Protein 2BGH (pdb70)

B-factor: mean 64.5, std 6.22, range [36.79, 126.11]

Sequence (825 aa):
QMEKVSEELILPSSPTPQSLKCYKISHLDQLLLTCHIPFILFYPNPLDSNLDPAQTSQHLKQSLSKVLTHFYPLAGRINVNSSVDCNDSGVPFVEARVQAQLSQAIQNVVELEKLDQYLPSAAYPGGKIEVNEDVPLAVKISFFECGGTAIGVNLSHKIADVLSLATFLNAWTATCRGETEIVLPNFDLAARHFPPVDNTPSPELVPDENVVMKRFVFDKEKIGALRAQASKNFSRVQLVVAYIWKHVIDVTRAKYGAKNKFVVVQAVNLRSRMNPPLPHYAMGNIATLLFAAVDAEWDKDFPDLIGPLRTSLEKTEDDHNHELLKGMTCLYELEPQELLSFTSWCRLGFYDLDFGWGKPLSACTTTFPKRNAALLMDTRSGDGVEAWLPMAEDEMAMLPVELLSLVDSDFSKQMEKVSEELILPSSPTPQSLKCYKISHLDQLLLTCHIPFILFYPNPLDSNLDPAQTSQHLKQSLSKVLTHFYPLAGRINVNSSVDCNDSGVPFVEARVQAQLSQAIQNVVELEKLDQYLPSAAYPGGKIEVNEDVPLAVKISFFECGGTAIGVNLSHKIADVLSLATFLNAWTATCRGETEIVLPNFDLAARHFPPVDNTPSPELVPDENVVMKRFVFDKEKIGALRAQASNFSRVQLVVAYIWKHVIDVTRAKYGAKNKFVVVQAVNLRSRMNPPLPHYAMGNIATLLFAAVDAEWDKDFPDLIGPLRTSLEKTEDDHNHELLKGMTCLYELEPQELLSFTSWCRLGFYDLDFGWGKPLSACTTTFPKRNAALLMDTRSGDGVEAWLPMAEDEMAMLPVELLSLVDSDFSK

Structure (mmCIF, N/CA/C/O backbone):
data_2BGH
#
_entry.id   2BGH
#
_cell.length_a   82.715
_cell.length_b   90.455
_cell.length_c   136.966
_cell.angle_alpha   90.00
_cell.angle_beta   90.00
_cell.angle_gamma   90.00
#
_symmetry.space_group_name_H-M   'P 21 21 21'
#
loop_
_entity.id
_entity.type
_entity.pdbx_description
1 polymer 'VINORINE SYNTHASE'
2 water water
#
loop_
_atom_site.group_PDB
_atom_site.id
_atom_site.type_symbol
_atom_site.label_atom_id
_atom_site.label_alt_id
_atom_site.label_comp_id
_atom_site.label_asym_id
_atom_site.label_entity_id
_atom_site.label_seq_id
_atom_site.pdbx_PDB_ins_code
_atom_site.Cartn_x
_atom_site.Cartn_y
_atom_site.Cartn_z
_atom_site.occupancy
_atom_site.B_iso_or_equiv
_atom_site.auth_seq_id
_atom_site.auth_comp_id
_atom_site.auth_asym_id
_atom_site.auth_atom_id
_atom_site.pdbx_PDB_model_num
ATOM 1 N N . GLN A 1 4 ? 38.089 35.887 17.629 1.00 69.71 4 GLN A N 1
ATOM 2 C CA . GLN A 1 4 ? 38.633 35.390 18.941 1.00 69.49 4 GLN A CA 1
ATOM 3 C C . GLN A 1 4 ? 37.601 35.423 20.091 1.00 68.93 4 GLN A C 1
ATOM 4 O O . GLN A 1 4 ? 37.283 36.494 20.618 1.00 68.98 4 GLN A O 1
ATOM 10 N N . MET A 1 5 ? 37.100 34.250 20.487 1.00 68.13 5 MET A N 1
ATOM 11 C CA . MET A 1 5 ? 36.107 34.177 21.570 1.00 67.85 5 MET A CA 1
ATOM 12 C C . MET A 1 5 ? 36.558 33.408 22.821 1.00 67.47 5 MET A C 1
ATOM 13 O O . MET A 1 5 ? 37.422 32.537 22.745 1.00 67.83 5 MET A O 1
ATOM 18 N N . GLU A 1 6 ? 35.994 33.770 23.972 1.00 66.72 6 GLU A N 1
ATOM 19 C CA . GLU A 1 6 ? 36.182 33.011 25.202 1.00 66.07 6 GLU A CA 1
ATOM 20 C C . GLU A 1 6 ? 34.840 32.558 25.766 1.00 65.16 6 GLU A C 1
ATOM 21 O O . GLU A 1 6 ? 33.851 33.303 25.761 1.00 64.45 6 GLU A O 1
ATOM 27 N N . LYS A 1 7 ? 34.817 31.316 26.234 1.00 64.64 7 LYS A N 1
ATOM 28 C CA . LYS A 1 7 ? 33.646 30.733 26.884 1.00 63.95 7 LYS A CA 1
ATOM 29 C C . LYS A 1 7 ? 33.457 31.374 28.259 1.00 63.00 7 LYS A C 1
ATOM 30 O O . LYS A 1 7 ? 34.404 31.472 29.038 1.00 62.29 7 LYS A O 1
ATOM 36 N N . VAL A 1 8 ? 32.233 31.807 28.542 1.00 62.31 8 VAL A N 1
ATOM 37 C CA . VAL A 1 8 ? 31.896 32.387 29.832 1.00 62.48 8 VAL A CA 1
ATOM 38 C C . VAL A 1 8 ? 31.352 31.321 30.799 1.00 62.04 8 VAL A C 1
ATOM 39 O O . VAL A 1 8 ? 31.662 31.329 31.990 1.00 60.91 8 VAL A O 1
ATOM 43 N N . SER A 1 9 ? 30.541 30.406 30.262 1.00 62.08 9 SER A N 1
ATOM 44 C CA . SER A 1 9 ? 29.792 29.470 31.084 1.00 62.36 9 SER A CA 1
ATOM 45 C C . SER A 1 9 ? 29.065 28.405 30.283 1.00 62.34 9 SER A C 1
ATOM 46 O O . SER A 1 9 ? 28.736 28.614 29.130 1.00 63.19 9 SER A O 1
ATOM 49 N N . GLU A 1 10 ? 28.778 27.275 30.910 1.00 61.88 10 GLU A N 1
ATOM 50 C CA . GLU A 1 10 ? 27.863 26.322 30.327 1.00 62.70 10 GLU A CA 1
ATOM 51 C C . GLU A 1 10 ? 26.964 25.836 31.443 1.00 62.07 10 GLU A C 1
ATOM 52 O O . GLU A 1 10 ? 27.416 25.592 32.544 1.00 62.17 10 GLU A O 1
ATOM 58 N N . GLU A 1 11 ? 25.674 25.782 31.164 1.00 62.10 11 GLU A N 1
ATOM 59 C CA . GLU A 1 11 ? 24.674 25.379 32.146 1.00 61.97 11 GLU A CA 1
ATOM 60 C C . GLU A 1 11 ? 23.711 24.490 31.392 1.00 61.91 11 GLU A C 1
ATOM 61 O O . GLU A 1 11 ? 23.680 24.540 30.147 1.00 61.92 11 GLU A O 1
ATOM 67 N N . LEU A 1 12 ? 22.936 23.692 32.130 1.00 60.95 12 LEU A N 1
ATOM 68 C CA . LEU A 1 12 ? 21.850 22.888 31.552 1.00 60.25 12 LEU A CA 1
ATOM 69 C C . LEU A 1 12 ? 20.495 23.500 31.913 1.00 59.92 12 LEU A C 1
ATOM 70 O O . LEU A 1 12 ? 20.184 23.643 33.099 1.00 59.38 12 LEU A O 1
ATOM 75 N N . ILE A 1 13 ? 19.711 23.878 30.899 1.00 59.47 13 ILE A N 1
ATOM 76 C CA . ILE A 1 13 ? 18.381 24.462 31.125 1.00 58.66 13 ILE A CA 1
ATOM 77 C C . ILE A 1 13 ? 17.332 23.374 31.254 1.00 59.77 13 ILE A C 1
ATOM 78 O O . ILE A 1 13 ? 17.169 22.522 30.381 1.00 60.03 13 ILE A O 1
ATOM 83 N N . LEU A 1 14 ? 16.640 23.388 32.379 1.00 60.26 14 LEU A N 1
ATOM 84 C CA . LEU A 1 14 ? 15.574 22.451 32.632 1.00 60.33 14 LEU A CA 1
ATOM 85 C C . LEU A 1 14 ? 14.199 23.083 32.292 1.00 60.82 14 LEU A C 1
ATOM 86 O O . LEU A 1 14 ? 14.071 24.309 32.233 1.00 61.53 14 LEU A O 1
ATOM 91 N N . PRO A 1 15 ? 13.170 22.255 32.037 1.00 60.80 15 PRO A N 1
ATOM 92 C CA . PRO A 1 15 ? 11.809 22.832 31.971 1.00 61.19 15 PRO A CA 1
ATOM 93 C C . PRO A 1 15 ? 11.449 23.466 33.305 1.00 61.81 15 PRO A C 1
ATOM 94 O O . PRO A 1 15 ? 11.899 22.973 34.338 1.00 61.72 15 PRO A O 1
ATOM 98 N N . SER A 1 16 ? 10.648 24.529 33.306 1.00 62.30 16 SER A N 1
ATOM 99 C CA . SER A 1 16 ? 10.441 25.251 34.555 1.00 63.11 16 SER A CA 1
ATOM 100 C C . SER A 1 16 ? 9.686 24.425 35.616 1.00 63.36 16 SER A C 1
ATOM 101 O O . SER A 1 16 ? 9.887 24.623 36.816 1.00 63.17 16 SER A O 1
ATOM 104 N N . SER A 1 17 ? 8.846 23.492 35.184 1.00 64.06 17 SER A N 1
ATOM 105 C CA . SER A 1 17 ? 8.290 22.506 36.115 1.00 65.34 17 SER A CA 1
ATOM 106 C C . SER A 1 17 ? 8.646 21.118 35.613 1.00 65.78 17 SER A C 1
ATOM 107 O O . SER A 1 17 ? 8.488 20.852 34.426 1.00 66.00 17 SER A O 1
ATOM 110 N N . PRO A 1 18 ? 9.175 20.244 36.496 1.00 66.53 18 PRO A N 1
ATOM 111 C CA . PRO A 1 18 ? 9.614 18.899 36.086 1.00 66.94 18 PRO A CA 1
ATOM 112 C C . PRO A 1 18 ? 8.596 18.133 35.260 1.00 67.01 18 PRO A C 1
ATOM 113 O O . PRO A 1 18 ? 7.379 18.300 35.429 1.00 67.15 18 PRO A O 1
ATOM 117 N N . THR A 1 19 ? 9.099 17.301 34.362 1.00 67.79 19 THR A N 1
ATOM 118 C CA . THR A 1 19 ? 8.219 16.478 33.545 1.00 68.57 19 THR A CA 1
ATOM 119 C C . THR A 1 19 ? 7.604 15.420 34.412 1.00 69.79 19 THR A C 1
ATOM 120 O O . THR A 1 19 ? 8.331 14.639 35.031 1.00 69.55 19 THR A O 1
ATOM 124 N N . PRO A 1 20 ? 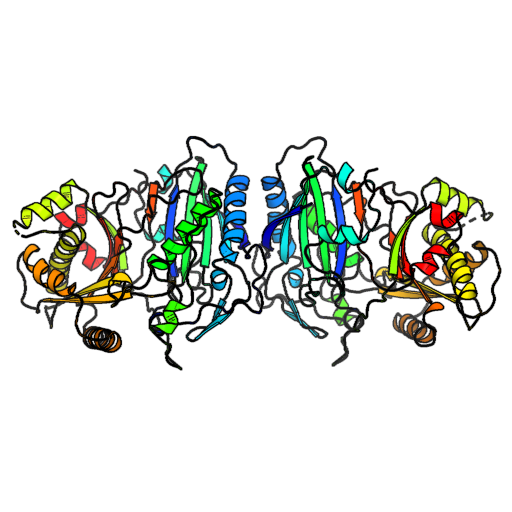6.257 15.407 34.482 1.00 71.54 20 PRO A N 1
ATOM 125 C CA . PRO A 1 20 ? 5.550 14.338 35.208 1.00 72.35 20 PRO A CA 1
ATOM 126 C C . PRO A 1 20 ? 5.988 12.970 34.683 1.00 73.52 20 PRO A C 1
ATOM 127 O O . PRO A 1 20 ? 6.008 12.749 33.471 1.00 73.11 20 PRO A O 1
ATOM 131 N N . GLN A 1 21 ? 6.371 12.079 35.590 1.00 75.34 21 GLN A N 1
ATOM 132 C CA . GLN A 1 21 ? 6.596 10.670 35.249 1.00 77.39 21 GLN A CA 1
ATOM 133 C C . GLN A 1 21 ? 5.482 10.128 34.335 1.00 77.84 21 GLN A C 1
ATOM 134 O O . GLN A 1 21 ? 5.713 9.240 33.503 1.00 77.72 21 GLN A O 1
ATOM 140 N N . SER A 1 22 ? 4.289 10.697 34.496 1.00 78.18 22 SER A N 1
ATOM 141 C CA . SER A 1 22 ? 3.130 10.396 33.660 1.00 78.85 22 SER A CA 1
ATOM 142 C C . SER A 1 22 ? 3.225 10.712 32.157 1.00 78.61 22 SER A C 1
ATOM 143 O O . SER A 1 22 ? 2.648 9.986 31.353 1.00 78.90 22 SER A O 1
ATOM 146 N N . LEU A 1 23 ? 3.934 11.775 31.786 1.00 78.35 23 LEU A N 1
ATOM 147 C CA . LEU A 1 23 ? 3.557 12.563 30.591 1.00 78.49 23 LEU A CA 1
ATOM 148 C C . LEU A 1 23 ? 3.779 11.964 29.187 1.00 78.89 23 LEU A C 1
ATOM 149 O O . LEU A 1 23 ? 3.140 12.429 28.222 1.00 79.99 23 LEU A O 1
ATOM 154 N N . LYS A 1 24 ? 4.631 10.945 29.047 1.00 77.87 24 LYS A N 1
ATOM 155 C CA . LYS A 1 24 ? 4.823 10.289 27.729 1.00 77.51 24 LYS A CA 1
ATOM 156 C C . LYS A 1 24 ? 5.759 11.103 26.853 1.00 76.52 24 LYS A C 1
ATOM 157 O O . LYS A 1 24 ? 5.417 12.200 26.410 1.00 76.22 24 LYS A O 1
ATOM 163 N N . CYS A 1 25 ? 6.942 10.557 26.615 1.00 75.58 25 CYS A N 1
ATOM 164 C CA . CYS A 1 25 ? 7.942 11.227 25.827 1.00 74.35 25 CYS A CA 1
ATOM 165 C C . CYS A 1 25 ? 7.677 10.956 24.356 1.00 73.50 25 CYS A C 1
ATOM 166 O O . CYS A 1 25 ? 6.868 10.091 24.008 1.00 74.06 25 CYS A O 1
ATOM 169 N N . TYR A 1 26 ? 8.348 11.721 23.505 1.00 72.18 26 TYR A N 1
ATOM 170 C CA . TYR A 1 26 ? 8.311 11.549 22.062 1.00 71.22 26 TYR A CA 1
ATOM 171 C C . TYR A 1 26 ? 8.638 10.111 21.656 1.00 71.14 26 TYR A C 1
ATOM 172 O O . TYR A 1 26 ? 9.670 9.562 22.030 1.00 72.49 26 TYR A O 1
ATOM 181 N N . LYS A 1 27 ? 7.743 9.513 20.889 1.00 69.81 27 LYS A N 1
ATOM 182 C CA . LYS A 1 27 ? 7.938 8.193 20.339 1.00 68.85 27 LYS A CA 1
ATOM 183 C C . LYS A 1 27 ? 8.605 8.304 18.967 1.00 67.37 27 LYS A C 1
ATOM 184 O O . LYS A 1 27 ? 8.180 9.102 18.117 1.00 67.44 27 LYS A O 1
ATOM 190 N N . ILE A 1 28 ? 9.651 7.509 18.761 1.00 65.44 28 ILE A N 1
ATOM 191 C CA . ILE A 1 28 ? 10.455 7.545 17.549 1.00 64.07 28 ILE A CA 1
ATOM 192 C C . ILE A 1 28 ? 9.698 6.883 16.402 1.00 62.71 28 ILE A C 1
ATOM 193 O O . ILE A 1 28 ? 9.217 5.768 16.550 1.00 63.41 28 ILE A O 1
ATOM 198 N N . SER A 1 29 ? 9.595 7.562 15.262 1.00 61.08 29 SER A N 1
ATOM 199 C CA . SER A 1 29 ? 8.889 7.001 14.093 1.00 59.65 29 SER A CA 1
ATOM 200 C C . SER A 1 29 ? 9.861 6.279 13.182 1.00 59.73 29 SER A C 1
ATOM 201 O O . SER A 1 29 ? 11.077 6.388 13.353 1.00 59.98 29 SER A O 1
ATOM 204 N N . HIS A 1 30 ? 9.317 5.578 12.199 1.00 59.44 30 HIS A N 1
ATOM 205 C CA . HIS A 1 30 ? 10.104 4.945 11.167 1.00 60.79 30 HIS A CA 1
ATOM 206 C C . HIS A 1 30 ? 10.979 5.974 10.437 1.00 61.23 30 HIS A C 1
ATOM 207 O O . HIS A 1 30 ? 12.175 5.751 10.238 1.00 61.56 30 HIS A O 1
ATOM 214 N N . LEU A 1 31 ? 10.393 7.111 10.059 1.00 61.63 31 LEU A N 1
ATOM 215 C CA . LEU A 1 31 ? 11.144 8.142 9.360 1.00 61.45 31 LEU A CA 1
ATOM 216 C C . LEU A 1 31 ? 12.333 8.627 10.177 1.00 62.03 31 LEU A C 1
ATOM 217 O O . LEU A 1 31 ? 13.420 8.758 9.622 1.00 62.57 31 LEU A O 1
ATOM 222 N N . ASP A 1 32 ? 12.138 8.895 11.474 1.00 62.26 32 ASP A N 1
ATOM 223 C CA . ASP A 1 32 ? 13.255 9.224 12.390 1.00 62.31 32 ASP A CA 1
ATOM 224 C C . ASP A 1 32 ? 14.354 8.160 12.376 1.00 62.45 32 ASP A C 1
ATOM 225 O O . ASP A 1 32 ? 15.533 8.490 12.388 1.00 62.90 32 ASP A O 1
ATOM 230 N N . GLN A 1 33 ? 13.969 6.885 12.342 1.00 61.86 33 GLN A N 1
ATOM 231 C CA . GLN A 1 33 ? 14.940 5.795 12.448 1.00 61.33 33 GLN A CA 1
ATOM 232 C C . GLN A 1 33 ? 15.882 5.829 11.263 1.00 61.53 33 GLN A C 1
ATOM 233 O O . GLN A 1 33 ? 17.043 5.478 11.375 1.00 62.36 33 GLN A O 1
ATOM 239 N N . LEU A 1 34 ? 15.365 6.280 10.134 1.00 61.74 34 LEU A N 1
ATOM 240 C CA . LEU A 1 34 ? 16.113 6.322 8.884 1.00 61.96 34 LEU A CA 1
ATOM 241 C C . LEU A 1 34 ? 17.039 7.538 8.798 1.00 62.51 34 LEU A C 1
ATOM 242 O O . LEU A 1 34 ? 17.873 7.627 7.900 1.00 63.38 34 LEU A O 1
ATOM 247 N N . LEU A 1 35 ? 16.893 8.474 9.726 1.00 62.30 35 LEU A N 1
ATOM 248 C CA . LEU A 1 35 ? 17.721 9.678 9.719 1.00 62.96 35 LEU A CA 1
ATOM 249 C C . LEU A 1 35 ? 19.040 9.557 10.465 1.00 63.24 35 LEU A C 1
ATOM 250 O O . LEU A 1 35 ? 19.241 8.639 11.254 1.00 64.94 35 LEU A O 1
ATOM 255 N N . LEU A 1 36 ? 19.949 10.476 10.205 1.00 62.99 36 LEU A N 1
ATOM 256 C CA . LEU A 1 36 ? 21.224 10.521 10.905 1.00 63.12 36 LEU A CA 1
ATOM 257 C C . LEU A 1 36 ? 21.056 10.974 12.356 1.00 63.63 36 LEU A C 1
ATOM 258 O O . LEU A 1 36 ? 20.114 11.705 12.673 1.00 65.11 36 LEU A O 1
ATOM 263 N N . THR A 1 37 ? 22.002 10.612 13.220 1.00 63.28 37 THR A N 1
ATOM 264 C CA . THR A 1 37 ? 22.109 11.243 14.528 1.00 62.91 37 THR A CA 1
ATOM 265 C C . THR A 1 37 ? 22.956 12.545 14.527 1.00 63.39 37 THR A C 1
ATOM 266 O O . THR A 1 37 ? 23.256 13.078 15.592 1.00 64.14 37 THR A O 1
ATOM 270 N N . CYS A 1 38 ? 23.280 13.102 13.363 1.00 62.80 38 CYS A N 1
ATOM 271 C CA . CYS A 1 38 ? 23.965 14.402 13.335 1.00 63.07 38 CYS A CA 1
ATOM 272 C C . CYS A 1 38 ? 22.994 15.521 13.716 1.00 62.92 38 CYS A C 1
ATOM 273 O O . CYS A 1 38 ? 21.794 15.289 13.752 1.00 62.82 38 CYS A O 1
ATOM 276 N N . HIS A 1 39 ? 23.475 16.729 14.037 1.00 62.72 39 HIS A N 1
ATOM 277 C CA . HIS A 1 39 ? 22.510 17.780 14.356 1.00 62.40 39 HIS A CA 1
ATOM 278 C C . HIS A 1 39 ? 22.291 18.751 13.191 1.00 62.79 39 HIS A C 1
ATOM 279 O O . HIS A 1 39 ? 23.144 18.861 12.291 1.00 63.94 39 HIS A O 1
ATOM 286 N N . ILE A 1 40 ? 21.146 19.436 13.206 1.00 61.75 40 ILE A N 1
ATOM 287 C CA . ILE A 1 40 ? 20.841 20.491 12.260 1.00 60.54 40 ILE A CA 1
ATOM 288 C C . ILE A 1 40 ? 21.484 21.742 12.865 1.00 60.68 40 ILE A C 1
ATOM 289 O O . ILE A 1 40 ? 21.028 22.223 13.917 1.00 61.86 40 ILE A O 1
ATOM 294 N N . PRO A 1 41 ? 22.551 22.275 12.240 1.00 59.70 41 PRO A N 1
ATOM 295 C CA . PRO A 1 41 ? 23.132 23.446 12.884 1.00 59.54 41 PRO A CA 1
ATOM 296 C C . PRO A 1 41 ? 22.509 24.733 12.331 1.00 61.15 41 PRO A C 1
ATOM 297 O O . PRO A 1 41 ? 22.394 24.884 11.116 1.00 61.81 41 PRO A O 1
ATOM 301 N N . PHE A 1 42 ? 22.111 25.653 13.213 1.00 61.98 42 PHE A N 1
ATOM 302 C CA . PHE A 1 42 ? 21.361 26.841 12.823 1.00 62.07 42 PHE A CA 1
ATOM 303 C C . PHE A 1 42 ? 21.878 28.068 13.572 1.00 62.72 42 PHE A C 1
ATOM 304 O O . PHE A 1 42 ? 22.068 28.010 14.796 1.00 63.00 42 PHE A O 1
ATOM 312 N N . ILE A 1 43 ? 22.119 29.178 12.849 1.00 62.31 43 ILE A N 1
ATOM 313 C CA . ILE A 1 43 ? 22.735 30.365 13.459 1.00 61.27 43 ILE A CA 1
ATOM 314 C C . ILE A 1 43 ? 22.066 31.683 13.073 1.00 61.16 43 ILE A C 1
ATOM 315 O O . ILE A 1 43 ? 21.889 31.969 11.897 1.00 60.62 43 ILE A O 1
ATOM 320 N N . LEU A 1 44 ? 21.693 32.474 14.076 1.00 61.12 44 LEU A N 1
ATOM 321 C CA . LEU A 1 44 ? 21.122 33.789 13.844 1.00 61.56 44 LEU A CA 1
ATOM 322 C C . LEU A 1 44 ? 22.099 34.845 14.344 1.00 62.52 44 LEU A C 1
ATOM 323 O O . LEU A 1 44 ? 22.689 34.704 15.447 1.00 63.31 44 LEU A O 1
ATOM 328 N N . PHE A 1 45 ? 22.293 35.888 13.548 1.00 61.85 45 PHE A N 1
ATOM 329 C CA . PHE A 1 45 ? 23.078 37.014 14.001 1.00 62.17 45 PHE A CA 1
ATOM 330 C C . PHE A 1 45 ? 22.130 38.204 14.096 1.00 62.05 45 PHE A C 1
ATOM 331 O O . PHE A 1 45 ? 21.420 38.543 13.135 1.00 61.21 45 PHE A O 1
ATOM 339 N N . TYR A 1 46 ? 22.156 38.839 15.259 1.00 62.00 46 TYR A N 1
ATOM 340 C CA . TYR A 1 46 ? 21.343 39.999 15.555 1.00 61.89 46 TYR A CA 1
ATOM 341 C C . TYR A 1 46 ? 22.250 41.198 15.707 1.00 61.83 46 TYR A C 1
ATOM 342 O O . TYR A 1 46 ? 23.313 41.101 16.341 1.00 61.96 46 TYR A O 1
ATOM 351 N N . PRO A 1 47 ? 21.860 42.333 15.117 1.00 62.06 47 PRO A N 1
ATOM 352 C CA . PRO A 1 47 ? 22.641 43.555 15.376 1.00 62.66 47 PRO A CA 1
ATOM 353 C C . PRO A 1 47 ? 22.438 44.036 16.806 1.00 63.19 47 PRO A C 1
ATOM 354 O O . PRO A 1 47 ? 21.666 43.428 17.579 1.00 62.66 47 PRO A O 1
ATOM 358 N N . ASN A 1 48 ? 23.154 45.093 17.162 1.00 63.83 48 ASN A N 1
ATOM 359 C CA . ASN A 1 48 ? 22.897 45.775 18.409 1.00 65.05 48 ASN A CA 1
ATOM 360 C C . ASN A 1 48 ? 21.564 46.536 18.280 1.00 65.77 48 ASN A C 1
ATOM 361 O O . ASN A 1 48 ? 21.400 47.335 17.364 1.00 65.47 48 ASN A O 1
ATOM 366 N N . PRO A 1 49 ? 20.596 46.241 19.175 1.00 66.97 49 PRO A N 1
ATOM 367 C CA . PRO A 1 49 ? 19.223 46.794 19.147 1.00 67.83 49 PRO A CA 1
ATOM 368 C C . PRO A 1 49 ? 19.196 48.316 19.183 1.00 68.87 49 PRO A C 1
ATOM 369 O O . PRO A 1 49 ? 20.116 48.935 19.724 1.00 69.09 49 PRO A O 1
ATOM 373 N N . LEU A 1 50 ? 18.129 48.917 18.663 1.00 69.53 50 LEU A N 1
ATOM 374 C CA . LEU A 1 50 ? 18.018 50.367 18.722 1.00 70.08 50 LEU A CA 1
ATOM 375 C C . LEU A 1 50 ? 17.148 50.873 19.881 1.00 70.38 50 LEU A C 1
ATOM 376 O O . LEU A 1 50 ? 17.286 52.015 20.287 1.00 69.98 50 LEU A O 1
ATOM 381 N N . ASP A 1 51 ? 16.283 50.017 20.429 1.00 71.10 51 ASP A N 1
ATOM 382 C CA . ASP A 1 51 ? 15.424 50.389 21.581 1.00 71.62 51 ASP A CA 1
ATOM 383 C C . ASP A 1 51 ? 16.084 50.133 22.941 1.00 71.31 51 ASP A C 1
ATOM 384 O O . ASP A 1 51 ? 16.061 50.992 23.836 1.00 71.58 51 ASP A O 1
ATOM 389 N N . SER A 1 52 ? 16.662 48.947 23.090 1.00 70.50 52 SER A N 1
ATOM 390 C CA . SER A 1 52 ? 17.135 48.482 24.380 1.00 70.15 52 SER A CA 1
ATOM 391 C C . SER A 1 52 ? 18.638 48.668 24.603 1.00 69.71 52 SER A C 1
ATOM 392 O O . SER A 1 52 ? 19.412 48.853 23.662 1.00 69.18 52 SER A O 1
ATOM 395 N N . ASN A 1 53 ? 19.026 48.624 25.874 1.00 69.45 53 ASN A N 1
ATOM 396 C CA . ASN A 1 53 ? 20.411 48.806 26.298 1.00 69.22 53 ASN A CA 1
ATOM 397 C C . ASN A 1 53 ? 20.726 47.766 27.375 1.00 68.76 53 ASN A C 1
ATOM 398 O O . ASN A 1 53 ? 21.285 48.092 28.436 1.00 68.90 53 ASN A O 1
ATOM 403 N N . LEU A 1 54 ? 20.338 46.521 27.097 1.00 67.80 54 LEU A N 1
ATOM 404 C CA . LEU A 1 54 ? 20.469 45.418 28.045 1.00 67.18 54 LEU A CA 1
ATOM 405 C C . LEU A 1 54 ? 21.881 44.845 28.123 1.00 67.24 54 LEU A C 1
ATOM 406 O O . LEU A 1 54 ? 22.510 44.606 27.089 1.00 67.26 54 LEU A O 1
ATOM 411 N N . ASP A 1 55 ? 22.349 44.631 29.360 1.00 67.06 55 ASP A N 1
ATOM 412 C CA . ASP A 1 55 ? 23.569 43.875 29.713 1.00 67.05 55 ASP A CA 1
ATOM 413 C C . ASP A 1 55 ? 23.554 42.434 29.161 1.00 66.57 55 ASP A C 1
ATOM 414 O O . ASP A 1 55 ? 22.505 41.764 29.174 1.00 66.69 55 ASP A O 1
ATOM 419 N N . PRO A 1 56 ? 24.711 41.942 28.672 1.00 65.90 56 PRO A N 1
ATOM 420 C CA . PRO A 1 56 ? 24.775 40.514 28.365 1.00 65.30 56 PRO A CA 1
ATOM 421 C C . PRO A 1 56 ? 24.040 39.666 29.405 1.00 64.44 56 PRO A C 1
ATOM 422 O O . PRO A 1 56 ? 23.194 38.856 29.026 1.00 64.54 56 PRO A O 1
ATOM 426 N N . ALA A 1 57 ? 24.325 39.894 30.692 1.00 63.62 57 ALA A N 1
ATOM 427 C CA . ALA A 1 57 ? 23.715 39.140 31.795 1.00 62.83 57 ALA A CA 1
ATOM 428 C C . ALA A 1 57 ? 22.199 39.153 31.714 1.00 62.48 57 ALA A C 1
ATOM 429 O O . ALA A 1 57 ? 21.570 38.089 31.789 1.00 62.38 57 ALA A O 1
ATOM 431 N N . GLN A 1 58 ? 21.632 40.352 31.528 1.00 61.95 58 GLN A N 1
ATOM 432 C CA . GLN A 1 58 ? 20.184 40.551 31.368 1.00 61.12 58 GLN A CA 1
ATOM 433 C C . GLN A 1 58 ? 19.635 39.873 30.119 1.00 60.73 58 GLN A C 1
ATOM 434 O O . GLN A 1 58 ? 18.614 39.191 30.190 1.00 60.73 58 GLN A O 1
ATOM 440 N N . THR A 1 59 ? 20.311 40.063 28.986 1.00 60.56 59 THR A N 1
ATOM 441 C CA . THR A 1 59 ? 19.943 39.378 27.742 1.00 60.83 59 THR A CA 1
ATOM 442 C C . THR A 1 59 ? 19.972 37.852 27.915 1.00 61.19 59 THR A C 1
ATOM 443 O O . THR A 1 59 ? 19.059 37.164 27.479 1.00 61.28 59 THR A O 1
ATOM 447 N N . SER A 1 60 ? 21.017 37.317 28.534 1.00 61.81 60 SER A N 1
ATOM 448 C CA . SER A 1 60 ? 21.043 35.863 28.818 1.00 63.10 60 SER A CA 1
ATOM 449 C C . SER A 1 60 ? 19.930 35.388 29.758 1.00 62.86 60 SER A C 1
ATOM 450 O O . SER A 1 60 ? 19.360 34.344 29.530 1.00 62.06 60 SER A O 1
ATOM 453 N N . GLN A 1 61 ? 19.626 36.169 30.798 1.00 63.63 61 GLN A N 1
ATOM 454 C CA . GLN A 1 61 ? 18.535 35.836 31.714 1.00 64.05 61 GLN A CA 1
ATOM 455 C C . GLN A 1 61 ? 17.200 35.735 30.999 1.00 63.48 61 GLN A C 1
ATOM 456 O O . GLN A 1 61 ? 16.498 34.753 31.207 1.00 63.48 61 GLN A O 1
ATOM 462 N N . HIS A 1 62 ? 16.855 36.712 30.151 1.00 63.34 62 HIS A N 1
ATOM 463 C CA . HIS A 1 62 ? 15.604 36.619 29.372 1.00 63.29 62 HIS A CA 1
ATOM 464 C C . HIS A 1 62 ? 15.589 35.332 28.575 1.00 62.70 62 HIS A C 1
ATOM 465 O O . HIS A 1 62 ? 14.601 34.625 28.580 1.00 63.49 62 HIS A O 1
ATOM 472 N N . LEU A 1 63 ? 16.708 35.013 27.934 1.00 62.34 63 LEU A N 1
ATOM 473 C CA . LEU A 1 63 ? 16.809 33.823 27.083 1.00 62.30 63 LEU A CA 1
ATOM 474 C C . LEU A 1 63 ? 16.695 32.529 27.854 1.00 62.17 63 LEU A C 1
ATOM 475 O O . LEU A 1 63 ? 15.937 31.635 27.453 1.00 62.98 63 LEU A O 1
ATOM 480 N N . LYS A 1 64 ? 17.462 32.411 28.941 1.00 61.48 64 LYS A N 1
ATOM 481 C CA . LYS A 1 64 ? 17.420 31.196 29.764 1.00 61.19 64 LYS A CA 1
ATOM 482 C C . LYS A 1 64 ? 16.070 30.965 30.445 1.00 61.01 64 LYS A C 1
ATOM 483 O O . LYS A 1 64 ? 15.549 29.850 30.401 1.00 60.57 64 LYS A O 1
ATOM 489 N N . GLN A 1 65 ? 15.508 32.004 31.068 1.00 60.52 65 GLN A N 1
ATOM 490 C CA . GLN A 1 65 ? 14.220 31.856 31.721 1.00 60.35 65 GLN A CA 1
ATOM 491 C C . GLN A 1 65 ? 13.147 31.462 30.701 1.00 60.76 65 GLN A C 1
ATOM 492 O O . GLN A 1 65 ? 12.315 30.594 30.979 1.00 60.21 65 GLN A O 1
ATOM 498 N N . SER A 1 66 ? 13.180 32.076 29.514 1.00 61.03 66 SER A N 1
ATOM 499 C CA . SER A 1 66 ? 12.165 31.789 28.501 1.00 60.83 66 SER A CA 1
ATOM 500 C C . SER A 1 66 ? 12.361 30.399 27.896 1.00 60.72 66 SER A C 1
ATOM 501 O O . SER A 1 66 ? 11.385 29.727 27.609 1.00 60.76 66 SER A O 1
ATOM 504 N N . LEU A 1 67 ? 13.610 29.968 27.707 1.00 60.97 67 LEU A N 1
ATOM 505 C CA . LEU A 1 67 ? 13.859 28.582 27.286 1.00 60.99 67 LEU A CA 1
ATOM 506 C C . LEU A 1 67 ? 13.227 27.638 28.311 1.00 60.67 67 LEU A C 1
ATOM 507 O O . LEU A 1 67 ? 12.524 26.723 27.952 1.00 61.53 67 LEU A O 1
ATOM 512 N N . SER A 1 68 ? 13.473 27.891 29.588 1.00 60.27 68 SER A N 1
ATOM 513 C CA . SER A 1 68 ? 13.037 27.024 30.669 1.00 60.13 68 SER A CA 1
ATOM 514 C C . SER A 1 68 ? 11.530 26.885 30.677 1.00 60.96 68 SER A C 1
ATOM 515 O O . SER A 1 68 ? 10.996 25.791 30.833 1.00 61.12 68 SER A O 1
ATOM 518 N N . LYS A 1 69 ? 10.854 28.014 30.521 1.00 61.68 69 LYS A N 1
ATOM 519 C CA . LYS A 1 69 ? 9.412 28.070 30.436 1.00 62.61 69 LYS A CA 1
ATOM 520 C C . LYS A 1 69 ? 8.929 27.222 29.265 1.00 62.45 69 LYS A C 1
ATOM 521 O O . LYS A 1 69 ? 8.061 26.369 29.444 1.00 62.35 69 LYS A O 1
ATOM 527 N N . VAL A 1 70 ? 9.524 27.418 28.083 1.00 62.25 70 VAL A N 1
ATOM 528 C CA . VAL A 1 70 ? 9.015 26.769 26.872 1.00 61.76 70 VAL A CA 1
ATOM 529 C C . VAL A 1 70 ? 9.328 25.273 26.833 1.00 62.10 70 VAL A C 1
ATOM 530 O O . VAL A 1 70 ? 8.664 24.508 26.140 1.00 62.45 70 VAL A O 1
ATOM 534 N N . LEU A 1 71 ? 10.303 24.841 27.620 1.00 62.40 71 LEU A N 1
ATOM 535 C CA . LEU A 1 71 ? 10.665 23.421 27.611 1.00 62.19 71 LEU A CA 1
ATOM 536 C C . LEU A 1 71 ? 9.601 22.643 28.343 1.00 62.10 71 LEU A C 1
ATOM 537 O O . LEU A 1 71 ? 9.585 21.426 28.314 1.00 62.76 71 LEU A O 1
ATOM 542 N N . THR A 1 72 ? 8.685 23.348 28.985 1.00 62.23 72 THR A N 1
ATOM 543 C CA . THR A 1 72 ? 7.579 22.675 29.648 1.00 62.10 72 THR A CA 1
ATOM 544 C C . THR A 1 72 ? 6.652 22.101 28.582 1.00 61.74 72 THR A C 1
ATOM 545 O O . THR A 1 72 ? 5.961 21.108 28.799 1.00 61.41 72 THR A O 1
ATOM 549 N N . HIS A 1 73 ? 6.666 22.732 27.424 1.00 60.93 73 HIS A N 1
ATOM 550 C CA . HIS A 1 73 ? 5.850 22.271 26.332 1.00 61.43 73 HIS A CA 1
ATOM 551 C C . HIS A 1 73 ? 6.663 21.389 25.388 1.00 61.49 73 HIS A C 1
ATOM 552 O O . HIS A 1 73 ? 6.125 20.458 24.787 1.00 62.53 73 HIS A O 1
ATOM 559 N N . PHE A 1 74 ? 7.952 21.686 25.271 1.00 60.45 74 PHE A N 1
ATOM 560 C CA . PHE A 1 74 ? 8.853 20.910 24.444 1.00 60.19 74 PHE A CA 1
ATOM 561 C C . PHE A 1 74 ? 9.756 19.991 25.313 1.00 60.70 74 PHE A C 1
ATOM 562 O O . PHE A 1 74 ? 10.937 19.826 25.012 1.00 61.10 74 PHE A O 1
ATOM 570 N N . TYR A 1 75 ? 9.196 19.397 26.368 1.00 60.28 75 TYR A N 1
ATOM 571 C CA . TYR A 1 75 ? 9.986 18.640 27.347 1.00 60.63 75 TYR A CA 1
ATOM 572 C C . TYR A 1 75 ? 10.854 17.527 26.738 1.00 60.66 75 TYR A C 1
ATOM 573 O O . TYR A 1 75 ? 11.981 17.296 27.208 1.00 61.03 75 TYR A O 1
ATOM 582 N N . PRO A 1 76 ? 10.376 16.847 25.669 1.00 60.06 76 PRO A N 1
ATOM 583 C CA . PRO A 1 76 ? 11.286 15.859 25.103 1.00 58.71 76 PRO A CA 1
ATOM 584 C C . PRO A 1 76 ? 12.633 16.433 24.733 1.00 58.16 76 PRO A C 1
ATOM 585 O O . PRO A 1 76 ? 13.598 15.695 24.674 1.00 58.11 76 PRO A O 1
ATOM 589 N N . LEU A 1 77 ? 12.705 17.735 24.474 1.00 57.92 77 LEU A N 1
ATOM 590 C CA . LEU A 1 77 ? 13.941 18.330 24.045 1.00 57.44 77 LEU A CA 1
ATOM 591 C C . LEU A 1 77 ? 14.958 18.439 25.179 1.00 57.90 77 LEU A C 1
ATOM 592 O O . LEU A 1 77 ? 16.160 18.740 24.936 1.00 58.14 77 LEU A O 1
ATOM 597 N N . ALA A 1 78 ? 14.506 18.146 26.402 1.00 57.09 78 ALA A N 1
ATOM 598 C CA . ALA A 1 78 ? 15.404 18.151 27.565 1.00 56.32 78 ALA A CA 1
ATOM 599 C C . ALA A 1 78 ? 15.781 16.759 28.016 1.00 55.91 78 ALA A C 1
ATOM 600 O O . ALA A 1 78 ? 16.498 16.573 29.040 1.00 56.72 78 ALA A O 1
ATOM 602 N N . GLY A 1 79 ? 15.295 15.775 27.275 1.00 54.95 79 GLY A N 1
ATOM 603 C CA . GLY A 1 79 ? 15.561 14.388 27.580 1.00 54.54 79 GLY A CA 1
ATOM 604 C C . GLY A 1 79 ? 16.861 13.978 26.912 1.00 56.02 79 GLY A C 1
ATOM 605 O O . GLY A 1 79 ? 17.711 14.832 26.539 1.00 55.82 79 GLY A O 1
ATOM 606 N N . ARG A 1 80 ? 17.038 12.670 26.772 1.00 56.45 80 ARG A N 1
ATOM 607 C CA . ARG A 1 80 ? 18.197 12.141 26.092 1.00 57.64 80 ARG A CA 1
ATOM 608 C C . ARG A 1 80 ? 17.714 11.042 25.165 1.00 59.36 80 ARG A C 1
ATOM 609 O O . ARG A 1 80 ? 16.799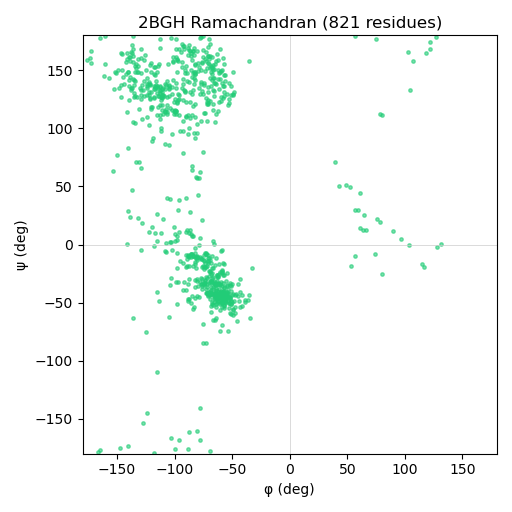 10.289 25.506 1.00 58.92 80 ARG A O 1
ATOM 617 N N . ILE A 1 81 ? 18.321 10.984 23.981 1.00 60.65 81 ILE A N 1
ATOM 618 C CA . ILE A 1 81 ? 17.917 10.032 22.961 1.00 61.99 81 ILE A CA 1
ATOM 619 C C . ILE A 1 81 ? 18.539 8.673 23.213 1.00 62.16 81 ILE A C 1
ATOM 620 O O . ILE A 1 81 ? 19.668 8.550 23.632 1.00 62.32 81 ILE A O 1
ATOM 625 N N . ASN A 1 82 ? 17.768 7.647 22.952 1.00 63.36 82 ASN A N 1
ATOM 626 C CA . ASN A 1 82 ? 18.190 6.297 23.171 1.00 64.58 82 ASN A CA 1
ATOM 627 C C . ASN A 1 82 ? 18.149 5.659 21.788 1.00 64.82 82 ASN A C 1
ATOM 628 O O . ASN A 1 82 ? 17.124 5.132 21.361 1.00 64.74 82 ASN A O 1
ATOM 633 N N . VAL A 1 83 ? 19.282 5.705 21.095 1.00 65.44 83 VAL A N 1
ATOM 634 C CA . VAL A 1 83 ? 19.249 5.598 19.640 1.00 65.09 83 VAL A CA 1
ATOM 635 C C . VAL A 1 83 ? 18.695 4.290 19.071 1.00 65.85 83 VAL A C 1
ATOM 636 O O . VAL A 1 83 ? 18.870 3.221 19.582 1.00 64.23 83 VAL A O 1
ATOM 640 N N . ASN A 1 84 ? 18.123 4.502 17.901 1.00 66.99 84 ASN A N 1
ATOM 641 C CA . ASN A 1 84 ? 17.003 3.874 17.259 1.00 65.46 84 ASN A CA 1
ATOM 642 C C . ASN A 1 84 ? 15.618 3.673 17.828 1.00 65.58 84 ASN A C 1
ATOM 643 O O . ASN A 1 84 ? 14.666 3.512 17.049 1.00 64.71 84 ASN A O 1
ATOM 648 N N . SER A 1 85 ? 15.450 3.754 19.141 1.00 65.87 85 SER A N 1
ATOM 649 C CA . SER A 1 85 ? 14.133 3.376 19.657 1.00 66.82 85 SER A CA 1
ATOM 650 C C . SER A 1 85 ? 13.273 4.432 20.330 1.00 67.49 85 SER A C 1
ATOM 651 O O . SER A 1 85 ? 12.061 4.459 20.092 1.00 68.27 85 SER A O 1
ATOM 654 N N . SER A 1 86 ? 13.863 5.306 21.144 1.00 67.47 86 SER A N 1
ATOM 655 C CA . SER A 1 86 ? 13.056 6.239 21.950 1.00 66.87 86 SER A CA 1
ATOM 656 C C . SER A 1 86 ? 13.876 7.350 22.562 1.00 66.77 86 SER A C 1
ATOM 657 O O . SER A 1 86 ? 15.090 7.419 22.352 1.00 66.98 86 SER A O 1
ATOM 660 N N . VAL A 1 87 ? 13.188 8.201 23.329 1.00 66.23 87 VAL A N 1
ATOM 661 C CA . VAL A 1 87 ? 13.778 9.315 24.041 1.00 65.84 87 VAL A CA 1
ATOM 662 C C . VAL A 1 87 ? 13.389 9.208 25.492 1.00 66.11 87 VAL A C 1
ATOM 663 O O . VAL A 1 87 ? 12.209 9.066 25.789 1.00 66.28 87 VAL A O 1
ATOM 667 N N . ASP A 1 88 ? 14.360 9.263 26.399 1.00 66.70 88 ASP A N 1
ATOM 668 C CA . ASP A 1 88 ? 14.066 9.295 27.831 1.00 67.59 88 ASP A CA 1
ATOM 669 C C . ASP A 1 88 ? 13.781 10.730 28.187 1.00 67.69 88 ASP A C 1
ATOM 670 O O . ASP A 1 88 ? 14.642 11.598 28.049 1.00 68.06 88 ASP A O 1
ATOM 675 N N . CYS A 1 89 ? 12.576 10.981 28.666 1.00 67.87 89 CYS A N 1
ATOM 676 C CA . CYS A 1 89 ? 12.221 12.298 29.159 1.00 68.34 89 CYS A CA 1
ATOM 677 C C . CYS A 1 89 ? 12.736 12.506 30.587 1.00 67.13 89 CYS A C 1
ATOM 678 O O . CYS A 1 89 ? 11.974 12.780 31.495 1.00 67.77 89 CYS A O 1
ATOM 681 N N . ASN A 1 90 ? 14.037 12.371 30.788 1.00 65.67 90 ASN A N 1
ATOM 682 C CA . ASN A 1 90 ? 14.572 12.388 32.133 1.00 64.44 90 ASN A CA 1
ATOM 683 C C . ASN A 1 90 ? 14.961 13.784 32.630 1.00 63.74 90 ASN A C 1
ATOM 684 O O . ASN A 1 90 ? 15.595 13.903 33.668 1.00 64.11 90 ASN A O 1
ATOM 689 N N . ASP A 1 91 ? 14.581 14.828 31.901 1.00 62.39 91 ASP A N 1
ATOM 690 C CA . ASP A 1 91 ? 14.945 16.207 32.257 1.00 62.04 91 ASP A CA 1
ATOM 691 C C . ASP A 1 91 ? 16.464 16.336 32.573 1.00 61.81 91 ASP A C 1
ATOM 692 O O . ASP A 1 91 ? 16.856 16.843 33.627 1.00 61.73 91 ASP A O 1
ATOM 697 N N . SER A 1 92 ? 17.316 15.845 31.677 1.00 61.16 92 SER A N 1
ATOM 698 C CA . SER A 1 92 ? 18.752 16.038 31.825 1.00 60.38 92 SER A CA 1
ATOM 699 C C . SER A 1 92 ? 19.116 17.481 31.510 1.00 60.88 92 SER A C 1
ATOM 700 O O . SER A 1 92 ? 20.059 18.002 32.076 1.00 61.64 92 SER A O 1
ATOM 703 N N . GLY A 1 93 ? 18.376 18.121 30.601 1.00 60.50 93 GLY A N 1
ATOM 704 C CA . GLY A 1 93 ? 18.506 19.561 30.378 1.00 60.46 93 GLY A CA 1
ATOM 705 C C . GLY A 1 93 ? 19.199 19.929 29.081 1.00 60.42 93 GLY A C 1
ATOM 706 O O . GLY A 1 93 ? 19.942 19.116 28.537 1.00 60.18 93 GLY A O 1
ATOM 707 N N . VAL A 1 94 ? 18.968 21.143 28.577 1.00 59.72 94 VAL A N 1
ATOM 708 C CA . VAL A 1 94 ? 19.655 21.532 27.365 1.00 59.49 94 VAL A CA 1
ATOM 709 C C . VAL A 1 94 ? 20.902 22.374 27.643 1.00 60.49 94 VAL A C 1
ATOM 710 O O . VAL A 1 94 ? 20.817 23.417 28.325 1.00 60.37 94 VAL A O 1
ATOM 714 N N . PRO A 1 95 ? 22.065 21.901 27.154 1.00 60.10 95 PRO A N 1
ATOM 715 C CA . PRO A 1 95 ? 23.300 22.654 27.221 1.00 60.57 95 PRO A CA 1
ATOM 716 C C . PRO A 1 95 ? 23.088 24.076 26.716 1.00 61.32 95 PRO A C 1
ATOM 717 O O . PRO A 1 95 ? 22.498 24.274 25.645 1.00 62.21 95 PRO A O 1
ATOM 721 N N . PHE A 1 96 ? 23.514 25.058 27.515 1.00 61.34 96 PHE A N 1
ATOM 722 C CA . PHE A 1 96 ? 23.367 26.468 27.181 1.00 61.15 96 PHE A CA 1
ATOM 723 C C . PHE A 1 96 ? 24.721 27.170 27.325 1.00 61.52 96 PHE A C 1
ATOM 724 O O . PHE A 1 96 ? 25.232 27.338 28.442 1.00 62.17 96 PHE A O 1
ATOM 732 N N . VAL A 1 97 ? 25.330 27.538 26.203 1.00 61.42 97 VAL A N 1
ATOM 733 C CA . VAL A 1 97 ? 26.726 28.000 26.246 1.00 61.68 97 VAL A CA 1
ATOM 734 C C . VAL A 1 97 ? 26.770 29.513 26.083 1.00 62.38 97 VAL A C 1
ATOM 735 O O . VAL A 1 97 ? 26.046 30.090 25.261 1.00 62.35 97 VAL A O 1
ATOM 739 N N . GLU A 1 98 ? 27.604 30.166 26.872 1.00 62.27 98 GLU A N 1
ATOM 740 C CA . GLU A 1 98 ? 27.728 31.599 26.735 1.00 63.20 98 GLU A CA 1
ATOM 741 C C . GLU A 1 98 ? 29.152 31.951 26.411 1.00 61.93 98 GLU A C 1
ATOM 742 O O . GLU A 1 98 ? 30.085 31.468 27.057 1.00 62.58 98 GLU A O 1
ATOM 748 N N . ALA A 1 99 ? 29.317 32.786 25.396 1.00 61.18 99 ALA A N 1
ATOM 749 C CA . ALA A 1 99 ? 30.644 33.255 25.015 1.00 61.40 99 ALA A CA 1
ATOM 750 C C . ALA A 1 99 ? 30.737 34.780 24.758 1.00 61.05 99 ALA A C 1
ATOM 751 O O . ALA A 1 99 ? 29.750 35.439 24.435 1.00 60.88 99 ALA A O 1
ATOM 753 N N . ARG A 1 100 ? 31.936 35.319 24.912 1.00 61.28 100 ARG A N 1
ATOM 754 C CA . ARG A 1 100 ? 32.223 36.730 24.627 1.00 62.11 100 ARG A CA 1
ATOM 755 C C . ARG A 1 100 ? 33.199 36.706 23.457 1.00 61.97 100 ARG A C 1
ATOM 756 O O . ARG A 1 100 ? 34.138 35.906 23.454 1.00 61.91 100 ARG A O 1
ATOM 764 N N . VAL A 1 101 ? 32.974 37.551 22.455 1.00 61.91 101 VAL A N 1
ATOM 765 C CA . VAL A 1 101 ? 33.904 37.647 21.324 1.00 61.86 101 VAL A CA 1
ATOM 766 C C . VAL A 1 101 ? 34.527 39.039 21.206 1.00 62.74 101 VAL A C 1
ATOM 767 O O . VAL A 1 101 ? 33.831 40.062 21.185 1.00 62.87 101 VAL A O 1
ATOM 771 N N . GLN A 1 102 ? 35.856 39.059 21.155 1.00 63.37 102 GLN A N 1
ATOM 772 C CA . GLN A 1 102 ? 36.624 40.293 21.160 1.00 63.59 102 GLN A CA 1
ATOM 773 C C . GLN A 1 102 ? 36.627 40.966 19.789 1.00 63.37 102 GLN A C 1
ATOM 774 O O . GLN A 1 102 ? 37.676 41.112 19.158 1.00 63.61 102 GLN A O 1
ATOM 780 N N . ALA A 1 103 ? 35.440 41.363 19.332 1.00 63.12 103 ALA A N 1
ATOM 781 C CA . ALA A 1 103 ? 35.243 42.035 18.043 1.00 62.69 103 ALA A CA 1
ATOM 782 C C . ALA A 1 103 ? 33.795 42.480 17.917 1.00 62.73 103 ALA A C 1
ATOM 783 O O . ALA A 1 103 ? 32.918 41.966 18.620 1.00 62.77 103 ALA A O 1
ATOM 785 N N . GLN A 1 104 ? 33.559 43.432 17.015 1.00 62.53 104 GLN A N 1
ATOM 786 C CA . GLN A 1 104 ? 32.212 43.866 16.636 1.00 62.56 104 GLN A CA 1
ATOM 787 C C . GLN A 1 104 ? 31.593 42.943 15.587 1.00 62.81 104 GLN A C 1
ATOM 788 O O . GLN A 1 104 ? 32.294 42.416 14.724 1.00 62.90 104 GLN A O 1
ATOM 794 N N . LEU A 1 105 ? 30.271 42.788 15.659 1.00 63.18 105 LEU A N 1
ATOM 795 C CA . LEU A 1 105 ? 29.493 41.892 14.795 1.00 63.53 105 LEU A CA 1
ATOM 796 C C . LEU A 1 105 ? 29.819 42.076 13.318 1.00 64.25 105 LEU A C 1
ATOM 797 O O . LEU A 1 105 ? 30.189 41.129 12.619 1.00 64.49 105 LEU A O 1
ATOM 802 N N . SER A 1 106 ? 29.665 43.305 12.848 1.00 64.87 106 SER A N 1
ATOM 803 C CA . SER A 1 106 ? 29.930 43.632 11.457 1.00 65.61 106 SER A CA 1
ATOM 804 C C . SER A 1 106 ? 31.316 43.193 11.012 1.00 65.47 106 SER A C 1
ATOM 805 O O . SER A 1 106 ? 31.462 42.618 9.941 1.00 65.80 106 SER A O 1
ATOM 808 N N . GLN A 1 107 ? 32.320 43.473 11.842 1.00 65.22 107 GLN A N 1
ATOM 809 C CA . GLN A 1 107 ? 33.718 43.160 11.543 1.00 64.60 107 GLN A CA 1
ATOM 810 C C . GLN A 1 107 ? 33.918 41.653 11.450 1.00 63.55 107 GLN A C 1
ATOM 811 O O . GLN A 1 107 ? 34.643 41.167 10.584 1.00 63.50 107 GLN A O 1
ATOM 817 N N . ALA A 1 108 ? 33.243 40.928 12.334 1.00 62.35 108 ALA A N 1
ATOM 818 C CA . ALA A 1 108 ? 33.390 39.495 12.435 1.00 61.62 108 ALA A CA 1
ATOM 819 C C . ALA A 1 108 ? 32.750 38.768 11.259 1.00 61.83 108 ALA A C 1
ATOM 820 O O . ALA A 1 108 ? 33.250 37.726 10.846 1.00 62.82 108 ALA A O 1
ATOM 822 N N . ILE A 1 109 ? 31.648 39.287 10.714 1.00 61.08 109 ILE A N 1
ATOM 823 C CA . ILE A 1 109 ? 30.897 38.490 9.713 1.00 60.38 109 ILE A CA 1
ATOM 824 C C . ILE A 1 109 ? 30.742 39.082 8.297 1.00 60.17 109 ILE A C 1
ATOM 825 O O . ILE A 1 109 ? 29.918 38.593 7.510 1.00 60.09 109 ILE A O 1
ATOM 830 N N . GLN A 1 110 ? 31.545 40.099 7.977 1.00 59.15 110 GLN A N 1
ATOM 831 C CA . GLN A 1 110 ? 31.463 40.783 6.679 1.00 59.28 110 GLN A CA 1
ATOM 832 C C . GLN A 1 110 ? 32.317 40.125 5.606 1.00 59.36 110 GLN A C 1
ATOM 833 O O . GLN A 1 110 ? 32.248 40.482 4.420 1.00 59.23 110 GLN A O 1
ATOM 839 N N . ASN A 1 111 ? 33.158 39.188 6.023 1.00 59.54 111 ASN A N 1
ATOM 840 C CA . ASN A 1 111 ? 34.020 38.501 5.068 1.00 59.10 111 ASN A CA 1
ATOM 841 C C . ASN A 1 111 ? 34.403 37.116 5.553 1.00 58.87 111 ASN A C 1
ATOM 842 O O . ASN A 1 111 ? 35.591 36.837 5.789 1.00 58.45 111 ASN A O 1
ATOM 847 N N . VAL A 1 112 ? 33.393 36.261 5.701 1.00 58.43 112 VAL A N 1
ATOM 848 C CA . VAL A 1 112 ? 33.634 34.901 6.156 1.00 58.40 112 VAL A CA 1
ATOM 849 C C . VAL A 1 112 ? 34.104 34.046 4.976 1.00 58.57 112 VAL A C 1
ATOM 850 O O . VAL A 1 112 ? 33.297 33.519 4.199 1.00 58.52 112 VAL A O 1
ATOM 854 N N . VAL A 1 113 ? 35.424 33.928 4.867 1.00 58.68 113 VAL A N 1
ATOM 855 C CA . VAL A 1 113 ? 36.093 33.268 3.748 1.00 59.35 113 VAL A CA 1
ATOM 856 C C . VAL A 1 113 ? 35.926 31.742 3.785 1.00 60.15 113 VAL A C 1
ATOM 857 O O . VAL A 1 113 ? 35.726 31.109 2.742 1.00 59.87 113 VAL A O 1
ATOM 861 N N . GLU A 1 114 ? 36.038 31.166 4.986 1.00 60.91 114 GLU A N 1
ATOM 862 C CA . GLU A 1 114 ? 35.773 29.759 5.221 1.00 62.08 114 GLU A CA 1
ATOM 863 C C . GLU A 1 114 ? 34.525 29.729 6.046 1.00 62.64 114 GLU A C 1
ATOM 864 O O . GLU A 1 114 ? 34.522 30.197 7.185 1.00 63.56 114 GLU A O 1
ATOM 870 N N . LEU A 1 115 ? 33.464 29.163 5.490 1.00 62.35 115 LEU A N 1
ATOM 871 C CA . LEU A 1 115 ? 32.205 29.096 6.183 1.00 61.99 115 LEU A CA 1
ATOM 872 C C . LEU A 1 115 ? 32.272 28.118 7.359 1.00 63.25 115 LEU A C 1
ATOM 873 O O . LEU A 1 115 ? 31.374 28.087 8.234 1.00 63.14 115 LEU A O 1
ATOM 878 N N . GLU A 1 116 ? 33.352 27.342 7.400 1.00 64.11 116 GLU A N 1
ATOM 879 C CA . GLU A 1 116 ? 33.540 26.366 8.470 1.00 65.27 116 GLU A CA 1
ATOM 880 C C . GLU A 1 116 ? 33.791 27.061 9.801 1.00 64.66 116 GLU A C 1
ATOM 881 O O . GLU A 1 116 ? 33.326 26.591 10.835 1.00 64.63 116 GLU A O 1
ATOM 887 N N . LYS A 1 117 ? 34.448 28.217 9.754 1.00 64.12 117 LYS A N 1
ATOM 888 C CA . LYS A 1 117 ? 34.655 29.032 10.944 1.00 64.44 117 LYS A CA 1
ATOM 889 C C . LYS A 1 117 ? 33.374 29.513 11.653 1.00 64.80 117 LYS A C 1
ATOM 890 O O . LYS A 1 117 ? 33.476 30.139 12.717 1.00 65.65 117 LYS A O 1
ATOM 896 N N . LEU A 1 118 ? 32.187 29.251 11.082 1.00 63.52 118 LEU A N 1
ATOM 897 C CA . LEU A 1 118 ? 30.940 29.590 11.769 1.00 63.41 118 LEU A CA 1
ATOM 898 C C . LEU A 1 118 ? 30.648 28.595 12.895 1.00 63.79 118 LEU A C 1
ATOM 899 O O . LEU A 1 118 ? 29.831 28.882 13.763 1.00 63.74 118 LEU A O 1
ATOM 904 N N . ASP A 1 119 ? 31.297 27.428 12.837 1.00 64.03 119 ASP A N 1
ATOM 905 C CA . ASP A 1 119 ? 31.381 26.449 13.929 1.00 64.66 119 ASP A CA 1
ATOM 906 C C . ASP A 1 119 ? 31.450 27.046 15.325 1.00 63.19 119 ASP A C 1
ATOM 907 O O . ASP A 1 119 ? 30.789 26.559 16.235 1.00 63.57 119 ASP A O 1
ATOM 912 N N . GLN A 1 120 ? 32.260 28.083 15.484 1.00 61.16 120 GLN A N 1
ATOM 913 C CA . GLN A 1 120 ? 32.485 28.673 16.797 1.00 60.98 120 GLN A CA 1
ATOM 914 C C . GLN A 1 120 ? 31.207 29.202 17.486 1.00 60.63 120 GLN A C 1
ATOM 915 O O . GLN A 1 120 ? 31.206 29.335 18.712 1.00 60.64 120 GLN A O 1
ATOM 921 N N . TYR A 1 121 ? 30.162 29.526 16.705 1.00 59.60 121 TYR A N 1
ATOM 922 C CA . TYR A 1 121 ? 28.871 30.025 17.228 1.00 59.33 121 TYR A CA 1
ATOM 923 C C . TYR A 1 121 ? 27.909 28.907 17.619 1.00 59.68 121 TYR A C 1
ATOM 924 O O . TYR A 1 121 ? 26.839 29.183 18.200 1.00 58.19 121 TYR A O 1
ATOM 933 N N . LEU A 1 122 ? 28.286 27.659 17.273 1.00 60.22 122 LEU A N 1
ATOM 934 C CA . LEU A 1 122 ? 27.530 26.451 17.668 1.00 59.15 122 LEU A CA 1
ATOM 935 C C . LEU A 1 122 ? 27.979 26.084 19.084 1.00 60.16 122 LEU A C 1
ATOM 936 O O . LEU A 1 122 ? 29.125 26.382 19.454 1.00 59.62 122 LEU A O 1
ATOM 941 N N . PRO A 1 123 ? 27.071 25.496 19.896 1.00 60.47 123 PRO A N 1
ATOM 942 C CA . PRO A 1 123 ? 27.402 25.083 21.252 1.00 60.38 123 PRO A CA 1
ATOM 943 C C . PRO A 1 123 ? 28.124 23.775 21.312 1.00 61.79 123 PRO A C 1
ATOM 944 O O . PRO A 1 123 ? 28.659 23.418 22.380 1.00 62.74 123 PRO A O 1
ATOM 948 N N . SER A 1 124 ? 28.132 23.024 20.211 1.00 61.61 124 SER A N 1
ATOM 949 C CA . SER A 1 124 ? 28.706 21.665 20.231 1.00 60.82 124 SER A CA 1
ATOM 950 C C . SER A 1 124 ? 28.920 21.230 18.796 1.00 60.56 124 SER A C 1
ATOM 951 O O . SER A 1 124 ? 28.616 21.977 17.887 1.00 60.78 124 SER A O 1
ATOM 954 N N . ALA A 1 125 ? 29.478 20.050 18.584 1.00 60.40 125 ALA A N 1
ATOM 955 C CA . ALA A 1 125 ? 29.614 19.557 17.228 1.00 60.44 125 ALA A CA 1
ATOM 956 C C . ALA A 1 125 ? 28.242 19.169 16.658 1.00 60.50 125 ALA A C 1
ATOM 957 O O . ALA A 1 125 ? 27.441 18.514 17.340 1.00 60.82 125 ALA A O 1
ATOM 959 N N . ALA A 1 126 ? 28.006 19.570 15.407 1.00 60.39 126 ALA A N 1
ATOM 960 C CA . ALA A 1 126 ? 26.892 19.101 14.600 1.00 60.63 126 ALA A CA 1
ATOM 961 C C . ALA A 1 126 ? 27.280 17.848 13.785 1.00 61.92 126 ALA A C 1
ATOM 962 O O . ALA A 1 126 ? 26.492 16.907 13.614 1.00 62.65 126 ALA A O 1
ATOM 964 N N . TYR A 1 127 ? 28.499 17.837 13.279 1.00 62.99 127 TYR A N 1
ATOM 965 C CA . TYR A 1 127 ? 28.936 16.785 12.365 1.00 63.83 127 TYR A CA 1
ATOM 966 C C . TYR A 1 127 ? 30.242 16.182 12.822 1.00 64.05 127 TYR A C 1
ATOM 967 O O . TYR A 1 127 ? 30.929 16.800 13.624 1.00 64.80 127 TYR A O 1
ATOM 976 N N . PRO A 1 128 ? 30.586 14.964 12.341 1.00 64.32 128 PRO A N 1
ATOM 977 C CA . PRO A 1 128 ? 31.880 14.404 12.719 1.00 64.53 128 PRO A CA 1
ATOM 978 C C . PRO A 1 128 ? 33.000 15.162 12.036 1.00 65.83 128 PRO A C 1
ATOM 979 O O . PRO A 1 128 ? 32.740 15.981 11.140 1.00 66.85 128 PRO A O 1
ATOM 983 N N . GLY A 1 129 ? 34.233 14.898 12.451 1.00 66.94 129 GLY A N 1
ATOM 984 C CA . GLY A 1 129 ? 35.399 15.450 11.776 1.00 67.92 129 GLY A CA 1
ATOM 985 C C . GLY A 1 129 ? 35.980 16.716 12.374 1.00 68.91 129 GLY A C 1
ATOM 986 O O . GLY A 1 129 ? 36.888 17.289 11.808 1.00 70.14 129 GLY A O 1
ATOM 987 N N . GLY A 1 130 ? 35.454 17.173 13.501 1.00 69.75 130 GLY A N 1
ATOM 988 C CA . GLY A 1 130 ? 36.050 18.292 14.232 1.00 70.18 130 GLY A CA 1
ATOM 989 C C . GLY A 1 130 ? 36.798 17.719 15.417 1.00 70.98 130 GLY A C 1
ATOM 990 O O . GLY A 1 130 ? 37.022 16.499 15.479 1.00 70.31 130 GLY A O 1
ATOM 991 N N . LYS A 1 131 ? 37.177 18.580 16.362 1.00 71.95 131 LYS A N 1
ATOM 992 C CA . LYS A 1 131 ? 37.955 18.103 17.507 1.00 73.15 131 LYS A CA 1
ATOM 993 C C . LYS A 1 131 ? 37.111 17.439 18.597 1.00 73.27 131 LYS A C 1
ATOM 994 O O . LYS A 1 131 ? 37.588 16.518 19.269 1.00 74.01 131 LYS A O 1
ATOM 1000 N N . ILE A 1 132 ? 35.874 17.902 18.740 1.00 73.28 132 ILE A N 1
ATOM 1001 C CA . ILE A 1 132 ? 34.873 17.348 19.661 1.00 73.46 132 ILE A CA 1
ATOM 1002 C C . ILE A 1 132 ? 33.925 16.410 18.905 1.00 72.29 132 ILE A C 1
ATOM 1003 O O . ILE A 1 132 ? 33.413 16.773 17.832 1.00 71.49 132 ILE A O 1
ATOM 1008 N N . GLU A 1 133 ? 33.651 15.241 19.478 1.00 71.26 133 GLU A N 1
ATOM 1009 C CA . GLU A 1 133 ? 32.677 14.311 18.896 1.00 70.51 133 GLU A CA 1
ATOM 1010 C C . GLU A 1 133 ? 31.264 14.860 19.013 1.00 69.41 133 GLU A C 1
ATOM 1011 O O . GLU A 1 133 ? 30.971 15.661 19.909 1.00 69.71 133 GLU A O 1
ATOM 1017 N N . VAL A 1 134 ? 30.401 14.465 18.078 1.00 68.08 134 VAL A N 1
ATOM 1018 C CA . VAL A 1 134 ? 28.969 14.750 18.172 1.00 66.26 134 VAL A CA 1
ATOM 1019 C C . VAL A 1 134 ? 28.433 14.066 19.429 1.00 66.09 134 VAL A C 1
ATOM 1020 O O . VAL A 1 134 ? 28.786 12.929 19.667 1.00 65.86 134 VAL A O 1
ATOM 1024 N N . ASN A 1 135 ? 27.626 14.760 20.246 1.00 66.00 135 ASN A N 1
ATOM 1025 C CA . ASN A 1 135 ? 26.858 14.063 21.287 1.00 65.76 135 ASN A CA 1
ATOM 1026 C C . ASN A 1 135 ? 25.543 13.623 20.645 1.00 65.27 135 ASN A C 1
ATOM 1027 O O . ASN A 1 135 ? 24.608 14.413 20.477 1.00 64.11 135 ASN A O 1
ATOM 1032 N N . GLU A 1 136 ? 25.487 12.354 20.264 1.00 65.01 136 GLU A N 1
ATOM 1033 C CA . GLU A 1 136 ? 24.334 11.850 19.534 1.00 65.08 136 GLU A CA 1
ATOM 1034 C C . GLU A 1 136 ? 23.068 11.713 20.350 1.00 65.22 136 GLU A C 1
ATOM 1035 O O . GLU A 1 136 ? 22.000 11.645 19.771 1.00 66.19 136 GLU A O 1
ATOM 1041 N N . ASP A 1 137 ? 23.164 11.732 21.675 1.00 64.83 137 ASP A N 1
ATOM 1042 C CA . ASP A 1 137 ? 21.986 11.585 22.528 1.00 65.03 137 ASP A CA 1
ATOM 1043 C C . ASP A 1 137 ? 21.264 12.895 22.873 1.00 65.48 137 ASP A C 1
ATOM 1044 O O . ASP A 1 137 ? 20.150 12.852 23.427 1.00 67.27 137 ASP A O 1
ATOM 1049 N N . VAL A 1 138 ? 21.856 14.046 22.541 1.00 64.10 138 VAL A N 1
ATOM 1050 C CA . VAL A 1 138 ? 21.388 15.332 23.032 1.00 62.26 138 VAL A CA 1
ATOM 1051 C C . VAL A 1 138 ? 20.472 15.946 21.986 1.00 63.84 138 VAL A C 1
ATOM 1052 O O . VAL A 1 138 ? 20.904 16.307 20.885 1.00 64.36 138 VAL A O 1
ATOM 1056 N N . PRO A 1 139 ? 19.172 16.042 22.299 1.00 63.92 139 PRO A N 1
ATOM 1057 C CA . PRO A 1 139 ? 18.251 16.531 21.282 1.00 62.78 139 PRO A CA 1
ATOM 1058 C C . PRO A 1 139 ? 18.450 18.001 20.948 1.00 62.36 139 PRO A C 1
ATOM 1059 O O . PRO A 1 139 ? 18.209 18.428 19.806 1.00 61.26 139 PRO A O 1
ATOM 1063 N N . LEU A 1 140 ? 18.877 18.785 21.932 1.00 62.06 140 LEU A N 1
ATOM 1064 C CA . LEU A 1 140 ? 18.910 20.248 21.770 1.00 61.51 140 LEU A CA 1
ATOM 1065 C C . LEU A 1 140 ? 20.053 20.869 22.572 1.00 62.05 140 LEU A C 1
ATOM 1066 O O . LEU A 1 140 ? 20.230 20.541 23.760 1.00 61.67 140 LEU A O 1
ATOM 1071 N N . ALA A 1 141 ? 20.787 21.795 21.948 1.00 61.04 141 ALA A N 1
ATOM 1072 C CA . ALA A 1 141 ? 21.793 22.594 22.651 1.00 61.04 141 ALA A CA 1
ATOM 1073 C C . ALA A 1 141 ? 21.808 23.992 22.033 1.00 62.47 141 ALA A C 1
ATOM 1074 O O . ALA A 1 141 ? 21.458 24.161 20.836 1.00 64.04 141 ALA A O 1
ATOM 1076 N N . VAL A 1 142 ? 22.146 25.003 22.836 1.00 61.55 142 VAL A N 1
ATOM 1077 C CA . VAL A 1 142 ? 22.148 26.343 22.331 1.00 61.81 142 VAL A CA 1
ATOM 1078 C C . VAL A 1 142 ? 23.366 27.111 22.841 1.00 62.44 142 VAL A C 1
ATOM 1079 O O . VAL A 1 142 ? 23.976 26.741 23.860 1.00 62.57 142 VAL A O 1
ATOM 1083 N N . LYS A 1 143 ? 23.724 28.167 22.111 1.00 62.35 143 LYS A N 1
ATOM 1084 C CA . LYS A 1 143 ? 24.822 29.033 22.511 1.00 63.00 143 LYS A CA 1
ATOM 1085 C C . LYS A 1 143 ? 24.498 30.463 22.145 1.00 62.74 143 LYS A C 1
ATOM 1086 O O . LYS A 1 143 ? 23.960 30.726 21.072 1.00 62.54 143 LYS A O 1
ATOM 1092 N N . ILE A 1 144 ? 24.807 31.376 23.060 1.00 62.67 144 ILE A N 1
ATOM 1093 C CA . ILE A 1 144 ? 24.758 32.797 22.756 1.00 63.21 144 ILE A CA 1
ATOM 1094 C C . ILE A 1 144 ? 26.146 33.450 22.896 1.00 63.12 144 ILE A C 1
ATOM 1095 O O . ILE A 1 144 ? 26.821 33.312 23.930 1.00 62.96 144 ILE A O 1
ATOM 1100 N N . SER A 1 145 ? 26.567 34.126 21.829 1.00 63.03 145 SER A N 1
ATOM 1101 C CA . SER A 1 145 ? 27.854 34.851 21.786 1.00 63.26 145 SER A CA 1
ATOM 1102 C C . SER A 1 145 ? 27.595 36.368 21.767 1.00 63.77 145 SER A C 1
ATOM 1103 O O . SER A 1 145 ? 26.720 36.845 21.030 1.00 64.97 145 SER A O 1
ATOM 1106 N N . PHE A 1 146 ? 28.330 37.120 22.579 1.00 63.36 146 PHE A N 1
ATOM 1107 C CA . PHE A 1 146 ? 28.121 38.569 22.687 1.00 63.35 146 PHE A CA 1
ATOM 1108 C C . PHE A 1 146 ? 29.280 39.357 22.081 1.00 63.83 146 PHE A C 1
ATOM 1109 O O . PHE A 1 146 ? 30.460 39.125 22.395 1.00 63.26 146 PHE A O 1
ATOM 1117 N N . PHE A 1 147 ? 28.927 40.293 21.212 1.00 64.45 147 PHE A N 1
ATOM 1118 C CA . PHE A 1 147 ? 29.912 41.095 20.515 1.00 64.90 147 PHE A CA 1
ATOM 1119 C C . PHE A 1 147 ? 30.143 42.392 21.265 1.00 65.63 147 PHE A C 1
ATOM 1120 O O . PHE A 1 147 ? 29.372 42.748 22.155 1.00 66.12 147 PHE A O 1
ATOM 1128 N N . GLU A 1 148 ? 31.222 43.081 20.916 1.00 65.94 148 GLU A N 1
ATOM 1129 C CA . GLU A 1 148 ? 31.568 44.328 21.565 1.00 66.75 148 GLU A CA 1
ATOM 1130 C C . GLU A 1 148 ? 30.559 45.434 21.271 1.00 66.91 148 GLU A C 1
ATOM 1131 O O . GLU A 1 148 ? 30.301 46.280 22.120 1.00 67.11 148 GLU A O 1
ATOM 1137 N N . CYS A 1 149 ? 29.970 45.406 20.083 1.00 67.38 149 CYS A N 1
ATOM 1138 C CA . CYS A 1 149 ? 28.952 46.394 19.694 1.00 67.78 149 CYS A CA 1
ATOM 1139 C C . CYS A 1 149 ? 27.596 46.287 20.431 1.00 66.74 149 CYS A C 1
ATOM 1140 O O . CYS A 1 149 ? 26.862 47.272 20.514 1.00 66.64 149 CYS A O 1
ATOM 1143 N N . GLY A 1 150 ? 27.279 45.113 20.972 1.00 65.40 150 GLY A N 1
ATOM 1144 C CA . GLY A 1 150 ? 25.957 44.864 21.538 1.00 64.35 150 GLY A CA 1
ATOM 1145 C C . GLY A 1 150 ? 25.245 43.791 20.733 1.00 64.24 150 GLY A C 1
ATOM 1146 O O . GLY A 1 150 ? 24.263 43.200 21.200 1.00 64.36 150 GLY A O 1
ATOM 1147 N N . GLY A 1 151 ? 25.762 43.546 19.525 1.00 63.13 151 GLY A N 1
ATOM 1148 C CA . GLY A 1 151 ? 25.310 42.484 18.652 1.00 62.46 151 GLY A CA 1
ATOM 1149 C C . GLY A 1 151 ? 25.558 41.096 19.217 1.00 62.03 151 GLY A C 1
ATOM 1150 O O . GLY A 1 151 ? 26.454 40.906 20.044 1.00 61.24 151 GLY A O 1
ATOM 1151 N N . THR A 1 152 ? 24.750 40.129 18.769 1.00 61.85 152 THR A N 1
ATOM 1152 C CA . THR A 1 152 ? 24.801 38.761 19.299 1.00 61.42 152 THR A CA 1
ATOM 1153 C C . THR A 1 152 ? 24.645 37.677 18.223 1.00 61.58 152 THR A C 1
ATOM 1154 O O . THR A 1 152 ? 24.151 37.926 17.117 1.00 60.56 152 THR A O 1
ATOM 1158 N N . ALA A 1 153 ? 25.067 36.462 18.566 1.00 62.23 153 ALA A N 1
ATOM 1159 C CA . ALA A 1 153 ? 24.792 35.295 17.733 1.00 62.25 153 ALA A CA 1
ATOM 1160 C C . ALA A 1 153 ? 24.187 34.176 18.578 1.00 63.19 153 ALA A C 1
ATOM 1161 O O . ALA A 1 153 ? 24.739 33.805 19.635 1.00 64.22 153 ALA A O 1
ATOM 1163 N N . ILE A 1 154 ? 23.054 33.643 18.117 1.00 62.56 154 ILE A N 1
ATOM 1164 C CA . ILE A 1 154 ? 22.429 32.491 18.735 1.00 62.11 154 ILE A CA 1
ATOM 1165 C C . ILE A 1 154 ? 22.637 31.244 17.829 1.00 62.27 154 ILE A C 1
ATOM 1166 O O . ILE A 1 154 ? 22.124 31.196 16.694 1.00 62.77 154 ILE A O 1
ATOM 1171 N N . GLY A 1 155 ? 23.399 30.263 18.308 1.00 61.77 155 GLY A N 1
ATOM 1172 C CA . GLY A 1 155 ? 23.594 28.994 17.589 1.00 60.86 155 GLY A CA 1
ATOM 1173 C C . GLY A 1 155 ? 22.743 27.888 18.205 1.00 61.41 155 GLY A C 1
ATOM 1174 O O . GLY A 1 155 ? 22.677 27.767 19.427 1.00 61.87 155 GLY A O 1
ATOM 1175 N N . VAL A 1 156 ? 22.080 27.083 17.375 1.00 60.73 156 VAL A N 1
ATOM 1176 C CA . VAL A 1 156 ? 21.249 25.994 17.855 1.00 60.74 156 VAL A CA 1
ATOM 1177 C C . VAL A 1 156 ? 21.690 24.728 17.142 1.00 62.72 156 VAL A C 1
ATOM 1178 O O . VAL A 1 156 ? 21.852 24.751 15.915 1.00 63.61 156 VAL A O 1
ATOM 1182 N N . ASN A 1 157 ? 21.880 23.633 17.901 1.00 63.16 157 ASN A N 1
ATOM 1183 C CA . ASN A 1 157 ? 22.014 22.281 17.358 1.00 62.16 157 ASN A CA 1
ATOM 1184 C C . ASN A 1 157 ? 20.827 21.434 17.840 1.00 62.40 157 ASN A C 1
ATOM 1185 O O . ASN A 1 157 ? 20.693 21.152 19.049 1.00 62.20 157 ASN A O 1
ATOM 1190 N N . LEU A 1 158 ? 19.964 21.071 16.892 1.00 62.02 158 LEU A N 1
ATOM 1191 C CA . LEU A 1 158 ? 18.765 20.267 17.131 1.00 62.76 158 LEU A CA 1
ATOM 1192 C C . LEU A 1 158 ? 18.991 18.952 16.435 1.00 62.82 158 LEU A C 1
ATOM 1193 O O . LEU A 1 158 ? 19.326 18.948 15.230 1.00 62.76 158 LEU A O 1
ATOM 1198 N N . SER A 1 159 ? 18.763 17.847 17.140 1.00 62.87 159 SER A N 1
ATOM 1199 C CA . SER A 1 159 ? 19.116 16.531 16.605 1.00 62.61 159 SER A CA 1
ATOM 1200 C C . SER A 1 159 ? 18.245 16.135 15.436 1.00 63.63 159 SER A C 1
ATOM 1201 O O . SER A 1 159 ? 17.016 16.306 15.462 1.00 64.02 159 SER A O 1
ATOM 1204 N N . HIS A 1 160 ? 18.878 15.587 14.401 1.00 63.45 160 HIS A N 1
ATOM 1205 C CA . HIS A 1 160 ? 18.112 15.161 13.241 1.00 63.62 160 HIS A CA 1
ATOM 1206 C C . HIS A 1 160 ? 17.403 13.847 13.462 1.00 63.00 160 HIS A C 1
ATOM 1207 O O . HIS A 1 160 ? 16.563 13.466 12.679 1.00 64.29 160 HIS A O 1
ATOM 1214 N N . LYS A 1 161 ? 17.709 13.149 14.538 1.00 63.11 161 LYS A N 1
ATOM 1215 C CA . LYS A 1 161 ? 17.020 11.903 14.829 1.00 61.93 161 LYS A CA 1
ATOM 1216 C C . LYS A 1 161 ? 15.672 12.260 15.370 1.00 63.13 161 LYS A C 1
ATOM 1217 O O . LYS A 1 161 ? 14.809 11.415 15.474 1.00 64.20 161 LYS A O 1
ATOM 1223 N N . ILE A 1 162 ? 15.463 13.519 15.714 1.00 63.03 162 ILE A N 1
ATOM 1224 C CA . ILE A 1 162 ? 14.241 13.855 16.423 1.00 63.32 162 ILE A CA 1
ATOM 1225 C C . ILE A 1 162 ? 13.475 15.021 15.808 1.00 63.56 162 ILE A C 1
ATOM 1226 O O . ILE A 1 162 ? 12.405 15.347 16.269 1.00 63.46 162 ILE A O 1
ATOM 1231 N N . ALA A 1 163 ? 14.036 15.647 14.773 1.00 63.80 163 ALA A N 1
ATOM 1232 C CA . ALA A 1 163 ? 13.433 16.844 14.186 1.00 64.42 163 ALA A CA 1
ATOM 1233 C C . ALA A 1 163 ? 13.876 17.082 12.739 1.00 64.26 163 ALA A C 1
ATOM 1234 O O . ALA A 1 163 ? 15.025 16.769 12.389 1.00 65.82 163 ALA A O 1
ATOM 1236 N N . ASP A 1 164 ? 12.960 17.578 11.903 1.00 62.75 164 ASP A N 1
ATOM 1237 C CA . ASP A 1 164 ? 13.341 18.175 10.620 1.00 62.72 164 ASP A CA 1
ATOM 1238 C C . ASP A 1 164 ? 13.350 19.695 10.815 1.00 62.79 164 ASP A C 1
ATOM 1239 O O . ASP A 1 164 ? 13.148 20.162 11.947 1.00 62.82 164 ASP A O 1
ATOM 1244 N N . VAL A 1 165 ? 13.597 20.469 9.760 1.00 62.56 165 VAL A N 1
ATOM 1245 C CA . VAL A 1 165 ? 13.716 21.909 9.934 1.00 63.51 165 VAL A CA 1
ATOM 1246 C C . VAL A 1 165 ? 12.358 22.552 10.234 1.00 64.33 165 VAL A C 1
ATOM 1247 O O . VAL A 1 165 ? 12.318 23.545 10.958 1.00 65.21 165 VAL A O 1
ATOM 1251 N N . LEU A 1 166 ? 11.258 21.967 9.753 1.00 63.54 166 LEU A N 1
ATOM 1252 C CA . LEU A 1 166 ? 9.945 22.443 10.163 1.00 63.46 166 LEU A CA 1
ATOM 1253 C C . LEU A 1 166 ? 9.834 22.319 11.687 1.00 64.03 166 LEU A C 1
ATOM 1254 O O . LEU A 1 166 ? 9.342 23.244 12.364 1.00 64.95 166 LEU A O 1
ATOM 1259 N N . SER A 1 167 ? 10.303 21.206 12.252 1.00 63.99 167 SER A N 1
ATOM 1260 C CA . SER A 1 167 ? 10.279 21.092 13.722 1.00 64.80 167 SER A CA 1
ATOM 1261 C C . SER A 1 167 ? 11.205 22.120 14.435 1.00 65.18 167 SER A C 1
ATOM 1262 O O . SER A 1 167 ? 10.869 22.655 15.513 1.00 64.86 167 SER A O 1
ATOM 1265 N N . LEU A 1 168 ? 12.337 22.436 13.816 1.00 64.50 168 LEU A N 1
ATOM 1266 C CA . LEU A 1 168 ? 13.164 23.507 14.342 1.00 65.49 168 LEU A CA 1
ATOM 1267 C C . LEU A 1 168 ? 12.380 24.805 14.419 1.00 66.73 168 LEU A C 1
ATOM 1268 O O . LEU A 1 168 ? 12.475 25.522 15.418 1.00 68.47 168 LEU A O 1
ATOM 1273 N N . ALA A 1 169 ? 11.602 25.092 13.375 1.00 65.83 169 ALA A N 1
ATOM 1274 C CA . ALA A 1 169 ? 10.836 26.317 13.283 1.00 65.38 169 ALA A CA 1
ATOM 1275 C C . ALA A 1 169 ? 9.689 26.346 14.279 1.00 65.61 169 ALA A C 1
ATOM 1276 O O . ALA A 1 169 ? 9.383 27.400 14.852 1.00 67.57 169 ALA A O 1
ATOM 1278 N N . THR A 1 170 ? 9.016 25.218 14.462 1.00 63.95 170 THR A N 1
ATOM 1279 C CA . THR A 1 170 ? 8.009 25.132 15.492 1.00 61.63 170 THR A CA 1
ATOM 1280 C C . THR A 1 170 ? 8.637 25.515 16.824 1.00 62.05 170 THR A C 1
ATOM 1281 O O . THR A 1 170 ? 8.107 26.331 17.556 1.00 61.91 170 THR A O 1
ATOM 1285 N N . PHE A 1 171 ? 9.809 24.969 17.115 1.00 62.34 171 PHE A N 1
ATOM 1286 C CA . PHE A 1 171 ? 10.478 25.282 18.352 1.00 62.04 171 PHE A CA 1
ATOM 1287 C C . PHE A 1 171 ? 10.859 26.767 18.471 1.00 62.58 171 PHE A C 1
ATOM 1288 O O . PHE A 1 171 ? 10.629 27.406 19.506 1.00 62.77 171 PHE A O 1
ATOM 1296 N N . LEU A 1 172 ? 11.445 27.331 17.425 1.00 62.40 172 LEU A N 1
ATOM 1297 C CA . LEU A 1 172 ? 11.967 28.693 17.549 1.00 61.06 172 LEU A CA 1
ATOM 1298 C C . LEU A 1 172 ? 10.857 29.739 17.582 1.00 60.72 172 LEU A C 1
ATOM 1299 O O . LEU A 1 172 ? 10.991 30.801 18.268 1.00 59.81 172 LEU A O 1
ATOM 1304 N N . ASN A 1 173 ? 9.763 29.453 16.857 1.00 60.15 173 ASN A N 1
ATOM 1305 C CA . ASN A 1 173 ? 8.585 30.337 16.912 1.00 58.92 173 ASN A CA 1
ATOM 1306 C C . ASN A 1 173 ? 8.124 30.349 18.344 1.00 58.78 173 ASN A C 1
ATOM 1307 O O . ASN A 1 173 ? 7.883 31.425 18.892 1.00 59.66 173 ASN A O 1
ATOM 1312 N N . ALA A 1 174 ? 8.061 29.172 18.985 1.00 58.32 174 ALA A N 1
ATOM 1313 C CA . ALA A 1 174 ? 7.579 29.105 20.391 1.00 57.92 174 ALA A CA 1
ATOM 1314 C C . ALA A 1 174 ? 8.524 29.778 21.390 1.00 57.94 174 ALA A C 1
ATOM 1315 O O . ALA A 1 174 ? 8.091 30.522 22.275 1.00 57.94 174 ALA A O 1
ATOM 1317 N N . TRP A 1 175 ? 9.817 29.542 21.218 1.00 58.36 175 TRP A N 1
ATOM 1318 C CA . TRP A 1 175 ? 10.822 30.091 22.125 1.00 59.14 175 TRP A CA 1
ATOM 1319 C C . TRP A 1 175 ? 10.813 31.618 22.043 1.00 59.69 175 TRP A C 1
ATOM 1320 O O . TRP A 1 175 ? 10.632 32.285 23.068 1.00 59.94 175 TRP A O 1
ATOM 1331 N N . THR A 1 176 ? 10.947 32.164 20.833 1.00 60.21 176 THR A N 1
ATOM 1332 C CA . THR A 1 176 ? 10.945 33.618 20.644 1.00 60.79 176 THR A CA 1
ATOM 1333 C C . THR A 1 176 ? 9.690 34.244 21.159 1.00 60.64 176 THR A C 1
ATOM 1334 O O . THR A 1 176 ? 9.740 35.301 21.786 1.00 60.99 176 THR A O 1
ATOM 1338 N N . ALA A 1 177 ? 8.562 33.591 20.914 1.00 61.28 177 ALA A N 1
ATOM 1339 C CA . ALA A 1 177 ? 7.285 34.162 21.311 1.00 62.08 177 ALA A CA 1
ATOM 1340 C C . ALA A 1 177 ? 7.147 34.194 22.813 1.00 62.39 177 ALA A C 1
ATOM 1341 O O . ALA A 1 177 ? 6.625 35.155 23.369 1.00 63.50 177 ALA A O 1
ATOM 1343 N N . THR A 1 178 ? 7.615 33.147 23.470 1.00 62.86 178 THR A N 1
ATOM 1344 C CA . THR A 1 178 ? 7.621 33.101 24.930 1.00 63.78 178 THR A CA 1
ATOM 1345 C C . THR A 1 178 ? 8.516 34.220 25.489 1.00 64.43 178 THR A C 1
ATOM 1346 O O . THR A 1 178 ? 8.185 34.887 26.460 1.00 63.80 178 THR A O 1
ATOM 1350 N N . CYS A 1 179 ? 9.671 34.398 24.861 1.00 66.23 179 CYS A N 1
ATOM 1351 C CA . CYS A 1 179 ? 10.619 35.423 25.259 1.00 66.49 179 CYS A CA 1
ATOM 1352 C C . CYS A 1 179 ? 10.005 36.829 25.140 1.00 66.86 179 CYS A C 1
ATOM 1353 O O . CYS A 1 179 ? 10.286 37.696 25.973 1.00 66.34 179 CYS A O 1
ATOM 1356 N N . ARG A 1 180 ? 9.143 37.034 24.135 1.00 67.45 180 ARG A N 1
ATOM 1357 C CA . ARG A 1 180 ? 8.352 38.288 24.010 1.00 67.58 180 ARG A CA 1
ATOM 1358 C C . ARG A 1 180 ? 7.225 38.404 25.037 1.00 68.49 180 ARG A C 1
ATOM 1359 O O . ARG A 1 180 ? 6.578 39.458 25.143 1.00 68.20 180 ARG A O 1
ATOM 1367 N N . GLY A 1 181 ? 6.988 37.329 25.788 1.00 69.29 181 GLY A N 1
ATOM 1368 C CA . GLY A 1 181 ? 5.965 37.332 26.837 1.00 70.25 181 GLY A CA 1
ATOM 1369 C C . GLY A 1 181 ? 4.539 37.165 26.341 1.00 71.32 181 GLY A C 1
ATOM 1370 O O . GLY A 1 181 ? 3.603 37.506 27.060 1.00 71.40 181 GLY A O 1
ATOM 1371 N N . GLU A 1 182 ? 4.363 36.644 25.123 1.00 72.42 182 GLU A N 1
ATOM 1372 C CA . GLU A 1 182 ? 3.022 36.386 24.579 1.00 73.51 182 GLU A CA 1
ATOM 1373 C C . GLU A 1 182 ? 2.354 35.238 25.354 1.00 74.26 182 GLU A C 1
ATOM 1374 O O . GLU A 1 182 ? 3.046 34.346 25.850 1.00 73.64 182 GLU A O 1
ATOM 1380 N N . THR A 1 183 ? 1.025 35.256 25.481 1.00 75.46 183 THR A N 1
ATOM 1381 C CA . THR A 1 183 ? 0.338 34.086 26.055 1.00 76.68 183 THR A CA 1
ATOM 1382 C C . THR A 1 183 ? -0.072 33.009 25.033 1.00 77.08 183 THR A C 1
ATOM 1383 O O . THR A 1 183 ? -0.304 31.855 25.411 1.00 77.71 183 THR A O 1
ATOM 1387 N N . GLU A 1 184 ? -0.133 33.370 23.750 1.00 76.57 184 GLU A N 1
ATOM 1388 C CA . GLU A 1 184 ? -0.562 32.437 22.710 1.00 75.57 184 GLU A CA 1
ATOM 1389 C C . GLU A 1 184 ? 0.631 31.883 21.933 1.00 74.83 184 GLU A C 1
ATOM 1390 O O . GLU A 1 184 ? 1.102 32.510 20.985 1.00 75.84 184 GLU A O 1
ATOM 1396 N N . ILE A 1 185 ? 1.113 30.712 22.354 1.00 72.33 185 ILE A N 1
ATOM 1397 C CA . ILE A 1 185 ? 2.188 29.982 21.699 1.00 69.77 185 ILE A CA 1
ATOM 1398 C C . ILE A 1 185 ? 1.540 28.913 20.825 1.00 67.30 185 ILE A C 1
ATOM 1399 O O . ILE A 1 185 ? 0.478 28.412 21.169 1.00 66.61 185 ILE A O 1
ATOM 1404 N N . VAL A 1 186 ? 2.158 28.563 19.695 1.00 65.26 186 VAL A N 1
ATOM 1405 C CA . VAL A 1 186 ? 1.643 27.440 18.883 1.00 62.89 186 VAL A CA 1
ATOM 1406 C C . VAL A 1 186 ? 2.288 26.150 19.395 1.00 62.33 186 VAL A C 1
ATOM 1407 O O . VAL A 1 186 ? 3.519 25.938 19.273 1.00 61.03 186 VAL A O 1
ATOM 1411 N N . LEU A 1 187 ? 1.454 25.309 20.004 1.00 61.47 187 LEU A N 1
ATOM 1412 C CA . LEU A 1 187 ? 1.943 24.173 20.778 1.00 60.79 187 LEU A CA 1
ATOM 1413 C C . LEU A 1 187 ? 2.398 23.026 19.900 1.00 60.43 187 LEU A C 1
ATOM 1414 O O . LEU A 1 187 ? 1.756 22.740 18.911 1.00 60.72 187 LEU A O 1
ATOM 1419 N N . PRO A 1 188 ? 3.512 22.358 20.261 1.00 60.32 188 PRO A N 1
ATOM 1420 C CA . PRO A 1 188 ? 3.976 21.197 19.487 1.00 59.79 188 PRO A CA 1
ATOM 1421 C C . PRO A 1 188 ? 3.009 20.021 19.652 1.00 59.37 188 PRO A C 1
ATOM 1422 O O . PRO A 1 188 ? 2.280 19.968 20.639 1.00 59.65 188 PRO A O 1
ATOM 1426 N N . ASN A 1 189 ? 2.963 19.136 18.669 1.00 58.59 189 ASN A N 1
ATOM 1427 C CA . ASN A 1 189 ? 2.262 17.875 18.818 1.00 58.64 189 ASN A CA 1
ATOM 1428 C C . ASN A 1 189 ? 3.292 16.783 18.609 1.00 59.20 189 ASN A C 1
ATOM 1429 O O . ASN A 1 189 ? 3.882 16.673 17.534 1.00 58.36 189 ASN A O 1
ATOM 1434 N N . PHE A 1 190 ? 3.490 15.985 19.657 1.00 60.39 190 PHE A N 1
ATOM 1435 C CA . PHE A 1 190 ? 4.520 14.962 19.696 1.00 60.66 190 PHE A CA 1
ATOM 1436 C C . PHE A 1 190 ? 4.047 13.554 19.412 1.00 60.98 190 PHE A C 1
ATOM 1437 O O . PHE A 1 190 ? 4.837 12.627 19.448 1.00 61.90 190 PHE A O 1
ATOM 1445 N N . ASP A 1 191 ? 2.778 13.384 19.103 1.00 61.65 191 ASP A N 1
ATOM 1446 C CA . ASP A 1 191 ? 2.205 12.048 19.028 1.00 62.98 191 ASP A CA 1
ATOM 1447 C C . ASP A 1 191 ? 2.000 11.584 17.604 1.00 63.30 191 ASP A C 1
ATOM 1448 O O . ASP A 1 191 ? 2.158 10.395 17.303 1.00 64.63 191 ASP A O 1
ATOM 1453 N N . LEU A 1 192 ? 1.653 12.534 16.737 1.00 62.94 192 LEU A N 1
ATOM 1454 C CA . LEU A 1 192 ? 1.236 12.270 15.365 1.00 62.06 192 LEU A CA 1
ATOM 1455 C C . LEU A 1 192 ? 2.272 11.457 14.564 1.00 61.61 192 LEU A C 1
ATOM 1456 O O . LEU A 1 192 ? 1.904 10.540 13.811 1.00 60.96 192 LEU A O 1
ATOM 1461 N N . ALA A 1 193 ? 3.557 11.771 14.748 1.00 61.02 193 ALA A N 1
ATOM 1462 C CA . ALA A 1 193 ? 4.613 11.179 13.904 1.00 61.15 193 ALA A CA 1
ATOM 1463 C C . ALA A 1 193 ? 4.636 9.639 13.936 1.00 61.11 193 ALA A C 1
ATOM 1464 O O . ALA A 1 193 ? 4.516 8.991 12.894 1.00 61.64 193 ALA A O 1
ATOM 1466 N N . ALA A 1 194 ? 4.731 9.050 15.122 1.00 60.64 194 ALA A N 1
ATOM 1467 C CA . ALA A 1 194 ? 4.763 7.591 15.226 1.00 60.46 194 ALA A CA 1
ATOM 1468 C C . ALA A 1 194 ? 3.402 6.953 14.998 1.00 61.19 194 ALA A C 1
ATOM 1469 O O . ALA A 1 194 ? 3.308 5.744 14.806 1.00 62.03 194 ALA A O 1
ATOM 1471 N N . ARG A 1 195 ? 2.329 7.732 15.025 1.00 61.41 195 ARG A N 1
ATOM 1472 C CA . ARG A 1 195 ? 1.051 7.148 14.639 1.00 61.69 195 ARG A CA 1
ATOM 1473 C C . ARG A 1 195 ? 0.967 6.866 13.136 1.00 61.28 195 ARG A C 1
ATOM 1474 O O . ARG A 1 195 ? 0.460 5.814 12.720 1.00 61.23 195 ARG A O 1
ATOM 1482 N N . HIS A 1 196 ? 1.437 7.812 12.323 1.00 60.47 196 HIS A N 1
ATOM 1483 C CA . HIS A 1 196 ? 1.258 7.713 10.883 1.00 59.80 196 HIS A CA 1
ATOM 1484 C C . HIS A 1 196 ? 2.427 6.990 10.258 1.00 59.21 196 HIS A C 1
ATOM 1485 O O . HIS A 1 196 ? 2.322 6.481 9.149 1.00 59.11 196 HIS A O 1
ATOM 1492 N N . PHE A 1 197 ? 3.536 6.943 10.985 1.00 59.12 197 PHE A N 1
ATOM 1493 C CA . PHE A 1 197 ? 4.733 6.224 10.522 1.00 59.27 197 PHE A CA 1
ATOM 1494 C C . PHE A 1 197 ? 5.314 5.355 11.641 1.00 58.93 197 PHE A C 1
ATOM 1495 O O . PHE A 1 197 ? 6.358 5.657 12.176 1.00 59.09 197 PHE A O 1
ATOM 1503 N N . PRO A 1 198 ? 4.615 4.265 11.999 1.00 58.73 198 PRO A N 1
ATOM 1504 C CA . PRO A 1 198 ? 5.021 3.489 13.187 1.00 58.92 198 PRO A CA 1
ATOM 1505 C C . PRO A 1 198 ? 6.436 2.909 13.066 1.00 59.10 198 PRO A C 1
ATOM 1506 O O . PRO A 1 198 ? 6.818 2.486 11.979 1.00 59.92 198 PRO A O 1
ATOM 1510 N N . PRO A 1 199 ? 7.213 2.886 14.170 1.00 59.24 199 PRO A N 1
ATOM 1511 C CA . PRO A 1 199 ? 8.597 2.386 14.035 1.00 59.32 199 PRO A CA 1
ATOM 1512 C C . PRO A 1 199 ? 8.710 0.868 13.772 1.00 59.11 199 PRO A C 1
ATOM 1513 O O . PRO A 1 199 ? 7.788 0.113 14.038 1.00 58.14 199 PRO A O 1
ATOM 1517 N N . VAL A 1 200 ? 9.855 0.471 13.235 1.00 59.85 200 VAL A N 1
ATOM 1518 C CA . VAL A 1 200 ? 10.214 -0.928 13.022 1.00 60.39 200 VAL A CA 1
ATOM 1519 C C . VAL A 1 200 ? 11.378 -1.294 13.956 1.00 61.33 200 VAL A C 1
ATOM 1520 O O . VAL A 1 200 ? 12.371 -0.567 14.033 1.00 60.99 200 VAL A O 1
ATOM 1524 N N . ASP A 1 201 ? 11.237 -2.420 14.652 1.00 62.69 201 ASP A N 1
ATOM 1525 C CA . ASP A 1 201 ? 12.272 -2.969 15.543 1.00 63.86 201 ASP A CA 1
ATOM 1526 C C . ASP A 1 201 ? 13.633 -3.231 14.863 1.00 63.82 201 ASP A C 1
ATOM 1527 O O . ASP A 1 201 ? 13.703 -3.608 13.690 1.00 63.37 201 ASP A O 1
ATOM 1532 N N . ASN A 1 202 ? 14.698 -3.027 15.637 1.00 64.25 202 ASN A N 1
ATOM 1533 C CA . ASN A 1 202 ? 16.099 -3.269 15.241 1.00 64.93 202 ASN A CA 1
ATOM 1534 C C . ASN A 1 202 ? 16.642 -2.459 14.059 1.00 64.93 202 ASN A C 1
ATOM 1535 O O . ASN A 1 202 ? 17.719 -2.761 13.549 1.00 65.71 202 ASN A O 1
ATOM 1540 N N . THR A 1 203 ? 15.928 -1.415 13.663 1.00 64.23 203 THR A N 1
ATOM 1541 C CA . THR A 1 203 ? 16.345 -0.587 12.535 1.00 63.91 203 THR A CA 1
ATOM 1542 C C . THR A 1 203 ? 17.617 0.209 12.907 1.00 63.91 203 THR A C 1
ATOM 1543 O O . THR A 1 203 ? 17.646 0.896 13.913 1.00 63.49 203 THR A O 1
ATOM 1547 N N . PRO A 1 204 ? 18.694 0.063 12.128 1.00 64.20 204 PRO A N 1
ATOM 1548 C CA . PRO A 1 204 ? 19.906 0.816 12.458 1.00 64.26 204 PRO A CA 1
ATOM 1549 C C . PRO A 1 204 ? 19.776 2.236 11.975 1.00 64.84 204 PRO A C 1
ATOM 1550 O O . PRO A 1 204 ? 19.075 2.479 10.972 1.00 64.95 204 PRO A O 1
ATOM 1554 N N . SER A 1 205 ? 20.414 3.179 12.676 1.00 64.53 205 SER A N 1
ATOM 1555 C CA . SER A 1 205 ? 20.507 4.509 12.125 1.00 64.70 205 SER A CA 1
ATOM 1556 C C . SER A 1 205 ? 21.731 4.549 11.263 1.00 64.19 205 SER A C 1
ATOM 1557 O O . SER A 1 205 ? 22.743 3.964 11.609 1.00 64.32 205 SER A O 1
ATOM 1560 N N . PRO A 1 206 ? 21.621 5.222 10.113 1.00 64.49 206 PRO A N 1
ATOM 1561 C CA . PRO A 1 206 ? 22.729 5.292 9.190 1.00 64.88 206 PRO A CA 1
ATOM 1562 C C . PRO A 1 206 ? 23.865 6.119 9.793 1.00 65.65 206 PRO A C 1
ATOM 1563 O O . PRO A 1 206 ? 23.599 7.097 10.484 1.00 67.19 206 PRO A O 1
ATOM 1567 N N . GLU A 1 207 ? 25.109 5.711 9.574 1.00 66.15 207 GLU A N 1
ATOM 1568 C CA . GLU A 1 207 ? 26.289 6.492 10.000 1.00 66.89 207 GLU A CA 1
ATOM 1569 C C . GLU A 1 207 ? 26.703 7.466 8.894 1.00 66.37 207 GLU A C 1
ATOM 1570 O O . GLU A 1 207 ? 26.539 7.161 7.699 1.00 66.06 207 GLU A O 1
ATOM 1576 N N . LEU A 1 208 ? 27.232 8.626 9.295 1.00 65.71 208 LEU A N 1
ATOM 1577 C CA . LEU A 1 208 ? 27.779 9.596 8.352 1.00 65.04 208 LEU A CA 1
ATOM 1578 C C . LEU A 1 208 ? 29.300 9.488 8.276 1.00 65.32 208 LEU A C 1
ATOM 1579 O O . LEU A 1 208 ? 29.989 9.721 9.271 1.00 65.64 208 LEU A O 1
ATOM 1584 N N . VAL A 1 209 ? 29.823 9.117 7.108 1.00 64.94 209 VAL A N 1
ATOM 1585 C CA . VAL A 1 209 ? 31.260 9.200 6.868 1.00 64.82 209 VAL A CA 1
ATOM 1586 C C . VAL A 1 209 ? 31.562 10.467 6.054 1.00 64.78 209 VAL A C 1
ATOM 1587 O O . VAL A 1 209 ? 31.158 10.575 4.890 1.00 64.98 209 VAL A O 1
ATOM 1591 N N . PRO A 1 210 ? 32.244 11.448 6.674 1.00 64.60 210 PRO A N 1
ATOM 1592 C CA . PRO A 1 210 ? 32.536 12.724 6.012 1.00 64.57 210 PRO A CA 1
ATOM 1593 C C . PRO A 1 210 ? 33.413 12.527 4.790 1.00 64.59 210 PRO A C 1
ATOM 1594 O O . PRO A 1 210 ? 34.280 11.666 4.800 1.00 64.42 210 PRO A O 1
ATOM 1598 N N . ASP A 1 211 ? 33.167 13.286 3.730 1.00 64.94 211 ASP A N 1
ATOM 1599 C CA . ASP A 1 211 ? 34.071 13.281 2.582 1.00 65.13 211 ASP A CA 1
ATOM 1600 C C . ASP A 1 211 ? 35.205 14.278 2.851 1.00 65.48 211 ASP A C 1
ATOM 1601 O O . ASP A 1 211 ? 35.084 15.196 3.669 1.00 65.58 211 ASP A O 1
ATOM 1606 N N . GLU A 1 212 ? 36.307 14.099 2.153 1.00 66.09 212 GLU A N 1
ATOM 1607 C CA . GLU A 1 212 ? 37.554 14.740 2.539 1.00 66.95 212 GLU A CA 1
ATOM 1608 C C . GLU A 1 212 ? 37.737 16.184 2.034 1.00 66.40 212 GLU A C 1
ATOM 1609 O O . GLU A 1 212 ? 37.980 17.093 2.831 1.00 67.31 212 GLU A O 1
ATOM 1615 N N . ASN A 1 213 ? 37.632 16.387 0.723 1.00 65.18 213 ASN A N 1
ATOM 1616 C CA . ASN A 1 213 ? 37.994 17.664 0.108 1.00 64.17 213 ASN A CA 1
ATOM 1617 C C . ASN A 1 213 ? 36.787 18.569 -0.106 1.00 63.30 213 ASN A C 1
ATOM 1618 O O . ASN A 1 213 ? 36.701 19.255 -1.127 1.00 64.07 213 ASN A O 1
ATOM 1623 N N . VAL A 1 214 ? 35.855 18.582 0.843 1.00 60.91 214 VAL A N 1
ATOM 1624 C CA . VAL A 1 214 ? 34.650 19.377 0.648 1.00 59.07 214 VAL A CA 1
ATOM 1625 C C . VAL A 1 214 ? 34.658 20.749 1.303 1.00 58.41 214 VAL A C 1
ATOM 1626 O O . VAL A 1 214 ? 34.860 20.893 2.508 1.00 58.59 214 VAL A O 1
ATOM 1630 N N . VAL A 1 215 ? 34.429 21.768 0.489 1.00 57.37 215 VAL A N 1
ATOM 1631 C CA . VAL A 1 215 ? 34.039 23.064 1.040 1.00 55.99 215 VAL A CA 1
ATOM 1632 C C . VAL A 1 215 ? 32.646 23.451 0.651 1.00 55.12 215 VAL A C 1
ATOM 1633 O O . VAL A 1 215 ? 32.155 23.070 -0.389 1.00 55.23 215 VAL A O 1
ATOM 1637 N N . MET A 1 216 ? 32.043 24.260 1.495 1.00 55.41 216 MET A N 1
ATOM 1638 C CA . MET A 1 216 ? 30.746 24.860 1.227 1.00 55.89 216 MET A CA 1
ATOM 1639 C C . MET A 1 216 ? 30.888 26.366 0.927 1.00 55.70 216 MET A C 1
ATOM 1640 O O . MET A 1 216 ? 31.662 27.072 1.581 1.00 55.40 216 MET A O 1
ATOM 1645 N N . LYS A 1 217 ? 30.163 26.837 -0.087 1.00 55.94 217 LYS A N 1
ATOM 1646 C CA . LYS A 1 217 ? 29.969 28.267 -0.296 1.00 55.92 217 LYS A CA 1
ATOM 1647 C C . LYS A 1 217 ? 28.487 28.618 -0.366 1.00 55.55 217 LYS A C 1
ATOM 1648 O O . LYS A 1 217 ? 27.666 27.815 -0.783 1.00 55.26 217 LYS A O 1
ATOM 1654 N N . ARG A 1 218 ? 28.163 29.830 0.047 1.00 55.57 218 ARG A N 1
ATOM 1655 C CA . ARG A 1 218 ? 26.841 30.392 -0.104 1.00 56.12 218 ARG A CA 1
ATOM 1656 C C . ARG A 1 218 ? 26.700 31.148 -1.421 1.00 57.12 218 ARG A C 1
ATOM 1657 O O . ARG A 1 218 ? 27.289 32.222 -1.591 1.00 58.69 218 ARG A O 1
ATOM 1665 N N . PHE A 1 219 ? 25.923 30.617 -2.350 1.00 57.42 219 PHE A N 1
ATOM 1666 C CA . PHE A 1 219 ? 25.672 31.308 -3.610 1.00 58.40 219 PHE A CA 1
ATOM 1667 C C . PHE A 1 219 ? 24.352 32.074 -3.499 1.00 59.16 219 PHE A C 1
ATOM 1668 O O . PHE A 1 219 ? 23.286 31.500 -3.170 1.00 59.77 219 PHE A O 1
ATOM 1676 N N . VAL A 1 220 ? 24.400 33.365 -3.767 1.00 58.86 220 VAL A N 1
ATOM 1677 C CA . VAL A 1 220 ? 23.220 34.195 -3.523 1.00 59.39 220 VAL A CA 1
ATOM 1678 C C . VAL A 1 220 ? 22.556 34.591 -4.835 1.00 59.68 220 VAL A C 1
ATOM 1679 O O . VAL A 1 220 ? 23.217 35.070 -5.745 1.00 59.71 220 VAL A O 1
ATOM 1683 N N . PHE A 1 221 ? 21.260 34.320 -4.943 1.00 59.72 221 PHE A N 1
ATOM 1684 C CA . PHE A 1 221 ? 20.474 34.782 -6.083 1.00 60.25 221 PHE A CA 1
ATOM 1685 C C . PHE A 1 221 ? 19.462 35.810 -5.616 1.00 60.46 221 PHE A C 1
ATOM 1686 O O . PHE A 1 221 ? 18.519 35.469 -4.917 1.00 60.64 221 PHE A O 1
ATOM 1694 N N . ASP A 1 222 ? 19.649 37.060 -6.010 1.00 60.63 222 ASP A N 1
ATOM 1695 C CA . ASP A 1 222 ? 18.759 38.147 -5.609 1.00 60.78 222 ASP A CA 1
ATOM 1696 C C . ASP A 1 222 ? 17.657 38.320 -6.629 1.00 60.84 222 ASP A C 1
ATOM 1697 O O . ASP A 1 222 ? 17.718 37.716 -7.714 1.00 60.40 222 ASP A O 1
ATOM 1702 N N . LYS A 1 223 ? 16.675 39.164 -6.279 1.00 60.87 223 LYS A N 1
ATOM 1703 C CA . LYS A 1 223 ? 15.522 39.476 -7.143 1.00 60.79 223 LYS A CA 1
ATOM 1704 C C . LYS A 1 223 ? 15.907 39.661 -8.598 1.00 60.30 223 LYS A C 1
ATOM 1705 O O . LYS A 1 223 ? 15.338 39.006 -9.471 1.00 60.43 223 LYS A O 1
ATOM 1711 N N . GLU A 1 224 ? 16.884 40.528 -8.849 1.00 59.94 224 GLU A N 1
ATOM 1712 C CA . GLU A 1 224 ? 17.362 40.782 -10.220 1.00 60.42 224 GLU A CA 1
ATOM 1713 C C . GLU A 1 224 ? 17.871 39.509 -10.950 1.00 60.21 224 GLU A C 1
ATOM 1714 O O . GLU A 1 224 ? 17.593 39.345 -12.144 1.00 59.52 224 GLU A O 1
ATOM 1720 N N . LYS A 1 225 ? 18.598 38.617 -10.239 1.00 60.67 225 LYS A N 1
ATOM 1721 C CA . LYS A 1 225 ? 19.135 37.367 -10.837 1.00 60.21 225 LYS A CA 1
ATOM 1722 C C . LYS A 1 225 ? 18.019 36.377 -11.177 1.00 60.50 225 LYS A C 1
ATOM 1723 O O . LYS A 1 225 ? 17.991 35.811 -12.269 1.00 61.10 225 LYS A O 1
ATOM 1729 N N . ILE A 1 226 ? 17.107 36.179 -10.234 1.00 59.75 226 ILE A N 1
ATOM 1730 C CA . ILE A 1 226 ? 15.933 35.360 -10.458 1.00 59.35 226 ILE A CA 1
ATOM 1731 C C . ILE A 1 226 ? 15.137 35.849 -11.655 1.00 59.45 226 ILE A C 1
ATOM 1732 O O . ILE A 1 226 ? 14.796 35.058 -12.536 1.00 59.82 226 ILE A O 1
ATOM 1737 N N . GLY A 1 227 ? 14.863 37.153 -11.693 1.00 59.30 227 GLY A N 1
ATOM 1738 C CA . GLY A 1 227 ? 14.314 37.794 -12.878 1.00 58.57 227 GLY A CA 1
ATOM 1739 C C . GLY A 1 227 ? 15.026 37.349 -14.150 1.00 58.83 227 GLY A C 1
ATOM 1740 O O . GLY A 1 227 ? 14.369 37.051 -15.133 1.00 58.95 227 GLY A O 1
ATOM 1741 N N . ALA A 1 228 ? 16.364 37.281 -14.139 1.00 58.84 228 ALA A N 1
ATOM 1742 C CA . ALA A 1 228 ? 17.113 36.913 -15.353 1.00 58.88 228 ALA A CA 1
ATOM 1743 C C . ALA A 1 228 ? 16.816 35.478 -15.736 1.00 58.87 228 ALA A C 1
ATOM 1744 O O . ALA A 1 228 ? 16.542 35.171 -16.904 1.00 58.63 228 ALA A O 1
ATOM 1746 N N . LEU A 1 229 ? 16.855 34.612 -14.727 1.00 59.23 229 LEU A N 1
ATOM 1747 C CA . LEU A 1 229 ? 16.516 33.208 -14.878 1.00 59.57 229 LEU A CA 1
ATOM 1748 C C . LEU A 1 229 ? 15.074 33.047 -15.350 1.00 60.18 229 LEU A C 1
ATOM 1749 O O . LEU A 1 229 ? 14.828 32.451 -16.404 1.00 60.33 229 LEU A O 1
ATOM 1754 N N . ARG A 1 230 ? 14.132 33.616 -14.601 1.00 60.62 230 ARG A N 1
ATOM 1755 C CA . ARG A 1 230 ? 12.733 33.622 -15.010 1.00 61.15 230 ARG A CA 1
ATOM 1756 C C . ARG A 1 230 ? 12.610 33.982 -16.487 1.00 61.92 230 ARG A C 1
ATOM 1757 O O . ARG A 1 230 ? 11.928 33.288 -17.254 1.00 62.76 230 ARG A O 1
ATOM 1765 N N . ALA A 1 231 ? 13.285 35.061 -16.880 1.00 62.06 231 ALA A N 1
ATOM 1766 C CA . ALA A 1 231 ? 13.135 35.607 -18.218 1.00 62.09 231 ALA A CA 1
ATOM 1767 C C . ALA A 1 231 ? 13.839 34.746 -19.252 1.00 62.19 231 ALA A C 1
ATOM 1768 O O . ALA A 1 231 ? 13.354 34.626 -20.375 1.00 61.87 231 ALA A O 1
ATOM 1770 N N . GLN A 1 232 ? 14.971 34.140 -18.884 1.00 62.59 232 GLN A N 1
ATOM 1771 C CA . GLN A 1 232 ? 15.620 33.230 -19.814 1.00 63.07 232 GLN A CA 1
ATOM 1772 C C . GLN A 1 232 ? 14.716 32.032 -20.096 1.00 63.29 232 GLN A C 1
ATOM 1773 O O . GLN A 1 232 ? 14.693 31.522 -21.219 1.00 63.60 232 GLN A O 1
ATOM 1779 N N . ALA A 1 233 ? 13.938 31.627 -19.094 1.00 63.09 233 ALA A N 1
ATOM 1780 C CA . ALA A 1 233 ? 13.034 30.487 -19.218 1.00 63.26 233 ALA A CA 1
ATOM 1781 C C . ALA A 1 233 ? 11.741 30.745 -20.008 1.00 63.87 233 ALA A C 1
ATOM 1782 O O . ALA A 1 233 ? 10.775 29.997 -19.864 1.00 64.32 233 ALA A O 1
ATOM 1784 N N . SER A 1 234 ? 11.710 31.768 -20.866 1.00 64.63 234 SER A N 1
ATOM 1785 C CA . SER A 1 234 ? 10.479 32.085 -21.625 1.00 64.25 234 SER A CA 1
ATOM 1786 C C . SER A 1 234 ? 10.705 32.320 -23.121 1.00 64.74 234 SER A C 1
ATOM 1787 O O . SER A 1 234 ? 11.816 32.168 -23.649 1.00 65.14 234 SER A O 1
ATOM 1790 N N . LYS A 1 240 ? 3.373 28.818 -18.910 1.00 74.85 240 LYS A N 1
ATOM 1791 C CA . LYS A 1 240 ? 4.479 28.515 -18.003 1.00 75.18 240 LYS A CA 1
ATOM 1792 C C . LYS A 1 240 ? 4.436 29.470 -16.809 1.00 75.56 240 LYS A C 1
ATOM 1793 O O . LYS A 1 240 ? 4.262 30.690 -16.983 1.00 76.03 240 LYS A O 1
ATOM 1799 N N . ASN A 1 241 ? 4.569 28.901 -15.607 1.00 75.00 241 ASN A N 1
ATOM 1800 C CA . ASN A 1 241 ? 4.658 29.663 -14.374 1.00 74.45 241 ASN A CA 1
ATOM 1801 C C . ASN A 1 241 ? 5.804 29.127 -13.493 1.00 74.01 241 ASN A C 1
ATOM 1802 O O . ASN A 1 241 ? 5.678 28.064 -12.862 1.00 74.63 241 ASN A O 1
ATOM 1807 N N . PHE A 1 242 ? 6.918 29.861 -13.451 1.00 72.79 242 PHE A N 1
ATOM 1808 C CA . PHE A 1 242 ? 8.144 29.381 -12.791 1.00 71.44 242 PHE A CA 1
ATOM 1809 C C . PHE A 1 242 ? 8.368 30.005 -11.416 1.00 70.83 242 PHE A C 1
ATOM 1810 O O . PHE A 1 242 ? 8.594 31.209 -11.301 1.00 70.84 242 PHE A O 1
ATOM 1818 N N . SER A 1 243 ? 8.342 29.177 -10.379 1.00 70.62 243 SER A N 1
ATOM 1819 C CA . SER A 1 243 ? 8.720 29.603 -9.019 1.00 70.24 243 SER A CA 1
ATOM 1820 C C . SER A 1 243 ? 10.243 29.724 -8.825 1.00 69.58 243 SER A C 1
ATOM 1821 O O . SER A 1 243 ? 11.035 29.091 -9.520 1.00 69.05 243 SER A O 1
ATOM 1824 N N . ARG A 1 244 ? 10.607 30.548 -7.849 1.00 69.52 244 ARG A N 1
ATOM 1825 C CA . ARG A 1 244 ? 11.982 30.883 -7.473 1.00 69.61 244 ARG A CA 1
ATOM 1826 C C . ARG A 1 244 ? 12.911 29.664 -7.339 1.00 69.15 244 ARG A C 1
ATOM 1827 O O . ARG A 1 244 ? 13.985 29.623 -7.946 1.00 68.57 244 ARG A O 1
ATOM 1835 N N . VAL A 1 245 ? 12.477 28.693 -6.526 1.00 68.86 245 VAL A N 1
ATOM 1836 C CA . VAL A 1 245 ? 13.187 27.434 -6.269 1.00 68.36 245 VAL A CA 1
ATOM 1837 C C . VAL A 1 245 ? 13.437 26.588 -7.535 1.00 67.69 245 VAL A C 1
ATOM 1838 O O . VAL A 1 245 ? 14.567 26.167 -7.764 1.00 67.84 245 VAL A O 1
ATOM 1842 N N . GLN A 1 246 ? 12.405 26.353 -8.345 1.00 66.73 246 GLN A N 1
ATOM 1843 C CA . GLN A 1 246 ? 12.547 25.580 -9.596 1.00 66.43 246 GLN A CA 1
ATOM 1844 C C . GLN A 1 246 ? 13.669 26.164 -10.453 1.00 65.55 246 GLN A C 1
ATOM 1845 O O . GLN A 1 246 ? 14.567 25.439 -10.892 1.00 65.90 246 GLN A O 1
ATOM 1851 N N . LEU A 1 247 ? 13.622 27.478 -10.661 1.00 64.58 247 LEU A N 1
ATOM 1852 C CA . LEU A 1 247 ? 14.604 28.197 -11.480 1.00 63.46 247 LEU A CA 1
ATOM 1853 C C . LEU A 1 247 ? 16.016 28.017 -10.955 1.00 63.01 247 LEU A C 1
ATOM 1854 O O . LEU A 1 247 ? 16.942 27.753 -11.723 1.00 63.38 247 LEU A O 1
ATOM 1859 N N . VAL A 1 248 ? 16.178 28.150 -9.639 1.00 61.96 248 VAL A N 1
ATOM 1860 C CA . VAL A 1 248 ? 17.494 28.065 -9.029 1.00 60.85 248 VAL A CA 1
ATOM 1861 C C . VAL A 1 248 ? 18.039 26.638 -9.028 1.00 60.27 248 VAL A C 1
ATOM 1862 O O . VAL A 1 248 ? 19.221 26.431 -9.310 1.00 60.51 248 VAL A O 1
ATOM 1866 N N . VAL A 1 249 ? 17.179 25.668 -8.727 1.00 59.02 249 VAL A N 1
ATOM 1867 C CA . VAL A 1 249 ? 17.580 24.269 -8.741 1.00 58.30 249 VAL A CA 1
ATOM 1868 C C . VAL A 1 249 ? 17.983 23.841 -10.162 1.00 58.62 249 VAL A C 1
ATOM 1869 O O . VAL A 1 249 ? 19.034 23.205 -10.349 1.00 58.96 249 VAL A O 1
ATOM 1873 N N . ALA A 1 250 ? 17.164 24.210 -11.147 1.00 57.70 250 ALA A N 1
ATOM 1874 C CA . ALA A 1 250 ? 17.456 23.904 -12.530 1.00 57.99 250 ALA A CA 1
ATOM 1875 C C . ALA A 1 250 ? 18.824 24.446 -12.940 1.00 58.72 250 ALA A C 1
ATOM 1876 O O . ALA A 1 250 ? 19.645 23.733 -13.547 1.00 58.80 250 ALA A O 1
ATOM 1878 N N . TYR A 1 251 ? 19.059 25.714 -12.599 1.00 58.66 251 TYR A N 1
ATOM 1879 C CA . TYR A 1 251 ? 20.250 26.420 -12.998 1.00 57.92 251 TYR A CA 1
ATOM 1880 C C . TYR A 1 251 ? 21.479 25.770 -12.405 1.00 57.95 251 TYR A C 1
ATOM 1881 O O . TYR A 1 251 ? 22.483 25.584 -13.098 1.00 57.57 251 TYR A O 1
ATOM 1890 N N . ILE A 1 252 ? 21.403 25.392 -11.127 1.00 58.10 252 ILE A N 1
ATOM 1891 C CA . ILE A 1 252 ? 22.558 24.750 -10.493 1.00 57.99 252 ILE A CA 1
ATOM 1892 C C . ILE A 1 252 ? 22.735 23.336 -11.044 1.00 58.16 252 ILE A C 1
ATOM 1893 O O . ILE A 1 252 ? 23.856 22.924 -11.352 1.00 58.85 252 ILE A O 1
ATOM 1898 N N . TRP A 1 253 ? 21.630 22.617 -11.207 1.00 57.44 253 TRP A N 1
ATOM 1899 C CA . TRP A 1 253 ? 21.710 21.266 -11.741 1.00 57.40 253 TRP A CA 1
ATOM 1900 C C . TRP A 1 253 ? 22.411 21.222 -13.100 1.00 57.91 253 TRP A C 1
ATOM 1901 O O . TRP A 1 253 ? 23.307 20.393 -13.298 1.00 58.33 253 TRP A O 1
ATOM 1912 N N . LYS A 1 254 ? 22.028 22.114 -14.019 1.00 57.99 254 LYS A N 1
ATOM 1913 C CA . LYS A 1 254 ? 22.677 22.207 -15.336 1.00 58.54 254 LYS A CA 1
ATOM 1914 C C . LYS A 1 254 ? 24.200 22.331 -15.203 1.00 59.02 254 LYS A C 1
ATOM 1915 O O . LYS A 1 254 ? 24.952 21.649 -15.889 1.00 58.97 254 LYS A O 1
ATOM 1921 N N . HIS A 1 255 ? 24.645 23.188 -14.291 1.00 59.59 255 HIS A N 1
ATOM 1922 C CA . HIS A 1 255 ? 26.070 23.457 -14.137 1.00 59.83 255 HIS A CA 1
ATOM 1923 C C . HIS A 1 255 ? 26.824 22.344 -13.397 1.00 59.77 255 HIS A C 1
ATOM 1924 O O . HIS A 1 255 ? 27.998 22.079 -13.752 1.00 59.54 255 HIS A O 1
ATOM 1931 N N . VAL A 1 256 ? 26.186 21.670 -12.421 1.00 58.88 256 VAL A N 1
ATOM 1932 C CA . VAL A 1 256 ? 26.881 20.514 -11.839 1.00 58.98 256 VAL A CA 1
ATOM 1933 C C . VAL A 1 256 ? 26.930 19.287 -12.763 1.00 59.54 256 VAL A C 1
ATOM 1934 O O . VAL A 1 256 ? 27.887 18.516 -12.700 1.00 59.80 256 VAL A O 1
ATOM 1938 N N . ILE A 1 257 ? 25.946 19.141 -13.653 1.00 59.61 257 ILE A N 1
ATOM 1939 C CA . ILE A 1 257 ? 26.045 18.131 -14.718 1.00 59.48 257 ILE A CA 1
ATOM 1940 C C . ILE A 1 257 ? 27.311 18.316 -15.582 1.00 60.31 257 ILE A C 1
ATOM 1941 O O . ILE A 1 257 ? 28.082 17.356 -15.791 1.00 60.54 257 ILE A O 1
ATOM 1946 N N . ASP A 1 258 ? 27.529 19.552 -16.047 1.00 60.57 258 ASP A N 1
ATOM 1947 C CA . ASP A 1 258 ? 28.706 19.912 -16.859 1.00 60.80 258 ASP A CA 1
ATOM 1948 C C . ASP A 1 258 ? 30.036 19.577 -16.164 1.00 60.79 258 ASP A C 1
ATOM 1949 O O . ASP A 1 258 ? 30.940 19.041 -16.806 1.00 60.54 258 ASP A O 1
ATOM 1954 N N . VAL A 1 259 ? 30.149 19.881 -14.865 1.00 60.84 259 VAL A N 1
ATOM 1955 C CA . VAL A 1 259 ? 31.366 19.559 -14.098 1.00 60.97 259 VAL A CA 1
ATOM 1956 C C . VAL A 1 259 ? 31.536 18.055 -13.931 1.00 61.05 259 VAL A C 1
ATOM 1957 O O . VAL A 1 259 ? 32.629 17.530 -14.108 1.00 61.30 259 VAL A O 1
ATOM 1961 N N . THR A 1 260 ? 30.433 17.369 -13.649 1.00 61.46 260 THR A N 1
ATOM 1962 C CA . THR A 1 260 ? 30.429 15.919 -13.442 1.00 61.32 260 THR A CA 1
ATOM 1963 C C . THR A 1 260 ? 30.804 15.158 -14.722 1.00 61.36 260 THR A C 1
ATOM 1964 O O . THR A 1 260 ? 31.576 14.194 -14.677 1.00 61.04 260 THR A O 1
ATOM 1968 N N . ARG A 1 261 ? 30.281 15.603 -15.858 1.00 61.37 261 ARG A N 1
ATOM 1969 C CA . ARG A 1 261 ? 30.590 14.948 -17.117 1.00 62.06 261 ARG A CA 1
ATOM 1970 C C . ARG A 1 261 ? 31.998 15.307 -17.629 1.00 61.87 261 ARG A C 1
ATOM 1971 O O . ARG A 1 261 ? 32.560 14.598 -18.457 1.00 61.99 261 ARG A O 1
ATOM 1979 N N . ALA A 1 262 ? 32.569 16.406 -17.142 1.00 61.81 262 ALA A N 1
ATOM 1980 C CA . ALA A 1 262 ? 33.926 16.784 -17.545 1.00 61.40 262 ALA A CA 1
ATOM 1981 C C . ALA A 1 262 ? 34.997 16.131 -16.663 1.00 61.53 262 ALA A C 1
ATOM 1982 O O . ALA A 1 262 ? 35.952 15.589 -17.183 1.00 61.25 262 ALA A O 1
ATOM 1984 N N . LYS A 1 263 ? 34.836 16.167 -15.338 1.00 62.21 263 LYS A N 1
ATOM 1985 C CA . LYS A 1 263 ? 35.779 15.478 -14.454 1.00 62.61 263 LYS A CA 1
ATOM 1986 C C . LYS A 1 263 ? 35.708 13.965 -14.614 1.00 63.30 263 LYS A C 1
ATOM 1987 O O . LYS A 1 263 ? 36.685 13.349 -15.018 1.00 63.81 263 LYS A O 1
ATOM 1993 N N . TYR A 1 264 ? 34.566 13.376 -14.256 1.00 64.27 264 TYR A N 1
ATOM 1994 C CA . TYR A 1 264 ? 34.295 11.944 -14.458 1.00 64.42 264 TYR A CA 1
ATOM 1995 C C . TYR A 1 264 ? 33.795 11.758 -15.877 1.00 65.25 264 TYR A C 1
ATOM 1996 O O . TYR A 1 264 ? 33.448 12.732 -16.547 1.00 65.48 264 TYR A O 1
ATOM 2005 N N . GLY A 1 265 ? 33.757 10.522 -16.352 1.00 66.06 265 GLY A N 1
ATOM 2006 C CA . GLY A 1 265 ? 33.067 10.267 -17.608 1.00 67.47 265 GLY A CA 1
ATOM 2007 C C . GLY A 1 265 ? 31.583 10.414 -17.332 1.00 68.56 265 GLY A C 1
ATOM 2008 O O . GLY A 1 265 ? 31.171 10.396 -16.171 1.00 68.70 265 GLY A O 1
ATOM 2009 N N . ALA A 1 266 ? 30.774 10.581 -18.377 1.00 69.51 266 ALA A N 1
ATOM 2010 C CA . ALA A 1 266 ? 29.317 10.434 -18.222 1.00 70.08 266 ALA A CA 1
ATOM 2011 C C . ALA A 1 266 ? 28.982 8.935 -18.186 1.00 70.05 266 ALA A C 1
ATOM 2012 O O . ALA A 1 266 ? 29.428 8.177 -19.060 1.00 69.67 266 ALA A O 1
ATOM 2014 N N . LYS A 1 267 ? 28.219 8.506 -17.178 1.00 69.99 267 LYS A N 1
ATOM 2015 C CA . LYS A 1 267 ? 27.983 7.064 -16.962 1.00 70.23 267 LYS A CA 1
ATOM 2016 C C . LYS A 1 267 ? 26.523 6.597 -17.144 1.00 69.75 267 LYS A C 1
ATOM 2017 O O . LYS A 1 267 ? 26.035 6.545 -18.267 1.00 69.58 267 LYS A O 1
ATOM 2023 N N . ASN A 1 268 ? 25.840 6.231 -16.062 1.00 69.57 268 ASN A N 1
ATOM 2024 C CA . ASN A 1 268 ? 24.379 6.089 -16.114 1.00 69.25 268 ASN A CA 1
ATOM 2025 C C . ASN A 1 268 ? 23.774 7.493 -16.048 1.00 68.86 268 ASN A C 1
ATOM 2026 O O . ASN A 1 268 ? 24.329 8.433 -16.619 1.00 69.77 268 ASN A O 1
ATOM 2031 N N . LYS A 1 269 ? 22.675 7.663 -15.328 1.00 67.59 269 LYS A N 1
ATOM 2032 C CA . LYS A 1 269 ? 21.994 8.955 -15.307 1.00 66.33 269 LYS A CA 1
ATOM 2033 C C . LYS A 1 269 ? 22.633 10.026 -14.415 1.00 64.75 269 LYS A C 1
ATOM 2034 O O . LYS A 1 269 ? 23.654 9.796 -13.767 1.00 64.12 269 LYS A O 1
ATOM 2040 N N . PHE A 1 270 ? 22.025 11.212 -14.446 1.00 63.56 270 PHE A N 1
ATOM 2041 C CA . PHE A 1 270 ? 22.208 12.265 -13.445 1.00 62.18 270 PHE A CA 1
ATOM 2042 C C . PHE A 1 270 ? 20.905 12.483 -12.672 1.00 60.86 270 PHE A C 1
ATOM 2043 O O . PHE A 1 270 ? 19.851 12.692 -13.275 1.00 60.56 270 PHE A O 1
ATOM 2051 N N . VAL A 1 271 ? 20.981 12.440 -11.343 1.00 59.85 271 VAL A N 1
ATOM 2052 C CA . VAL A 1 271 ? 19.793 12.602 -10.488 1.00 58.53 271 VAL A CA 1
ATOM 2053 C C . VAL A 1 271 ? 19.903 13.851 -9.613 1.00 58.69 271 VAL A C 1
ATOM 2054 O O . VAL A 1 271 ? 21.019 14.253 -9.211 1.00 58.93 271 VAL A O 1
ATOM 2058 N N . VAL A 1 272 ? 18.752 14.486 -9.374 1.00 57.78 272 VAL A N 1
ATOM 2059 C CA . VAL A 1 272 ? 18.623 15.507 -8.364 1.00 58.07 272 VAL A CA 1
ATOM 2060 C C . VAL A 1 272 ? 17.503 15.088 -7.425 1.00 58.21 272 VAL A C 1
ATOM 2061 O O . VAL A 1 272 ? 16.500 14.474 -7.840 1.00 57.72 272 VAL A O 1
ATOM 2065 N N . VAL A 1 273 ? 17.692 15.374 -6.150 1.00 58.05 273 VAL A N 1
ATOM 2066 C CA . VAL A 1 273 ? 16.759 14.907 -5.174 1.00 58.87 273 VAL A CA 1
ATOM 2067 C C . VAL A 1 273 ? 16.453 16.054 -4.242 1.00 59.58 273 VAL A C 1
ATOM 2068 O O . VAL A 1 273 ? 17.363 16.727 -3.761 1.00 61.49 273 VAL A O 1
ATOM 2072 N N . GLN A 1 274 ? 15.176 16.332 -4.046 1.00 58.99 274 GLN A N 1
ATOM 2073 C CA . GLN A 1 274 ? 14.768 17.406 -3.172 1.00 59.41 274 GLN A CA 1
ATOM 2074 C C . GLN A 1 274 ? 14.076 16.798 -1.965 1.00 59.68 274 GLN A C 1
ATOM 2075 O O . GLN A 1 274 ? 13.253 15.898 -2.118 1.00 59.87 274 GLN A O 1
ATOM 2081 N N . ALA A 1 275 ? 14.437 17.252 -0.767 1.00 59.92 275 ALA A N 1
ATOM 2082 C CA . ALA A 1 275 ? 13.733 16.842 0.440 1.00 60.32 275 ALA A CA 1
ATOM 2083 C C . ALA A 1 275 ? 12.750 17.933 0.873 1.00 61.01 275 ALA A C 1
ATOM 2084 O O . ALA A 1 275 ? 13.136 19.039 1.228 1.00 62.47 275 ALA A O 1
ATOM 2086 N N . VAL A 1 276 ? 11.473 17.616 0.833 1.00 60.51 276 VAL A N 1
ATOM 2087 C CA . VAL A 1 276 ? 10.458 18.575 1.163 1.00 60.80 276 VAL A CA 1
ATOM 2088 C C . VAL A 1 276 ? 9.514 18.038 2.257 1.00 61.22 276 VAL A C 1
ATOM 2089 O O . VAL A 1 276 ? 9.399 16.803 2.510 1.00 60.54 276 VAL A O 1
ATOM 2093 N N . ASN A 1 277 ? 8.788 18.978 2.849 1.00 60.67 277 ASN A N 1
ATOM 2094 C CA . ASN A 1 277 ? 7.883 18.686 3.930 1.00 59.99 277 ASN A CA 1
ATOM 2095 C C . ASN A 1 277 ? 6.884 17.657 3.449 1.00 59.52 277 ASN A C 1
ATOM 2096 O O . ASN A 1 277 ? 6.277 17.830 2.393 1.00 61.25 277 ASN A O 1
ATOM 2101 N N . LEU A 1 278 ? 6.716 16.569 4.189 1.00 58.32 278 LEU A N 1
ATOM 2102 C CA . LEU A 1 278 ? 5.674 15.603 3.825 1.00 58.08 278 LEU A CA 1
ATOM 2103 C C . LEU A 1 278 ? 4.268 15.911 4.433 1.00 58.24 278 LEU A C 1
ATOM 2104 O O . LEU A 1 278 ? 3.272 15.395 3.953 1.00 58.59 278 LEU A O 1
ATOM 2109 N N . ARG A 1 279 ? 4.196 16.735 5.478 1.00 58.09 279 ARG A N 1
ATOM 2110 C CA . ARG A 1 279 ? 2.937 17.057 6.145 1.00 58.48 279 ARG A CA 1
ATOM 2111 C C . ARG A 1 279 ? 1.841 17.522 5.151 1.00 59.21 279 ARG A C 1
ATOM 2112 O O . ARG A 1 279 ? 0.722 17.039 5.171 1.00 58.09 279 ARG A O 1
ATOM 2120 N N . SER A 1 280 ? 2.189 18.459 4.273 1.00 60.62 280 SER A N 1
ATOM 2121 C CA . SER A 1 280 ? 1.197 19.104 3.423 1.00 61.63 280 SER A CA 1
ATOM 2122 C C . SER A 1 280 ? 0.838 18.236 2.220 1.00 61.52 280 SER A C 1
ATOM 2123 O O . SER A 1 280 ? -0.142 18.527 1.506 1.00 61.67 280 SER A O 1
ATOM 2126 N N . ARG A 1 281 ? 1.613 17.166 2.033 1.00 60.76 281 ARG A N 1
ATOM 2127 C CA . ARG A 1 281 ? 1.423 16.218 0.942 1.00 60.43 281 ARG A CA 1
ATOM 2128 C C . ARG A 1 281 ? 0.655 14.987 1.383 1.00 60.50 281 ARG A C 1
ATOM 2129 O O . ARG A 1 281 ? 0.276 14.157 0.568 1.00 60.30 281 ARG A O 1
ATOM 2137 N N . MET A 1 282 ? 0.398 14.862 2.672 1.00 61.14 282 MET A N 1
ATOM 2138 C CA . MET A 1 282 ? -0.451 13.748 3.116 1.00 62.08 282 MET A CA 1
ATOM 2139 C C . MET A 1 282 ? -1.904 13.936 2.755 1.00 60.43 282 MET A C 1
ATOM 2140 O O . MET A 1 282 ? -2.355 15.049 2.513 1.00 60.18 282 MET A O 1
ATOM 2145 N N . ASN A 1 283 ? -2.622 12.826 2.695 1.00 60.08 283 ASN A N 1
ATOM 2146 C CA . ASN A 1 283 ? -4.020 12.823 2.309 1.00 59.54 283 ASN A CA 1
ATOM 2147 C C . ASN A 1 283 ? -4.916 12.268 3.436 1.00 60.03 283 ASN A C 1
ATOM 2148 O O . ASN A 1 283 ? -5.209 11.075 3.439 1.00 60.93 283 ASN A O 1
ATOM 2153 N N . PRO A 1 284 ? -5.405 13.123 4.367 1.00 59.67 284 PRO A N 1
ATOM 2154 C CA . PRO A 1 284 ? -5.355 14.574 4.471 1.00 59.29 284 PRO A CA 1
ATOM 2155 C C . PRO A 1 284 ? -4.084 15.039 5.150 1.00 59.03 284 PRO A C 1
ATOM 2156 O O . PRO A 1 284 ? -3.390 14.220 5.761 1.00 59.10 284 PRO A O 1
ATOM 2160 N N . PRO A 1 285 ? -3.781 16.345 5.068 1.00 59.02 285 PRO A N 1
ATOM 2161 C CA . PRO A 1 285 ? -2.482 16.828 5.574 1.00 59.18 285 PRO A CA 1
ATOM 2162 C C . PRO A 1 285 ? -2.346 16.692 7.097 1.00 59.69 285 PRO A C 1
ATOM 2163 O O . PRO A 1 285 ? -3.370 16.608 7.808 1.00 61.42 285 PRO A O 1
ATOM 2167 N N . LEU A 1 286 ? -1.107 16.600 7.581 1.00 59.20 286 LEU A N 1
ATOM 2168 C CA . LEU A 1 286 ? -0.796 16.722 9.005 1.00 58.69 286 LEU A CA 1
ATOM 2169 C C . LEU A 1 286 ? -0.444 18.177 9.310 1.00 58.59 286 LEU A C 1
ATOM 2170 O O . LEU A 1 286 ? 0.031 18.911 8.427 1.00 57.31 286 LEU A O 1
ATOM 2175 N N . PRO A 1 287 ? -0.674 18.603 10.561 1.00 59.21 287 PRO A N 1
ATOM 2176 C CA . PRO A 1 287 ? -0.440 20.013 10.889 1.00 60.04 287 PRO A CA 1
ATOM 2177 C C . PRO A 1 287 ? 1.040 20.359 10.889 1.00 60.23 287 PRO A C 1
ATOM 2178 O O . PRO A 1 287 ? 1.870 19.475 11.065 1.00 61.00 287 PRO A O 1
ATOM 2182 N N . HIS A 1 288 ? 1.366 21.629 10.663 1.00 60.21 288 HIS A N 1
ATOM 2183 C CA . HIS A 1 288 ? 2.765 22.042 10.542 1.00 60.28 288 HIS A CA 1
ATOM 2184 C C . HIS A 1 288 ? 3.441 21.888 11.886 1.00 60.28 288 HIS A C 1
ATOM 2185 O O . HIS A 1 288 ? 4.618 21.738 11.945 1.00 60.72 288 HIS A O 1
ATOM 2192 N N . TYR A 1 289 ? 2.680 21.919 12.971 1.00 61.05 289 TYR A N 1
ATOM 2193 C CA . TYR A 1 289 ? 3.242 21.773 14.306 1.00 60.20 289 TYR A CA 1
ATOM 2194 C C . TYR A 1 289 ? 3.421 20.328 14.779 1.00 59.94 289 TYR A C 1
ATOM 2195 O O . TYR A 1 289 ? 3.750 20.102 15.945 1.00 61.07 289 TYR A O 1
ATOM 2204 N N . ALA A 1 290 ? 3.238 19.344 13.907 1.00 59.47 290 ALA A N 1
ATOM 2205 C CA . ALA A 1 290 ? 3.637 17.973 14.283 1.00 59.07 290 ALA A CA 1
ATOM 2206 C C . ALA A 1 290 ? 5.141 17.919 14.315 1.00 58.88 290 ALA A C 1
ATOM 2207 O O . ALA A 1 290 ? 5.791 18.259 13.335 1.00 59.38 290 ALA A O 1
ATOM 2209 N N . MET A 1 291 ? 5.703 17.516 15.445 1.00 59.02 291 MET A N 1
ATOM 2210 C CA . MET A 1 291 ? 7.165 17.398 15.575 1.00 58.63 291 MET A CA 1
ATOM 2211 C C . MET A 1 291 ? 7.715 16.056 15.093 1.00 58.35 291 MET A C 1
ATOM 2212 O O . MET A 1 291 ? 7.058 15.027 15.215 1.00 58.09 291 MET A O 1
ATOM 2217 N N . GLY A 1 292 ? 8.951 16.077 14.600 1.00 57.79 292 GLY A N 1
ATOM 2218 C CA . GLY A 1 292 ? 9.623 14.883 14.122 1.00 57.01 292 GLY A CA 1
ATOM 2219 C C . GLY A 1 292 ? 10.050 15.023 12.671 1.00 57.69 292 GLY A C 1
ATOM 2220 O O . GLY A 1 292 ? 9.750 16.021 12.017 1.00 58.25 292 GLY A O 1
ATOM 2221 N N . ASN A 1 293 ? 10.779 14.038 12.160 1.00 57.84 293 ASN A N 1
ATOM 2222 C CA . ASN A 1 293 ? 11.091 13.985 10.740 1.00 58.16 293 ASN A CA 1
ATOM 2223 C C . ASN A 1 293 ? 9.846 13.615 9.955 1.00 58.05 293 ASN A C 1
ATOM 2224 O O . ASN A 1 293 ? 9.381 12.472 10.013 1.00 58.23 293 ASN A O 1
ATOM 2229 N N . ILE A 1 294 ? 9.265 14.583 9.267 1.00 57.65 294 ILE A N 1
ATOM 2230 C CA . ILE A 1 294 ? 8.085 14.276 8.469 1.00 57.90 294 ILE A CA 1
ATOM 2231 C C . ILE A 1 294 ? 8.261 14.850 7.085 1.00 58.27 294 ILE A C 1
ATOM 2232 O O . ILE A 1 294 ? 7.607 15.827 6.685 1.00 57.54 294 ILE A O 1
ATOM 2237 N N . ALA A 1 295 ? 9.170 14.206 6.366 1.00 58.49 295 ALA A N 1
ATOM 2238 C CA . ALA A 1 295 ? 9.697 14.727 5.123 1.00 58.47 295 ALA A CA 1
ATOM 2239 C C . ALA A 1 295 ? 9.758 13.613 4.101 1.00 58.17 295 ALA A C 1
ATOM 2240 O O . ALA A 1 295 ? 9.710 12.432 4.460 1.00 58.23 295 ALA A O 1
ATOM 2242 N N . THR A 1 296 ? 9.868 13.995 2.834 1.00 57.99 296 THR A N 1
ATOM 2243 C CA . THR A 1 296 ? 9.927 13.034 1.744 1.00 58.45 296 THR A CA 1
ATOM 2244 C C . THR A 1 296 ? 10.978 13.455 0.730 1.00 59.33 296 THR A C 1
ATOM 2245 O O . THR A 1 296 ? 11.449 14.605 0.743 1.00 59.38 296 THR A O 1
ATOM 2249 N N . LEU A 1 297 ? 11.335 12.516 -0.141 1.00 60.29 297 LEU A N 1
ATOM 2250 C CA . LEU A 1 297 ? 12.378 12.668 -1.167 1.00 60.52 297 LEU A CA 1
ATOM 2251 C C . LEU A 1 297 ? 11.747 12.645 -2.571 1.00 60.19 297 LEU A C 1
ATOM 2252 O O . LEU A 1 297 ? 11.095 11.672 -2.940 1.00 60.38 297 LEU A O 1
ATOM 2257 N N . LEU A 1 298 ? 11.919 13.723 -3.338 1.00 60.03 298 LEU A N 1
ATOM 2258 C CA . LEU A 1 298 ? 11.347 13.825 -4.688 1.00 59.85 298 LEU A CA 1
ATOM 2259 C C . LEU A 1 298 ? 12.478 13.797 -5.705 1.00 59.91 298 LEU A C 1
ATOM 2260 O O . LEU A 1 298 ? 13.423 14.572 -5.616 1.00 58.53 298 LEU A O 1
ATOM 2265 N N . PHE A 1 299 ? 12.374 12.884 -6.672 1.00 60.43 299 PHE A N 1
ATOM 2266 C CA . PHE A 1 299 ? 13.470 12.633 -7.609 1.00 60.30 299 PHE A CA 1
ATOM 2267 C C . PHE A 1 299 ? 13.232 13.177 -9.007 1.00 59.85 299 PHE A C 1
ATOM 2268 O O . PHE A 1 299 ? 12.129 13.133 -9.534 1.00 59.31 299 PHE A O 1
ATOM 2276 N N . ALA A 1 300 ? 14.291 13.708 -9.598 1.00 60.16 300 ALA A N 1
ATOM 2277 C CA . ALA A 1 300 ? 14.280 14.065 -11.005 1.00 59.76 300 ALA A CA 1
ATOM 2278 C C . ALA A 1 300 ? 15.575 13.551 -11.636 1.00 59.82 300 ALA A C 1
ATOM 2279 O O . ALA A 1 300 ? 16.614 13.476 -10.973 1.00 60.00 300 ALA A O 1
ATOM 2281 N N . ALA A 1 301 ? 15.516 13.190 -12.911 1.00 59.69 301 ALA A N 1
ATOM 2282 C CA . ALA A 1 301 ? 16.652 12.574 -13.552 1.00 59.61 301 ALA A CA 1
ATOM 2283 C C . ALA A 1 301 ? 16.725 12.853 -15.037 1.00 59.98 301 ALA A C 1
ATOM 2284 O O . ALA A 1 301 ? 15.713 12.998 -15.721 1.00 59.46 301 ALA A O 1
ATOM 2286 N N . VAL A 1 302 ? 17.955 12.927 -15.527 1.00 60.81 302 VAL A N 1
ATOM 2287 C CA . VAL A 1 302 ? 18.224 12.983 -16.948 1.00 61.08 302 VAL A CA 1
ATOM 2288 C C . VAL A 1 302 ? 19.270 11.909 -17.192 1.00 62.28 302 VAL A C 1
ATOM 2289 O O . VAL A 1 302 ? 20.066 11.639 -16.300 1.00 62.37 302 VAL A O 1
ATOM 2293 N N . ASP A 1 303 ? 19.252 11.269 -18.364 1.00 63.57 303 ASP A N 1
ATOM 2294 C CA . ASP A 1 303 ? 20.271 10.260 -18.706 1.00 65.12 303 ASP A CA 1
ATOM 2295 C C . ASP A 1 303 ? 21.616 10.908 -19.079 1.00 65.76 303 ASP A C 1
ATOM 2296 O O . ASP A 1 303 ? 21.676 12.115 -19.330 1.00 65.73 303 ASP A O 1
ATOM 2301 N N . ALA A 1 304 ? 22.668 10.082 -19.141 1.00 66.52 304 ALA A N 1
ATOM 2302 C CA . ALA A 1 304 ? 24.078 10.511 -19.295 1.00 67.19 304 ALA A CA 1
ATOM 2303 C C . ALA A 1 304 ? 24.414 11.470 -20.450 1.00 67.61 304 ALA A C 1
ATOM 2304 O O . ALA A 1 304 ? 25.326 12.306 -20.327 1.00 67.17 304 ALA A O 1
ATOM 2306 N N . GLU A 1 305 ? 23.686 11.330 -21.558 1.00 68.31 305 GLU A N 1
ATOM 2307 C CA . GLU A 1 305 ? 23.966 12.065 -22.795 1.00 69.13 305 GLU A CA 1
ATOM 2308 C C . GLU A 1 305 ? 23.293 13.451 -22.870 1.00 69.28 305 GLU A C 1
ATOM 2309 O O . GLU A 1 305 ? 23.340 14.102 -23.922 1.00 69.48 305 GLU A O 1
ATOM 2315 N N . TRP A 1 306 ? 22.717 13.907 -21.752 1.00 69.03 306 TRP A N 1
ATOM 2316 C CA . TRP A 1 306 ? 21.766 15.033 -21.742 1.00 68.49 306 TRP A CA 1
ATOM 2317 C C . TRP A 1 306 ? 22.198 16.366 -22.397 1.00 68.92 306 TRP A C 1
ATOM 2318 O O . TRP A 1 306 ? 21.700 16.690 -23.469 1.00 69.50 306 TRP A O 1
ATOM 2329 N N . ASP A 1 307 ? 23.080 17.142 -21.769 1.00 69.03 307 ASP A N 1
ATOM 2330 C CA . ASP A 1 307 ? 23.614 18.398 -22.390 1.00 69.65 307 ASP A CA 1
ATOM 2331 C C . ASP A 1 307 ? 22.618 19.280 -23.203 1.00 69.34 307 ASP A C 1
ATOM 2332 O O . ASP A 1 307 ? 22.707 19.354 -24.441 1.00 69.77 307 ASP A O 1
ATOM 2337 N N . LYS A 1 308 ? 21.689 19.943 -22.517 1.00 68.57 308 LYS A N 1
ATOM 2338 C CA . LYS A 1 308 ? 20.852 20.990 -23.137 1.00 67.85 308 LYS A CA 1
ATOM 2339 C C . LYS A 1 308 ? 20.915 22.293 -22.297 1.00 67.43 308 LYS A C 1
ATOM 2340 O O . LYS A 1 308 ? 21.920 22.531 -21.604 1.00 67.25 308 LYS A O 1
ATOM 2346 N N . ASP A 1 309 ? 19.877 23.134 -22.360 1.00 66.57 309 ASP A N 1
ATOM 2347 C CA . ASP A 1 309 ? 19.865 24.403 -21.602 1.00 66.02 309 ASP A CA 1
ATOM 2348 C C . ASP A 1 309 ? 19.168 24.242 -20.240 1.00 64.95 309 ASP A C 1
ATOM 2349 O O . ASP A 1 309 ? 18.347 23.345 -20.067 1.00 65.34 309 ASP A O 1
ATOM 2354 N N . PHE A 1 310 ? 19.467 25.112 -19.280 1.00 63.65 310 PHE A N 1
ATOM 2355 C CA . PHE A 1 310 ? 18.928 24.929 -17.936 1.00 63.19 310 PHE A CA 1
ATOM 2356 C C . PHE A 1 310 ? 17.369 24.882 -17.838 1.00 63.22 310 PHE A C 1
ATOM 2357 O O . PHE A 1 310 ? 16.846 24.172 -16.981 1.00 63.09 310 PHE A O 1
ATOM 2365 N N . PRO A 1 311 ? 16.629 25.631 -18.702 1.00 63.13 311 PRO A N 1
ATOM 2366 C CA . PRO A 1 311 ? 15.163 25.523 -18.686 1.00 62.57 311 PRO A CA 1
ATOM 2367 C C . PRO A 1 311 ? 14.639 24.147 -19.099 1.00 62.36 311 PRO A C 1
ATOM 2368 O O . PRO A 1 311 ? 13.481 23.810 -18.809 1.00 61.89 311 PRO A O 1
ATOM 2372 N N . ASP A 1 312 ? 15.486 23.353 -19.744 1.00 62.10 312 ASP A N 1
ATOM 2373 C CA . ASP A 1 312 ? 15.084 22.008 -20.113 1.00 62.57 312 ASP A CA 1
ATOM 2374 C C . ASP A 1 312 ? 14.992 21.022 -18.922 1.00 61.82 312 ASP A C 1
ATOM 2375 O O . ASP A 1 312 ? 14.334 19.987 -19.027 1.00 61.59 312 ASP A O 1
ATOM 2380 N N . LEU A 1 313 ? 15.632 21.347 -17.798 1.00 61.13 313 LEU A N 1
ATOM 2381 C CA . LEU A 1 313 ? 15.586 20.483 -16.615 1.00 60.20 313 LEU A CA 1
ATOM 2382 C C . LEU A 1 313 ? 14.365 20.743 -15.748 1.00 60.01 313 LEU A C 1
ATOM 2383 O O . LEU A 1 313 ? 14.085 19.983 -14.823 1.00 59.83 313 LEU A O 1
ATOM 2388 N N . ILE A 1 314 ? 13.645 21.819 -16.042 1.00 59.63 314 ILE A N 1
ATOM 2389 C CA . ILE A 1 314 ? 12.521 22.218 -15.206 1.00 59.28 314 ILE A CA 1
ATOM 2390 C C . ILE A 1 314 ? 11.335 21.264 -15.288 1.00 58.67 314 ILE A C 1
ATOM 2391 O O . ILE A 1 314 ? 10.723 20.956 -14.266 1.00 58.62 314 ILE A O 1
ATOM 2396 N N . GLY A 1 315 ? 11.018 20.806 -16.493 1.00 58.50 315 GLY A N 1
ATOM 2397 C CA . GLY A 1 315 ? 10.028 19.743 -16.694 1.00 58.00 315 GLY A CA 1
ATOM 2398 C C . GLY A 1 315 ? 10.244 18.595 -15.717 1.00 57.67 315 GLY A C 1
ATOM 2399 O O . GLY A 1 315 ? 9.400 18.354 -14.845 1.00 57.53 315 GLY A O 1
ATOM 2400 N N . PRO A 1 316 ? 11.375 17.879 -15.847 1.00 57.58 316 PRO A N 1
ATOM 2401 C CA . PRO A 1 316 ? 11.728 16.853 -14.875 1.00 58.21 316 PRO A CA 1
ATOM 2402 C C . PRO A 1 316 ? 11.406 17.236 -13.420 1.00 58.85 316 PRO A C 1
ATOM 2403 O O . PRO A 1 316 ? 10.782 16.456 -12.701 1.00 59.86 316 PRO A O 1
ATOM 2407 N N . LEU A 1 317 ? 11.794 18.434 -13.006 1.00 58.99 317 LEU A N 1
ATOM 2408 C CA . LEU A 1 317 ? 11.595 18.869 -11.641 1.00 59.51 317 LEU A CA 1
ATOM 2409 C C . LEU A 1 317 ? 10.122 19.092 -11.279 1.00 61.06 317 LEU A C 1
ATOM 2410 O O . LEU A 1 317 ? 9.695 18.699 -10.194 1.00 61.37 317 LEU A O 1
ATOM 2415 N N . ARG A 1 318 ? 9.364 19.722 -12.177 1.00 62.49 318 ARG A N 1
ATOM 2416 C CA . ARG A 1 318 ? 7.947 20.005 -11.950 1.00 64.17 318 ARG A CA 1
ATOM 2417 C C . ARG A 1 318 ? 7.189 18.685 -11.820 1.00 64.94 318 ARG A C 1
ATOM 2418 O O . ARG A 1 318 ? 6.440 18.490 -10.867 1.00 64.86 318 ARG A O 1
ATOM 2426 N N . THR A 1 319 ? 7.404 17.787 -12.785 1.00 65.93 319 THR A N 1
ATOM 2427 C CA . THR A 1 319 ? 6.863 16.424 -12.763 1.00 66.47 319 THR A CA 1
ATOM 2428 C C . THR A 1 319 ? 7.197 15.703 -11.436 1.00 67.43 319 THR A C 1
ATOM 2429 O O . THR A 1 319 ? 6.396 14.926 -10.898 1.00 66.85 319 THR A O 1
ATOM 2433 N N . SER A 1 320 ? 8.374 16.017 -10.907 1.00 68.35 320 SER A N 1
ATOM 2434 C CA . SER A 1 320 ? 8.901 15.438 -9.689 1.00 69.39 320 SER A CA 1
ATOM 2435 C C . SER A 1 320 ? 8.081 15.793 -8.461 1.00 70.17 320 SER A C 1
ATOM 2436 O O . SER A 1 320 ? 7.970 15.002 -7.530 1.00 69.69 320 SER A O 1
ATOM 2439 N N . LEU A 1 321 ? 7.523 16.998 -8.469 1.00 71.88 321 LEU A N 1
ATOM 2440 C CA . LEU A 1 321 ? 6.726 17.527 -7.360 1.00 74.20 321 LEU A CA 1
ATOM 2441 C C . LEU A 1 321 ? 5.308 16.974 -7.282 1.00 74.48 321 LEU A C 1
ATOM 2442 O O . LEU A 1 321 ? 4.616 17.198 -6.295 1.00 74.79 321 LEU A O 1
ATOM 2447 N N . GLU A 1 322 ? 4.867 16.277 -8.320 1.00 75.29 322 GLU A N 1
ATOM 2448 C CA . GLU A 1 322 ? 3.528 15.712 -8.321 1.00 76.50 322 GLU A CA 1
ATOM 2449 C C . GLU A 1 322 ? 3.350 14.775 -7.144 1.00 77.35 322 GLU A C 1
ATOM 2450 O O . GLU A 1 322 ? 4.161 13.872 -6.939 1.00 77.32 322 GLU A O 1
ATOM 2456 N N . LYS A 1 323 ? 2.310 15.033 -6.352 1.00 78.34 323 LYS A N 1
ATOM 2457 C CA . LYS A 1 323 ? 1.861 14.101 -5.325 1.00 79.67 323 LYS A CA 1
ATOM 2458 C C . LYS A 1 323 ? 1.367 12.842 -6.049 1.00 80.01 323 LYS A C 1
ATOM 2459 O O . LYS A 1 323 ? 0.729 12.929 -7.099 1.00 79.86 323 LYS A O 1
ATOM 2465 N N . THR A 1 324 ? 1.679 11.671 -5.516 1.00 80.43 324 THR A N 1
ATOM 2466 C CA . THR A 1 324 ? 1.376 10.461 -6.259 1.00 80.64 324 THR A CA 1
ATOM 2467 C C . THR A 1 324 ? 0.295 9.603 -5.604 1.00 81.17 324 THR A C 1
ATOM 2468 O O . THR A 1 324 ? -0.130 9.851 -4.475 1.00 81.06 324 THR A O 1
ATOM 2472 N N . GLU A 1 325 ? -0.172 8.620 -6.364 1.00 81.86 325 GLU A N 1
ATOM 2473 C CA . GLU A 1 325 ? -1.143 7.639 -5.913 1.00 82.68 325 GLU A CA 1
ATOM 2474 C C . GLU A 1 325 ? -0.498 6.482 -5.116 1.00 82.79 325 GLU A C 1
ATOM 2475 O O . GLU A 1 325 ? -1.209 5.605 -4.605 1.00 82.80 325 GLU A O 1
ATOM 2481 N N . ASP A 1 326 ? 0.837 6.504 -4.999 1.00 82.99 326 ASP A N 1
ATOM 2482 C CA . ASP A 1 326 ? 1.621 5.458 -4.312 1.00 82.95 326 ASP A CA 1
ATOM 2483 C C . ASP A 1 326 ? 1.874 5.782 -2.830 1.00 82.81 326 ASP A C 1
ATOM 2484 O O . ASP A 1 326 ? 2.198 6.923 -2.489 1.00 82.85 326 ASP A O 1
ATOM 2489 N N . ASP A 1 327 ? 1.755 4.769 -1.970 1.00 82.70 327 ASP A N 1
ATOM 2490 C CA . ASP A 1 327 ? 1.903 4.905 -0.507 1.00 82.90 327 ASP A CA 1
ATOM 2491 C C . ASP A 1 327 ? 3.358 5.177 -0.024 1.00 82.47 327 ASP A C 1
ATOM 2492 O O . ASP A 1 327 ? 4.301 4.941 -0.775 1.00 82.51 327 ASP A O 1
ATOM 2497 N N . HIS A 1 328 ? 3.531 5.668 1.214 1.00 82.29 328 HIS A N 1
ATOM 2498 C CA . HIS A 1 328 ? 4.853 6.151 1.726 1.00 82.57 328 HIS A CA 1
ATOM 2499 C C . HIS A 1 328 ? 5.987 5.123 1.561 1.00 81.32 328 HIS A C 1
ATOM 2500 O O . HIS A 1 328 ? 7.052 5.422 0.994 1.00 80.86 328 HIS A O 1
ATOM 2507 N N . ASN A 1 329 ? 5.734 3.926 2.091 1.00 80.27 329 ASN A N 1
ATOM 2508 C CA . ASN A 1 329 ? 6.616 2.769 1.975 1.00 78.98 329 ASN A CA 1
ATOM 2509 C C . ASN A 1 329 ? 7.125 2.508 0.554 1.00 78.34 329 ASN A C 1
ATOM 2510 O O . ASN A 1 329 ? 8.311 2.229 0.369 1.00 78.29 329 ASN A O 1
ATOM 2515 N N . HIS A 1 330 ? 6.236 2.613 -0.439 1.00 77.61 330 HIS A N 1
ATOM 2516 C CA . HIS A 1 330 ? 6.631 2.482 -1.843 1.00 77.10 330 HIS A CA 1
ATOM 2517 C C . HIS A 1 330 ? 7.514 3.642 -2.297 1.00 76.64 330 HIS A C 1
ATOM 2518 O O . HIS A 1 330 ? 8.582 3.417 -2.843 1.00 76.12 330 HIS A O 1
ATOM 2525 N N . GLU A 1 331 ? 7.073 4.875 -2.054 1.00 76.75 331 GLU A N 1
ATOM 2526 C CA . GLU A 1 331 ? 7.900 6.058 -2.316 1.00 77.40 331 GLU A CA 1
ATOM 2527 C C . GLU A 1 331 ? 9.302 5.900 -1.721 1.00 76.39 331 GLU A C 1
ATOM 2528 O O . GLU A 1 331 ? 10.300 6.240 -2.366 1.00 75.86 331 GLU A O 1
ATOM 2534 N N . LEU A 1 332 ? 9.377 5.380 -0.495 1.00 75.90 332 LEU A N 1
ATOM 2535 C CA . LEU A 1 332 ? 10.679 5.190 0.171 1.00 75.24 332 LEU A CA 1
ATOM 2536 C C . LEU A 1 332 ? 11.568 4.137 -0.500 1.00 74.38 332 LEU A C 1
ATOM 2537 O O . LEU A 1 332 ? 12.783 4.317 -0.582 1.00 73.44 332 LEU A O 1
ATOM 2542 N N . LEU A 1 333 ? 10.945 3.052 -0.972 1.00 73.70 333 LEU A N 1
ATOM 2543 C CA . LEU A 1 333 ? 11.660 1.954 -1.619 1.00 73.04 333 LEU A CA 1
ATOM 2544 C C . LEU A 1 333 ? 12.182 2.359 -2.988 1.00 72.88 333 LEU A C 1
ATOM 2545 O O . LEU A 1 333 ? 13.311 2.054 -3.317 1.00 72.58 333 LEU A O 1
ATOM 2550 N N . LYS A 1 334 ? 11.355 3.040 -3.775 1.00 73.48 334 LYS A N 1
ATOM 2551 C CA . LYS A 1 334 ? 11.808 3.699 -4.997 1.00 74.52 334 LYS A CA 1
ATOM 2552 C C . LYS A 1 334 ? 13.051 4.533 -4.690 1.00 75.10 334 LYS A C 1
ATOM 2553 O O . LYS A 1 334 ? 14.101 4.354 -5.311 1.00 75.10 334 LYS A O 1
ATOM 2559 N N . GLY A 1 335 ? 12.914 5.434 -3.715 1.00 75.89 335 GLY A N 1
ATOM 2560 C CA . GLY A 1 335 ? 13.988 6.318 -3.277 1.00 76.73 335 GLY A CA 1
ATOM 2561 C C . GLY A 1 335 ? 15.286 5.584 -3.012 1.00 77.79 335 GLY A C 1
ATOM 2562 O O . GLY A 1 335 ? 16.303 5.850 -3.665 1.00 77.76 335 GLY A O 1
ATOM 2563 N N . MET A 1 336 ? 15.246 4.652 -2.062 1.00 78.56 336 MET A N 1
ATOM 2564 C CA . MET A 1 336 ? 16.411 3.826 -1.736 1.00 79.80 336 MET A CA 1
ATOM 2565 C C . MET A 1 336 ? 16.917 2.992 -2.925 1.00 79.17 336 MET A C 1
ATOM 2566 O O . MET A 1 336 ? 18.125 2.878 -3.126 1.00 79.18 336 MET A O 1
ATOM 2571 N N . THR A 1 337 ? 15.994 2.444 -3.715 1.00 78.84 337 THR A N 1
ATOM 2572 C CA . THR A 1 337 ? 16.325 1.657 -4.917 1.00 78.56 337 THR A CA 1
ATOM 2573 C C . THR A 1 337 ? 17.258 2.389 -5.905 1.00 78.44 337 THR A C 1
ATOM 2574 O O . THR A 1 337 ? 18.184 1.794 -6.462 1.00 78.41 337 THR A O 1
ATOM 2578 N N . CYS A 1 338 ? 16.991 3.669 -6.123 1.00 78.62 338 CYS A N 1
ATOM 2579 C CA . CYS A 1 338 ? 17.767 4.487 -7.049 1.00 78.89 338 CYS A CA 1
ATOM 2580 C C . CYS A 1 338 ? 19.088 4.952 -6.420 1.00 78.76 338 CYS A C 1
ATOM 2581 O O . CYS A 1 338 ? 20.144 4.865 -7.039 1.00 78.34 338 CYS A O 1
ATOM 2584 N N . LEU A 1 339 ? 19.005 5.424 -5.178 1.00 79.12 339 LEU A N 1
ATOM 2585 C CA . LEU A 1 339 ? 20.151 5.946 -4.433 1.00 79.41 339 LEU A CA 1
ATOM 2586 C C . LEU A 1 339 ? 21.331 4.985 -4.262 1.00 80.35 339 LEU A C 1
ATOM 2587 O O . LEU A 1 339 ? 22.478 5.439 -4.114 1.00 81.05 339 LEU A O 1
ATOM 2592 N N . TYR A 1 340 ? 21.068 3.676 -4.296 1.00 80.39 340 TYR A N 1
ATOM 2593 C CA . TYR A 1 340 ? 22.099 2.699 -3.927 1.00 80.50 340 TYR A CA 1
ATOM 2594 C C . TYR A 1 340 ? 22.926 2.195 -5.086 1.00 79.42 340 TYR A C 1
ATOM 2595 O O . TYR A 1 340 ? 24.108 1.902 -4.918 1.00 79.59 340 TYR A O 1
ATOM 2604 N N . GLU A 1 341 ? 22.324 2.099 -6.262 1.00 78.15 341 GLU A N 1
ATOM 2605 C CA . GLU A 1 341 ? 23.116 1.758 -7.430 1.00 77.04 341 GLU A CA 1
ATOM 2606 C C . GLU A 1 341 ? 23.502 3.031 -8.181 1.00 75.81 341 GLU A C 1
ATOM 2607 O O . GLU A 1 341 ? 23.652 3.037 -9.387 1.00 75.46 341 GLU A O 1
ATOM 2613 N N . LEU A 1 342 ? 23.644 4.124 -7.444 1.00 75.10 342 LEU A N 1
ATOM 2614 C CA . LEU A 1 342 ? 24.203 5.333 -8.008 1.00 73.99 342 LEU A CA 1
ATOM 2615 C C . LEU A 1 342 ? 25.655 5.465 -7.591 1.00 73.58 342 LEU A C 1
ATOM 2616 O O . LEU A 1 342 ? 26.008 5.142 -6.458 1.00 73.74 342 LEU A O 1
ATOM 2621 N N . GLU A 1 343 ? 26.491 5.933 -8.513 1.00 72.91 343 GLU A N 1
ATOM 2622 C CA . GLU A 1 343 ? 27.884 6.238 -8.210 1.00 72.77 343 GLU A CA 1
ATOM 2623 C C . GLU A 1 343 ? 27.859 7.594 -7.500 1.00 72.02 343 GLU A C 1
ATOM 2624 O O . GLU A 1 343 ? 26.950 8.390 -7.735 1.00 72.26 343 GLU A O 1
ATOM 2630 N N . PRO A 1 344 ? 28.849 7.877 -6.633 1.00 71.29 344 PRO A N 1
ATOM 2631 C CA . PRO A 1 344 ? 28.650 8.999 -5.723 1.00 70.28 344 PRO A CA 1
ATOM 2632 C C . PRO A 1 344 ? 28.515 10.356 -6.412 1.00 69.58 344 PRO A C 1
ATOM 2633 O O . PRO A 1 344 ? 27.864 11.241 -5.875 1.00 70.37 344 PRO A O 1
ATOM 2637 N N . GLN A 1 345 ? 29.086 10.513 -7.600 1.00 68.57 345 GLN A N 1
ATOM 2638 C CA . GLN A 1 345 ? 29.081 11.804 -8.290 1.00 67.42 345 GLN A CA 1
ATOM 2639 C C . GLN A 1 345 ? 27.780 12.092 -9.051 1.00 66.84 345 GLN A C 1
ATOM 2640 O O . GLN A 1 345 ? 27.591 13.196 -9.573 1.00 67.14 345 GLN A O 1
ATOM 2646 N N . GLU A 1 346 ? 26.893 11.101 -9.112 1.00 65.85 346 GLU A N 1
ATOM 2647 C CA . GLU A 1 346 ? 25.695 11.174 -9.949 1.00 64.84 346 GLU A CA 1
ATOM 2648 C C . GLU A 1 346 ? 24.494 11.775 -9.231 1.00 63.97 346 GLU A C 1
ATOM 2649 O O . GLU A 1 346 ? 23.461 12.053 -9.846 1.00 63.53 346 GLU A O 1
ATOM 2655 N N . LEU A 1 347 ? 24.644 11.976 -7.927 1.00 63.46 347 LEU A N 1
ATOM 2656 C CA . LEU A 1 347 ? 23.584 12.529 -7.097 1.00 63.12 347 LEU A CA 1
ATOM 2657 C C . LEU A 1 347 ? 23.829 13.989 -6.710 1.00 62.25 347 LEU A C 1
ATOM 2658 O O . LEU A 1 347 ? 24.916 14.321 -6.239 1.00 62.85 347 LEU A O 1
ATOM 2663 N N . LEU A 1 348 ? 22.836 14.850 -6.954 1.00 61.48 348 LEU A N 1
ATOM 2664 C CA . LEU A 1 348 ? 22.770 16.212 -6.379 1.00 61.32 348 LEU A CA 1
ATOM 2665 C C . LEU A 1 348 ? 21.524 16.325 -5.494 1.00 62.41 348 LEU A C 1
ATOM 2666 O O . LEU A 1 348 ? 20.435 15.859 -5.866 1.00 63.12 348 LEU A O 1
ATOM 2671 N N . SER A 1 349 ? 21.667 16.930 -4.320 1.00 62.59 349 SER A N 1
ATOM 2672 C CA . SER A 1 349 ? 20.532 17.028 -3.412 1.00 62.61 349 SER A CA 1
ATOM 2673 C C . SER A 1 349 ? 20.346 18.414 -2.803 1.00 62.60 349 SER A C 1
ATOM 2674 O O . SER A 1 349 ? 21.289 19.211 -2.704 1.00 62.14 349 SER A O 1
ATOM 2677 N N . PHE A 1 350 ? 19.101 18.694 -2.446 1.00 62.79 350 PHE A N 1
ATOM 2678 C CA . PHE A 1 350 ? 18.681 19.984 -1.917 1.00 62.84 350 PHE A CA 1
ATOM 2679 C C . PHE A 1 350 ? 17.713 19.762 -0.810 1.00 63.18 350 PHE A C 1
ATOM 2680 O O . PHE A 1 350 ? 16.707 19.083 -0.998 1.00 63.44 350 PHE A O 1
ATOM 2688 N N . THR A 1 351 ? 18.018 20.314 0.349 1.00 64.28 351 THR A N 1
ATOM 2689 C CA . THR A 1 351 ? 17.009 20.466 1.398 1.00 66.34 351 THR A CA 1
ATOM 2690 C C . THR A 1 351 ? 16.650 21.936 1.409 1.00 66.87 351 THR A C 1
ATOM 2691 O O . THR A 1 351 ? 17.424 22.742 0.960 1.00 68.85 351 THR A O 1
ATOM 2695 N N . SER A 1 352 ? 15.480 22.299 1.871 1.00 67.56 352 SER A N 1
ATOM 2696 C CA . SER A 1 352 ? 15.074 23.690 1.830 1.00 68.44 352 SER A CA 1
ATOM 2697 C C . SER A 1 352 ? 14.658 24.115 3.204 1.00 68.65 352 SER A C 1
ATOM 2698 O O . SER A 1 352 ? 14.031 23.338 3.953 1.00 68.06 352 SER A O 1
ATOM 2701 N N . TRP A 1 353 ? 15.053 25.350 3.514 1.00 68.68 353 TRP A N 1
ATOM 2702 C CA . TRP A 1 353 ? 14.693 26.070 4.718 1.00 67.62 353 TRP A CA 1
ATOM 2703 C C . TRP A 1 353 ? 13.866 27.240 4.195 1.00 67.55 353 TRP A C 1
ATOM 2704 O O . TRP A 1 353 ? 13.806 28.302 4.798 1.00 68.63 353 TRP A O 1
ATOM 2715 N N . CYS A 1 354 ? 13.250 27.044 3.042 1.00 66.95 354 CYS A N 1
ATOM 2716 C CA . CYS A 1 354 ? 12.505 28.115 2.408 1.00 67.98 354 CYS A CA 1
ATOM 2717 C C . CYS A 1 354 ? 11.164 28.305 3.084 1.00 68.51 354 CYS A C 1
ATOM 2718 O O . CYS A 1 354 ? 10.508 27.330 3.467 1.00 67.85 354 CYS A O 1
ATOM 2721 N N . ARG A 1 355 ? 10.801 29.577 3.275 1.00 69.78 355 ARG A N 1
ATOM 2722 C CA . ARG A 1 355 ? 9.461 30.012 3.740 1.00 70.50 355 ARG A CA 1
ATOM 2723 C C . ARG A 1 355 ? 9.086 29.475 5.109 1.00 70.26 355 ARG A C 1
ATOM 2724 O O . ARG A 1 355 ? 7.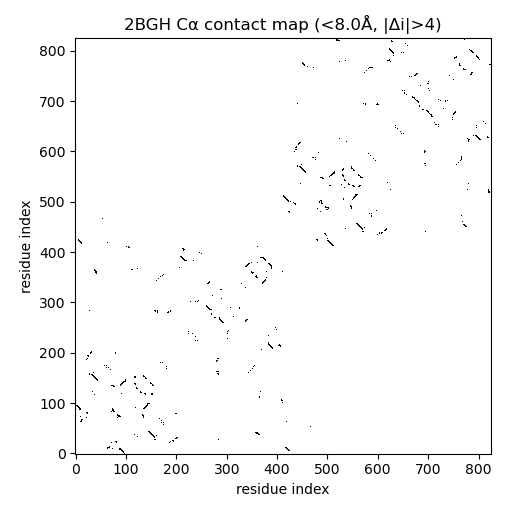982 29.012 5.297 1.00 71.94 355 ARG A O 1
ATOM 2732 N N . LEU A 1 356 ? 10.015 29.530 6.057 1.00 69.83 356 LEU A N 1
ATOM 2733 C CA . LEU A 1 356 ? 9.801 29.051 7.420 1.00 67.66 356 LEU A CA 1
ATOM 2734 C C . LEU A 1 356 ? 9.772 30.191 8.480 1.00 67.04 356 LEU A C 1
ATOM 2735 O O . LEU A 1 356 ? 9.764 29.923 9.689 1.00 66.81 356 LEU A O 1
ATOM 2740 N N . GLY A 1 357 ? 9.737 31.450 8.020 1.00 65.44 357 GLY A N 1
ATOM 2741 C CA . GLY A 1 357 ? 9.734 32.632 8.894 1.00 64.13 357 GLY A CA 1
ATOM 2742 C C . GLY A 1 357 ? 10.963 32.891 9.773 1.00 63.84 357 GLY A C 1
ATOM 2743 O O . GLY A 1 357 ? 10.855 33.554 10.822 1.00 63.35 357 GLY A O 1
ATOM 2744 N N . PHE A 1 358 ? 12.126 32.388 9.351 1.00 63.01 358 PHE A N 1
ATOM 2745 C CA . PHE A 1 358 ? 13.372 32.543 10.114 1.00 63.06 358 PHE A CA 1
ATOM 2746 C C . PHE A 1 358 ? 13.787 34.025 10.272 1.00 63.30 358 PHE A C 1
ATOM 2747 O O . PHE A 1 358 ? 14.352 34.426 11.293 1.00 64.10 358 PHE A O 1
ATOM 2755 N N . TYR A 1 359 ? 13.499 34.844 9.277 1.00 62.61 359 TYR A N 1
ATOM 2756 C CA . TYR A 1 359 ? 13.923 36.237 9.338 1.00 62.49 359 TYR A CA 1
ATOM 2757 C C . TYR A 1 359 ? 12.945 37.112 10.106 1.00 62.04 359 TYR A C 1
ATOM 2758 O O . TYR A 1 359 ? 13.096 38.352 10.133 1.00 61.62 359 TYR A O 1
ATOM 2767 N N . ASP A 1 360 ? 11.954 36.462 10.723 1.00 61.40 360 ASP A N 1
ATOM 2768 C CA . ASP A 1 360 ? 10.958 37.147 11.556 1.00 61.37 360 ASP A CA 1
ATOM 2769 C C . ASP A 1 360 ? 11.213 36.831 13.017 1.00 61.58 360 ASP A C 1
ATOM 2770 O O . ASP A 1 360 ? 10.541 37.389 13.879 1.00 62.22 360 ASP A O 1
ATOM 2775 N N . LEU A 1 361 ? 12.151 35.920 13.297 1.00 61.35 361 LEU A N 1
ATOM 2776 C CA . LEU A 1 361 ? 12.392 35.465 14.668 1.00 61.54 361 LEU A CA 1
ATOM 2777 C C . LEU A 1 361 ? 12.878 36.585 15.549 1.00 61.36 361 LEU A C 1
ATOM 2778 O O . LEU A 1 361 ? 13.999 37.087 15.368 1.00 61.89 361 LEU A O 1
ATOM 2783 N N . ASP A 1 362 ? 12.043 36.966 16.505 1.00 60.68 362 ASP A N 1
ATOM 2784 C CA . ASP A 1 362 ? 12.298 38.169 17.281 1.00 61.24 362 ASP A CA 1
ATOM 2785 C C . ASP A 1 362 ? 12.138 37.787 18.733 1.00 61.04 362 ASP A C 1
ATOM 2786 O O . ASP A 1 362 ? 11.040 37.411 19.177 1.00 61.21 362 ASP A O 1
ATOM 2791 N N . PHE A 1 363 ? 13.242 37.906 19.460 1.00 60.52 363 PHE A N 1
ATOM 2792 C CA . PHE A 1 363 ? 13.292 37.504 20.843 1.00 61.13 363 PHE A CA 1
ATOM 2793 C C . PHE A 1 363 ? 12.828 38.608 21.764 1.00 61.57 363 PHE A C 1
ATOM 2794 O O . PHE A 1 363 ? 12.650 38.372 22.964 1.00 62.54 363 PHE A O 1
ATOM 2802 N N . GLY A 1 364 ? 12.612 39.800 21.202 1.00 61.36 364 GLY A N 1
ATOM 2803 C CA . GLY A 1 364 ? 12.260 40.992 21.964 1.00 60.00 364 GLY A CA 1
ATOM 2804 C C . GLY A 1 364 ? 13.132 42.206 21.683 1.00 59.82 364 GLY A C 1
ATOM 2805 O O . GLY A 1 364 ? 12.892 43.273 22.243 1.00 60.44 364 GLY A O 1
ATOM 2806 N N . TRP A 1 365 ? 14.134 42.065 20.823 1.00 59.09 365 TRP A N 1
ATOM 2807 C CA . TRP A 1 365 ? 15.012 43.172 20.491 1.00 59.58 365 TRP A CA 1
ATOM 2808 C C . TRP A 1 365 ? 15.355 43.236 19.010 1.00 59.65 365 TRP A C 1
ATOM 2809 O O . TRP A 1 365 ? 16.374 43.818 18.629 1.00 60.12 365 TRP A O 1
ATOM 2820 N N . GLY A 1 366 ? 14.501 42.656 18.173 1.00 59.45 366 GLY A N 1
ATOM 2821 C CA . GLY A 1 366 ? 14.617 42.845 16.739 1.00 59.30 366 GLY A CA 1
ATOM 2822 C C . GLY A 1 366 ? 14.798 41.563 15.960 1.00 60.21 366 GLY A C 1
ATOM 2823 O O . GLY A 1 366 ? 15.081 40.501 16.525 1.00 61.15 366 GLY A O 1
ATOM 2824 N N . LYS A 1 367 ? 14.659 41.678 14.649 1.00 59.62 367 LYS A N 1
ATOM 2825 C CA . LYS A 1 367 ? 14.749 40.567 13.741 1.00 59.85 367 LYS A CA 1
ATOM 2826 C C . LYS A 1 367 ? 16.208 40.291 13.348 1.00 59.95 367 LYS A C 1
ATOM 2827 O O . LYS A 1 367 ? 17.057 41.158 13.543 1.00 60.62 367 LYS A O 1
ATOM 2833 N N . PRO A 1 368 ? 16.511 39.083 12.813 1.00 59.25 368 PRO A N 1
ATOM 2834 C CA . PRO A 1 368 ? 17.895 38.768 12.450 1.00 59.35 368 PRO A CA 1
ATOM 2835 C C . PRO A 1 368 ? 18.455 39.617 11.314 1.00 59.28 368 PRO A C 1
ATOM 2836 O O . PRO A 1 368 ? 17.717 40.029 10.436 1.00 59.01 368 PRO A O 1
ATOM 2840 N N . LEU A 1 369 ? 19.768 39.812 11.337 1.00 59.97 369 LEU A N 1
ATOM 2841 C CA . LEU A 1 369 ? 20.539 40.284 10.208 1.00 61.18 369 LEU A CA 1
ATOM 2842 C C . LEU A 1 369 ? 20.875 39.124 9.268 1.00 61.83 369 LEU A C 1
ATOM 2843 O O . LEU A 1 369 ? 20.855 39.304 8.049 1.00 62.41 369 LEU A O 1
ATOM 2848 N N . SER A 1 370 ? 21.149 37.938 9.818 1.00 62.28 370 SER A N 1
ATOM 2849 C CA . SER A 1 370 ? 21.536 36.775 9.014 1.00 63.13 370 SER A CA 1
ATOM 2850 C C . SER A 1 370 ? 21.157 35.459 9.654 1.00 63.80 370 SER A C 1
ATOM 2851 O O . SER A 1 370 ? 21.167 35.325 10.872 1.00 64.20 370 SER A O 1
ATOM 2854 N N . ALA A 1 371 ? 20.864 34.470 8.818 1.00 64.44 371 ALA A N 1
ATOM 2855 C CA . ALA A 1 371 ? 20.670 33.082 9.255 1.00 64.08 371 ALA A CA 1
ATOM 2856 C C . ALA A 1 371 ? 21.636 32.186 8.467 1.00 64.41 371 ALA A C 1
ATOM 2857 O O . ALA A 1 371 ? 21.684 32.262 7.235 1.00 66.46 371 ALA A O 1
ATOM 2859 N N . CYS A 1 372 ? 22.414 31.357 9.146 1.00 62.51 372 CYS A N 1
ATOM 2860 C CA . CYS A 1 372 ? 23.407 30.545 8.473 1.00 62.14 372 CYS A CA 1
ATOM 2861 C C . CYS A 1 372 ? 23.402 29.145 9.000 1.00 61.10 372 CYS A C 1
ATOM 2862 O O . CYS A 1 372 ? 22.687 28.827 9.929 1.00 60.46 372 CYS A O 1
ATOM 2865 N N . THR A 1 373 ? 24.278 28.333 8.434 1.00 60.99 373 THR A N 1
ATOM 2866 C CA . THR A 1 373 ? 24.508 26.991 8.906 1.00 61.02 373 THR A CA 1
ATOM 2867 C C . THR A 1 373 ? 25.968 26.687 8.660 1.00 61.33 373 THR A C 1
ATOM 2868 O O . THR A 1 373 ? 26.703 27.525 8.156 1.00 61.10 373 THR A O 1
ATOM 2872 N N . THR A 1 374 ? 26.329 25.448 8.939 1.00 62.65 374 THR A N 1
ATOM 2873 C CA . THR A 1 374 ? 27.665 24.930 8.991 1.00 63.92 374 THR A CA 1
ATOM 2874 C C . THR A 1 374 ? 27.795 23.954 7.842 1.00 64.25 374 THR A C 1
ATOM 2875 O O . THR A 1 374 ? 26.822 23.732 7.124 1.00 64.72 374 THR A O 1
ATOM 2879 N N . THR A 1 375 ? 28.983 23.384 7.644 1.00 64.57 375 THR A N 1
ATOM 2880 C CA . THR A 1 375 ? 29.274 22.597 6.462 1.00 64.19 375 THR A CA 1
ATOM 2881 C C . THR A 1 375 ? 28.846 21.172 6.705 1.00 64.78 375 THR A C 1
ATOM 2882 O O . THR A 1 375 ? 29.487 20.461 7.496 1.00 64.81 375 THR A O 1
ATOM 2886 N N . PHE A 1 376 ? 27.773 20.751 6.027 1.00 64.77 376 PHE A N 1
ATOM 2887 C CA . PHE A 1 376 ? 27.461 19.323 5.951 1.00 65.60 376 PHE A CA 1
ATOM 2888 C C . PHE A 1 376 ? 28.600 18.690 5.116 1.00 65.61 376 PHE A C 1
ATOM 2889 O O . PHE A 1 376 ? 28.780 19.054 3.956 1.00 66.15 376 PHE A O 1
ATOM 2897 N N . PRO A 1 377 ? 29.410 17.793 5.723 1.00 65.04 377 PRO A N 1
ATOM 2898 C CA . PRO A 1 377 ? 30.585 17.266 5.025 1.00 64.19 377 PRO A CA 1
ATOM 2899 C C . PRO A 1 377 ? 30.315 16.141 3.989 1.00 63.70 377 PRO A C 1
ATOM 2900 O O . PRO A 1 377 ? 30.897 15.063 4.107 1.00 63.62 377 PRO A O 1
ATOM 2904 N N . LYS A 1 378 ? 29.466 16.387 2.989 1.00 62.81 378 LYS A N 1
ATOM 2905 C CA . LYS A 1 378 ? 29.308 15.454 1.863 1.00 62.08 378 LYS A CA 1
ATOM 2906 C C . LYS A 1 378 ? 29.202 16.235 0.587 1.00 61.22 378 LYS A C 1
ATOM 2907 O O . LYS A 1 378 ? 28.627 17.303 0.589 1.00 61.06 378 LYS A O 1
ATOM 2913 N N . ARG A 1 379 ? 29.763 15.707 -0.501 1.00 60.40 379 ARG A N 1
ATOM 2914 C CA . ARG A 1 379 ? 29.649 16.330 -1.820 1.00 59.82 379 ARG A CA 1
ATOM 2915 C C . ARG A 1 379 ? 28.208 16.465 -2.227 1.00 59.83 379 ARG A C 1
ATOM 2916 O O . ARG A 1 379 ? 27.418 15.558 -1.995 1.00 59.71 379 ARG A O 1
ATOM 2924 N N . ASN A 1 380 ? 27.883 17.607 -2.827 1.00 59.53 380 ASN A N 1
ATOM 2925 C CA . ASN A 1 380 ? 26.614 17.854 -3.509 1.00 59.31 380 ASN A CA 1
ATOM 2926 C C . ASN A 1 380 ? 25.378 17.702 -2.639 1.00 59.31 380 ASN A C 1
ATOM 2927 O O . ASN A 1 380 ? 24.315 17.331 -3.134 1.00 60.65 380 ASN A O 1
ATOM 2932 N N . ALA A 1 381 ? 25.513 17.971 -1.348 1.00 58.29 381 ALA A N 1
ATOM 2933 C CA . ALA A 1 381 ? 24.380 17.925 -0.431 1.00 57.79 381 ALA A CA 1
ATOM 2934 C C . ALA A 1 381 ? 24.015 19.354 -0.039 1.00 57.69 381 ALA A C 1
ATOM 2935 O O . ALA A 1 381 ? 24.461 19.850 0.973 1.00 57.36 381 ALA A O 1
ATOM 2937 N N . ALA A 1 382 ? 23.190 20.012 -0.839 1.00 58.68 382 ALA A N 1
ATOM 2938 C CA . ALA A 1 382 ? 22.953 21.440 -0.668 1.0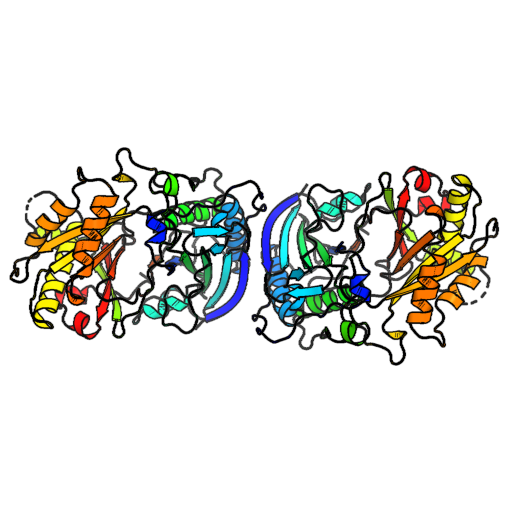0 59.77 382 ALA A CA 1
ATOM 2939 C C . ALA A 1 382 ? 21.676 21.784 0.097 1.00 61.25 382 ALA A C 1
ATOM 2940 O O . ALA A 1 382 ? 20.876 20.910 0.445 1.00 61.95 382 ALA A O 1
ATOM 2942 N N . LEU A 1 383 ? 21.482 23.083 0.307 1.00 62.28 383 LEU A N 1
ATOM 2943 C CA . LEU A 1 383 ? 20.537 23.629 1.269 1.00 63.04 383 LEU A CA 1
ATOM 2944 C C . LEU A 1 383 ? 20.070 24.911 0.602 1.00 63.27 383 LEU A C 1
ATOM 2945 O O . LEU A 1 383 ? 20.907 25.725 0.200 1.00 63.30 383 LEU A O 1
ATOM 2950 N N . LEU A 1 384 ? 18.760 25.101 0.468 1.00 62.95 384 LEU A N 1
ATOM 2951 C CA . LEU A 1 384 ? 18.223 26.336 -0.048 1.00 63.65 384 LEU A CA 1
ATOM 2952 C C . LEU A 1 384 ? 17.656 27.118 1.124 1.00 64.12 384 LEU A C 1
ATOM 2953 O O . LEU A 1 384 ? 16.963 26.537 1.986 1.00 64.44 384 LEU A O 1
ATOM 2958 N N . MET A 1 385 ? 17.967 28.415 1.168 1.00 63.94 385 MET A N 1
ATOM 2959 C CA . MET A 1 385 ? 17.455 29.325 2.203 1.00 64.86 385 MET A CA 1
ATOM 2960 C C . MET A 1 385 ? 16.892 30.607 1.610 1.00 64.65 385 MET A C 1
ATOM 2961 O O . MET A 1 385 ? 17.297 31.047 0.524 1.00 63.79 385 MET A O 1
ATOM 2966 N N . ASP A 1 386 ? 15.956 31.200 2.350 1.00 65.31 386 ASP A N 1
ATOM 2967 C CA . ASP A 1 386 ? 15.450 32.533 2.091 1.00 65.65 386 ASP A CA 1
ATOM 2968 C C . ASP A 1 386 ? 16.549 33.566 2.253 1.00 65.72 386 ASP A C 1
ATOM 2969 O O . ASP A 1 386 ? 17.551 33.335 2.922 1.00 65.88 386 ASP A O 1
ATOM 2974 N N . THR A 1 387 ? 16.325 34.705 1.618 1.00 65.97 387 THR A N 1
ATOM 2975 C CA . THR A 1 387 ? 17.146 35.887 1.716 1.00 66.04 387 THR A CA 1
ATOM 2976 C C . THR A 1 387 ? 16.452 36.861 2.667 1.00 65.63 387 THR A C 1
ATOM 2977 O O . THR A 1 387 ? 15.249 36.756 2.859 1.00 66.33 387 THR A O 1
ATOM 2981 N N . ARG A 1 388 ? 17.177 37.790 3.278 1.00 65.60 388 ARG A N 1
ATOM 2982 C CA . ARG A 1 388 ? 16.519 38.704 4.227 1.00 65.94 388 ARG A CA 1
ATOM 2983 C C . ARG A 1 388 ? 15.359 39.513 3.643 1.00 65.59 388 ARG A C 1
ATOM 2984 O O . ARG A 1 388 ? 14.466 39.917 4.388 1.00 66.45 388 ARG A O 1
ATOM 2992 N N . SER A 1 389 ? 15.366 39.752 2.332 1.00 65.03 389 SER A N 1
ATOM 2993 C CA . SER A 1 389 ? 14.299 40.549 1.684 1.00 64.72 389 SER A CA 1
ATOM 2994 C C . SER A 1 389 ? 13.047 39.732 1.313 1.00 64.35 389 SER A C 1
ATOM 2995 O O . SER A 1 389 ? 12.036 40.300 0.882 1.00 64.34 389 SER A O 1
ATOM 2998 N N . GLY A 1 390 ? 13.126 38.410 1.454 1.00 63.32 390 GLY A N 1
ATOM 2999 C CA . GLY A 1 390 ? 12.073 37.523 0.967 1.00 63.13 390 GLY A CA 1
ATOM 3000 C C . GLY A 1 390 ? 12.109 37.418 -0.547 1.00 63.06 390 GLY A C 1
ATOM 3001 O O . GLY A 1 390 ? 11.388 36.625 -1.142 1.00 62.81 390 GLY A O 1
ATOM 3002 N N . ASP A 1 391 ? 12.939 38.249 -1.159 1.00 63.03 391 ASP A N 1
ATOM 3003 C CA . ASP A 1 391 ? 13.274 38.139 -2.552 1.00 64.22 391 ASP A CA 1
ATOM 3004 C C . ASP A 1 391 ? 14.510 37.239 -2.635 1.00 65.50 391 ASP A C 1
ATOM 3005 O O . ASP A 1 391 ? 15.310 37.121 -1.681 1.00 66.28 391 ASP A O 1
ATOM 3010 N N . GLY A 1 392 ? 14.692 36.564 -3.753 1.00 65.46 392 GLY A N 1
ATOM 3011 C CA . GLY A 1 392 ? 15.907 35.754 -3.873 1.00 64.55 392 GLY A CA 1
ATOM 3012 C C . GLY A 1 392 ? 15.969 34.453 -3.093 1.00 63.90 392 GLY A C 1
ATOM 3013 O O . GLY A 1 392 ? 15.053 34.117 -2.336 1.00 63.66 392 GLY A O 1
ATOM 3014 N N . VAL A 1 393 ? 17.073 33.732 -3.307 1.00 63.51 393 VAL A N 1
ATOM 3015 C CA . VAL A 1 393 ? 17.340 32.419 -2.749 1.00 62.48 393 VAL A CA 1
ATOM 3016 C C . VAL A 1 393 ? 18.843 32.344 -2.515 1.00 62.44 393 VAL A C 1
ATOM 3017 O O . VAL A 1 393 ? 19.616 32.767 -3.378 1.00 62.93 393 VAL A O 1
ATOM 3021 N N . GLU A 1 394 ? 19.236 31.801 -1.357 1.00 62.06 394 GLU A N 1
ATOM 3022 C CA . GLU A 1 394 ? 20.606 31.421 -1.012 1.00 61.62 394 GLU A CA 1
ATOM 3023 C C . GLU A 1 394 ? 20.787 29.913 -1.201 1.00 61.18 394 GLU A C 1
ATOM 3024 O O . GLU A 1 394 ? 20.026 29.129 -0.620 1.00 61.70 394 GLU A O 1
ATOM 3030 N N . ALA A 1 395 ? 21.777 29.494 -1.984 1.00 60.18 395 ALA A N 1
ATOM 3031 C CA . ALA A 1 395 ? 22.115 28.062 -2.080 1.00 59.15 395 ALA A CA 1
ATOM 3032 C C . ALA A 1 395 ? 23.424 27.799 -1.343 1.00 59.51 395 ALA A C 1
ATOM 3033 O O . ALA A 1 395 ? 24.463 28.365 -1.695 1.00 60.24 395 ALA A O 1
ATOM 3035 N N . TRP A 1 396 ? 23.357 26.990 -0.290 1.00 59.56 396 TRP A N 1
ATOM 3036 C CA . TRP A 1 396 ? 24.527 26.588 0.514 1.00 59.73 396 TRP A CA 1
ATOM 3037 C C . TRP A 1 396 ? 24.968 25.270 -0.034 1.00 60.02 396 TRP A C 1
ATOM 3038 O O . TRP A 1 396 ? 24.400 24.225 0.310 1.00 60.99 396 TRP A O 1
ATOM 3049 N N . LEU A 1 397 ? 25.975 25.333 -0.894 1.00 59.92 397 LEU A N 1
ATOM 3050 C CA . LEU A 1 397 ? 26.380 24.219 -1.709 1.00 60.31 397 LEU A CA 1
ATOM 3051 C C . LEU A 1 397 ? 27.774 23.694 -1.313 1.00 60.43 397 LEU A C 1
ATOM 3052 O O . LEU A 1 397 ? 28.785 24.363 -1.540 1.00 60.31 397 LEU A O 1
ATOM 3057 N N . PRO A 1 398 ? 27.826 22.507 -0.686 1.00 60.58 398 PRO A N 1
ATOM 3058 C CA . PRO A 1 398 ? 29.080 21.796 -0.446 1.00 60.15 398 PRO A CA 1
ATOM 3059 C C . PRO A 1 398 ? 29.521 20.976 -1.642 1.00 60.99 398 PRO A C 1
ATOM 3060 O O . PRO A 1 398 ? 28.703 20.230 -2.191 1.00 61.21 398 PRO A O 1
ATOM 3064 N N . MET A 1 399 ? 30.805 21.080 -2.012 1.00 60.82 399 MET A N 1
ATOM 3065 C CA . MET A 1 399 ? 31.382 20.293 -3.099 1.00 61.89 399 MET A CA 1
ATOM 3066 C C . MET A 1 399 ? 32.846 19.944 -2.836 1.00 62.37 399 MET A C 1
ATOM 3067 O O . MET A 1 399 ? 33.510 20.546 -1.993 1.00 62.35 399 MET A O 1
ATOM 3072 N N . ALA A 1 400 ? 33.361 18.984 -3.589 1.00 62.92 400 ALA A N 1
ATOM 3073 C CA . ALA A 1 400 ? 34.797 18.785 -3.675 1.00 63.29 400 ALA A CA 1
ATOM 3074 C C . ALA A 1 400 ? 35.446 20.093 -4.145 1.00 64.11 400 ALA A C 1
ATOM 3075 O O . ALA A 1 400 ? 35.002 20.699 -5.116 1.00 64.88 400 ALA A O 1
ATOM 3077 N N . GLU A 1 401 ? 36.493 20.532 -3.459 1.00 64.78 401 GLU A N 1
ATOM 3078 C CA . GLU A 1 401 ? 37.166 21.784 -3.782 1.00 66.05 401 GLU A CA 1
ATOM 3079 C C . GLU A 1 401 ? 37.480 21.886 -5.276 1.00 65.28 401 GLU A C 1
ATOM 3080 O O . GLU A 1 401 ? 37.190 22.887 -5.907 1.00 65.73 401 GLU A O 1
ATOM 3086 N N . ASP A 1 402 ? 38.064 20.835 -5.836 1.00 64.53 402 ASP A N 1
ATOM 3087 C CA . ASP A 1 402 ? 38.393 20.793 -7.252 1.00 63.80 402 ASP A CA 1
ATOM 3088 C C . ASP A 1 402 ? 37.152 20.878 -8.170 1.00 63.27 402 ASP A C 1
ATOM 3089 O O . ASP A 1 402 ? 37.231 21.367 -9.309 1.00 63.46 402 ASP A O 1
ATOM 3094 N N . GLU A 1 403 ? 36.011 20.412 -7.672 1.00 62.26 403 GLU A N 1
ATOM 3095 C CA . GLU A 1 403 ? 34.778 20.443 -8.463 1.00 62.01 403 GLU A CA 1
ATOM 3096 C C . GLU A 1 403 ? 34.151 21.832 -8.419 1.00 61.66 403 GLU A C 1
ATOM 3097 O O . GLU A 1 403 ? 33.713 22.368 -9.450 1.00 60.83 403 GLU A O 1
ATOM 3103 N N . MET A 1 404 ? 34.113 22.420 -7.227 1.00 61.28 404 MET A N 1
ATOM 3104 C CA . MET A 1 404 ? 33.609 23.757 -7.134 1.00 62.02 404 MET A CA 1
ATOM 3105 C C . MET A 1 404 ? 34.394 24.702 -8.039 1.00 61.78 404 MET A C 1
ATOM 3106 O O . MET A 1 404 ? 33.829 25.606 -8.640 1.00 62.18 404 MET A O 1
ATOM 3111 N N . ALA A 1 405 ? 35.698 24.478 -8.145 1.00 61.48 405 ALA A N 1
ATOM 3112 C CA . ALA A 1 405 ? 36.556 25.316 -8.971 1.00 61.14 405 ALA A CA 1
ATOM 3113 C C . ALA A 1 405 ? 36.174 25.261 -10.455 1.00 60.85 405 ALA A C 1
ATOM 3114 O O . ALA A 1 405 ? 36.410 26.218 -11.201 1.00 61.14 405 ALA A O 1
ATOM 3116 N N . MET A 1 406 ? 35.580 24.146 -10.867 1.00 60.10 406 MET A N 1
ATOM 3117 C CA . MET A 1 406 ? 35.243 23.924 -12.263 1.00 60.24 406 MET A CA 1
ATOM 3118 C C . MET A 1 406 ? 33.897 24.558 -12.686 1.00 59.61 406 MET A C 1
ATOM 3119 O O . MET A 1 406 ? 33.562 24.600 -13.874 1.00 59.23 406 MET A O 1
ATOM 3124 N N . LEU A 1 407 ? 33.129 25.038 -11.716 1.00 59.02 407 LEU A N 1
ATOM 3125 C CA . LEU A 1 407 ? 31.901 25.735 -12.006 1.00 58.54 407 LEU A CA 1
ATOM 3126 C C . LEU A 1 407 ? 32.217 26.932 -12.879 1.00 58.31 407 LEU A C 1
ATOM 3127 O O . LEU A 1 407 ? 33.301 27.475 -12.777 1.00 59.18 407 LEU A O 1
ATOM 3132 N N . PRO A 1 408 ? 31.282 27.345 -13.748 1.00 58.27 408 PRO A N 1
ATOM 3133 C CA . PRO A 1 408 ? 31.522 28.533 -14.571 1.00 57.96 408 PRO A CA 1
ATOM 3134 C C . PRO A 1 408 ? 31.391 29.848 -13.783 1.00 58.01 408 PRO A C 1
ATOM 3135 O O . PRO A 1 408 ? 30.785 29.861 -12.718 1.00 57.82 408 PRO A O 1
ATOM 3139 N N . VAL A 1 409 ? 31.959 30.928 -14.320 1.00 58.92 409 VAL A N 1
ATOM 3140 C CA . VAL A 1 409 ? 32.042 32.258 -13.666 1.00 60.25 409 VAL A CA 1
ATOM 3141 C C . VAL A 1 409 ? 30.673 32.864 -13.289 1.00 61.28 409 VAL A C 1
ATOM 3142 O O . VAL A 1 409 ? 30.469 33.311 -12.142 1.00 61.43 409 VAL A O 1
ATOM 3146 N N . GLU A 1 410 ? 29.733 32.847 -14.238 1.00 62.09 410 GLU A N 1
ATOM 3147 C CA . GLU A 1 410 ? 28.343 33.256 -13.981 1.00 63.05 410 GLU A CA 1
ATOM 3148 C C . GLU A 1 410 ? 27.773 32.665 -12.669 1.00 62.53 410 GLU A C 1
ATOM 3149 O O . GLU A 1 410 ? 26.985 33.329 -11.978 1.00 63.35 410 GLU A O 1
ATOM 3155 N N . LEU A 1 411 ? 28.181 31.442 -12.318 1.00 61.31 411 LEU A N 1
ATOM 3156 C CA . LEU A 1 411 ? 27.773 30.847 -11.043 1.00 60.62 411 LEU A CA 1
ATOM 3157 C C . LEU A 1 411 ? 28.703 31.273 -9.888 1.00 61.09 411 LEU A C 1
ATOM 3158 O O . LEU A 1 411 ? 28.229 31.755 -8.845 1.00 60.71 411 LEU A O 1
ATOM 3163 N N . LEU A 1 412 ? 30.018 31.139 -10.083 1.00 60.97 412 LEU A N 1
ATOM 3164 C CA . LEU A 1 412 ? 30.971 31.411 -8.997 1.00 61.16 412 LEU A CA 1
ATOM 3165 C C . LEU A 1 412 ? 30.965 32.863 -8.508 1.00 61.41 412 LEU A C 1
ATOM 3166 O O . LEU A 1 412 ? 31.344 33.123 -7.368 1.00 62.21 412 LEU A O 1
ATOM 3171 N N . SER A 1 413 ? 30.565 33.795 -9.378 1.00 60.89 413 SER A N 1
ATOM 3172 C CA . SER A 1 413 ? 30.318 35.210 -9.020 1.00 60.76 413 SER A CA 1
ATOM 3173 C C . SER A 1 413 ? 29.259 35.415 -7.946 1.00 60.23 413 SER A C 1
ATOM 3174 O O . SER A 1 413 ? 29.211 36.468 -7.303 1.00 59.45 413 SER A O 1
ATOM 3177 N N . LEU A 1 414 ? 28.391 34.415 -7.790 1.00 59.89 414 LEU A N 1
ATOM 3178 C CA . LEU A 1 414 ? 27.298 34.489 -6.839 1.00 59.14 414 LEU A CA 1
ATOM 3179 C C . LEU A 1 414 ? 27.734 34.164 -5.429 1.00 59.32 414 LEU A C 1
ATOM 3180 O O . LEU A 1 414 ? 26.991 34.404 -4.480 1.00 59.39 414 LEU A O 1
ATOM 3185 N N . VAL A 1 415 ? 28.949 33.637 -5.280 1.00 59.91 415 VAL A N 1
ATOM 3186 C CA . VAL A 1 415 ? 29.469 33.329 -3.950 1.00 60.51 415 VAL A CA 1
ATOM 3187 C C . VAL A 1 415 ? 29.509 34.636 -3.161 1.00 60.97 415 VAL A C 1
ATOM 3188 O O . VAL A 1 415 ? 30.045 35.637 -3.633 1.00 60.59 415 VAL A O 1
ATOM 3192 N N . ASP A 1 416 ? 28.897 34.631 -1.988 1.00 61.25 416 ASP A N 1
ATOM 3193 C CA . ASP A 1 416 ? 28.862 35.820 -1.153 1.00 62.06 416 ASP A CA 1
ATOM 3194 C C . ASP A 1 416 ? 29.246 35.432 0.277 1.00 62.17 416 ASP A C 1
ATOM 3195 O O . ASP A 1 416 ? 28.638 34.517 0.855 1.00 62.29 416 ASP A O 1
ATOM 3200 N N . SER A 1 417 ? 30.244 36.140 0.825 1.00 62.22 417 SER A N 1
ATOM 3201 C CA . SER A 1 417 ? 30.833 35.870 2.138 1.00 62.39 417 SER A CA 1
ATOM 3202 C C . SER A 1 417 ? 30.593 37.001 3.128 1.00 62.10 417 SER A C 1
ATOM 3203 O O . SER A 1 417 ? 31.118 36.971 4.239 1.00 62.62 417 SER A O 1
ATOM 3206 N N . ASP A 1 418 ? 29.856 38.021 2.708 1.00 61.77 418 ASP A N 1
ATOM 3207 C CA . ASP A 1 418 ? 29.491 39.139 3.578 1.00 62.01 418 ASP A CA 1
ATOM 3208 C C . ASP A 1 418 ? 28.139 38.845 4.223 1.00 62.81 418 ASP A C 1
ATOM 3209 O O . ASP A 1 418 ? 27.103 38.929 3.566 1.00 62.68 418 ASP A O 1
ATOM 3214 N N . PHE A 1 419 ? 28.148 38.511 5.506 1.00 63.94 419 PHE A N 1
ATOM 3215 C CA . PHE A 1 419 ? 26.901 38.273 6.240 1.00 65.05 419 PHE A CA 1
ATOM 3216 C C . PHE A 1 419 ? 26.433 39.482 7.044 1.00 66.70 419 PHE A C 1
ATOM 3217 O O . PHE A 1 419 ? 25.436 39.411 7.763 1.00 67.24 419 PHE A O 1
ATOM 3225 N N . SER A 1 420 ? 27.152 40.591 6.904 1.00 68.51 420 SER A N 1
ATOM 3226 C CA . SER A 1 420 ? 26.949 41.761 7.745 1.00 70.34 420 SER A CA 1
ATOM 3227 C C . SER A 1 420 ? 25.971 42.766 7.145 1.00 72.08 420 SER A C 1
ATOM 3228 O O . SER A 1 420 ? 25.485 43.651 7.854 1.00 72.23 420 SER A O 1
ATOM 3231 N N . LYS A 1 421 ? 25.697 42.635 5.846 1.00 74.08 421 LYS A N 1
ATOM 3232 C CA . LYS A 1 421 ? 24.867 43.615 5.144 1.00 76.14 421 LYS A CA 1
ATOM 3233 C C . LYS A 1 421 ? 23.388 43.282 5.279 1.00 76.74 421 LYS A C 1
ATOM 3234 O O . LYS A 1 421 ? 22.982 42.114 5.292 1.00 77.55 421 LYS A O 1
ATOM 3241 N N . GLN B 1 4 ? 3.917 35.098 48.677 1.00 69.37 4 GLN B N 1
ATOM 3242 C CA . GLN B 1 4 ? 3.532 34.614 47.319 1.00 69.39 4 GLN B CA 1
ATOM 3243 C C . GLN B 1 4 ? 4.699 34.698 46.323 1.00 69.24 4 GLN B C 1
ATOM 3244 O O . GLN B 1 4 ? 5.088 35.798 45.915 1.00 69.51 4 GLN B O 1
ATOM 3250 N N . MET B 1 5 ? 5.244 33.545 45.926 1.00 68.60 5 MET B N 1
ATOM 3251 C CA . MET B 1 5 ? 6.337 33.514 44.943 1.00 68.30 5 MET B CA 1
ATOM 3252 C C . MET B 1 5 ? 6.048 32.730 43.658 1.00 67.67 5 MET B C 1
ATOM 3253 O O . MET B 1 5 ? 5.197 31.839 43.629 1.00 67.54 5 MET B O 1
ATOM 3258 N N . GLU B 1 6 ? 6.770 33.083 42.599 1.00 67.04 6 GLU B N 1
ATOM 3259 C CA . GLU B 1 6 ? 6.713 32.352 41.338 1.00 66.85 6 GLU B CA 1
ATOM 3260 C C . GLU B 1 6 ? 8.114 31.891 40.923 1.00 65.92 6 GLU B C 1
ATOM 3261 O O . GLU B 1 6 ? 9.091 32.631 41.069 1.00 65.27 6 GLU B O 1
ATOM 3267 N N . LYS B 1 7 ? 8.214 30.662 40.424 1.00 65.42 7 LYS B N 1
ATOM 3268 C CA . LYS B 1 7 ? 9.495 30.179 39.910 1.00 65.32 7 LYS B CA 1
ATOM 3269 C C . LYS B 1 7 ? 9.750 30.837 38.567 1.00 64.72 7 LYS B C 1
ATOM 3270 O O . LYS B 1 7 ? 8.835 30.971 37.753 1.00 64.32 7 LYS B O 1
ATOM 3276 N N . VAL B 1 8 ? 10.988 31.266 38.345 1.00 64.24 8 VAL B N 1
ATOM 3277 C CA . VAL B 1 8 ? 11.334 31.815 37.045 1.00 64.08 8 VAL B CA 1
ATOM 3278 C C . VAL B 1 8 ? 12.032 30.769 36.183 1.00 63.79 8 VAL B C 1
ATOM 3279 O O . VAL B 1 8 ? 11.852 30.788 34.959 1.00 63.71 8 VAL B O 1
ATOM 3283 N N . SER B 1 9 ? 12.792 29.854 36.807 1.00 63.13 9 SER B N 1
ATOM 3284 C CA . SER B 1 9 ? 13.521 28.813 36.065 1.00 62.97 9 SER B CA 1
ATOM 3285 C C . SER B 1 9 ? 14.183 27.756 36.932 1.00 63.22 9 SER B C 1
ATOM 3286 O O . SER B 1 9 ? 14.347 27.908 38.143 1.00 63.57 9 SER B O 1
ATOM 3289 N N . GLU B 1 10 ? 14.586 26.683 36.275 1.00 63.24 10 GLU B N 1
ATOM 3290 C CA . GLU B 1 10 ? 15.405 25.668 36.883 1.00 63.32 10 GLU B CA 1
ATOM 3291 C C . GLU B 1 10 ? 16.470 25.330 35.881 1.00 62.53 10 GLU B C 1
ATOM 3292 O O . GLU B 1 10 ? 16.203 25.278 34.681 1.00 61.81 10 GLU B O 1
ATOM 3298 N N . GLU B 1 11 ? 17.663 25.087 36.393 1.00 62.17 11 GLU B N 1
ATOM 3299 C CA . GLU B 1 11 ? 18.818 24.757 35.606 1.00 62.19 11 GLU B CA 1
ATOM 3300 C C . GLU B 1 11 ? 19.671 23.779 36.414 1.00 62.99 11 GLU B C 1
ATOM 3301 O O . GLU B 1 11 ? 19.510 23.674 37.645 1.00 62.99 11 GLU B O 1
ATOM 3307 N N . LEU B 1 12 ? 20.597 23.101 35.735 1.00 61.96 12 LEU B N 1
ATOM 3308 C CA . LEU B 1 12 ? 21.603 22.333 36.407 1.00 61.27 12 LEU B CA 1
ATOM 3309 C C . LEU B 1 12 ? 22.946 23.025 36.184 1.00 61.41 12 LEU B C 1
ATOM 3310 O O . LEU B 1 12 ? 23.313 23.314 35.046 1.00 61.37 12 LEU B O 1
ATOM 3315 N N . ILE B 1 13 ? 23.664 23.305 37.280 1.00 61.28 13 ILE B N 1
ATOM 3316 C CA . ILE B 1 13 ? 25.010 23.890 37.224 1.00 60.23 13 ILE B CA 1
ATOM 3317 C C . ILE B 1 13 ? 26.057 22.782 37.174 1.00 60.99 13 ILE B C 1
ATOM 3318 O O . ILE B 1 13 ? 26.084 21.853 38.005 1.00 61.89 13 ILE B O 1
ATOM 3323 N N . LEU B 1 14 ? 26.859 22.841 36.129 1.00 60.94 14 LEU B N 1
ATOM 3324 C CA . LEU B 1 14 ? 27.919 21.892 35.933 1.00 61.42 14 LEU B CA 1
ATOM 3325 C C . LEU B 1 14 ? 29.205 22.518 36.434 1.00 61.82 14 LEU B C 1
ATOM 3326 O O . LEU B 1 14 ? 29.301 23.756 36.527 1.00 61.22 14 LEU B O 1
ATOM 3331 N N . PRO B 1 15 ? 30.223 21.678 36.727 1.00 62.15 15 PRO B N 1
ATOM 3332 C CA . PRO B 1 15 ? 31.542 22.241 37.032 1.00 61.89 15 PRO B CA 1
ATOM 3333 C C . PRO B 1 15 ? 32.121 22.895 35.759 1.00 62.28 15 PRO B C 1
ATOM 3334 O O . PRO B 1 15 ? 31.869 22.418 34.644 1.00 61.95 15 PRO B O 1
ATOM 3338 N N . SER B 1 16 ? 32.882 23.974 35.912 1.00 62.96 16 SER B N 1
ATOM 3339 C CA . SER B 1 16 ? 33.446 24.673 34.743 1.00 63.92 16 SER B CA 1
ATOM 3340 C C . SER B 1 16 ? 34.254 23.779 33.781 1.00 64.23 16 SER B C 1
ATOM 3341 O O . SER B 1 16 ? 34.160 23.947 32.577 1.00 65.06 16 SER B O 1
ATOM 3344 N N . SER B 1 17 ? 35.018 22.835 34.315 1.00 64.41 17 SER B N 1
ATOM 3345 C CA . SER B 1 17 ? 35.746 21.840 33.526 1.00 65.50 17 SER B CA 1
ATOM 3346 C C . SER B 1 17 ? 35.202 20.451 33.841 1.00 66.10 17 SER B C 1
ATOM 3347 O O . SER B 1 17 ? 34.989 20.133 35.006 1.00 66.76 17 SER B O 1
ATOM 3350 N N . PRO B 1 18 ? 35.010 19.596 32.831 1.00 66.92 18 PRO B N 1
ATOM 3351 C CA . PRO B 1 18 ? 34.356 18.313 33.135 1.00 67.65 18 PRO B CA 1
ATOM 3352 C C . PRO B 1 18 ? 35.224 17.434 34.013 1.00 67.85 18 PRO B C 1
ATOM 3353 O O . PRO B 1 18 ? 36.458 17.517 33.964 1.00 67.99 18 PRO B O 1
ATOM 3357 N N . THR B 1 19 ? 34.594 16.602 34.828 1.00 68.52 19 THR B N 1
ATOM 3358 C CA . THR B 1 19 ? 35.375 15.779 35.750 1.00 69.16 19 THR B CA 1
ATOM 3359 C C . THR B 1 19 ? 36.128 14.684 34.991 1.00 69.94 19 THR B C 1
ATOM 3360 O O . THR B 1 19 ? 35.527 13.875 34.288 1.00 69.31 19 THR B O 1
ATOM 3364 N N . PRO B 1 20 ? 37.463 14.670 35.125 1.00 71.65 20 PRO B N 1
ATOM 3365 C CA . PRO B 1 20 ? 38.230 13.629 34.433 1.00 72.94 20 PRO B CA 1
ATOM 3366 C C . PRO B 1 20 ? 37.654 12.267 34.796 1.00 74.30 20 PRO B C 1
ATOM 3367 O O . PRO B 1 20 ? 37.565 11.937 35.989 1.00 74.41 20 PRO B O 1
ATOM 3371 N N . GLN B 1 21 ? 37.229 11.521 33.775 1.00 75.56 21 GLN B N 1
ATOM 3372 C CA . GLN B 1 21 ? 36.765 10.135 33.903 1.00 76.73 21 GLN B CA 1
ATOM 3373 C C . GLN B 1 21 ? 37.457 9.287 35.021 1.00 77.14 21 GLN B C 1
ATOM 3374 O O . GLN B 1 21 ? 36.897 8.285 35.478 1.00 77.09 21 GLN B O 1
ATOM 3380 N N . SER B 1 22 ? 38.644 9.701 35.474 1.00 77.51 22 SER B N 1
ATOM 3381 C CA . SER B 1 22 ? 39.395 8.943 36.483 1.00 78.00 22 SER B CA 1
ATOM 3382 C C . SER B 1 22 ? 39.871 9.736 37.715 1.00 78.26 22 SER B C 1
ATOM 3383 O O . SER B 1 22 ? 40.776 9.291 38.435 1.00 78.19 22 SER B O 1
ATOM 3386 N N . LEU B 1 23 ? 39.274 10.900 37.957 1.00 78.62 23 LEU B N 1
ATOM 3387 C CA . LEU B 1 23 ? 39.654 11.728 39.113 1.00 78.93 23 LEU B CA 1
ATOM 3388 C C . LEU B 1 23 ? 39.225 11.140 40.466 1.00 78.76 23 LEU B C 1
ATOM 3389 O O . LEU B 1 23 ? 39.713 11.579 41.511 1.00 79.23 23 LEU B O 1
ATOM 3394 N N . LYS B 1 24 ? 38.330 10.151 40.442 1.00 78.05 24 LYS B N 1
ATOM 3395 C CA . LYS B 1 24 ? 37.933 9.386 41.648 1.00 77.39 24 LYS B CA 1
ATOM 3396 C C . LYS B 1 24 ? 36.945 10.125 42.527 1.00 76.47 24 LYS B C 1
ATOM 3397 O O . LYS B 1 24 ? 37.252 11.154 43.129 1.00 76.66 24 LYS B O 1
ATOM 3403 N N . CYS B 1 25 ? 35.742 9.583 42.572 1.00 75.49 25 CYS B N 1
ATOM 3404 C CA . CYS B 1 25 ? 34.644 10.210 43.262 1.00 74.46 25 CYS B CA 1
ATOM 3405 C C . CYS B 1 25 ? 34.729 9.941 44.759 1.00 73.54 25 CYS B C 1
ATOM 3406 O O . CYS B 1 25 ? 35.493 9.070 45.199 1.00 73.18 25 CYS B O 1
ATOM 3409 N N . TYR B 1 26 ? 33.936 10.694 45.526 1.00 72.41 26 TYR B N 1
ATOM 3410 C CA . TYR B 1 26 ? 33.805 10.495 46.964 1.00 71.01 26 TYR B CA 1
ATOM 3411 C C . TYR B 1 26 ? 33.438 9.040 47.336 1.00 70.48 26 TYR B C 1
ATOM 3412 O O . TYR B 1 26 ? 32.400 8.521 46.920 1.00 71.23 26 TYR B O 1
ATOM 3421 N N . LYS B 1 27 ? 34.287 8.381 48.109 1.00 69.54 27 LYS B N 1
ATOM 3422 C CA . LYS B 1 27 ? 33.946 7.055 48.635 1.00 68.60 27 LYS B CA 1
ATOM 3423 C C . LYS B 1 27 ? 33.154 7.140 49.959 1.00 67.59 27 LYS B C 1
ATOM 3424 O O . LYS B 1 27 ? 33.522 7.864 50.906 1.00 67.50 27 LYS B O 1
ATOM 3430 N N . ILE B 1 28 ? 32.058 6.395 50.001 1.00 65.89 28 ILE B N 1
ATOM 3431 C CA . ILE B 1 28 ? 31.140 6.410 51.126 1.00 64.75 28 ILE B CA 1
ATOM 3432 C C . ILE B 1 28 ? 31.744 5.694 52.345 1.00 63.98 28 ILE B C 1
ATOM 3433 O O . ILE B 1 28 ? 32.184 4.539 52.248 1.00 63.96 28 ILE B O 1
ATOM 3438 N N . SER B 1 29 ? 31.775 6.373 53.490 1.00 62.44 29 SER B N 1
ATOM 3439 C CA . SER B 1 29 ? 32.295 5.752 54.700 1.00 60.96 29 SER B CA 1
ATOM 3440 C C . SER B 1 29 ? 31.208 4.991 55.472 1.00 61.31 29 SER B C 1
ATOM 3441 O O . SER B 1 29 ? 30.011 5.109 55.195 1.00 60.77 29 SER B O 1
ATOM 3444 N N . HIS B 1 30 ? 31.638 4.215 56.463 1.00 61.77 30 HIS B N 1
ATOM 3445 C CA . HIS B 1 30 ? 30.718 3.583 57.393 1.00 62.07 30 HIS B CA 1
ATOM 3446 C C . HIS B 1 30 ? 29.815 4.631 58.085 1.00 61.92 30 HIS B C 1
ATOM 3447 O O . HIS B 1 30 ? 28.602 4.430 58.159 1.00 62.23 30 HIS B O 1
ATOM 3454 N N . LEU B 1 31 ? 30.384 5.741 58.566 1.00 61.44 31 LEU B N 1
ATOM 3455 C CA . LEU B 1 31 ? 29.554 6.778 59.208 1.00 61.69 31 LEU B CA 1
ATOM 3456 C C . LEU B 1 31 ? 28.449 7.246 58.276 1.00 61.37 31 LEU B C 1
ATOM 3457 O O . LEU B 1 31 ? 27.296 7.276 58.666 1.00 61.45 31 LEU B O 1
ATOM 3462 N N . ASP B 1 32 ? 28.797 7.551 57.034 1.00 61.55 32 ASP B N 1
ATOM 3463 C CA . ASP B 1 32 ? 27.807 7.925 56.029 1.00 62.34 32 ASP B CA 1
ATOM 3464 C C . ASP B 1 32 ? 26.693 6.891 55.884 1.00 62.69 32 ASP B C 1
ATOM 3465 O O . ASP B 1 32 ? 25.510 7.247 55.766 1.00 63.16 32 ASP B O 1
ATOM 3470 N N . GLN B 1 33 ? 27.067 5.615 55.897 1.00 62.39 33 GLN B N 1
ATOM 3471 C CA . GLN B 1 33 ? 26.089 4.544 55.721 1.00 62.34 33 GLN B CA 1
ATOM 3472 C C . GLN B 1 33 ? 25.017 4.595 56.798 1.00 62.62 33 GLN B C 1
ATOM 3473 O O . GLN B 1 33 ? 23.841 4.292 56.537 1.00 63.41 33 GLN B O 1
ATOM 3479 N N . LEU B 1 34 ? 25.425 4.971 58.006 1.00 62.10 34 LEU B N 1
ATOM 3480 C CA . LEU B 1 34 ? 24.507 5.023 59.131 1.00 62.15 34 LEU B CA 1
ATOM 3481 C C . LEU B 1 34 ? 23.581 6.252 59.103 1.00 62.96 34 LEU B C 1
ATOM 3482 O O . LEU B 1 34 ? 22.626 6.314 59.863 1.00 63.25 34 LEU B O 1
ATOM 3487 N N . LEU B 1 35 ? 23.862 7.236 58.256 1.00 62.87 35 LEU B N 1
ATOM 3488 C CA . LEU B 1 35 ? 23.028 8.420 58.246 1.00 63.34 35 LEU B CA 1
ATOM 3489 C C . LEU B 1 35 ? 21.871 8.336 57.253 1.00 63.74 35 LEU B C 1
ATOM 3490 O O . LEU B 1 35 ? 21.821 7.423 56.408 1.00 63.89 35 LEU B O 1
ATOM 3495 N N . LEU B 1 36 ? 20.945 9.285 57.383 1.00 63.36 36 LEU B N 1
ATOM 3496 C CA . LEU B 1 36 ? 19.758 9.363 56.541 1.00 63.49 36 LEU B CA 1
ATOM 3497 C C . LEU B 1 36 ? 20.109 9.909 55.166 1.00 63.17 36 LEU B C 1
ATOM 3498 O O . LEU B 1 36 ? 21.114 10.596 55.008 1.00 63.17 36 LEU B O 1
ATOM 3503 N N . THR B 1 37 ? 19.274 9.611 54.175 1.00 62.68 37 THR B N 1
ATOM 3504 C CA . THR B 1 37 ? 19.395 10.280 52.894 1.00 62.50 37 THR B CA 1
ATOM 3505 C C . THR B 1 37 ? 18.578 11.572 52.834 1.00 62.82 37 THR B C 1
ATOM 3506 O O . THR B 1 37 ? 18.411 12.132 51.754 1.00 63.76 37 THR B O 1
ATOM 3510 N N . CYS B 1 38 ? 18.087 12.065 53.968 1.00 62.26 38 CYS B N 1
ATOM 3511 C CA . CYS B 1 38 ? 17.430 13.369 53.997 1.00 62.12 38 CYS B CA 1
ATOM 3512 C C . CYS B 1 38 ? 18.458 14.473 53.774 1.00 61.26 38 CYS B C 1
ATOM 3513 O O . CYS B 1 38 ? 19.654 14.234 53.895 1.00 60.15 38 CYS B O 1
ATOM 3516 N N . HIS B 1 39 ? 18.022 15.678 53.416 1.00 60.88 39 HIS B N 1
ATOM 3517 C CA . HIS B 1 39 ? 19.008 16.733 53.232 1.00 60.45 39 HIS B CA 1
ATOM 3518 C C . HIS B 1 39 ? 19.118 17.602 54.454 1.00 60.99 39 HIS B C 1
ATOM 3519 O O . HIS B 1 39 ? 18.198 17.637 55.286 1.00 62.13 39 HIS B O 1
ATOM 3526 N N . ILE B 1 40 ? 20.258 18.282 54.570 1.00 60.68 40 ILE B N 1
ATOM 3527 C CA . ILE B 1 40 ? 20.453 19.356 55.539 1.00 60.08 40 ILE B CA 1
ATOM 3528 C C . ILE B 1 40 ? 19.847 20.604 54.924 1.00 59.84 40 ILE B C 1
ATOM 3529 O O . ILE B 1 40 ? 20.394 21.117 53.960 1.00 60.26 40 ILE B O 1
ATOM 3534 N N . PRO B 1 41 ? 18.718 21.107 55.452 1.00 59.65 41 PRO B N 1
ATOM 3535 C CA . PRO B 1 41 ? 18.232 22.300 54.770 1.00 59.63 41 PRO B CA 1
ATOM 3536 C C . PRO B 1 41 ? 18.771 23.546 55.453 1.00 60.54 41 PRO B C 1
ATOM 3537 O O . PRO B 1 41 ? 18.742 23.634 56.675 1.00 61.47 41 PRO B O 1
ATOM 3541 N N . PHE B 1 42 ? 19.261 24.493 54.658 1.00 61.01 42 PHE B N 1
ATOM 3542 C CA . PHE B 1 42 ? 19.919 25.697 55.147 1.00 60.81 42 PHE B CA 1
ATOM 3543 C C . PHE B 1 42 ? 19.467 26.927 54.349 1.00 60.88 42 PHE B C 1
ATOM 3544 O O . PHE B 1 42 ? 19.401 26.884 53.119 1.00 60.44 42 PHE B O 1
ATOM 3552 N N . ILE B 1 43 ? 19.149 28.015 55.050 1.00 60.51 43 ILE B N 1
ATOM 3553 C CA . ILE B 1 43 ? 18.677 29.209 54.378 1.00 60.30 43 ILE B CA 1
ATOM 3554 C C . ILE B 1 43 ? 19.324 30.466 54.911 1.00 60.55 43 ILE B C 1
ATOM 3555 O O . ILE B 1 43 ? 19.353 30.676 56.124 1.00 60.81 43 ILE B O 1
ATOM 3560 N N . LEU B 1 44 ? 19.825 31.292 53.990 1.00 60.61 44 LEU B N 1
ATOM 3561 C CA . LEU B 1 44 ? 20.372 32.620 54.302 1.00 61.20 44 LEU B CA 1
ATOM 3562 C C . LEU B 1 44 ? 19.455 33.714 53.749 1.00 61.43 44 LEU B C 1
ATOM 3563 O O . LEU B 1 44 ? 18.999 33.633 52.605 1.00 61.79 44 LEU B O 1
ATOM 3568 N N . PHE B 1 45 ? 19.170 34.727 54.554 1.00 61.48 45 PHE B N 1
ATOM 3569 C CA . PHE B 1 45 ? 18.454 35.892 54.054 1.00 61.21 45 PHE B CA 1
ATOM 3570 C C . PHE B 1 45 ? 19.420 37.060 54.071 1.00 61.41 45 PHE B C 1
ATOM 3571 O O . PHE B 1 45 ? 20.007 37.361 55.114 1.00 61.97 45 PHE B O 1
ATOM 3579 N N . TYR B 1 46 ? 19.594 37.696 52.917 1.00 61.41 46 TYR B N 1
ATOM 3580 C CA . TYR B 1 46 ? 20.426 38.899 52.778 1.00 61.89 46 TYR B CA 1
ATOM 3581 C C . TYR B 1 46 ? 19.543 40.130 52.550 1.00 62.19 46 TYR B C 1
ATOM 3582 O O . TYR B 1 46 ? 18.575 40.050 51.789 1.00 62.11 46 TYR B O 1
ATOM 3591 N N . PRO B 1 47 ? 19.866 41.273 53.196 1.00 62.59 47 PRO B N 1
ATOM 3592 C CA . PRO B 1 47 ? 19.084 42.463 52.894 1.00 63.02 47 PRO B CA 1
ATOM 3593 C C . PRO B 1 47 ? 19.476 43.022 51.534 1.00 63.52 47 PRO B C 1
ATOM 3594 O O . PRO B 1 47 ? 20.338 42.465 50.846 1.00 63.28 47 PRO B O 1
ATOM 3598 N N . ASN B 1 48 ? 18.832 44.107 51.140 1.00 64.39 48 ASN B N 1
ATOM 3599 C CA . ASN B 1 48 ? 19.271 44.829 49.964 1.00 65.77 48 ASN B CA 1
ATOM 3600 C C . ASN B 1 48 ? 20.587 45.550 50.296 1.00 66.53 48 ASN B C 1
ATOM 3601 O O . ASN B 1 48 ? 20.618 46.366 51.232 1.00 66.71 48 ASN B O 1
ATOM 3606 N N . PRO B 1 49 ? 21.676 45.247 49.540 1.00 67.11 49 PRO B N 1
ATOM 3607 C CA . PRO B 1 49 ? 22.995 45.852 49.804 1.00 67.49 49 PRO B CA 1
ATOM 3608 C C . PRO B 1 49 ? 22.878 47.368 49.894 1.00 68.00 49 PRO B C 1
ATOM 3609 O O . PRO B 1 49 ? 22.263 47.979 49.023 1.00 68.21 49 PRO B O 1
ATOM 3613 N N . LEU B 1 50 ? 23.410 47.953 50.971 1.00 68.36 50 LEU B N 1
ATOM 3614 C CA . LEU B 1 50 ? 23.353 49.410 51.201 1.00 69.10 50 LEU B CA 1
ATOM 3615 C C . LEU B 1 50 ? 24.109 50.234 50.148 1.00 69.34 50 LEU B C 1
ATOM 3616 O O . LEU B 1 50 ? 23.953 51.455 50.067 1.00 69.42 50 LEU B O 1
ATOM 3621 N N . ASP B 1 51 ? 24.892 49.543 49.324 1.00 69.65 51 ASP B N 1
ATOM 3622 C CA . ASP B 1 51 ? 25.910 50.159 48.486 1.00 69.96 51 ASP B CA 1
ATOM 3623 C C . ASP B 1 51 ? 25.740 49.807 47.020 1.00 69.81 51 ASP B C 1
ATOM 3624 O O . ASP B 1 51 ? 25.277 50.635 46.236 1.00 69.85 51 ASP B O 1
ATOM 3629 N N . SER B 1 52 ? 26.118 48.577 46.664 1.00 69.79 52 SER B N 1
ATOM 3630 C CA . SER B 1 52 ? 26.091 48.080 45.278 1.00 69.90 52 SER B CA 1
ATOM 3631 C C . SER B 1 52 ? 24.698 48.146 44.628 1.00 69.45 52 SER B C 1
ATOM 3632 O O . SER B 1 52 ? 23.687 48.238 45.324 1.00 69.13 52 SER B O 1
ATOM 3635 N N . ASN B 1 53 ? 24.635 48.104 43.300 1.00 69.42 53 ASN B N 1
ATOM 3636 C CA . ASN B 1 53 ? 23.322 48.141 42.642 1.00 69.68 53 ASN B CA 1
ATOM 3637 C C . ASN B 1 53 ? 23.005 47.109 41.536 1.00 69.61 53 ASN B C 1
ATOM 3638 O O . ASN B 1 53 ? 22.121 47.326 40.697 1.00 69.47 53 ASN B O 1
ATOM 3643 N N . LEU B 1 54 ? 23.715 45.987 41.556 1.00 69.75 54 LEU B N 1
ATOM 3644 C CA . LEU B 1 54 ? 23.431 44.867 40.667 1.00 69.88 54 LEU B CA 1
ATOM 3645 C C . LEU B 1 54 ? 21.954 44.475 40.716 1.00 69.65 54 LEU B C 1
ATOM 3646 O O . LEU B 1 54 ? 21.357 44.402 41.795 1.00 70.01 54 LEU B O 1
ATOM 3651 N N . ASP B 1 55 ? 21.370 44.225 39.550 1.00 69.07 55 ASP B N 1
ATOM 3652 C CA . ASP B 1 55 ? 20.014 43.694 39.485 1.00 68.75 55 ASP B CA 1
ATOM 3653 C C . ASP B 1 55 ? 19.974 42.149 39.649 1.00 68.06 55 ASP B C 1
ATOM 3654 O O . ASP B 1 55 ? 21.025 41.495 39.651 1.00 68.22 55 ASP B O 1
ATOM 3659 N N . PRO B 1 56 ? 18.768 41.564 39.832 1.00 67.07 56 PRO B N 1
ATOM 3660 C CA . PRO B 1 56 ? 18.617 40.104 39.824 1.00 66.01 56 PRO B CA 1
ATOM 3661 C C . PRO B 1 56 ? 19.513 39.354 38.828 1.00 65.51 56 PRO B C 1
ATOM 3662 O O . PRO B 1 56 ? 20.152 38.367 39.210 1.00 64.95 56 PRO B O 1
ATOM 3666 N N . ALA B 1 57 ? 19.553 39.815 37.572 1.00 64.76 57 ALA B N 1
ATOM 3667 C CA . ALA B 1 57 ? 20.306 39.120 36.518 1.00 64.12 57 ALA B CA 1
ATOM 3668 C C . ALA B 1 57 ? 21.806 39.015 36.794 1.00 63.77 57 ALA B C 1
ATOM 3669 O O . ALA B 1 57 ? 22.373 37.923 36.722 1.00 63.29 57 ALA B O 1
ATOM 3671 N N . GLN B 1 58 ? 22.442 40.143 37.112 1.00 63.75 58 GLN B N 1
ATOM 3672 C CA . GLN B 1 58 ? 23.872 40.140 37.394 1.00 63.88 58 GLN B CA 1
ATOM 3673 C C . GLN B 1 58 ? 24.164 39.325 38.652 1.00 64.05 58 GLN B C 1
ATOM 3674 O O . GLN B 1 58 ? 25.074 38.491 38.651 1.00 64.26 58 GLN B O 1
ATOM 3680 N N . THR B 1 59 ? 23.355 39.507 39.697 1.00 64.02 59 THR B N 1
ATOM 3681 C CA . THR B 1 59 ? 23.434 38.648 40.880 1.00 64.09 59 THR B CA 1
ATOM 3682 C C . THR B 1 59 ? 23.369 37.143 40.520 1.00 64.25 59 THR B C 1
ATOM 3683 O O . THR B 1 59 ? 24.297 36.403 40.818 1.00 64.65 59 THR B O 1
ATOM 3687 N N . SER B 1 60 ? 22.299 36.695 39.870 1.00 64.02 60 SER B N 1
ATOM 3688 C CA . SER B 1 60 ? 22.191 35.292 39.492 1.00 64.75 60 SER B CA 1
ATOM 3689 C C . SER B 1 60 ? 23.430 34.816 38.743 1.00 64.70 60 SER B C 1
ATOM 3690 O O . SER B 1 60 ? 23.965 33.740 39.033 1.00 64.92 60 SER B O 1
ATOM 3693 N N . GLN B 1 61 ? 23.870 35.621 37.780 1.00 64.54 61 GLN B N 1
ATOM 3694 C CA . GLN B 1 61 ? 25.037 35.295 36.972 1.00 64.85 61 GLN B CA 1
ATOM 3695 C C . GLN B 1 61 ? 26.301 35.108 37.820 1.00 64.28 61 GLN B C 1
ATOM 3696 O O . GLN B 1 61 ? 27.036 34.149 37.614 1.00 64.56 61 GLN B O 1
ATOM 3702 N N . HIS B 1 62 ? 26.562 36.012 38.756 1.00 63.90 62 HIS B N 1
ATOM 3703 C CA . HIS B 1 62 ? 27.736 35.848 39.623 1.00 64.19 62 HIS B CA 1
ATOM 3704 C C . HIS B 1 62 ? 27.617 34.594 40.499 1.00 63.77 62 HIS B C 1
ATOM 3705 O O . HIS B 1 62 ? 28.600 33.878 40.669 1.00 64.11 62 HIS B O 1
ATOM 3712 N N . LEU B 1 63 ? 26.419 34.325 41.027 1.00 63.22 63 LEU B N 1
ATOM 3713 C CA . LEU B 1 63 ? 26.152 33.080 41.786 1.00 63.01 63 LEU B CA 1
ATOM 3714 C C . LEU B 1 63 ? 26.457 31.837 40.981 1.00 62.71 63 LEU B C 1
ATOM 3715 O O . LEU B 1 63 ? 27.210 30.975 41.431 1.00 63.23 63 LEU B O 1
ATOM 3720 N N . LYS B 1 64 ? 25.873 31.770 39.787 1.00 62.46 64 LYS B N 1
ATOM 3721 C CA . LYS B 1 64 ? 25.939 30.605 38.932 1.00 62.31 64 LYS B CA 1
ATOM 3722 C C . LYS B 1 64 ? 27.319 30.362 38.328 1.00 61.76 64 LYS B C 1
ATOM 3723 O O . LYS B 1 64 ? 27.807 29.227 38.297 1.00 61.61 64 LYS B O 1
ATOM 3729 N N . GLN B 1 65 ? 27.963 31.427 37.873 1.00 61.48 65 GLN B N 1
ATOM 3730 C CA . GLN B 1 65 ? 29.330 31.316 37.368 1.00 61.63 65 GLN B CA 1
ATOM 3731 C C . GLN B 1 65 ? 30.260 30.841 38.460 1.00 61.64 65 GLN B C 1
ATOM 3732 O O . GLN B 1 65 ? 31.165 30.039 38.208 1.00 61.85 65 GLN B O 1
ATOM 3738 N N . SER B 1 66 ? 30.036 31.326 39.676 1.00 61.66 66 SER B N 1
ATOM 3739 C CA . SER B 1 66 ? 30.931 30.983 40.784 1.00 61.80 66 SER B CA 1
ATOM 3740 C C . SER B 1 66 ? 30.654 29.592 41.314 1.00 61.83 66 SER B C 1
ATOM 3741 O O . SER B 1 66 ? 31.581 28.904 41.762 1.00 62.05 66 SER B O 1
ATOM 3744 N N . LEU B 1 67 ? 29.385 29.172 41.263 1.00 61.60 67 LEU B N 1
ATOM 3745 C CA . LEU B 1 67 ? 29.031 27.837 41.689 1.00 61.23 67 LEU B CA 1
ATOM 3746 C C . LEU B 1 67 ? 29.752 26.871 40.775 1.00 61.49 67 LEU B C 1
ATOM 3747 O O . LEU B 1 67 ? 30.299 25.879 41.229 1.00 62.24 67 LEU B O 1
ATOM 3752 N N . SER B 1 68 ? 29.747 27.181 39.484 1.00 61.90 68 SER B N 1
ATOM 3753 C CA . SER B 1 68 ? 30.273 26.291 38.463 1.00 62.09 68 SER B CA 1
ATOM 3754 C C . SER B 1 68 ? 31.778 26.181 38.601 1.00 62.05 68 SER B C 1
ATOM 3755 O O . SER B 1 68 ? 32.360 25.124 38.410 1.00 62.58 68 SER B O 1
ATOM 3758 N N . LYS B 1 69 ? 32.405 27.283 38.952 1.00 62.66 69 LYS B N 1
ATOM 3759 C CA . LYS B 1 69 ? 33.848 27.296 39.131 1.00 64.25 69 LYS B CA 1
ATOM 3760 C C . LYS B 1 69 ? 34.237 26.412 40.331 1.00 63.86 69 LYS B C 1
ATOM 3761 O O . LYS B 1 69 ? 35.206 25.637 40.248 1.00 64.27 69 LYS B O 1
ATOM 3767 N N . VAL B 1 70 ? 33.468 26.513 41.422 1.00 63.15 70 VAL B N 1
ATOM 3768 C CA . VAL B 1 70 ? 33.836 25.851 42.680 1.00 62.09 70 VAL B CA 1
ATOM 3769 C C . VAL B 1 70 ? 33.543 24.356 42.635 1.00 62.18 70 VAL B C 1
ATOM 3770 O O . VAL B 1 70 ? 34.254 23.555 43.274 1.00 61.50 70 VAL B O 1
ATOM 3774 N N . LEU B 1 71 ? 32.533 23.988 41.842 1.00 61.84 71 LEU B N 1
ATOM 3775 C CA . LEU B 1 71 ? 32.183 22.577 41.632 1.00 61.46 71 LEU B CA 1
ATOM 3776 C C . LEU B 1 71 ? 33.333 21.798 40.985 1.00 61.24 71 LEU B C 1
ATOM 3777 O O . LEU B 1 71 ? 33.343 20.582 41.026 1.00 61.13 71 LEU B O 1
ATOM 3782 N N . THR B 1 72 ? 34.301 22.496 40.400 1.00 60.85 72 THR B N 1
ATOM 3783 C CA . THR B 1 72 ? 35.456 21.810 39.855 1.00 61.30 72 THR B CA 1
ATOM 3784 C C . THR B 1 72 ? 36.290 21.186 40.968 1.00 60.81 72 THR B C 1
ATOM 3785 O O . THR B 1 72 ? 36.871 20.111 40.780 1.00 60.47 72 THR B O 1
ATOM 3789 N N . HIS B 1 73 ? 36.296 21.844 42.128 1.00 60.17 73 HIS B N 1
ATOM 3790 C CA . HIS B 1 73 ? 36.939 21.315 43.314 1.00 60.07 73 HIS B CA 1
ATOM 3791 C C . HIS B 1 73 ? 36.017 20.397 44.147 1.00 60.55 73 HIS B C 1
ATOM 3792 O O . HIS B 1 73 ? 36.491 19.455 44.787 1.00 60.85 73 HIS B O 1
ATOM 3799 N N . PHE B 1 74 ? 34.705 20.655 44.089 1.00 60.26 74 PHE B N 1
ATOM 3800 C CA . PHE B 1 74 ? 33.687 19.909 44.810 1.00 59.66 74 PHE B CA 1
ATOM 3801 C C . PHE B 1 74 ? 32.900 19.010 43.838 1.00 60.32 74 PHE B C 1
ATOM 3802 O O . PHE B 1 74 ? 31.674 18.848 43.953 1.00 59.46 74 PHE B O 1
ATOM 3810 N N . TYR B 1 75 ? 33.623 18.410 42.892 1.00 60.57 75 TYR B N 1
ATOM 3811 C CA . TYR B 1 75 ? 33.016 17.709 41.756 1.00 60.52 75 TYR B CA 1
ATOM 3812 C C . TYR B 1 75 ? 32.019 16.630 42.155 1.00 60.80 75 TYR B C 1
ATOM 3813 O O . TYR B 1 75 ? 30.989 16.462 41.476 1.00 61.52 75 TYR B O 1
ATOM 3822 N N . PRO B 1 76 ? 32.285 15.910 43.269 1.00 59.93 76 PRO B N 1
ATOM 3823 C CA . PRO B 1 76 ? 31.257 14.944 43.676 1.00 58.87 76 PRO B CA 1
ATOM 3824 C C . PRO B 1 76 ? 29.898 15.589 43.951 1.00 58.46 76 PRO B C 1
ATOM 3825 O O . PRO B 1 76 ? 28.888 14.920 43.858 1.00 59.96 76 PRO B O 1
ATOM 3829 N N . LEU B 1 77 ? 29.846 16.867 44.297 1.00 57.19 77 LEU B N 1
ATOM 3830 C CA . LEU B 1 77 ? 28.566 17.450 44.612 1.00 56.94 77 LEU B CA 1
ATOM 3831 C C . LEU B 1 77 ? 27.713 17.661 43.376 1.00 57.52 77 LEU B C 1
ATOM 3832 O O . LEU B 1 77 ? 26.522 17.991 43.485 1.00 58.68 77 LEU B O 1
ATOM 3837 N N . ALA B 1 78 ? 28.303 17.439 42.205 1.00 57.14 78 ALA B N 1
ATOM 3838 C CA . ALA B 1 78 ? 27.548 17.463 40.950 1.00 56.15 78 ALA B CA 1
ATOM 3839 C C . ALA B 1 78 ? 27.258 16.056 40.419 1.00 56.40 78 ALA B C 1
ATOM 3840 O O . ALA B 1 78 ? 26.617 15.903 39.358 1.00 58.00 78 ALA B O 1
ATOM 3842 N N . GLY B 1 79 ? 27.676 15.036 41.161 1.00 55.48 79 GLY B N 1
ATOM 3843 C CA . GLY B 1 79 ? 27.349 13.646 40.818 1.00 55.63 79 GLY B CA 1
ATOM 3844 C C . GLY B 1 79 ? 25.958 13.212 41.256 1.00 56.21 79 GLY B C 1
ATOM 3845 O O . GLY B 1 79 ? 25.080 14.062 41.484 1.00 56.47 79 GLY B O 1
ATOM 3846 N N . ARG B 1 80 ? 25.754 11.901 41.351 1.00 56.64 80 ARG B N 1
ATOM 3847 C CA . ARG B 1 80 ? 24.518 11.338 41.895 1.00 58.60 80 ARG B CA 1
ATOM 3848 C C . ARG B 1 80 ? 24.884 10.213 42.864 1.00 60.15 80 ARG B C 1
ATOM 3849 O O . ARG B 1 80 ? 25.832 9.460 42.618 1.00 60.88 80 ARG B O 1
ATOM 3857 N N . ILE B 1 81 ? 24.159 10.130 43.981 1.00 61.14 81 ILE B N 1
ATOM 3858 C CA . ILE B 1 81 ? 24.471 9.141 45.001 1.00 62.32 81 ILE B CA 1
ATOM 3859 C C . ILE B 1 81 ? 23.840 7.828 44.617 1.00 62.91 81 ILE B C 1
ATOM 3860 O O . ILE B 1 81 ? 22.706 7.790 44.135 1.00 62.81 81 ILE B O 1
ATOM 3865 N N . ASN B 1 82 ? 24.585 6.749 44.817 1.00 64.03 82 ASN B N 1
ATOM 3866 C CA . ASN B 1 82 ? 24.045 5.413 44.632 1.00 64.78 82 ASN B CA 1
ATOM 3867 C C . ASN B 1 82 ? 23.960 4.758 45.997 1.00 65.54 82 ASN B C 1
ATOM 3868 O O . ASN B 1 82 ? 24.943 4.206 46.540 1.00 66.07 82 ASN B O 1
ATOM 3873 N N . VAL B 1 83 ? 22.752 4.825 46.543 1.00 66.19 83 VAL B N 1
ATOM 3874 C CA . VAL B 1 83 ? 22.537 4.682 47.982 1.00 66.61 83 VAL B CA 1
ATOM 3875 C C . VAL B 1 83 ? 23.126 3.450 48.668 1.00 67.11 83 VAL B C 1
ATOM 3876 O O . VAL B 1 83 ? 23.054 2.312 48.214 1.00 66.05 83 VAL B O 1
ATOM 3880 N N . ASN B 1 84 ? 23.654 3.783 49.834 1.00 67.86 84 ASN B N 1
ATOM 3881 C CA . ASN B 1 84 ? 24.642 3.078 50.617 1.00 66.84 84 ASN B CA 1
ATOM 3882 C C . ASN B 1 84 ? 26.012 2.667 50.155 1.00 66.40 84 ASN B C 1
ATOM 3883 O O . ASN B 1 84 ? 26.847 2.372 51.005 1.00 66.19 84 ASN B O 1
ATOM 3888 N N . SER B 1 85 ? 26.307 2.791 48.866 1.00 66.69 85 SER B N 1
ATOM 3889 C CA . SER B 1 85 ? 27.628 2.344 48.407 1.00 67.59 85 SER B CA 1
ATOM 3890 C C . SER B 1 85 ? 28.595 3.435 47.898 1.00 67.85 85 SER B C 1
ATOM 3891 O O . SER B 1 85 ? 29.761 3.469 48.305 1.00 69.00 85 SER B O 1
ATOM 3894 N N . SER B 1 86 ? 28.139 4.319 47.026 1.00 67.67 86 SER B N 1
ATOM 3895 C CA . SER B 1 86 ? 29.061 5.288 46.418 1.00 67.39 86 SER B CA 1
ATOM 3896 C C . SER B 1 86 ? 28.321 6.416 45.758 1.00 67.37 86 SER B C 1
ATOM 3897 O O . SER B 1 86 ? 27.088 6.476 45.815 1.00 67.32 86 SER B O 1
ATOM 3900 N N . VAL B 1 87 ? 29.097 7.301 45.126 1.00 67.28 87 VAL B N 1
ATOM 3901 C CA . VAL B 1 87 ? 28.588 8.419 44.337 1.00 66.80 87 VAL B CA 1
ATOM 3902 C C . VAL B 1 87 ? 29.154 8.289 42.918 1.00 66.85 87 VAL B C 1
ATOM 3903 O O . VAL B 1 87 ? 30.356 8.135 42.771 1.00 66.37 87 VAL B O 1
ATOM 3907 N N . ASP B 1 88 ? 28.308 8.338 41.882 1.00 67.16 88 ASP B N 1
ATOM 3908 C CA . ASP B 1 88 ? 28.810 8.428 40.508 1.00 67.76 88 ASP B CA 1
ATOM 3909 C C . ASP B 1 88 ? 29.121 9.893 40.282 1.00 67.39 88 ASP B C 1
ATOM 3910 O O . ASP B 1 88 ? 28.227 10.726 40.392 1.00 66.89 88 ASP B O 1
ATOM 3915 N N . CYS B 1 89 ? 30.375 10.200 39.957 1.00 67.69 89 CYS B N 1
ATOM 3916 C CA . CYS B 1 89 ? 30.770 11.550 39.572 1.00 68.22 89 CYS B CA 1
ATOM 3917 C C . CYS B 1 89 ? 30.503 11.739 38.083 1.00 67.28 89 CYS B C 1
ATOM 3918 O O . CYS B 1 89 ? 31.423 11.875 37.300 1.00 67.31 89 CYS B O 1
ATOM 3921 N N . ASN B 1 90 ? 29.232 11.755 37.705 1.00 66.53 90 ASN B N 1
ATOM 3922 C CA . ASN B 1 90 ? 28.831 11.778 36.310 1.00 65.51 90 ASN B CA 1
ATOM 3923 C C . ASN B 1 90 ? 28.520 13.190 35.794 1.00 65.21 90 ASN B C 1
ATOM 3924 O O . ASN B 1 90 ? 27.934 13.352 34.710 1.00 65.33 90 ASN B O 1
ATOM 3929 N N . ASP B 1 91 ? 28.870 14.210 36.584 1.00 64.52 91 ASP B N 1
ATOM 3930 C CA . ASP B 1 91 ? 28.506 15.618 36.290 1.00 63.20 91 ASP B CA 1
ATOM 3931 C C . ASP B 1 91 ? 27.052 15.764 35.809 1.00 62.50 91 ASP B C 1
ATOM 3932 O O . ASP B 1 91 ? 26.814 16.381 34.806 1.00 62.72 91 ASP B O 1
ATOM 3937 N N . SER B 1 92 ? 26.074 15.203 36.511 1.00 61.81 92 SER B N 1
ATOM 3938 C CA . SER B 1 92 ? 24.684 15.487 36.180 1.00 61.02 92 SER B CA 1
ATOM 3939 C C . SER B 1 92 ? 24.342 16.922 36.527 1.00 61.09 92 SER B C 1
ATOM 3940 O O . SER B 1 92 ? 23.454 17.529 35.882 1.00 61.20 92 SER B O 1
ATOM 3943 N N . GLY B 1 93 ? 24.999 17.453 37.574 1.00 60.09 93 GLY B N 1
ATOM 3944 C CA . GLY B 1 93 ? 24.924 18.884 37.905 1.00 59.75 93 GLY B CA 1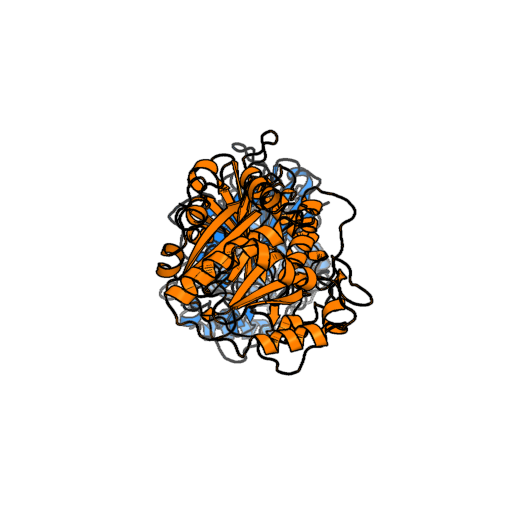
ATOM 3945 C C . GLY B 1 93 ? 24.031 19.274 39.070 1.00 59.86 93 GLY B C 1
ATOM 3946 O O . GLY B 1 93 ? 23.206 18.463 39.516 1.00 59.69 93 GLY B O 1
ATOM 3947 N N . VAL B 1 94 ? 24.167 20.508 39.577 1.00 59.28 94 VAL B N 1
ATOM 3948 C CA . VAL B 1 94 ? 23.325 20.848 40.729 1.00 59.38 94 VAL B CA 1
ATOM 3949 C C . VAL B 1 94 ? 22.108 21.671 40.358 1.00 59.48 94 VAL B C 1
ATOM 3950 O O . VAL B 1 94 ? 22.246 22.736 39.762 1.00 59.44 94 VAL B O 1
ATOM 3954 N N . PRO B 1 95 ? 20.913 21.161 40.693 1.00 59.31 95 PRO B N 1
ATOM 3955 C CA . PRO B 1 95 ? 19.664 21.889 40.517 1.00 59.88 95 PRO B CA 1
ATOM 3956 C C . PRO B 1 95 ? 19.785 23.288 41.085 1.00 61.08 95 PRO B C 1
ATOM 3957 O O . PRO B 1 95 ? 20.270 23.448 42.200 1.00 61.79 95 PRO B O 1
ATOM 3961 N N . PHE B 1 96 ? 19.379 24.289 40.299 1.00 61.71 96 PHE B N 1
ATOM 3962 C CA . PHE B 1 96 ? 19.492 25.687 40.686 1.00 62.12 96 PHE B CA 1
ATOM 3963 C C . PHE B 1 96 ? 18.191 26.390 40.316 1.00 62.52 96 PHE B C 1
ATOM 3964 O O . PHE B 1 96 ? 17.900 26.662 39.147 1.00 63.23 96 PHE B O 1
ATOM 3972 N N . VAL B 1 97 ? 17.393 26.663 41.328 1.00 62.26 97 VAL B N 1
ATOM 3973 C CA . VAL B 1 97 ? 16.066 27.186 41.124 1.00 61.56 97 VAL B CA 1
ATOM 3974 C C . VAL B 1 97 ? 16.120 28.701 41.327 1.00 62.11 97 VAL B C 1
ATOM 3975 O O . VAL B 1 97 ? 16.806 29.189 42.237 1.00 61.69 97 VAL B O 1
ATOM 3979 N N . GLU B 1 98 ? 15.414 29.433 40.466 1.00 62.28 98 GLU B N 1
ATOM 3980 C CA . GLU B 1 98 ? 15.259 30.878 40.621 1.00 63.57 98 GLU B CA 1
ATOM 3981 C C . GLU B 1 98 ? 13.800 31.236 40.862 1.00 63.28 98 GLU B C 1
ATOM 3982 O O . GLU B 1 98 ? 12.895 30.708 40.184 1.00 63.74 98 GLU B O 1
ATOM 3988 N N . ALA B 1 99 ? 13.553 32.124 41.817 1.00 62.13 99 ALA B N 1
ATOM 3989 C CA . ALA B 1 99 ? 12.194 32.544 42.048 1.00 61.77 99 ALA B CA 1
ATOM 3990 C C . ALA B 1 99 ? 12.113 34.032 42.379 1.00 62.53 99 ALA B C 1
ATOM 3991 O O . ALA B 1 99 ? 13.094 34.641 42.821 1.00 63.06 99 ALA B O 1
ATOM 3993 N N . ARG B 1 100 ? 10.936 34.605 42.142 1.00 62.54 100 ARG B N 1
ATOM 3994 C CA . ARG B 1 100 ? 10.631 35.982 42.452 1.00 62.90 100 ARG B CA 1
ATOM 3995 C C . ARG B 1 100 ? 9.507 35.959 43.497 1.00 63.21 100 ARG B C 1
ATOM 3996 O O . ARG B 1 100 ? 8.559 35.175 43.359 1.00 63.42 100 ARG B O 1
ATOM 4004 N N . VAL B 1 101 ? 9.606 36.784 44.545 1.00 63.05 101 VAL B N 1
ATOM 4005 C CA . VAL B 1 101 ? 8.513 36.876 45.504 1.00 62.75 101 VAL B CA 1
ATOM 4006 C C . VAL B 1 101 ? 7.945 38.284 45.536 1.00 63.46 101 VAL B C 1
ATOM 4007 O O . VAL B 1 101 ? 8.682 39.276 45.580 1.00 63.78 101 VAL B O 1
ATOM 4011 N N . GLN B 1 102 ? 6.618 38.350 45.508 1.00 63.75 102 GLN B N 1
ATOM 4012 C CA . GLN B 1 102 ? 5.872 39.594 45.393 1.00 63.81 102 GLN B CA 1
ATOM 4013 C C . GLN B 1 102 ? 5.677 40.254 46.773 1.00 63.45 102 GLN B C 1
ATOM 4014 O O . GLN B 1 102 ? 4.554 40.398 47.264 1.00 63.13 102 GLN B O 1
ATOM 4020 N N . ALA B 1 103 ? 6.798 40.649 47.376 1.00 63.30 103 ALA B N 1
ATOM 4021 C CA . ALA B 1 103 ? 6.858 41.210 48.725 1.00 63.11 103 ALA B CA 1
ATOM 4022 C C . ALA B 1 103 ? 8.292 41.642 49.044 1.00 63.19 103 ALA B C 1
ATOM 4023 O O . ALA B 1 103 ? 9.256 41.163 48.419 1.00 63.01 103 ALA B O 1
ATOM 4025 N N . GLN B 1 104 ? 8.424 42.545 50.015 1.00 63.17 104 GLN B N 1
ATOM 4026 C CA . GLN B 1 104 ? 9.731 42.930 50.555 1.00 63.08 104 GLN B CA 1
ATOM 4027 C C . GLN B 1 104 ? 10.223 41.967 51.648 1.00 63.32 104 GLN B C 1
ATOM 4028 O O . GLN B 1 104 ? 9.433 41.409 52.418 1.00 63.15 104 GLN B O 1
ATOM 4034 N N . LEU B 1 105 ? 11.541 41.804 51.707 1.00 63.69 105 LEU B N 1
ATOM 4035 C CA . LEU B 1 105 ? 12.204 40.858 52.606 1.00 64.13 105 LEU B CA 1
ATOM 4036 C C . LEU B 1 105 ? 11.787 41.020 54.075 1.00 64.32 105 LEU B C 1
ATOM 4037 O O . LEU B 1 105 ? 11.405 40.044 54.738 1.00 64.29 105 LEU B O 1
ATOM 4042 N N . SER B 1 106 ? 11.837 42.251 54.566 1.00 64.30 106 SER B N 1
ATOM 4043 C CA . SER B 1 106 ? 11.473 42.518 55.942 1.00 64.61 106 SER B CA 1
ATOM 4044 C C . SER B 1 106 ? 10.032 42.119 56.245 1.00 64.59 106 SER B C 1
ATOM 4045 O O . SER B 1 106 ? 9.764 41.548 57.295 1.00 64.70 106 SER B O 1
ATOM 4048 N N . GLN B 1 107 ? 9.118 42.417 55.318 1.00 64.56 107 GLN B N 1
ATOM 4049 C CA . GLN B 1 107 ? 7.692 42.093 55.471 1.00 64.22 107 GLN B CA 1
ATOM 4050 C C . GLN B 1 107 ? 7.456 40.575 55.468 1.00 63.38 107 GLN B C 1
ATOM 4051 O O . GLN B 1 107 ? 6.610 40.057 56.198 1.00 63.32 107 GLN B O 1
ATOM 4057 N N . ALA B 1 108 ? 8.222 39.865 54.655 1.00 62.47 108 ALA B N 1
ATOM 4058 C CA . ALA B 1 108 ? 8.033 38.431 54.499 1.00 61.79 108 ALA B CA 1
ATOM 4059 C C . ALA B 1 108 ? 8.517 37.638 55.712 1.00 61.57 108 ALA B C 1
ATOM 4060 O O . ALA B 1 108 ? 7.972 36.572 56.029 1.00 61.43 108 ALA B O 1
ATOM 4062 N N . ILE B 1 109 ? 9.529 38.158 56.401 1.00 61.25 109 ILE B N 1
ATOM 4063 C CA . ILE B 1 109 ? 10.239 37.345 57.392 1.00 60.56 109 ILE B CA 1
ATOM 4064 C C . ILE B 1 109 ? 10.261 37.907 58.813 1.00 60.29 109 ILE B C 1
ATOM 4065 O O . ILE B 1 109 ? 10.978 37.384 59.678 1.00 59.98 109 ILE B O 1
ATOM 4070 N N . GLN B 1 110 ? 9.464 38.948 59.065 1.00 59.85 110 GLN B N 1
ATOM 4071 C CA . GLN B 1 110 ? 9.435 39.553 60.395 1.00 59.62 110 GLN B CA 1
ATOM 4072 C C . GLN B 1 110 ? 8.426 38.919 61.349 1.00 59.59 110 GLN B C 1
ATOM 4073 O O . GLN B 1 110 ? 8.428 39.222 62.542 1.00 59.87 110 GLN B O 1
ATOM 4079 N N . ASN B 1 111 ? 7.555 38.056 60.833 1.00 59.38 111 ASN B N 1
ATOM 4080 C CA . ASN B 1 111 ? 6.691 37.246 61.703 1.00 59.19 111 ASN B CA 1
ATOM 4081 C C . ASN B 1 111 ? 6.319 35.896 61.089 1.00 59.29 111 ASN B C 1
ATOM 4082 O O . ASN B 1 111 ? 5.202 35.693 60.604 1.00 59.73 111 ASN B O 1
ATOM 4087 N N . VAL B 1 112 ? 7.263 34.969 61.122 1.00 59.02 112 VAL B N 1
ATOM 4088 C CA . VAL B 1 112 ? 7.033 33.659 60.550 1.00 58.87 112 VAL B CA 1
ATOM 4089 C C . VAL B 1 112 ? 6.424 32.781 61.623 1.00 59.07 112 VAL B C 1
ATOM 4090 O O . VAL B 1 112 ? 7.136 32.194 62.443 1.00 59.15 112 VAL B O 1
ATOM 4094 N N . VAL B 1 113 ? 5.093 32.709 61.609 1.00 59.61 113 VAL B N 1
ATOM 4095 C CA . VAL B 1 113 ? 4.315 32.039 62.669 1.00 60.32 113 VAL B CA 1
ATOM 4096 C C . VAL B 1 113 ? 4.507 30.518 62.642 1.00 60.96 113 VAL B C 1
ATOM 4097 O O . VAL B 1 113 ? 4.671 29.880 63.684 1.00 60.81 113 VAL B O 1
ATOM 4101 N N . GLU B 1 114 ? 4.475 29.951 61.440 1.00 61.71 114 GLU B N 1
ATOM 4102 C CA . GLU B 1 114 ? 4.801 28.548 61.232 1.00 62.36 114 GLU B CA 1
ATOM 4103 C C . GLU B 1 114 ? 6.115 28.535 60.470 1.00 62.63 114 GLU B C 1
ATOM 4104 O O . GLU B 1 114 ? 6.196 29.102 59.363 1.00 62.81 114 GLU B O 1
ATOM 4110 N N . LEU B 1 115 ? 7.143 27.919 61.063 1.00 62.53 115 LEU B N 1
ATOM 4111 C CA . LEU B 1 115 ? 8.480 27.913 60.454 1.00 62.55 115 LEU B CA 1
ATOM 4112 C C . LEU B 1 115 ? 8.508 27.018 59.228 1.00 63.50 115 LEU B C 1
ATOM 4113 O O . LEU B 1 115 ? 9.420 27.095 58.406 1.00 63.18 115 LEU B O 1
ATOM 4118 N N . GLU B 1 116 ? 7.470 26.193 59.102 1.00 64.91 116 GLU B N 1
ATOM 4119 C CA . GLU B 1 116 ? 7.326 25.275 57.975 1.00 66.17 116 GLU B CA 1
ATOM 4120 C C . GLU B 1 116 ? 7.248 26.037 56.667 1.00 65.62 116 GLU B C 1
ATOM 4121 O O . GLU B 1 116 ? 7.733 25.576 55.641 1.00 66.02 116 GLU B O 1
ATOM 4127 N N . LYS B 1 117 ? 6.644 27.215 56.716 1.00 65.40 117 LYS B N 1
ATOM 4128 C CA . LYS B 1 117 ? 6.502 28.068 55.534 1.00 65.31 117 LYS B CA 1
ATOM 4129 C C . LYS B 1 117 ? 7.830 28.620 55.005 1.00 64.60 117 LYS B C 1
ATOM 4130 O O . LYS B 1 117 ? 7.832 29.394 54.050 1.00 64.64 117 LYS B O 1
ATOM 4136 N N . LEU B 1 118 ? 8.945 28.232 55.625 1.00 64.08 118 LEU B N 1
ATOM 4137 C CA . LEU B 1 118 ? 10.276 28.561 55.104 1.00 63.50 118 LEU B CA 1
ATOM 4138 C C . LEU B 1 118 ? 10.706 27.573 54.007 1.00 63.81 118 LEU B C 1
ATOM 4139 O O . LEU B 1 118 ? 11.661 27.840 53.255 1.00 63.62 118 LEU B O 1
ATOM 4144 N N . ASP B 1 119 ? 9.988 26.440 53.934 1.00 63.98 119 ASP B N 1
ATOM 4145 C CA . ASP B 1 119 ? 10.111 25.431 52.857 1.00 64.34 119 ASP B CA 1
ATOM 4146 C C . ASP B 1 119 ? 10.210 26.028 51.456 1.00 63.55 119 ASP B C 1
ATOM 4147 O O . ASP B 1 119 ? 10.964 25.537 50.619 1.00 63.47 119 ASP B O 1
ATOM 4152 N N . GLN B 1 120 ? 9.410 27.064 51.207 1.00 62.67 120 GLN B N 1
ATOM 4153 C CA . GLN B 1 120 ? 9.343 27.715 49.907 1.00 61.65 120 GLN B CA 1
ATOM 4154 C C . GLN B 1 120 ? 10.687 28.294 49.421 1.00 61.12 120 GLN B C 1
ATOM 4155 O O . GLN B 1 120 ? 10.874 28.481 48.211 1.00 61.14 120 GLN B O 1
ATOM 4161 N N . TYR B 1 121 ? 11.608 28.566 50.353 1.00 60.07 121 TYR B N 1
ATOM 4162 C CA . TYR B 1 121 ? 12.949 29.043 50.005 1.00 59.47 121 TYR B CA 1
ATOM 4163 C C . TYR B 1 121 ? 13.925 27.923 49.656 1.00 59.08 121 TYR B C 1
ATOM 4164 O O . TYR B 1 121 ? 15.021 28.187 49.180 1.00 58.74 121 TYR B O 1
ATOM 4173 N N . LEU B 1 122 ? 13.509 26.685 49.907 1.00 58.76 122 LEU B N 1
ATOM 4174 C CA . LEU B 1 122 ? 14.294 25.500 49.579 1.00 59.26 122 LEU B CA 1
ATOM 4175 C C . LEU B 1 122 ? 14.075 25.134 48.093 1.00 59.90 122 LEU B C 1
ATOM 4176 O O . LEU B 1 122 ? 12.968 25.292 47.590 1.00 60.53 122 LEU B O 1
ATOM 4181 N N . PRO B 1 123 ? 15.119 24.652 47.391 1.00 59.95 123 PRO B N 1
ATOM 4182 C CA . PRO B 1 123 ? 14.979 24.212 45.994 1.00 59.96 123 PRO B CA 1
ATOM 4183 C C . PRO B 1 123 ? 14.246 22.893 45.867 1.00 60.48 123 PRO B C 1
ATOM 4184 O O . PRO B 1 123 ? 13.826 22.524 44.771 1.00 60.68 123 PRO B O 1
ATOM 4188 N N . SER B 1 124 ? 14.128 22.159 46.967 1.00 60.59 124 SER B N 1
ATOM 4189 C CA . SER B 1 124 ? 13.587 20.805 46.907 1.00 60.62 124 SER B CA 1
ATOM 4190 C C . SER B 1 124 ? 13.119 20.377 48.282 1.00 60.74 124 SER B C 1
ATOM 4191 O O . SER B 1 124 ? 13.232 21.136 49.244 1.00 60.62 124 SER B O 1
ATOM 4194 N N . ALA B 1 125 ? 12.597 19.161 48.382 1.00 60.72 125 ALA B N 1
ATOM 4195 C CA . ALA B 1 125 ? 12.254 18.633 49.678 1.00 61.01 125 ALA B CA 1
ATOM 4196 C C . ALA B 1 125 ? 13.528 18.198 50.389 1.00 61.51 125 ALA B C 1
ATOM 4197 O O . ALA B 1 125 ? 14.373 17.503 49.808 1.00 61.95 125 ALA B O 1
ATOM 4199 N N . ALA B 1 126 ? 13.665 18.608 51.647 1.00 61.41 126 ALA B N 1
ATOM 4200 C CA . ALA B 1 126 ? 14.709 18.068 52.503 1.00 61.53 126 ALA B CA 1
ATOM 4201 C C . ALA B 1 126 ? 14.230 16.820 53.228 1.00 62.26 126 ALA B C 1
ATOM 4202 O O . ALA B 1 126 ? 15.017 15.912 53.475 1.00 62.70 126 ALA B O 1
ATOM 4204 N N . TYR B 1 127 ? 12.942 16.786 53.575 1.00 63.19 127 TYR B N 1
ATOM 4205 C CA . TYR B 1 127 ? 12.364 15.714 54.393 1.00 63.80 127 TYR B CA 1
ATOM 4206 C C . TYR B 1 127 ? 11.064 15.148 53.788 1.00 64.58 127 TYR B C 1
ATOM 4207 O O . TYR B 1 127 ? 10.430 15.802 52.948 1.00 65.18 127 TYR B O 1
ATOM 4216 N N . PRO B 1 128 ? 10.675 13.920 54.189 1.00 64.85 128 PRO B N 1
ATOM 4217 C CA . PRO B 1 128 ? 9.403 13.364 53.738 1.00 65.38 128 PRO B CA 1
ATOM 4218 C C . PRO B 1 128 ? 8.212 14.125 54.303 1.00 66.16 128 PRO B C 1
ATOM 4219 O O . PRO B 1 128 ? 8.352 14.855 55.296 1.00 66.30 128 PRO B O 1
ATOM 4223 N N . GLY B 1 129 ? 7.052 13.957 53.672 1.00 66.87 129 GLY B N 1
ATOM 4224 C CA . GLY B 1 129 ? 5.804 14.484 54.222 1.00 67.81 129 GLY B CA 1
ATOM 4225 C C . GLY B 1 129 ? 5.275 15.747 53.573 1.00 68.52 129 GLY B C 1
ATOM 4226 O O . GLY B 1 129 ? 4.230 16.258 53.970 1.00 68.86 129 GLY B O 1
ATOM 4227 N N . GLY B 1 130 ? 5.998 16.259 52.584 1.00 69.17 130 GLY B N 1
ATOM 4228 C CA . GLY B 1 130 ? 5.506 17.360 51.761 1.00 69.88 130 GLY B CA 1
ATOM 4229 C C . GLY B 1 130 ? 4.878 16.822 50.484 1.00 70.44 130 GLY B C 1
ATOM 4230 O O . GLY B 1 130 ? 4.652 15.614 50.356 1.00 70.06 130 GLY B O 1
ATOM 4231 N N . LYS B 1 131 ? 4.605 17.719 49.538 1.00 71.26 131 LYS B N 1
ATOM 4232 C CA . LYS B 1 131 ? 3.957 17.364 48.266 1.00 72.06 131 LYS B CA 1
ATOM 4233 C C . LYS B 1 131 ? 4.912 16.685 47.283 1.00 72.38 131 LYS B C 1
ATOM 4234 O O . LYS B 1 131 ? 4.504 15.814 46.506 1.00 72.62 131 LYS B O 1
ATOM 4240 N N . ILE B 1 132 ? 6.173 17.103 47.318 1.00 72.54 132 ILE B N 1
ATOM 4241 C CA . ILE B 1 132 ? 7.231 16.520 46.485 1.00 72.98 132 ILE B CA 1
ATOM 4242 C C . ILE B 1 132 ? 8.152 15.614 47.324 1.00 72.45 132 ILE B C 1
ATOM 4243 O O . ILE B 1 132 ? 8.589 15.997 48.420 1.00 72.25 132 ILE B O 1
ATOM 4248 N N . GLU B 1 133 ? 8.449 14.422 46.795 1.00 71.94 133 GLU B N 1
ATOM 4249 C CA . GLU B 1 133 ? 9.352 13.460 47.458 1.00 70.81 133 GLU B CA 1
ATOM 4250 C C . GLU B 1 133 ? 10.756 13.997 47.483 1.00 69.46 133 GLU B C 1
ATOM 4251 O O . GLU B 1 133 ? 11.145 14.764 46.615 1.00 69.52 133 GLU B O 1
ATOM 4257 N N . VAL B 1 134 ? 11.513 13.572 48.483 1.00 68.54 134 VAL B N 1
ATOM 4258 C CA . VAL B 1 134 ? 12.922 13.876 48.562 1.00 67.64 134 VAL B CA 1
ATOM 4259 C C . VAL B 1 134 ? 13.604 13.188 47.409 1.00 67.40 134 VAL B C 1
ATOM 4260 O O . VAL B 1 134 ? 13.348 12.005 47.166 1.00 68.09 134 VAL B O 1
ATOM 4264 N N . ASN B 1 135 ? 14.444 13.923 46.685 1.00 66.77 135 ASN B N 1
ATOM 4265 C CA . ASN B 1 135 ? 15.400 13.309 45.755 1.00 66.27 135 ASN B CA 1
ATOM 4266 C C . ASN B 1 135 ? 16.641 12.856 46.519 1.00 65.80 135 ASN B C 1
ATOM 4267 O O . ASN B 1 135 ? 17.562 13.633 46.761 1.00 65.41 135 ASN B O 1
ATOM 4272 N N . GLU B 1 136 ? 16.660 11.590 46.894 1.00 65.56 136 GLU B N 1
ATOM 4273 C CA . GLU B 1 136 ? 17.702 11.093 47.761 1.00 65.20 136 GLU B CA 1
ATOM 4274 C C . GLU B 1 136 ? 19.048 10.923 47.051 1.00 64.95 136 GLU B C 1
ATOM 4275 O O . GLU B 1 136 ? 20.081 10.771 47.701 1.00 65.37 136 GLU B O 1
ATOM 4281 N N . ASP B 1 137 ? 19.052 10.972 45.724 1.00 64.64 137 ASP B N 1
ATOM 4282 C CA . ASP B 1 137 ? 20.308 10.765 44.975 1.00 64.89 137 ASP B CA 1
ATOM 4283 C C . ASP B 1 137 ? 21.102 12.061 44.717 1.00 63.51 137 ASP B C 1
ATOM 4284 O O . ASP B 1 137 ? 22.268 12.011 44.336 1.00 62.79 137 ASP B O 1
ATOM 4289 N N . VAL B 1 138 ? 20.458 13.204 44.954 1.00 62.91 138 VAL B N 1
ATOM 4290 C CA . VAL B 1 138 ? 21.032 14.507 44.629 1.00 62.46 138 VAL B CA 1
ATOM 4291 C C . VAL B 1 138 ? 21.837 15.083 45.798 1.00 63.47 138 VAL B C 1
ATOM 4292 O O . VAL B 1 138 ? 21.259 15.476 46.819 1.00 64.09 138 VAL B O 1
ATOM 4296 N N . PRO B 1 139 ? 23.175 15.137 45.656 1.00 62.91 139 PRO B N 1
ATOM 4297 C CA . PRO B 1 139 ? 23.954 15.604 46.782 1.00 62.50 139 PRO B CA 1
ATOM 4298 C C . PRO B 1 139 ? 23.749 17.056 47.117 1.00 61.95 139 PRO B C 1
ATOM 4299 O O . PRO B 1 139 ? 23.915 17.420 48.267 1.00 62.52 139 PRO B O 1
ATOM 4303 N N . LEU B 1 140 ? 23.407 17.884 46.140 1.00 61.54 140 LEU B N 1
ATOM 4304 C CA . LEU B 1 140 ? 23.375 19.340 46.353 1.00 60.92 140 LEU B CA 1
ATOM 4305 C C . LEU B 1 140 ? 22.377 19.997 45.435 1.00 61.57 140 LEU B C 1
ATOM 4306 O O . LEU B 1 140 ? 22.361 19.715 44.236 1.00 62.25 140 LEU B O 1
ATOM 4311 N N . ALA B 1 141 ? 21.569 20.890 45.996 1.00 61.08 141 ALA B N 1
ATOM 4312 C CA . ALA B 1 141 ? 20.611 21.671 45.236 1.00 60.60 141 ALA B CA 1
ATOM 4313 C C . ALA B 1 141 ? 20.550 23.077 45.817 1.00 60.62 141 ALA B C 1
ATOM 4314 O O . ALA B 1 141 ? 20.759 23.256 47.013 1.00 61.33 141 ALA B O 1
ATOM 4316 N N . VAL B 1 142 ? 20.320 24.091 44.989 1.00 61.11 142 VAL B N 1
ATOM 4317 C CA . VAL B 1 142 ? 20.172 25.458 45.536 1.00 61.39 142 VAL B CA 1
ATOM 4318 C C . VAL B 1 142 ? 19.027 26.258 44.946 1.00 61.46 142 VAL B C 1
ATOM 4319 O O . VAL B 1 142 ? 18.561 25.964 43.865 1.00 61.64 142 VAL B O 1
ATOM 4323 N N . LYS B 1 143 ? 18.569 27.256 45.689 1.00 61.92 143 LYS B N 1
ATOM 4324 C CA . LYS B 1 143 ? 17.515 28.157 45.233 1.00 62.49 143 LYS B CA 1
ATOM 4325 C C . LYS B 1 143 ? 17.845 29.558 45.646 1.00 62.65 143 LYS B C 1
ATOM 4326 O O . LYS B 1 143 ? 18.247 29.789 46.780 1.00 62.87 143 LYS B O 1
ATOM 4332 N N . ILE B 1 144 ? 17.639 30.493 44.724 1.00 62.96 144 ILE B N 1
ATOM 4333 C CA . ILE B 1 144 ? 17.766 31.903 45.008 1.00 63.11 144 ILE B CA 1
ATOM 4334 C C . ILE B 1 144 ? 16.440 32.577 44.707 1.00 63.13 144 ILE B C 1
ATOM 4335 O O . ILE B 1 144 ? 15.905 32.446 43.600 1.00 63.37 144 ILE B O 1
ATOM 4340 N N . SER B 1 145 ? 15.924 33.290 45.703 1.00 62.93 145 SER B N 1
ATOM 4341 C CA . SER B 1 145 ? 14.678 34.024 45.584 1.00 62.94 145 SER B CA 1
ATOM 4342 C C . SER B 1 145 ? 14.956 35.517 45.725 1.00 63.59 145 SER B C 1
ATOM 4343 O O . SER B 1 145 ? 15.724 35.919 46.604 1.00 64.17 145 SER B O 1
ATOM 4346 N N . PHE B 1 146 ? 14.335 36.325 44.861 1.00 63.40 146 PHE B N 1
ATOM 4347 C CA . PHE B 1 146 ? 14.520 37.779 44.865 1.00 63.40 146 PHE B CA 1
ATOM 4348 C C . PHE B 1 146 ? 13.301 38.524 45.371 1.00 63.82 146 PHE B C 1
ATOM 4349 O O . PHE B 1 146 ? 12.171 38.254 44.968 1.00 63.93 146 PHE B O 1
ATOM 4357 N N . PHE B 1 147 ? 13.539 39.477 46.255 1.00 64.30 147 PHE B N 1
ATOM 4358 C CA . PHE B 1 147 ? 12.453 40.244 46.827 1.00 64.64 147 PHE B CA 1
ATOM 4359 C C . PHE B 1 147 ? 12.308 41.578 46.132 1.00 65.24 147 PHE B C 1
ATOM 4360 O O . PHE B 1 147 ? 13.172 41.989 45.363 1.00 65.39 147 PHE B O 1
ATOM 4368 N N . GLU B 1 148 ? 11.203 42.253 46.402 1.00 65.93 148 GLU B N 1
ATOM 4369 C CA . GLU B 1 148 ? 10.947 43.539 45.779 1.00 67.03 148 GLU B CA 1
ATOM 4370 C C . GLU B 1 148 ? 11.963 44.597 46.210 1.00 67.27 148 GLU B C 1
ATOM 4371 O O . GLU B 1 148 ? 12.344 45.450 45.414 1.00 67.46 148 GLU B O 1
ATOM 4377 N N . CYS B 1 149 ? 12.422 44.515 47.457 1.00 67.56 149 CYS B N 1
ATOM 4378 C CA . CYS B 1 149 ? 13.367 45.492 48.018 1.00 67.97 149 CYS B CA 1
ATOM 4379 C C . CYS B 1 149 ? 14.784 45.419 47.434 1.00 67.14 149 CYS B C 1
ATOM 4380 O O . CYS B 1 149 ? 15.528 46.401 47.476 1.00 67.34 149 CYS B O 1
ATOM 4383 N N . GLY B 1 150 ? 15.148 44.265 46.890 1.00 66.20 150 GLY B N 1
ATOM 4384 C CA . GLY B 1 150 ? 16.521 44.021 46.468 1.00 65.19 150 GLY B CA 1
ATOM 4385 C C . GLY B 1 150 ? 17.122 42.885 47.275 1.00 64.22 150 GLY B C 1
ATOM 4386 O O . GLY B 1 150 ? 18.114 42.275 46.860 1.00 63.92 150 GLY B O 1
ATOM 4387 N N . GLY B 1 151 ? 16.498 42.610 48.423 1.00 63.44 151 GLY B N 1
ATOM 4388 C CA . GLY B 1 151 ? 16.864 41.509 49.308 1.00 62.61 151 GLY B CA 1
ATOM 4389 C C . GLY B 1 151 ? 16.704 40.133 48.670 1.00 62.28 151 GLY B C 1
ATOM 4390 O O . GLY B 1 151 ? 15.956 39.954 47.688 1.00 61.80 151 GLY B O 1
ATOM 4391 N N . THR B 1 152 ? 17.413 39.154 49.232 1.00 61.70 152 THR B N 1
ATOM 4392 C CA . THR B 1 152 ? 17.458 37.818 48.646 1.00 61.21 152 THR B CA 1
ATOM 4393 C C . THR B 1 152 ? 17.434 36.678 49.680 1.00 61.58 152 THR B C 1
ATOM 4394 O O . THR B 1 152 ? 17.740 36.872 50.868 1.00 61.40 152 THR B O 1
ATOM 4398 N N . ALA B 1 153 ? 17.059 35.484 49.221 1.00 61.89 153 ALA B N 1
ATOM 4399 C CA . ALA B 1 153 ? 17.144 34.274 50.045 1.00 61.97 153 ALA B CA 1
ATOM 4400 C C . ALA B 1 153 ? 17.872 33.159 49.295 1.00 62.15 153 ALA B C 1
ATOM 4401 O O . ALA B 1 153 ? 17.491 32.793 48.180 1.00 62.62 153 ALA B O 1
ATOM 4403 N N . ILE B 1 154 ? 18.924 32.618 49.904 1.00 61.83 154 ILE B N 1
ATOM 4404 C CA . ILE B 1 154 ? 19.663 31.515 49.302 1.00 61.41 154 ILE B CA 1
ATOM 4405 C C . ILE B 1 154 ? 19.381 30.217 50.077 1.00 61.49 154 ILE B C 1
ATOM 4406 O O . ILE B 1 154 ? 19.708 30.118 51.250 1.00 61.89 154 ILE B O 1
ATOM 4411 N N . GLY B 1 155 ? 18.730 29.248 49.431 1.00 61.11 155 GLY B N 1
ATOM 4412 C CA . GLY B 1 155 ? 18.344 27.988 50.081 1.00 60.70 155 GLY B CA 1
ATOM 4413 C C . GLY B 1 155 ? 19.183 26.835 49.551 1.00 61.06 155 GLY B C 1
ATOM 4414 O O . GLY B 1 155 ? 19.287 26.660 48.338 1.00 60.82 155 GLY B O 1
ATOM 4415 N N . VAL B 1 156 ? 19.805 26.071 50.458 1.00 60.90 156 VAL B N 1
ATOM 4416 C CA . VAL B 1 156 ? 20.682 24.971 50.097 1.00 60.65 156 VAL B CA 1
ATOM 4417 C C . VAL B 1 156 ? 20.139 23.689 50.705 1.00 61.44 156 VAL B C 1
ATOM 4418 O O . VAL B 1 156 ? 19.686 23.691 51.842 1.00 61.98 156 VAL B O 1
ATOM 4422 N N . ASN B 1 157 ? 20.154 22.606 49.925 1.00 61.80 157 ASN B N 1
ATOM 4423 C CA . ASN B 1 157 ? 19.867 21.264 50.410 1.00 61.27 157 ASN B CA 1
ATOM 4424 C C . ASN B 1 157 ? 21.072 20.408 50.055 1.00 61.58 157 ASN B C 1
ATOM 4425 O O . ASN B 1 157 ? 21.328 20.129 48.866 1.00 61.86 157 ASN B O 1
ATOM 4430 N N . LEU B 1 158 ? 21.827 20.017 51.080 1.00 61.27 158 LEU B N 1
ATOM 4431 C CA . LEU B 1 158 ? 23.060 19.246 50.922 1.00 61.04 158 LEU B CA 1
ATOM 4432 C C . LEU B 1 158 ? 22.795 17.922 51.565 1.00 60.98 158 LEU B C 1
ATOM 4433 O O . LEU B 1 158 ? 22.319 17.892 52.707 1.00 61.38 158 LEU B O 1
ATOM 4438 N N . SER B 1 159 ? 23.094 16.831 50.860 1.00 60.81 159 SER B N 1
ATOM 4439 C CA . SER B 1 159 ? 22.699 15.484 51.316 1.00 60.56 159 SER B CA 1
ATOM 4440 C C . SER B 1 159 ? 23.407 15.095 52.607 1.00 61.14 159 SER B C 1
ATOM 4441 O O . SER B 1 159 ? 24.637 15.181 52.696 1.00 61.41 159 SER B O 1
ATOM 4444 N N . HIS B 1 160 ? 22.630 14.674 53.605 1.00 61.15 160 HIS B N 1
ATOM 4445 C CA . HIS B 1 160 ? 23.197 14.147 54.838 1.00 61.26 160 HIS B CA 1
ATOM 4446 C C . HIS B 1 160 ? 23.897 12.795 54.606 1.00 61.20 160 HIS B C 1
ATOM 4447 O O . HIS B 1 160 ? 24.677 12.353 55.433 1.00 61.25 160 HIS B O 1
ATOM 4454 N N . LYS B 1 161 ? 23.633 12.147 53.476 1.00 61.49 161 LYS B N 1
ATOM 4455 C CA . LYS B 1 161 ? 24.296 10.892 53.155 1.00 61.14 161 LYS B CA 1
ATOM 4456 C C . LYS B 1 161 ? 25.756 11.142 52.808 1.00 61.34 161 LYS B C 1
ATOM 4457 O O . LYS B 1 161 ? 26.545 10.206 52.714 1.00 62.27 161 LYS B O 1
ATOM 4463 N N . ILE B 1 162 ? 26.133 12.401 52.665 1.00 61.03 162 ILE B N 1
ATOM 4464 C CA . ILE B 1 162 ? 27.422 12.717 52.077 1.00 61.09 162 ILE B CA 1
ATOM 4465 C C . ILE B 1 162 ? 28.110 13.890 52.754 1.00 61.77 162 ILE B C 1
ATOM 4466 O O . ILE B 1 162 ? 29.203 14.285 52.367 1.00 61.69 162 ILE B O 1
ATOM 4471 N N . ALA B 1 163 ? 27.457 14.443 53.773 1.00 62.27 163 ALA B N 1
ATOM 4472 C CA . ALA B 1 163 ? 27.952 15.622 54.447 1.00 62.49 163 ALA B CA 1
ATOM 4473 C C . ALA B 1 163 ? 27.325 15.799 55.830 1.00 63.14 163 ALA B C 1
ATOM 4474 O O . ALA B 1 163 ? 26.161 15.450 56.051 1.00 63.35 163 ALA B O 1
ATOM 4476 N N . ASP B 1 164 ? 28.129 16.316 56.761 1.00 63.64 164 ASP B N 1
ATOM 4477 C CA . ASP B 1 164 ? 27.653 16.852 58.034 1.00 63.80 164 ASP B CA 1
ATOM 4478 C C . ASP B 1 164 ? 27.682 18.395 57.908 1.00 64.22 164 ASP B C 1
ATOM 4479 O O . ASP B 1 164 ? 28.109 18.896 56.861 1.00 64.27 164 ASP B O 1
ATOM 4484 N N . VAL B 1 165 ? 27.247 19.139 58.937 1.00 63.95 165 VAL B N 1
ATOM 4485 C CA . VAL B 1 165 ? 27.220 20.613 58.848 1.00 64.66 165 VAL B CA 1
ATOM 4486 C C . VAL B 1 165 ? 28.590 21.228 58.603 1.00 64.90 165 VAL B C 1
ATOM 4487 O O . VAL B 1 165 ? 28.692 22.286 57.990 1.00 65.48 165 VAL B O 1
ATOM 4491 N N . LEU B 1 166 ? 29.635 20.594 59.127 1.00 64.63 166 LEU B N 1
ATOM 4492 C CA . LEU B 1 166 ? 30.979 21.101 58.935 1.00 64.57 166 LEU B CA 1
ATOM 4493 C C . LEU B 1 166 ? 31.292 21.027 57.456 1.00 64.28 166 LEU B C 1
ATOM 4494 O O . LEU B 1 166 ? 31.795 21.984 56.891 1.00 65.08 166 LEU B O 1
ATOM 4499 N N . SER B 1 167 ? 30.970 19.909 56.823 1.00 63.58 167 SER B N 1
ATOM 4500 C CA . SER B 1 167 ? 31.101 19.803 55.373 1.00 63.60 167 SER B CA 1
ATOM 4501 C C . SER B 1 167 ? 30.300 20.891 54.574 1.00 62.97 167 SER B C 1
ATOM 4502 O O . SER B 1 167 ? 30.785 21.397 53.569 1.00 61.51 167 SER B O 1
ATOM 4505 N N . LEU B 1 168 ? 29.104 21.249 55.049 1.00 63.60 168 LEU B N 1
ATOM 4506 C CA . LEU B 1 168 ? 28.301 22.328 54.447 1.00 64.42 168 LEU B CA 1
ATOM 4507 C C . LEU B 1 168 ? 29.045 23.640 54.510 1.00 65.09 168 LEU B C 1
ATOM 4508 O O . LEU B 1 168 ? 29.058 24.401 53.538 1.00 65.74 168 LEU B O 1
ATOM 4513 N N . ALA B 1 169 ? 29.653 23.885 55.670 1.00 65.20 169 ALA B N 1
ATOM 4514 C CA . ALA B 1 169 ? 30.462 25.079 55.928 1.00 65.11 169 ALA B CA 1
ATOM 4515 C C . ALA B 1 169 ? 31.723 25.143 55.067 1.00 64.60 169 ALA B C 1
ATOM 4516 O O . ALA B 1 169 ? 32.044 26.207 54.527 1.00 65.35 169 ALA B O 1
ATOM 4518 N N . THR B 1 170 ? 32.436 24.021 54.953 1.00 63.20 170 THR B N 1
ATOM 4519 C CA . THR B 1 170 ? 33.583 23.927 54.057 1.00 62.40 170 THR B CA 1
ATOM 4520 C C . THR B 1 170 ? 33.116 24.320 52.656 1.00 63.15 170 THR B C 1
ATOM 4521 O O . THR B 1 170 ? 33.800 25.079 51.977 1.00 64.24 170 THR B O 1
ATOM 4525 N N . PHE B 1 171 ? 31.937 23.841 52.247 1.00 62.26 171 PHE B N 1
ATOM 4526 C CA . PHE B 1 171 ? 31.416 24.176 50.941 1.00 61.83 171 PHE B CA 1
ATOM 4527 C C . PHE B 1 171 ? 31.061 25.654 50.782 1.00 61.95 171 PHE B C 1
ATOM 4528 O O . PHE B 1 171 ? 31.483 26.291 49.805 1.00 62.53 171 PHE B O 1
ATOM 4536 N N . LEU B 1 172 ? 30.259 26.180 51.705 1.00 60.85 172 LEU B N 1
ATOM 4537 C CA . LEU B 1 172 ? 29.812 27.562 51.606 1.00 59.92 172 LEU B CA 1
ATOM 4538 C C . LEU B 1 172 ? 30.958 28.583 51.712 1.00 59.86 172 LEU B C 1
ATOM 4539 O O . LEU B 1 172 ? 30.915 29.622 51.055 1.00 60.33 172 LEU B O 1
ATOM 4544 N N . ASN B 1 173 ? 31.979 28.292 52.523 1.00 59.40 173 ASN B N 1
ATOM 4545 C CA . ASN B 1 173 ? 33.167 29.154 52.592 1.00 58.86 173 ASN B CA 1
ATOM 4546 C C . ASN B 1 173 ? 33.724 29.285 51.206 1.00 58.11 173 ASN B C 1
ATOM 4547 O O . ASN B 1 173 ? 33.979 30.379 50.748 1.00 58.10 173 ASN B O 1
ATOM 4552 N N . ALA B 1 174 ? 33.902 28.146 50.546 1.00 57.50 174 ALA B N 1
ATOM 4553 C CA . ALA B 1 174 ? 34.572 28.095 49.268 1.00 57.63 174 ALA B CA 1
ATOM 4554 C C . ALA B 1 174 ? 33.734 28.758 48.168 1.00 58.30 174 ALA B C 1
ATOM 4555 O O . ALA B 1 174 ? 34.270 29.509 47.344 1.00 58.09 174 ALA B O 1
ATOM 4557 N N . TRP B 1 175 ? 32.425 28.494 48.162 1.00 58.90 175 TRP B N 1
ATOM 4558 C CA . TRP B 1 175 ? 31.544 29.094 47.160 1.00 59.56 175 TRP B CA 1
ATOM 4559 C C . TRP B 1 175 ? 31.521 30.624 47.331 1.00 59.91 175 TRP B C 1
ATOM 4560 O O . TRP B 1 175 ? 31.781 31.345 46.367 1.00 60.26 175 TRP B O 1
ATOM 4571 N N . THR B 1 176 ? 31.279 31.115 48.546 1.00 59.98 176 THR B N 1
ATOM 4572 C CA . THR B 1 176 ? 31.256 32.565 48.788 1.00 60.32 176 THR B CA 1
ATOM 4573 C C . THR B 1 176 ? 32.587 33.218 48.447 1.00 60.91 176 THR B C 1
ATOM 4574 O O . THR B 1 176 ? 32.626 34.299 47.849 1.00 61.66 176 THR B O 1
ATOM 4578 N N . ALA B 1 177 ? 33.678 32.552 48.811 1.00 61.18 177 ALA B N 1
ATOM 4579 C CA . ALA B 1 177 ? 35.016 33.064 48.543 1.00 61.55 177 ALA B CA 1
ATOM 4580 C C . ALA B 1 177 ? 35.297 33.175 47.045 1.00 62.18 177 ALA B C 1
ATOM 4581 O O . ALA B 1 177 ? 35.843 34.181 46.593 1.00 62.60 177 ALA B O 1
ATOM 4583 N N . THR B 1 178 ? 34.926 32.142 46.287 1.00 62.81 178 THR B N 1
ATOM 4584 C CA . THR B 1 178 ? 35.112 32.137 44.845 1.00 63.60 178 THR B CA 1
ATOM 4585 C C . THR B 1 178 ? 34.274 33.239 44.230 1.00 64.63 178 THR B C 1
ATOM 4586 O O . THR B 1 178 ? 34.697 33.889 43.284 1.00 64.86 178 THR B O 1
ATOM 4590 N N . CYS B 1 179 ? 33.088 33.450 44.783 1.00 66.42 179 CYS B N 1
ATOM 4591 C CA . CYS B 1 179 ? 32.188 34.470 44.282 1.00 67.04 179 CYS B CA 1
ATOM 4592 C C . CYS B 1 179 ? 32.777 35.855 44.481 1.00 67.42 179 CYS B C 1
ATOM 4593 O O . CYS B 1 179 ? 32.586 36.728 43.647 1.00 67.65 179 CYS B O 1
ATOM 4596 N N . ARG B 1 180 ? 33.517 36.034 45.578 1.00 68.12 180 ARG B N 1
ATOM 4597 C CA . ARG B 1 180 ? 34.285 37.268 45.840 1.00 68.39 180 ARG B CA 1
ATOM 4598 C C . ARG B 1 180 ? 35.532 37.399 44.966 1.00 68.68 180 ARG B C 1
ATOM 4599 O O . ARG B 1 180 ? 36.208 38.426 44.999 1.00 68.79 180 ARG B O 1
ATOM 4607 N N . GLY B 1 181 ? 35.846 36.346 44.215 1.00 69.15 181 GLY B N 1
ATOM 4608 C CA . GLY B 1 181 ? 36.990 36.334 43.308 1.00 70.14 181 GLY B CA 1
ATOM 4609 C C . GLY B 1 181 ? 38.355 36.177 43.969 1.00 71.01 181 GLY B C 1
ATOM 4610 O O . GLY B 1 181 ? 39.377 36.535 43.383 1.00 70.80 181 GLY B O 1
ATOM 4611 N N . GLU B 1 182 ? 38.387 35.635 45.182 1.00 71.93 182 GLU B N 1
ATOM 4612 C CA . GLU B 1 182 ? 39.664 35.403 45.880 1.00 72.98 182 GLU B CA 1
ATOM 4613 C C . GLU B 1 182 ? 40.503 34.319 45.175 1.00 73.28 182 GLU B C 1
ATOM 4614 O O . GLU B 1 182 ? 39.944 33.427 44.508 1.00 73.15 182 GLU B O 1
ATOM 4620 N N . THR B 1 183 ? 41.832 34.411 45.330 1.00 73.53 183 THR B N 1
ATOM 4621 C CA . THR B 1 183 ? 42.774 33.507 44.645 1.00 73.77 183 THR B CA 1
ATOM 4622 C C . THR B 1 183 ? 42.756 32.096 45.228 1.00 73.71 183 THR B C 1
ATOM 4623 O O . THR B 1 183 ? 42.053 31.234 44.703 1.00 73.77 183 THR B O 1
ATOM 4627 N N . GLU B 1 184 ? 43.507 31.842 46.297 1.00 73.47 184 GLU B N 1
ATOM 4628 C CA . GLU B 1 184 ? 43.535 30.488 46.833 1.00 73.46 184 GLU B CA 1
ATOM 4629 C C . GLU B 1 184 ? 42.247 30.164 47.575 1.00 73.32 184 GLU B C 1
ATOM 4630 O O . GLU B 1 184 ? 41.716 31.000 48.313 1.00 74.08 184 GLU B O 1
ATOM 4636 N N . ILE B 1 185 ? 41.762 28.945 47.365 1.00 72.32 185 ILE B N 1
ATOM 4637 C CA . ILE B 1 185 ? 40.564 28.438 48.026 1.00 71.46 185 ILE B CA 1
ATOM 4638 C C . ILE B 1 185 ? 40.898 27.277 48.991 1.00 71.00 185 ILE B C 1
ATOM 4639 O O . ILE B 1 185 ? 41.924 26.591 48.845 1.00 70.57 185 ILE B O 1
ATOM 4644 N N . VAL B 1 186 ? 40.035 27.084 49.985 1.00 70.44 186 VAL B N 1
ATOM 4645 C CA . VAL B 1 186 ? 40.227 26.066 51.014 1.00 70.15 186 VAL B CA 1
ATOM 4646 C C . VAL B 1 186 ? 39.756 24.682 50.504 1.00 69.35 186 VAL B C 1
ATOM 4647 O O . VAL B 1 186 ? 38.594 24.330 50.643 1.00 68.90 186 VAL B O 1
ATOM 4651 N N . LEU B 1 187 ? 40.674 23.911 49.918 1.00 69.03 187 LEU B N 1
ATOM 4652 C CA . LEU B 1 187 ? 40.336 22.687 49.160 1.00 68.57 187 LEU B CA 1
ATOM 4653 C C . LEU B 1 187 ? 39.758 21.532 49.980 1.00 68.11 187 LEU B C 1
ATOM 4654 O O . LEU B 1 187 ? 40.189 21.285 51.106 1.00 68.19 187 LEU B O 1
ATOM 4659 N N . PRO B 1 188 ? 38.800 20.796 49.397 1.00 67.38 188 PRO B N 1
ATOM 4660 C CA . PRO B 1 188 ? 38.178 19.660 50.088 1.00 66.63 188 PRO B CA 1
ATOM 4661 C C . PRO B 1 188 ? 39.002 18.387 50.006 1.00 65.73 188 PRO B C 1
ATOM 4662 O O . PRO B 1 188 ? 39.777 18.206 49.073 1.00 65.62 188 PRO B O 1
ATOM 4666 N N . ASN B 1 189 ? 38.826 17.503 50.976 1.00 65.02 189 ASN B N 1
ATOM 4667 C CA . ASN B 1 189 ? 39.395 16.163 50.863 1.00 64.54 189 ASN B CA 1
ATOM 4668 C C . ASN B 1 189 ? 38.318 15.062 50.923 1.00 64.04 189 ASN B C 1
ATOM 4669 O O . ASN B 1 189 ? 37.651 14.892 51.945 1.00 64.07 189 ASN B O 1
ATOM 4674 N N . PHE B 1 190 ? 38.177 14.316 49.829 1.00 63.17 190 PHE B N 1
ATOM 4675 C CA . PHE B 1 190 ? 37.178 13.248 49.728 1.00 62.35 190 PHE B CA 1
ATOM 4676 C C . PHE B 1 190 ? 37.685 11.809 50.002 1.00 61.36 190 PHE B C 1
ATOM 4677 O O . PHE B 1 190 ? 36.938 10.856 49.824 1.00 61.19 190 PHE B O 1
ATOM 4685 N N . ASP B 1 191 ? 38.929 11.662 50.444 1.00 60.95 191 ASP B N 1
ATOM 4686 C CA . ASP B 1 191 ? 39.581 10.335 50.604 1.00 60.49 191 ASP B CA 1
ATOM 4687 C C . ASP B 1 191 ? 39.661 9.841 52.044 1.00 59.85 191 ASP B C 1
ATOM 4688 O O . ASP B 1 191 ? 39.670 8.641 52.286 1.00 59.84 191 ASP B O 1
ATOM 4693 N N . LEU B 1 192 ? 39.727 10.769 52.993 1.00 59.40 192 LEU B N 1
ATOM 4694 C CA . LEU B 1 192 ? 39.746 10.433 54.408 1.00 59.32 192 LEU B CA 1
ATOM 4695 C C . LEU B 1 192 ? 38.638 9.489 54.902 1.00 59.62 192 LEU B C 1
ATOM 4696 O O . LEU B 1 192 ? 38.944 8.394 55.406 1.00 59.56 192 LEU B O 1
ATOM 4701 N N . ALA B 1 193 ? 37.377 9.898 54.742 1.00 59.99 193 ALA B N 1
ATOM 4702 C CA . ALA B 1 193 ? 36.237 9.231 55.386 1.00 60.81 193 ALA B CA 1
ATOM 4703 C C . ALA B 1 193 ? 36.147 7.725 55.178 1.00 61.85 193 ALA B C 1
ATOM 4704 O O . ALA B 1 193 ? 35.945 6.979 56.142 1.00 62.00 193 ALA B O 1
ATOM 4706 N N . ALA B 1 194 ? 36.312 7.278 53.935 1.00 62.81 194 ALA B N 1
ATOM 4707 C CA . ALA B 1 194 ? 36.295 5.851 53.612 1.00 63.55 194 ALA B CA 1
ATOM 4708 C C . ALA B 1 194 ? 37.524 5.086 54.128 1.00 64.56 194 ALA B C 1
ATOM 4709 O O . ALA B 1 194 ? 37.417 3.904 54.481 1.00 65.11 194 ALA B O 1
ATOM 4711 N N . ARG B 1 195 ? 38.685 5.741 54.165 1.00 65.05 195 ARG B N 1
ATOM 4712 C CA . ARG B 1 195 ? 39.899 5.093 54.665 1.00 65.60 195 ARG B CA 1
ATOM 4713 C C . ARG B 1 195 ? 39.847 4.934 56.181 1.00 65.07 195 ARG B C 1
ATOM 4714 O O . ARG B 1 195 ? 40.218 3.884 56.699 1.00 64.63 195 ARG B O 1
ATOM 4722 N N . HIS B 1 196 ? 39.367 5.964 56.883 1.00 64.82 196 HIS B N 1
ATOM 4723 C CA . HIS B 1 196 ? 39.284 5.918 58.353 1.00 64.48 196 HIS B CA 1
ATOM 4724 C C . HIS B 1 196 ? 38.025 5.228 58.828 1.00 64.21 196 HIS B C 1
ATOM 4725 O O . HIS B 1 196 ? 37.951 4.768 59.967 1.00 64.46 196 HIS B O 1
ATOM 4732 N N . PHE B 1 197 ? 37.051 5.117 57.937 1.00 63.67 197 PHE B N 1
ATOM 4733 C CA . PHE B 1 197 ? 35.818 4.429 58.266 1.00 63.57 197 PHE B CA 1
ATOM 4734 C C . PHE B 1 197 ? 35.298 3.578 57.086 1.00 63.24 197 PHE B C 1
ATOM 4735 O O . PHE B 1 197 ? 34.411 4.001 56.365 1.00 63.91 197 PHE B O 1
ATOM 4743 N N . PRO B 1 198 ? 35.815 2.356 56.912 1.00 62.69 198 PRO B N 1
ATOM 4744 C CA . PRO B 1 198 ? 35.416 1.574 55.738 1.00 62.29 198 PRO B CA 1
ATOM 4745 C C . PRO B 1 198 ? 33.939 1.180 55.754 1.00 61.82 198 PRO B C 1
ATOM 4746 O O . PRO B 1 198 ? 33.404 0.854 56.819 1.00 61.97 198 PRO B O 1
ATOM 4750 N N . PRO B 1 199 ? 33.293 1.180 54.578 1.00 61.41 199 PRO B N 1
ATOM 4751 C CA . PRO B 1 199 ? 31.902 0.769 54.432 1.00 61.71 199 PRO B CA 1
ATOM 4752 C C . PRO B 1 199 ? 31.704 -0.727 54.704 1.00 62.47 199 PRO B C 1
ATOM 4753 O O . PRO B 1 199 ? 32.467 -1.563 54.205 1.00 62.54 199 PRO B O 1
ATOM 4757 N N . VAL B 1 200 ? 30.695 -1.058 55.499 1.00 63.07 200 VAL B N 1
ATOM 4758 C CA . VAL B 1 200 ? 30.326 -2.449 55.692 1.00 63.95 200 VAL B CA 1
ATOM 4759 C C . VAL B 1 200 ? 29.393 -2.847 54.554 1.00 64.29 200 VAL B C 1
ATOM 4760 O O . VAL B 1 200 ? 28.586 -2.046 54.084 1.00 64.10 200 VAL B O 1
ATOM 4764 N N . ASP B 1 201 ? 29.521 -4.085 54.101 1.00 65.22 201 ASP B N 1
ATOM 4765 C CA . ASP B 1 201 ? 28.775 -4.535 52.928 1.00 66.03 201 ASP B CA 1
ATOM 4766 C C . ASP B 1 201 ? 27.280 -4.567 53.169 1.00 66.21 201 ASP B C 1
ATOM 4767 O O . ASP B 1 201 ? 26.836 -4.968 54.256 1.00 65.78 201 ASP B O 1
ATOM 4772 N N . ASN B 1 202 ? 26.509 -4.136 52.164 1.00 66.42 202 ASN B N 1
ATOM 4773 C CA . ASN B 1 202 ? 25.058 -4.277 52.224 1.00 67.05 202 ASN B CA 1
ATOM 4774 C C . ASN B 1 202 ? 24.425 -3.474 53.372 1.00 67.22 202 ASN B C 1
ATOM 4775 O O . ASN B 1 202 ? 23.266 -3.733 53.719 1.00 68.05 202 ASN B O 1
ATOM 4780 N N . THR B 1 203 ? 25.168 -2.558 54.008 1.00 66.39 203 THR B N 1
ATOM 4781 C CA . THR B 1 203 ? 24.600 -1.806 55.134 1.00 65.54 203 THR B CA 1
ATOM 4782 C C . THR B 1 203 ? 23.404 -1.010 54.633 1.00 65.53 203 THR B C 1
ATOM 4783 O O . THR B 1 203 ? 23.531 -0.247 53.677 1.00 65.90 203 THR B O 1
ATOM 4787 N N . PRO B 1 204 ? 22.223 -1.221 55.240 1.00 65.66 204 PRO B N 1
ATOM 4788 C CA . PRO B 1 204 ? 21.099 -0.380 54.843 1.00 65.57 204 PRO B CA 1
ATOM 4789 C C . PRO B 1 204 ? 21.164 1.017 55.450 1.00 65.00 204 PRO B C 1
ATOM 4790 O O . PRO B 1 204 ? 21.730 1.224 56.531 1.00 64.87 204 PRO B O 1
ATOM 4794 N N . SER B 1 205 ? 20.612 1.961 54.703 1.00 65.11 205 SER B N 1
ATOM 4795 C CA . SER B 1 205 ? 20.472 3.345 55.120 1.00 65.12 205 SER B CA 1
ATOM 4796 C C . SER B 1 205 ? 19.183 3.435 55.928 1.00 65.21 205 SER B C 1
ATOM 4797 O O . SER B 1 205 ? 18.139 2.954 55.467 1.00 64.93 205 SER B O 1
ATOM 4800 N N . PRO B 1 206 ? 19.242 4.037 57.137 1.00 65.52 206 PRO B N 1
ATOM 4801 C CA . PRO B 1 206 ? 18.035 4.141 57.954 1.00 65.56 206 PRO B CA 1
ATOM 4802 C C . PRO B 1 206 ? 16.986 5.019 57.276 1.00 65.99 206 PRO B C 1
ATOM 4803 O O . PRO B 1 206 ? 17.325 6.044 56.700 1.00 65.99 206 PRO B O 1
ATOM 4807 N N . GLU B 1 207 ? 15.730 4.584 57.335 1.00 66.65 207 GLU B N 1
ATOM 4808 C CA . GLU B 1 207 ? 14.577 5.334 56.825 1.00 66.72 207 GLU B CA 1
ATOM 4809 C C . GLU B 1 207 ? 14.153 6.365 57.875 1.00 66.10 207 GLU B C 1
ATOM 4810 O O . GLU B 1 207 ? 14.290 6.124 59.072 1.00 65.95 207 GLU B O 1
ATOM 4816 N N . LEU B 1 208 ? 13.632 7.507 57.434 1.00 65.64 208 LEU B N 1
ATOM 4817 C CA . LEU B 1 208 ? 12.984 8.436 58.356 1.00 65.21 208 LEU B CA 1
ATOM 4818 C C . LEU B 1 208 ? 11.458 8.378 58.240 1.00 65.48 208 LEU B C 1
ATOM 4819 O O . LEU B 1 208 ? 10.902 8.682 57.174 1.00 65.65 208 LEU B O 1
ATOM 4824 N N . VAL B 1 209 ? 10.800 7.977 59.332 1.00 65.25 209 VAL B N 1
ATOM 4825 C CA . VAL B 1 209 ? 9.344 8.034 59.436 1.00 65.35 209 VAL B CA 1
ATOM 4826 C C . VAL B 1 209 ? 9.003 9.295 60.217 1.00 65.37 209 VAL B C 1
ATOM 4827 O O . VAL B 1 209 ? 9.302 9.365 61.409 1.00 65.65 209 VAL B O 1
ATOM 4831 N N . PRO B 1 210 ? 8.382 10.299 59.559 1.00 65.29 210 PRO B N 1
ATOM 4832 C CA . PRO B 1 210 ? 8.065 11.555 60.257 1.00 65.22 210 PRO B CA 1
ATOM 4833 C C . PRO B 1 210 ? 6.971 11.360 61.307 1.00 65.37 210 PRO B C 1
ATOM 4834 O O . PRO B 1 210 ? 6.047 10.570 61.082 1.00 65.08 210 PRO B O 1
ATOM 4838 N N . ASP B 1 211 ? 7.090 12.056 62.442 1.00 65.52 211 ASP B N 1
ATOM 4839 C CA . ASP B 1 211 ? 6.055 12.053 63.489 1.00 65.56 211 ASP B CA 1
ATOM 4840 C C . ASP B 1 211 ? 4.956 13.045 63.116 1.00 65.87 211 ASP B C 1
ATOM 4841 O O . ASP B 1 211 ? 5.203 13.996 62.362 1.00 65.77 211 ASP B O 1
ATOM 4846 N N . GLU B 1 212 ? 3.744 12.843 63.630 1.00 66.30 212 GLU B N 1
ATOM 4847 C CA . GLU B 1 212 ? 2.626 13.613 63.071 1.00 66.85 212 GLU B CA 1
ATOM 4848 C C . GLU B 1 212 ? 2.305 14.986 63.675 1.00 66.40 212 GLU B C 1
ATOM 4849 O O . GLU B 1 212 ? 2.153 15.955 62.918 1.00 66.94 212 GLU B O 1
ATOM 4855 N N . ASN B 1 213 ? 2.202 15.086 65.001 1.00 65.29 213 ASN B N 1
ATOM 4856 C CA . ASN B 1 213 ? 1.835 16.369 65.621 1.00 64.22 213 ASN B CA 1
ATOM 4857 C C . ASN B 1 213 ? 3.053 17.235 65.964 1.00 63.06 213 ASN B C 1
ATOM 4858 O O . ASN B 1 213 ? 3.075 17.872 67.011 1.00 63.21 213 ASN B O 1
ATOM 4863 N N . VAL B 1 214 ? 4.059 17.272 65.095 1.00 61.52 214 VAL B N 1
ATOM 4864 C CA . VAL B 1 214 ? 5.297 17.964 65.438 1.00 59.99 214 VAL B CA 1
ATOM 4865 C C . VAL B 1 214 ? 5.387 19.376 64.873 1.00 59.32 214 VAL B C 1
ATOM 4866 O O . VAL B 1 214 ? 5.316 19.589 63.659 1.00 59.91 214 VAL B O 1
ATOM 4870 N N . VAL B 1 215 ? 5.555 20.334 65.774 1.00 58.07 215 VAL B N 1
ATOM 4871 C CA . VAL B 1 215 ? 5.859 21.703 65.392 1.00 56.90 215 VAL B CA 1
ATOM 4872 C C . VAL B 1 215 ? 7.244 22.054 65.911 1.00 56.40 215 VAL B C 1
ATOM 4873 O O . VAL B 1 215 ? 7.674 21.542 66.941 1.00 55.95 215 VAL B O 1
ATOM 4877 N N . MET B 1 216 ? 7.944 22.915 65.193 1.00 56.40 216 MET B N 1
ATOM 4878 C CA . MET B 1 216 ? 9.188 23.436 65.695 1.00 57.07 216 MET B CA 1
ATOM 4879 C C . MET B 1 216 ? 9.089 24.931 65.898 1.00 57.77 216 MET B C 1
ATOM 4880 O O . MET B 1 216 ? 8.473 25.639 65.095 1.00 58.03 216 MET B O 1
ATOM 4885 N N . LYS B 1 217 ? 9.682 25.419 66.982 1.00 58.67 217 LYS B N 1
ATOM 4886 C CA . LYS B 1 217 ? 9.833 26.873 67.135 1.00 58.38 217 LYS B CA 1
ATOM 4887 C C . LYS B 1 217 ? 11.287 27.116 67.400 1.00 58.14 217 LYS B C 1
ATOM 4888 O O . LYS B 1 217 ? 11.989 26.196 67.833 1.00 58.49 217 LYS B O 1
ATOM 4894 N N . ARG B 1 218 ? 11.731 28.338 67.135 1.00 57.77 218 ARG B N 1
ATOM 4895 C CA . ARG B 1 218 ? 13.075 28.776 67.449 1.00 57.67 218 ARG B CA 1
ATOM 4896 C C . ARG B 1 218 ? 13.063 29.554 68.753 1.00 57.75 218 ARG B C 1
ATOM 4897 O O . ARG B 1 218 ? 12.460 30.621 68.847 1.00 57.74 218 ARG B O 1
ATOM 4905 N N . PHE B 1 219 ? 13.732 29.009 69.760 1.00 58.15 219 PHE B N 1
ATOM 4906 C CA . PHE B 1 219 ? 13.836 29.666 71.063 1.00 58.41 219 PHE B CA 1
ATOM 4907 C C . PHE B 1 219 ? 15.145 30.423 71.080 1.00 58.68 219 PHE B C 1
ATOM 4908 O O . PHE B 1 219 ? 16.193 29.850 70.773 1.00 59.15 219 PHE B O 1
ATOM 4916 N N . VAL B 1 220 ? 15.083 31.700 71.427 1.00 58.81 220 VAL B N 1
ATOM 4917 C CA . VAL B 1 220 ? 16.233 32.589 71.341 1.00 59.16 220 VAL B CA 1
ATOM 4918 C C . VAL B 1 220 ? 16.729 32.979 72.733 1.00 59.62 220 VAL B C 1
ATOM 4919 O O . VAL B 1 220 ? 15.964 33.458 73.579 1.00 59.48 220 VAL B O 1
ATOM 4923 N N . PHE B 1 221 ? 18.017 32.759 72.963 1.00 60.03 221 PHE B N 1
ATOM 4924 C CA . PHE B 1 221 ? 18.653 33.158 74.210 1.00 60.28 221 PHE B CA 1
ATOM 4925 C C . PHE B 1 221 ? 19.613 34.277 73.859 1.00 60.85 221 PHE B C 1
ATOM 4926 O O . PHE B 1 221 ? 20.692 34.021 73.324 1.00 60.98 221 PHE B O 1
ATOM 4934 N N . ASP B 1 222 ? 19.195 35.518 74.105 1.00 61.66 222 ASP B N 1
ATOM 4935 C CA . ASP B 1 222 ? 20.037 36.668 73.759 1.00 62.71 222 ASP B CA 1
ATOM 4936 C C . ASP B 1 222 ? 21.187 36.876 74.754 1.00 63.23 222 ASP B C 1
ATOM 4937 O O . ASP B 1 222 ? 21.338 36.096 75.697 1.00 63.32 222 ASP B O 1
ATOM 4942 N N . LYS B 1 223 ? 22.019 37.886 74.501 1.00 64.08 223 LYS B N 1
ATOM 4943 C CA . LYS B 1 223 ? 23.035 38.355 75.451 1.00 65.16 223 LYS B CA 1
ATOM 4944 C C . LYS B 1 223 ? 22.537 38.227 76.906 1.00 65.86 223 LYS B C 1
ATOM 4945 O O . LYS B 1 223 ? 23.095 37.453 77.698 1.00 65.71 223 LYS B O 1
ATOM 4951 N N . GLU B 1 224 ? 21.468 38.976 77.216 1.00 66.62 224 GLU B N 1
ATOM 4952 C CA . GLU B 1 224 ? 20.876 39.102 78.566 1.00 67.41 224 GLU B CA 1
ATOM 4953 C C . GLU B 1 224 ? 20.359 37.809 79.210 1.00 67.58 224 GLU B C 1
ATOM 4954 O O . GLU B 1 224 ? 20.441 37.660 80.430 1.00 67.53 224 GLU B O 1
ATOM 4960 N N . LYS B 1 225 ? 19.830 36.882 78.410 1.00 67.93 225 LYS B N 1
ATOM 4961 C CA . LYS B 1 225 ? 19.370 35.593 78.941 1.00 68.15 225 LYS B CA 1
ATOM 4962 C C . LYS B 1 225 ? 20.560 34.700 79.279 1.00 68.06 225 LYS B C 1
ATOM 4963 O O . LYS B 1 225 ? 20.509 33.948 80.242 1.00 67.71 225 LYS B O 1
ATOM 4969 N N . ILE B 1 226 ? 21.625 34.806 78.486 1.00 68.61 226 ILE B N 1
ATOM 4970 C CA . ILE B 1 226 ? 22.851 34.017 78.675 1.00 69.20 226 ILE B CA 1
ATOM 4971 C C . ILE B 1 226 ? 23.701 34.540 79.838 1.00 69.10 226 ILE B C 1
ATOM 4972 O O . ILE B 1 226 ? 24.321 33.757 80.560 1.00 69.17 226 ILE B O 1
ATOM 4977 N N . GLY B 1 227 ? 23.720 35.858 80.019 1.00 68.96 227 GLY B N 1
ATOM 4978 C CA . GLY B 1 227 ? 24.387 36.471 81.175 1.00 68.72 227 GLY B CA 1
ATOM 4979 C C . GLY B 1 227 ? 23.679 36.188 82.490 1.00 68.35 227 GLY B C 1
ATOM 4980 O O . GLY B 1 227 ? 24.297 36.236 83.551 1.00 68.38 227 GLY B O 1
ATOM 4981 N N . ALA B 1 228 ? 22.381 35.893 82.409 1.00 68.17 228 ALA B N 1
ATOM 4982 C CA . ALA B 1 228 ? 21.535 35.618 83.571 1.00 68.22 228 ALA B CA 1
ATOM 4983 C C . ALA B 1 228 ? 21.664 34.180 84.053 1.00 68.64 228 ALA B C 1
ATOM 4984 O O . ALA B 1 228 ? 21.785 33.925 85.255 1.00 68.64 228 ALA B O 1
ATOM 4986 N N . LEU B 1 229 ? 21.627 33.241 83.109 1.00 69.29 229 LEU B N 1
ATOM 4987 C CA . LEU B 1 229 ? 21.760 31.812 83.415 1.00 69.61 229 LEU B CA 1
ATOM 4988 C C . LEU B 1 229 ? 23.177 31.452 83.906 1.00 69.92 229 LEU B C 1
ATOM 4989 O O . LEU B 1 229 ? 23.348 30.473 84.638 1.00 70.14 229 LEU B O 1
ATOM 4994 N N . ARG B 1 230 ? 24.173 32.254 83.504 1.00 70.11 230 ARG B N 1
ATOM 4995 C CA . ARG B 1 230 ? 25.568 32.105 83.946 1.00 70.22 230 ARG B CA 1
ATOM 4996 C C . ARG B 1 230 ? 25.727 32.604 85.375 1.00 70.44 230 ARG B C 1
ATOM 4997 O O . ARG B 1 230 ? 25.954 31.818 86.300 1.00 70.35 230 ARG B O 1
ATOM 5005 N N . ALA B 1 231 ? 25.591 33.919 85.534 1.00 70.77 231 ALA B N 1
ATOM 5006 C CA . ALA B 1 231 ? 25.760 34.588 86.812 1.00 71.19 231 ALA B CA 1
ATOM 5007 C C . ALA B 1 231 ? 24.794 34.075 87.890 1.00 71.52 231 ALA B C 1
ATOM 5008 O O . ALA B 1 231 ? 24.875 34.491 89.060 1.00 71.82 231 ALA B O 1
ATOM 5010 N N . GLN B 1 232 ? 23.890 33.174 87.495 1.00 71.55 232 GLN B N 1
ATOM 5011 C CA . GLN B 1 232 ? 23.030 32.476 88.448 1.00 71.83 232 GLN B CA 1
ATOM 5012 C C . GLN B 1 232 ? 23.888 31.539 89.291 1.00 72.04 232 GLN B C 1
ATOM 5013 O O . GLN B 1 232 ? 23.938 31.664 90.527 1.00 71.97 232 GLN B O 1
ATOM 5019 N N . ALA B 1 233 ? 24.575 30.621 88.606 1.00 72.18 233 ALA B N 1
ATOM 5020 C CA . ALA B 1 233 ? 25.488 29.678 89.243 1.00 72.23 233 ALA B CA 1
ATOM 5021 C C . ALA B 1 233 ? 26.850 30.309 89.547 1.00 72.37 233 ALA B C 1
ATOM 5022 O O . ALA B 1 233 ? 27.676 30.497 88.645 1.00 72.15 233 ALA B O 1
ATOM 5024 N N . SER B 1 234 ? 27.065 30.640 90.822 1.00 72.46 234 SER B N 1
ATOM 5025 C CA . SER B 1 234 ? 28.344 31.174 91.285 1.00 72.63 234 SER B CA 1
ATOM 5026 C C . SER B 1 234 ? 29.394 30.068 91.392 1.00 72.62 234 SER B C 1
ATOM 5027 O O . SER B 1 234 ? 29.203 29.075 92.096 1.00 72.55 234 SER B O 1
ATOM 5030 N N . ASN B 1 241 ? 33.615 26.870 85.270 1.00 73.63 241 ASN B N 1
ATOM 5031 C CA . ASN B 1 241 ? 33.470 27.682 84.061 1.00 73.50 241 ASN B CA 1
ATOM 5032 C C . ASN B 1 241 ? 32.446 27.123 83.078 1.00 73.32 241 ASN B C 1
ATOM 5033 O O . ASN B 1 241 ? 32.644 26.052 82.488 1.00 73.73 241 ASN B O 1
ATOM 5038 N N . PHE B 1 242 ? 31.365 27.876 82.892 1.00 72.71 242 PHE B N 1
ATOM 5039 C CA . PHE B 1 242 ? 30.186 27.398 82.170 1.00 72.03 242 PHE B CA 1
ATOM 5040 C C . PHE B 1 242 ? 30.043 28.068 80.798 1.00 71.49 242 PHE B C 1
ATOM 5041 O O . PHE B 1 242 ? 29.823 29.281 80.711 1.00 71.45 242 PHE B O 1
ATOM 5049 N N . SER B 1 243 ? 30.172 27.275 79.734 1.00 70.87 243 SER B N 1
ATOM 5050 C CA . SER B 1 243 ? 30.024 27.781 78.367 1.00 70.33 243 SER B CA 1
ATOM 5051 C C . SER B 1 243 ? 28.551 27.930 77.971 1.00 70.00 243 SER B C 1
ATOM 5052 O O . SER B 1 243 ? 27.669 27.261 78.520 1.00 70.11 243 SER B O 1
ATOM 5055 N N . ARG B 1 244 ? 28.318 28.811 77.005 1.00 69.55 244 ARG B N 1
ATOM 5056 C CA . ARG B 1 244 ? 27.002 29.117 76.437 1.00 69.32 244 ARG B CA 1
ATOM 5057 C C . ARG B 1 244 ? 26.101 27.898 76.155 1.00 68.81 244 ARG B C 1
ATOM 5058 O O . ARG B 1 244 ? 24.947 27.852 76.603 1.00 68.33 244 ARG B O 1
ATOM 5066 N N . VAL B 1 245 ? 26.645 26.935 75.404 1.00 68.49 245 VAL B N 1
ATOM 5067 C CA . VAL B 1 245 ? 25.957 25.694 75.015 1.00 68.21 245 VAL B CA 1
ATOM 5068 C C . VAL B 1 245 ? 25.500 24.863 76.225 1.00 68.01 245 VAL B C 1
ATOM 5069 O O . VAL B 1 245 ? 24.325 24.514 76.338 1.00 68.31 245 VAL B O 1
ATOM 5073 N N . GLN B 1 246 ? 26.430 24.555 77.120 1.00 67.43 246 GLN B N 1
ATOM 5074 C CA . GLN B 1 246 ? 26.128 23.739 78.294 1.00 67.64 246 GLN B CA 1
ATOM 5075 C C . GLN B 1 246 ? 24.905 24.303 79.023 1.00 66.77 246 GLN B C 1
ATOM 5076 O O . GLN B 1 246 ? 23.943 23.590 79.309 1.00 67.05 246 GLN B O 1
ATOM 5082 N N . LEU B 1 247 ? 24.967 25.601 79.290 1.00 65.60 247 LEU B N 1
ATOM 5083 C CA . LEU B 1 247 ? 23.952 26.350 80.014 1.00 64.25 247 LEU B CA 1
ATOM 5084 C C . LEU B 1 247 ? 22.556 26.212 79.412 1.00 63.21 247 LEU B C 1
ATOM 5085 O O . LEU B 1 247 ? 21.568 26.017 80.132 1.00 63.14 247 LEU B O 1
ATOM 5090 N N . VAL B 1 248 ? 22.480 26.315 78.090 1.00 61.85 248 VAL B N 1
ATOM 5091 C CA . VAL B 1 248 ? 21.192 26.302 77.417 1.00 60.59 248 VAL B CA 1
ATOM 5092 C C . VAL B 1 248 ? 20.672 24.882 77.274 1.00 59.95 248 VAL B C 1
ATOM 5093 O O . VAL B 1 248 ? 19.467 24.653 77.394 1.00 59.61 248 VAL B O 1
ATOM 5097 N N . VAL B 1 249 ? 21.586 23.939 77.045 1.00 59.40 249 VAL B N 1
ATOM 5098 C CA . VAL B 1 249 ? 21.235 22.522 76.949 1.00 58.75 249 VAL B CA 1
ATOM 5099 C C . VAL B 1 249 ? 20.662 22.075 78.298 1.00 58.70 249 VAL B C 1
ATOM 5100 O O . VAL B 1 249 ? 19.589 21.474 78.365 1.00 58.70 249 VAL B O 1
ATOM 5104 N N . ALA B 1 250 ? 21.380 22.415 79.367 1.00 58.72 250 ALA B N 1
ATOM 5105 C CA . ALA B 1 250 ? 20.958 22.186 80.751 1.00 58.24 250 ALA B CA 1
ATOM 5106 C C . ALA B 1 250 ? 19.544 22.697 81.011 1.00 57.95 250 ALA B C 1
ATOM 5107 O O . ALA B 1 250 ? 18.687 21.993 81.557 1.00 57.68 250 ALA B O 1
ATOM 5109 N N . TYR B 1 251 ? 19.314 23.936 80.606 1.00 58.08 251 TYR B N 1
ATOM 5110 C CA . TYR B 1 251 ? 18.055 24.617 80.877 1.00 57.95 251 TYR B CA 1
ATOM 5111 C C . TYR B 1 251 ? 16.875 23.969 80.151 1.00 57.70 251 TYR B C 1
ATOM 5112 O O . TYR B 1 251 ? 15.806 23.774 80.752 1.00 57.24 251 TYR B O 1
ATOM 5121 N N . ILE B 1 252 ? 17.064 23.634 78.875 1.00 57.13 252 ILE B N 1
ATOM 5122 C CA . ILE B 1 252 ? 15.993 23.007 78.113 1.00 57.04 252 ILE B CA 1
ATOM 5123 C C . ILE B 1 252 ? 15.764 21.591 78.618 1.00 57.28 252 ILE B C 1
ATOM 5124 O O . ILE B 1 252 ? 14.628 21.148 78.748 1.00 57.57 252 ILE B O 1
ATOM 5129 N N . TRP B 1 253 ? 16.849 20.891 78.916 1.00 57.36 253 TRP B N 1
ATOM 5130 C CA . TRP B 1 253 ? 16.757 19.511 79.360 1.00 57.53 253 TRP B CA 1
ATOM 5131 C C . TRP B 1 253 ? 15.870 19.422 80.609 1.00 57.69 253 TRP B C 1
ATOM 5132 O O . TRP B 1 253 ? 14.907 18.651 80.649 1.00 57.49 253 TRP B O 1
ATOM 5143 N N . LYS B 1 254 ? 16.178 20.245 81.606 1.00 58.10 254 LYS B N 1
ATOM 5144 C CA . LYS B 1 254 ? 15.397 20.293 82.839 1.00 58.67 254 LYS B CA 1
ATOM 5145 C C . LYS B 1 254 ? 13.908 20.448 82.534 1.00 58.87 254 LYS B C 1
ATOM 5146 O O . LYS B 1 254 ? 13.066 19.804 83.163 1.00 58.81 254 LYS B O 1
ATOM 5152 N N . HIS B 1 255 ? 13.596 21.277 81.541 1.00 59.23 255 HIS B N 1
ATOM 5153 C CA . HIS B 1 255 ? 12.210 21.584 81.242 1.00 59.54 255 HIS B CA 1
ATOM 5154 C C . HIS B 1 255 ? 11.492 20.520 80.412 1.00 59.32 255 HIS B C 1
ATOM 5155 O O . HIS B 1 255 ? 10.280 20.335 80.584 1.00 59.30 255 HIS B O 1
ATOM 5162 N N . VAL B 1 256 ? 12.219 19.797 79.555 1.00 58.95 256 VAL B N 1
ATOM 5163 C CA . VAL B 1 256 ? 11.564 18.719 78.813 1.00 58.91 256 VAL B CA 1
ATOM 5164 C C . VAL B 1 256 ? 11.355 17.528 79.723 1.00 59.39 256 VAL B C 1
ATOM 5165 O O . VAL B 1 256 ? 10.398 16.783 79.553 1.00 59.40 256 VAL B O 1
ATOM 5169 N N . ILE B 1 257 ? 12.235 17.363 80.707 1.00 60.01 257 ILE B N 1
ATOM 5170 C CA . ILE B 1 257 ? 12.073 16.302 81.701 1.00 60.13 257 ILE B CA 1
ATOM 5171 C C . ILE B 1 257 ? 10.743 16.482 82.439 1.00 60.48 257 ILE B C 1
ATOM 5172 O O . ILE B 1 257 ? 9.977 15.530 82.594 1.00 60.77 257 ILE B O 1
ATOM 5177 N N . ASP B 1 258 ? 10.472 17.707 82.874 1.00 60.66 258 ASP B N 1
ATOM 5178 C CA . ASP B 1 258 ? 9.232 18.016 83.587 1.00 60.92 258 ASP B CA 1
ATOM 5179 C C . ASP B 1 258 ? 7.987 17.705 82.767 1.00 60.92 258 ASP B C 1
ATOM 5180 O O . ASP B 1 258 ? 7.020 17.155 83.308 1.00 60.70 258 ASP B O 1
ATOM 5185 N N . VAL B 1 259 ? 8.009 18.053 81.476 1.00 60.93 259 VAL B N 1
ATOM 5186 C CA . VAL B 1 259 ? 6.855 17.787 80.606 1.00 61.09 259 VAL B CA 1
ATOM 5187 C C . VAL B 1 259 ? 6.731 16.291 80.237 1.00 61.19 259 VAL B C 1
ATOM 5188 O O . VAL B 1 259 ? 5.613 15.772 80.125 1.00 61.27 259 VAL B O 1
ATOM 5192 N N . THR B 1 260 ? 7.876 15.610 80.106 1.00 61.13 260 THR B N 1
ATOM 5193 C CA . THR B 1 260 ? 7.941 14.166 79.825 1.00 60.97 260 THR B CA 1
ATOM 5194 C C . THR B 1 260 ? 7.426 13.304 80.992 1.00 61.34 260 THR B C 1
ATOM 5195 O O . THR B 1 260 ? 6.611 12.400 80.790 1.00 61.03 260 THR B O 1
ATOM 5199 N N . ARG B 1 261 ? 7.921 13.579 82.198 1.00 62.04 261 ARG B N 1
ATOM 5200 C CA . ARG B 1 261 ? 7.464 12.890 83.408 1.00 62.71 261 ARG B CA 1
ATOM 5201 C C . ARG B 1 261 ? 6.007 13.254 83.720 1.00 63.04 261 ARG B C 1
ATOM 5202 O O . ARG B 1 261 ? 5.335 12.528 84.433 1.00 63.20 261 ARG B O 1
ATOM 5210 N N . ALA B 1 262 ? 5.526 14.370 83.172 1.00 63.60 262 ALA B N 1
ATOM 5211 C CA . ALA B 1 262 ? 4.144 14.818 83.377 1.00 64.26 262 ALA B CA 1
ATOM 5212 C C . ALA B 1 262 ? 3.113 14.143 82.461 1.00 64.90 262 ALA B C 1
ATOM 5213 O O . ALA B 1 262 ? 1.958 13.985 82.856 1.00 65.08 262 ALA B O 1
ATOM 5215 N N . LYS B 1 263 ? 3.527 13.764 81.249 1.00 65.68 263 LYS B N 1
ATOM 5216 C CA . LYS B 1 263 ? 2.650 13.081 80.279 1.00 66.31 263 LYS B CA 1
ATOM 5217 C C . LYS B 1 263 ? 2.845 11.557 80.278 1.00 67.17 263 LYS B C 1
ATOM 5218 O O . LYS B 1 263 ? 1.875 10.807 80.355 1.00 67.41 263 LYS B O 1
ATOM 5224 N N . TYR B 1 264 ? 4.094 11.111 80.160 1.00 68.00 264 TYR B N 1
ATOM 5225 C CA . TYR B 1 264 ? 4.437 9.689 80.283 1.00 68.62 264 TYR B CA 1
ATOM 5226 C C . TYR B 1 264 ? 4.824 9.407 81.733 1.00 68.49 264 TYR B C 1
ATOM 5227 O O . TYR B 1 264 ? 4.931 10.333 82.537 1.00 68.57 264 TYR B O 1
ATOM 5236 N N . GLY B 1 265 ? 5.029 8.142 82.079 1.00 68.41 265 GLY B N 1
ATOM 5237 C CA . GLY B 1 265 ? 5.398 7.801 83.453 1.00 68.61 265 GLY B CA 1
ATOM 5238 C C . GLY B 1 265 ? 6.798 8.253 83.840 1.00 68.73 265 GLY B C 1
ATOM 5239 O O . GLY B 1 265 ? 7.496 8.907 83.055 1.00 68.72 265 GLY B O 1
ATOM 5240 N N . ALA B 1 266 ? 7.200 7.921 85.065 1.00 68.62 266 ALA B N 1
ATOM 5241 C CA . ALA B 1 266 ? 8.599 8.027 85.464 1.00 68.45 266 ALA B CA 1
ATOM 5242 C C . ALA B 1 266 ? 9.252 6.664 85.201 1.00 68.24 266 ALA B C 1
ATOM 5243 O O . ALA B 1 266 ? 9.429 5.859 86.125 1.00 68.33 266 ALA B O 1
ATOM 5245 N N . LYS B 1 267 ? 9.587 6.405 83.933 1.00 67.88 267 LYS B N 1
ATOM 5246 C CA . LYS B 1 267 ? 10.028 5.063 83.499 1.00 67.61 267 LYS B CA 1
ATOM 5247 C C . LYS B 1 267 ? 11.469 4.676 83.902 1.00 67.19 267 LYS B C 1
ATOM 5248 O O . LYS B 1 267 ? 11.659 4.012 84.928 1.00 67.15 267 LYS B O 1
ATOM 5254 N N . ASN B 1 268 ? 12.467 5.072 83.106 1.00 66.57 268 ASN B N 1
ATOM 5255 C CA . ASN B 1 268 ? 13.876 4.908 83.495 1.00 65.96 268 ASN B CA 1
ATOM 5256 C C . ASN B 1 268 ? 14.629 6.227 83.466 1.00 65.39 268 ASN B C 1
ATOM 5257 O O . ASN B 1 268 ? 14.076 7.284 83.789 1.00 65.84 268 ASN B O 1
ATOM 5262 N N . LYS B 1 269 ? 15.899 6.125 83.082 1.00 64.42 269 LYS B N 1
ATOM 5263 C CA . LYS B 1 269 ? 16.791 7.238 82.766 1.00 63.61 269 LYS B CA 1
ATOM 5264 C C . LYS B 1 269 ? 16.147 8.459 82.079 1.00 62.88 269 LYS B C 1
ATOM 5265 O O . LYS B 1 269 ? 15.068 8.371 81.479 1.00 62.60 269 LYS B O 1
ATOM 5271 N N . PHE B 1 270 ? 16.822 9.600 82.207 1.00 62.12 270 PHE B N 1
ATOM 5272 C CA . PHE B 1 270 ? 16.632 10.749 81.320 1.00 61.25 270 PHE B CA 1
ATOM 5273 C C . PHE B 1 270 ? 17.971 11.055 80.670 1.00 60.48 270 PHE B C 1
ATOM 5274 O O . PHE B 1 270 ? 18.981 11.221 81.358 1.00 60.80 270 PHE B O 1
ATOM 5282 N N . VAL B 1 271 ? 17.988 11.101 79.345 1.00 59.39 271 VAL B N 1
ATOM 5283 C CA . VAL B 1 271 ? 19.251 11.198 78.628 1.00 58.51 271 VAL B CA 1
ATOM 5284 C C . VAL B 1 271 ? 19.235 12.333 77.637 1.00 57.91 271 VAL B C 1
ATOM 5285 O O . VAL B 1 271 ? 18.243 12.536 76.935 1.00 57.96 271 VAL B O 1
ATOM 5289 N N . VAL B 1 272 ? 20.345 13.065 77.594 1.00 57.41 272 VAL B N 1
ATOM 5290 C CA . VAL B 1 272 ? 20.594 14.031 76.536 1.00 57.13 272 VAL B CA 1
ATOM 5291 C C . VAL B 1 272 ? 21.832 13.618 75.731 1.00 56.95 272 VAL B C 1
ATOM 5292 O O . VAL B 1 272 ? 22.853 13.221 76.299 1.00 57.32 272 VAL B O 1
ATOM 5296 N N . VAL B 1 273 ? 21.718 13.675 74.410 1.00 56.47 273 VAL B N 1
ATOM 5297 C CA . VAL B 1 273 ? 22.820 13.347 73.520 1.00 56.21 273 VAL B CA 1
ATOM 5298 C C . VAL B 1 273 ? 23.210 14.559 72.676 1.00 56.62 273 VAL B C 1
ATOM 5299 O O . VAL B 1 273 ? 22.366 15.396 72.342 1.00 56.86 273 VAL B O 1
ATOM 5303 N N . GLN B 1 274 ? 24.497 14.666 72.363 1.00 57.13 274 GLN B N 1
ATOM 5304 C CA . GLN B 1 274 ? 24.998 15.728 71.497 1.00 57.60 274 GLN B CA 1
ATOM 5305 C C . GLN B 1 274 ? 25.877 15.149 70.396 1.00 58.75 274 GLN B C 1
ATOM 5306 O O . GLN B 1 274 ? 26.739 14.285 70.649 1.00 58.62 274 GLN B O 1
ATOM 5312 N N . ALA B 1 275 ? 25.628 15.630 69.174 1.00 59.62 275 ALA B N 1
ATOM 5313 C CA . ALA B 1 275 ? 26.459 15.372 67.996 1.00 59.70 275 ALA B CA 1
ATOM 5314 C C . ALA B 1 275 ? 27.473 16.501 67.873 1.00 60.43 275 ALA B C 1
ATOM 5315 O O . ALA B 1 275 ? 27.112 17.678 67.848 1.00 60.81 275 ALA B O 1
ATOM 5317 N N . VAL B 1 276 ? 28.745 16.135 67.828 1.00 61.32 276 VAL B N 1
ATOM 5318 C CA . VAL B 1 276 ? 29.842 17.101 67.793 1.00 62.10 276 VAL B CA 1
ATOM 5319 C C . VAL B 1 276 ? 30.872 16.635 66.779 1.00 62.13 276 VAL B C 1
ATOM 5320 O O . VAL B 1 276 ? 30.862 15.459 66.377 1.00 62.14 276 VAL B O 1
ATOM 5324 N N . ASN B 1 277 ? 31.770 17.545 66.393 1.00 62.02 277 ASN B N 1
ATOM 5325 C CA . ASN B 1 277 ? 32.787 17.241 65.390 1.00 61.84 277 ASN B CA 1
ATOM 5326 C C . ASN B 1 277 ? 33.777 16.129 65.790 1.00 62.25 277 ASN B C 1
ATOM 5327 O O . ASN B 1 277 ? 34.576 16.304 66.726 1.00 62.43 277 ASN B O 1
ATOM 5332 N N . LEU B 1 278 ? 33.752 15.010 65.064 1.00 62.05 278 LEU B N 1
ATOM 5333 C CA . LEU B 1 278 ? 34.667 13.897 65.369 1.00 62.22 278 LEU B CA 1
ATOM 5334 C C . LEU B 1 278 ? 36.083 14.087 64.813 1.00 62.12 278 LEU B C 1
ATOM 5335 O O . LEU B 1 278 ? 36.991 13.338 65.170 1.00 61.58 278 LEU B O 1
ATOM 5340 N N . ARG B 1 279 ? 36.264 15.094 63.955 1.00 62.48 279 ARG B N 1
ATOM 5341 C CA . ARG B 1 279 ? 37.552 15.348 63.289 1.00 62.94 279 ARG B CA 1
ATOM 5342 C C . ARG B 1 279 ? 38.722 15.604 64.275 1.00 62.88 279 ARG B C 1
ATOM 5343 O O . ARG B 1 279 ? 39.639 14.769 64.406 1.00 62.73 279 ARG B O 1
ATOM 5351 N N . SER B 1 280 ? 38.681 16.743 64.972 1.00 62.71 280 SER B N 1
ATOM 5352 C CA . SER B 1 280 ? 39.731 17.107 65.936 1.00 62.69 280 SER B CA 1
ATOM 5353 C C . SER B 1 280 ? 39.807 16.182 67.161 1.00 62.24 280 SER B C 1
ATOM 5354 O O . SER B 1 280 ? 40.652 16.375 68.024 1.00 62.08 280 SER B O 1
ATOM 5357 N N . ARG B 1 281 ? 38.941 15.173 67.216 1.00 62.10 281 ARG B N 1
ATOM 5358 C CA . ARG B 1 281 ? 38.856 14.283 68.375 1.00 62.33 281 ARG B CA 1
ATOM 5359 C C . ARG B 1 281 ? 39.509 12.900 68.229 1.00 62.42 281 ARG B C 1
ATOM 5360 O O . ARG B 1 281 ? 39.537 12.135 69.183 1.00 62.23 281 ARG B O 1
ATOM 5368 N N . MET B 1 282 ? 40.022 12.559 67.053 1.00 62.86 282 MET B N 1
ATOM 5369 C CA . MET B 1 282 ? 40.721 11.280 66.913 1.00 63.46 282 MET B CA 1
ATOM 5370 C C . MET B 1 282 ? 42.233 11.414 67.047 1.00 63.00 282 MET B C 1
ATOM 5371 O O . MET B 1 282 ? 42.771 12.516 67.054 1.00 62.75 282 MET B O 1
ATOM 5376 N N . ASN B 1 283 ? 42.901 10.272 67.180 1.00 63.24 283 ASN B N 1
ATOM 5377 C CA . ASN B 1 283 ? 44.343 10.203 67.372 1.00 63.20 283 ASN B CA 1
ATOM 5378 C C . ASN B 1 283 ? 44.935 9.359 66.237 1.00 63.36 283 ASN B C 1
ATOM 5379 O O . ASN B 1 283 ? 44.823 8.129 66.258 1.00 63.36 283 ASN B O 1
ATOM 5384 N N . PRO B 1 284 ? 45.549 10.017 65.227 1.00 63.61 284 PRO B N 1
ATOM 5385 C CA . PRO B 1 284 ? 45.793 11.456 65.152 1.00 63.41 284 PRO B CA 1
ATOM 5386 C C . PRO B 1 284 ? 44.634 12.176 64.461 1.00 63.21 284 PRO B C 1
ATOM 5387 O O . PRO B 1 284 ? 43.990 11.581 63.585 1.00 62.96 284 PRO B O 1
ATOM 5391 N N . PRO B 1 285 ? 44.388 13.454 64.839 1.00 62.97 285 PRO B N 1
ATOM 5392 C CA . PRO B 1 285 ? 43.197 14.224 64.470 1.00 62.29 285 PRO B CA 1
ATOM 5393 C C . PRO B 1 285 ? 43.031 14.406 62.967 1.00 61.99 285 PRO B C 1
ATOM 5394 O O . PRO B 1 285 ? 43.961 14.119 62.202 1.00 62.21 285 PRO B O 1
ATOM 5398 N N . LEU B 1 286 ? 41.855 14.882 62.554 1.00 61.18 286 LEU B N 1
ATOM 5399 C CA . LEU B 1 286 ? 41.622 15.182 61.142 1.00 60.56 286 LEU B CA 1
ATOM 5400 C C . LEU B 1 286 ? 41.252 16.663 60.864 1.00 60.51 286 LEU B C 1
ATOM 5401 O O . LEU B 1 286 ? 40.636 17.346 61.709 1.00 60.03 286 LEU B O 1
ATOM 5406 N N . PRO B 1 287 ? 41.652 17.164 59.677 1.00 60.53 287 PRO B N 1
ATOM 5407 C CA . PRO B 1 287 ? 41.425 18.545 59.282 1.00 60.73 287 PRO B CA 1
ATOM 5408 C C . PRO B 1 287 ? 39.939 18.924 59.197 1.00 60.95 287 PRO B C 1
ATOM 5409 O O . PRO B 1 287 ? 39.112 18.073 58.877 1.00 60.68 287 PRO B O 1
ATOM 5413 N N . HIS B 1 288 ? 39.622 20.189 59.496 1.00 61.17 288 HIS B N 1
ATOM 5414 C CA . HIS B 1 288 ? 38.269 20.714 59.339 1.00 61.79 288 HIS B CA 1
ATOM 5415 C C . HIS B 1 288 ? 37.684 20.446 57.948 1.00 61.23 288 HIS B C 1
ATOM 5416 O O . HIS B 1 288 ? 36.486 20.155 57.832 1.00 61.82 288 HIS B O 1
ATOM 5423 N N . TYR B 1 289 ? 38.544 20.499 56.924 1.00 60.66 289 TYR B N 1
ATOM 5424 C CA . TYR B 1 289 ? 38.148 20.371 55.506 1.00 60.59 289 TYR B CA 1
ATOM 5425 C C . TYR B 1 289 ? 37.999 18.936 54.987 1.00 60.45 289 TYR B C 1
ATOM 5426 O O . TYR B 1 289 ? 37.813 18.720 53.774 1.00 60.70 289 TYR B O 1
ATOM 5435 N N . ALA B 1 290 ? 38.089 17.955 55.882 1.00 59.75 290 ALA B N 1
ATOM 5436 C CA . ALA B 1 290 ? 37.693 16.586 55.534 1.00 59.24 290 ALA B CA 1
ATOM 5437 C C . ALA B 1 290 ? 36.179 16.528 55.288 1.00 58.98 290 ALA B C 1
ATOM 5438 O O . ALA B 1 290 ? 35.381 16.879 56.167 1.00 59.05 290 ALA B O 1
ATOM 5440 N N . MET B 1 291 ? 35.795 16.113 54.086 1.00 58.62 291 MET B N 1
ATOM 5441 C CA . MET B 1 291 ? 34.381 16.093 53.692 1.00 58.46 291 MET B CA 1
ATOM 5442 C C . MET B 1 291 ? 33.707 14.769 54.055 1.00 58.53 291 MET B C 1
ATOM 5443 O O . MET B 1 291 ? 34.299 13.683 53.913 1.00 58.28 291 MET B O 1
ATOM 5448 N N . GLY B 1 292 ? 32.465 14.862 54.509 1.00 58.11 292 GLY B N 1
ATOM 5449 C CA . GLY B 1 292 ? 31.694 13.679 54.852 1.00 57.94 292 GLY B CA 1
ATOM 5450 C C . GLY B 1 292 ? 31.129 13.781 56.253 1.00 58.08 292 GLY B C 1
ATOM 5451 O O . GLY B 1 292 ? 31.337 14.778 56.956 1.00 57.64 292 GLY B O 1
ATOM 5452 N N . ASN B 1 293 ? 30.381 12.761 56.652 1.00 58.14 293 ASN B N 1
ATOM 5453 C CA . ASN B 1 293 ? 29.904 12.695 58.014 1.00 58.56 293 ASN B CA 1
ATOM 5454 C C . ASN B 1 293 ? 31.042 12.255 58.925 1.00 58.88 293 ASN B C 1
ATOM 5455 O O . ASN B 1 293 ? 31.469 11.090 58.907 1.00 58.74 293 ASN B O 1
ATOM 5460 N N . ILE B 1 294 ? 31.570 13.201 59.691 1.00 58.67 294 ILE B N 1
ATOM 5461 C CA . ILE B 1 294 ? 32.646 12.869 60.609 1.00 58.51 294 ILE B CA 1
ATOM 5462 C C . ILE B 1 294 ? 32.295 13.402 61.999 1.00 58.58 294 ILE B C 1
ATOM 5463 O O . ILE B 1 294 ? 32.937 14.325 62.526 1.00 58.76 294 ILE B O 1
ATOM 5468 N N . ALA B 1 295 ? 31.244 12.818 62.566 1.00 58.25 295 ALA B N 1
ATOM 5469 C CA . ALA B 1 295 ? 30.724 13.261 63.851 1.00 58.76 295 ALA B CA 1
ATOM 5470 C C . ALA B 1 295 ? 30.558 12.091 64.810 1.00 59.00 295 ALA B C 1
ATOM 5471 O O . ALA B 1 295 ? 30.642 10.924 64.409 1.00 58.34 295 ALA B O 1
ATOM 5473 N N . THR B 1 296 ? 30.325 12.416 66.081 1.00 59.20 296 THR B N 1
ATOM 5474 C CA . THR B 1 296 ? 30.087 11.399 67.092 1.00 59.33 296 THR B CA 1
ATOM 5475 C C . THR B 1 296 ? 28.914 11.796 67.991 1.00 59.67 296 THR B C 1
ATOM 5476 O O . THR B 1 296 ? 28.448 12.923 67.913 1.00 60.19 296 THR B O 1
ATOM 5480 N N . LEU B 1 297 ? 28.430 10.857 68.809 1.00 60.12 297 LEU B N 1
ATOM 5481 C CA . LEU B 1 297 ? 27.329 11.088 69.764 1.00 60.16 297 LEU B CA 1
ATOM 5482 C C . LEU B 1 297 ? 27.848 11.052 71.190 1.00 59.81 297 LEU B C 1
ATOM 5483 O O . LEU B 1 297 ? 28.515 10.107 71.574 1.00 59.90 297 LEU B O 1
ATOM 5488 N N . LEU B 1 298 ? 27.532 12.074 71.978 1.00 60.13 298 LEU B N 1
ATOM 5489 C CA . LEU B 1 298 ? 27.916 12.122 73.395 1.00 60.02 298 LEU B CA 1
ATOM 5490 C C . LEU B 1 298 ? 26.702 12.245 74.331 1.00 60.74 298 LEU B C 1
ATOM 5491 O O . LEU B 1 298 ? 25.776 13.024 74.072 1.00 60.47 298 LEU B O 1
ATOM 5496 N N . PHE B 1 299 ? 26.726 11.505 75.437 1.00 61.35 299 PHE B N 1
ATOM 5497 C CA . PHE B 1 299 ? 25.552 11.397 76.319 1.00 62.04 299 PHE B CA 1
ATOM 5498 C C . PHE B 1 299 ? 25.797 11.838 77.761 1.00 61.85 299 PHE B C 1
ATOM 5499 O O . PHE B 1 299 ? 26.849 11.546 78.333 1.00 61.43 299 PHE B O 1
ATOM 5507 N N . ALA B 1 300 ? 24.807 12.534 78.328 1.00 61.67 300 ALA B N 1
ATOM 5508 C CA . ALA B 1 300 ? 24.711 12.785 79.764 1.00 61.39 300 ALA B CA 1
ATOM 5509 C C . ALA B 1 300 ? 23.425 12.121 80.265 1.00 61.47 300 ALA B C 1
ATOM 5510 O O . ALA B 1 300 ? 22.477 11.969 79.489 1.00 61.23 300 ALA B O 1
ATOM 5512 N N . ALA B 1 301 ? 23.378 11.727 81.542 1.00 61.65 301 ALA B N 1
ATOM 5513 C CA . ALA B 1 301 ? 22.185 11.040 82.061 1.00 61.98 301 ALA B CA 1
ATOM 5514 C C . ALA B 1 301 ? 21.847 11.236 83.542 1.00 62.44 301 ALA B C 1
ATOM 5515 O O . ALA B 1 301 ? 22.727 11.434 84.389 1.00 62.43 301 ALA B O 1
ATOM 5517 N N . VAL B 1 302 ? 20.549 11.162 83.833 1.00 62.99 302 VAL B N 1
ATOM 5518 C CA . VAL B 1 302 ? 20.012 11.251 85.194 1.00 63.80 302 VAL B CA 1
ATOM 5519 C C . VAL B 1 302 ? 18.859 10.250 85.354 1.00 64.56 302 VAL B C 1
ATOM 5520 O O . VAL B 1 302 ? 18.144 9.991 84.384 1.00 64.55 302 VAL B O 1
ATOM 5524 N N . ASP B 1 303 ? 18.664 9.703 86.559 1.00 65.45 303 ASP B N 1
ATOM 5525 C CA . ASP B 1 303 ? 17.754 8.550 86.726 1.00 66.83 303 ASP B CA 1
ATOM 5526 C C . ASP B 1 303 ? 16.248 8.887 86.738 1.00 67.35 303 ASP B C 1
ATOM 5527 O O . ASP B 1 303 ? 15.859 9.996 86.385 1.00 67.25 303 ASP B O 1
ATOM 5532 N N . ALA B 1 304 ? 15.427 7.912 87.135 1.00 68.43 304 ALA B N 1
ATOM 5533 C CA . ALA B 1 304 ? 13.949 7.950 87.036 1.00 69.15 304 ALA B CA 1
ATOM 5534 C C . ALA B 1 304 ? 13.232 9.230 87.535 1.00 69.47 304 ALA B C 1
ATOM 5535 O O . ALA B 1 304 ? 12.487 9.878 86.783 1.00 69.35 304 ALA B O 1
ATOM 5537 N N . GLU B 1 305 ? 13.431 9.554 88.811 1.00 69.81 305 GLU B N 1
ATOM 5538 C CA . GLU B 1 305 ? 12.943 10.809 89.389 1.00 70.09 305 GLU B CA 1
ATOM 5539 C C . GLU B 1 305 ? 14.142 11.661 89.792 1.00 69.88 305 GLU B C 1
ATOM 5540 O O . GLU B 1 305 ? 14.958 11.252 90.628 1.00 69.91 305 GLU B O 1
ATOM 5546 N N . TRP B 1 306 ? 14.252 12.839 89.183 1.00 69.45 306 TRP B N 1
ATOM 5547 C CA . TRP B 1 306 ? 15.408 13.698 89.414 1.00 68.91 306 TRP B CA 1
ATOM 5548 C C . TRP B 1 306 ? 15.102 14.915 90.319 1.00 68.54 306 TRP B C 1
ATOM 5549 O O . TRP B 1 306 ? 15.682 15.038 91.409 1.00 68.44 306 TRP B O 1
ATOM 5560 N N . ASP B 1 307 ? 14.204 15.796 89.869 1.00 67.89 307 ASP B N 1
ATOM 5561 C CA . ASP B 1 307 ? 13.627 16.881 90.706 1.00 67.34 307 ASP B CA 1
ATOM 5562 C C . ASP B 1 307 ? 14.565 18.009 91.196 1.00 66.45 307 ASP B C 1
ATOM 5563 O O . ASP B 1 307 ? 14.181 18.793 92.071 1.00 66.56 307 ASP B O 1
ATOM 5568 N N . LYS B 1 308 ? 15.773 18.101 90.643 1.00 65.33 308 LYS B N 1
ATOM 5569 C CA . LYS B 1 308 ? 16.702 19.172 91.018 1.00 64.25 308 LYS B CA 1
ATOM 5570 C C . LYS B 1 308 ? 16.483 20.423 90.155 1.00 63.67 308 LYS B C 1
ATOM 5571 O O . LYS B 1 308 ? 15.549 20.462 89.350 1.00 63.49 308 LYS B O 1
ATOM 5577 N N . ASP B 1 309 ? 17.327 21.442 90.337 1.00 63.09 309 ASP B N 1
ATOM 5578 C CA . ASP B 1 309 ? 17.290 22.665 89.513 1.00 62.76 309 ASP B CA 1
ATOM 5579 C C . ASP B 1 309 ? 18.155 22.452 88.254 1.00 62.41 309 ASP B C 1
ATOM 5580 O O . ASP B 1 309 ? 18.859 21.447 88.169 1.00 62.66 309 ASP B O 1
ATOM 5585 N N . PHE B 1 310 ? 18.129 23.374 87.285 1.00 61.71 310 PHE B N 1
ATOM 5586 C CA . PHE B 1 310 ? 18.895 23.164 86.028 1.00 60.91 310 PHE B CA 1
ATOM 5587 C C . PHE B 1 310 ? 20.442 23.079 86.132 1.00 60.76 310 PHE B C 1
ATOM 5588 O O . PHE B 1 310 ? 21.051 22.344 85.345 1.00 60.81 310 PHE B O 1
ATOM 5596 N N . PRO B 1 311 ? 21.080 23.839 87.067 1.00 60.37 311 PRO B N 1
ATOM 5597 C CA . PRO B 1 311 ? 22.555 23.835 87.158 1.00 60.22 311 PRO B CA 1
ATOM 5598 C C . PRO B 1 311 ? 23.266 22.560 87.664 1.00 60.05 311 PRO B C 1
ATOM 5599 O O . PRO B 1 311 ? 24.485 22.454 87.502 1.00 60.01 311 PRO B O 1
ATOM 5603 N N . ASP B 1 312 ? 22.541 21.611 88.257 1.00 59.97 312 ASP B N 1
ATOM 5604 C CA . ASP B 1 312 ? 23.163 20.344 88.677 1.00 59.95 312 ASP B CA 1
ATOM 5605 C C . ASP B 1 312 ? 23.341 19.407 87.493 1.00 59.66 312 ASP B C 1
ATOM 5606 O O . ASP B 1 312 ? 23.849 18.300 87.655 1.00 59.67 312 ASP B O 1
ATOM 5611 N N . LEU B 1 313 ? 22.918 19.863 86.311 1.00 59.43 313 LEU B N 1
ATOM 5612 C CA . LEU B 1 313 ? 23.078 19.126 85.058 1.00 58.91 313 LEU B CA 1
ATOM 5613 C C . LEU B 1 313 ? 24.327 19.552 84.285 1.00 59.32 313 LEU B C 1
ATOM 5614 O O . LEU B 1 313 ? 24.744 18.862 83.350 1.00 59.48 313 LEU B O 1
ATOM 5619 N N . ILE B 1 314 ? 24.923 20.680 84.670 1.00 59.49 314 ILE B N 1
ATOM 5620 C CA . ILE B 1 314 ? 26.130 21.178 84.002 1.00 59.76 314 ILE B CA 1
ATOM 5621 C C . ILE B 1 314 ? 27.363 20.356 84.386 1.00 59.96 314 ILE B C 1
ATOM 5622 O O . ILE B 1 314 ? 28.369 20.355 83.673 1.00 60.06 314 ILE B O 1
ATOM 5627 N N . GLY B 1 315 ? 27.283 19.666 85.516 1.00 60.13 315 GLY B N 1
ATOM 5628 C CA . GLY B 1 315 ? 28.311 18.712 85.894 1.00 60.78 315 GLY B CA 1
ATOM 5629 C C . GLY B 1 315 ? 28.408 17.614 84.848 1.00 61.29 315 GLY B C 1
ATOM 5630 O O . GLY B 1 315 ? 29.355 17.597 84.054 1.00 61.21 315 GLY B O 1
ATOM 5631 N N . PRO B 1 316 ? 27.422 16.693 84.834 1.00 61.66 316 PRO B N 1
ATOM 5632 C CA . PRO B 1 316 ? 27.386 15.561 83.905 1.00 61.90 316 PRO B CA 1
ATOM 5633 C C . PRO B 1 316 ? 27.683 15.910 82.447 1.00 62.46 316 PRO B C 1
ATOM 5634 O O . PRO B 1 316 ? 28.424 15.180 81.784 1.00 62.77 316 PRO B O 1
ATOM 5638 N N . LEU B 1 317 ? 27.128 17.016 81.961 1.00 63.01 317 LEU B N 1
ATOM 5639 C CA . LEU B 1 317 ? 27.308 17.420 80.563 1.00 63.26 317 LEU B CA 1
ATOM 5640 C C . LEU B 1 317 ? 28.737 17.853 80.235 1.00 64.02 317 LEU B C 1
ATOM 5641 O O . LEU B 1 317 ? 29.188 17.659 79.117 1.00 64.15 317 LEU B O 1
ATOM 5646 N N . ARG B 1 318 ? 29.441 18.421 81.215 1.00 65.11 318 ARG B N 1
ATOM 5647 C C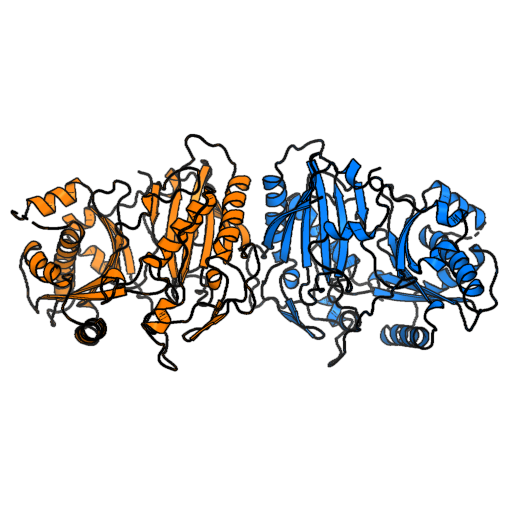A . ARG B 1 318 ? 30.815 18.911 81.025 1.00 66.16 318 ARG B CA 1
ATOM 5648 C C . ARG B 1 318 ? 31.804 17.780 80.703 1.00 66.56 318 ARG B C 1
ATOM 5649 O O . ARG B 1 318 ? 32.365 17.728 79.607 1.00 66.55 318 ARG B O 1
ATOM 5657 N N . THR B 1 319 ? 32.003 16.873 81.656 1.00 67.08 319 THR B N 1
ATOM 5658 C CA . THR B 1 319 ? 32.891 15.732 81.464 1.00 67.83 319 THR B CA 1
ATOM 5659 C C . THR B 1 319 ? 32.451 14.895 80.270 1.00 67.88 319 THR B C 1
ATOM 5660 O O . THR B 1 319 ? 33.223 14.073 79.758 1.00 67.85 319 THR B O 1
ATOM 5664 N N . SER B 1 320 ? 31.212 15.115 79.834 1.00 67.81 320 SER B N 1
ATOM 5665 C CA . SER B 1 320 ? 30.660 14.425 78.674 1.00 67.59 320 SER B CA 1
ATOM 5666 C C . SER B 1 320 ? 31.421 14.788 77.406 1.00 67.43 320 SER B C 1
ATOM 5667 O O . SER B 1 320 ? 31.750 13.912 76.622 1.00 66.90 320 SER B O 1
ATOM 5670 N N . LEU B 1 321 ? 31.717 16.074 77.223 1.00 68.08 321 LEU B N 1
ATOM 5671 C CA . LEU B 1 321 ? 32.433 16.541 76.028 1.00 68.85 321 LEU B CA 1
ATOM 5672 C C . LEU B 1 321 ? 33.931 16.332 76.156 1.00 68.88 321 LEU B C 1
ATOM 5673 O O . LEU B 1 321 ? 34.660 16.318 75.165 1.00 68.41 321 LEU B O 1
ATOM 5678 N N . GLU B 1 322 ? 34.380 16.188 77.394 1.00 69.76 322 GLU B N 1
ATOM 5679 C CA . GLU B 1 322 ? 35.793 16.043 77.697 1.00 70.60 322 GLU B CA 1
ATOM 5680 C C . GLU B 1 322 ? 36.429 14.980 76.803 1.00 70.73 322 GLU B C 1
ATOM 5681 O O . GLU B 1 322 ? 35.894 13.876 76.664 1.00 70.80 322 GLU B O 1
ATOM 5687 N N . LYS B 1 323 ? 37.551 15.339 76.179 1.00 70.85 323 LYS B N 1
ATOM 5688 C CA . LYS B 1 323 ? 38.332 14.404 75.366 1.00 70.81 323 LYS B CA 1
ATOM 5689 C C . LYS B 1 323 ? 38.802 13.228 76.218 1.00 70.68 323 LYS B C 1
ATOM 5690 O O . LYS B 1 323 ? 39.017 13.363 77.421 1.00 70.25 323 LYS B O 1
ATOM 5696 N N . THR B 1 324 ? 38.944 12.073 75.584 1.00 70.82 324 THR B N 1
ATOM 5697 C CA . THR B 1 324 ? 39.024 10.818 76.317 1.00 70.96 324 THR B CA 1
ATOM 5698 C C . THR B 1 324 ? 40.153 9.928 75.823 1.00 71.18 324 THR B C 1
ATOM 5699 O O . THR B 1 324 ? 40.540 9.983 74.658 1.00 71.09 324 THR B O 1
ATOM 5703 N N . GLU B 1 325 ? 40.670 9.108 76.731 1.00 71.66 325 GLU B N 1
ATOM 5704 C CA . GLU B 1 325 ? 41.701 8.122 76.419 1.00 72.23 325 GLU B CA 1
ATOM 5705 C C . GLU B 1 325 ? 41.106 6.870 75.760 1.00 72.33 325 GLU B C 1
ATOM 5706 O O . GLU B 1 325 ? 41.492 5.743 76.082 1.00 72.79 325 GLU B O 1
ATOM 5712 N N . ASP B 1 326 ? 40.175 7.074 74.835 1.00 72.32 326 ASP B N 1
ATOM 5713 C CA . ASP B 1 326 ? 39.491 5.974 74.164 1.00 72.41 326 ASP B CA 1
ATOM 5714 C C . ASP B 1 326 ? 39.282 6.274 72.682 1.00 72.15 326 ASP B C 1
ATOM 5715 O O . ASP B 1 326 ? 39.111 7.438 72.301 1.00 71.96 326 ASP B O 1
ATOM 5717 N N . ASP B 1 327 ? 39.293 5.228 71.854 1.00 71.84 327 ASP B N 1
ATOM 5718 C CA . ASP B 1 327 ? 39.035 5.370 70.412 1.00 71.57 327 ASP B CA 1
ATOM 5719 C C . ASP B 1 327 ? 37.576 5.738 70.111 1.00 71.06 327 ASP B C 1
ATOM 5720 O O . ASP B 1 327 ? 36.733 5.738 71.014 1.00 71.02 327 ASP B O 1
ATOM 5722 N N . HIS B 1 328 ? 37.279 6.043 68.845 1.00 70.44 328 HIS B N 1
ATOM 5723 C CA . HIS B 1 328 ? 35.910 6.404 68.440 1.00 69.86 328 HIS B CA 1
ATOM 5724 C C . HIS B 1 328 ? 34.900 5.245 68.583 1.00 69.31 328 HIS B C 1
ATOM 5725 O O . HIS B 1 328 ? 33.722 5.472 68.873 1.00 69.36 328 HIS B O 1
ATOM 5732 N N . ASN B 1 329 ? 35.372 4.015 68.398 1.00 68.80 329 ASN B N 1
ATOM 5733 C CA . ASN B 1 329 ? 34.527 2.816 68.512 1.00 68.31 329 ASN B CA 1
ATOM 5734 C C . ASN B 1 329 ? 33.973 2.543 69.907 1.00 68.18 329 ASN B C 1
ATOM 5735 O O . ASN B 1 329 ? 32.807 2.179 70.051 1.00 67.91 329 ASN B O 1
ATOM 5740 N N . HIS B 1 330 ? 34.816 2.737 70.918 1.00 68.39 330 HIS B N 1
ATOM 5741 C CA . HIS B 1 330 ? 34.390 2.766 72.319 1.00 68.71 330 HIS B CA 1
ATOM 5742 C C . HIS B 1 330 ? 33.310 3.838 72.565 1.00 68.97 330 HIS B C 1
ATOM 5743 O O . HIS B 1 330 ? 32.366 3.593 73.313 1.00 69.14 330 HIS B O 1
ATOM 5750 N N . GLU B 1 331 ? 33.452 5.010 71.942 1.00 69.07 331 GLU B N 1
ATOM 5751 C CA . GLU B 1 331 ? 32.446 6.079 72.062 1.00 69.56 331 GLU B CA 1
ATOM 5752 C C . GLU B 1 331 ? 31.140 5.705 71.360 1.00 69.25 331 GLU B C 1
ATOM 5753 O O . GLU B 1 331 ? 30.066 5.775 71.959 1.00 69.04 331 GLU B O 1
ATOM 5759 N N . LEU B 1 332 ? 31.246 5.322 70.085 1.00 69.01 332 LEU B N 1
ATOM 5760 C CA . LEU B 1 332 ? 30.081 5.009 69.261 1.00 68.72 332 LEU B CA 1
ATOM 5761 C C . LEU B 1 332 ? 29.253 3.861 69.842 1.00 68.23 332 LEU B C 1
ATOM 5762 O O . LEU B 1 332 ? 28.033 3.996 69.995 1.00 68.31 332 LEU B O 1
ATOM 5767 N N . LEU B 1 333 ? 29.916 2.753 70.181 1.00 67.16 333 LEU B N 1
ATOM 5768 C CA . LEU B 1 333 ? 29.225 1.584 70.726 1.00 66.29 333 LEU B CA 1
ATOM 5769 C C . LEU B 1 333 ? 28.521 1.867 72.057 1.00 66.22 333 LEU B C 1
ATOM 5770 O O . LEU B 1 333 ? 27.352 1.535 72.227 1.00 65.27 333 LEU B O 1
ATOM 5775 N N . LYS B 1 334 ? 29.245 2.485 72.984 1.00 66.94 334 LYS B N 1
ATOM 5776 C CA . LYS B 1 334 ? 28.726 2.825 74.300 1.00 68.29 334 LYS B CA 1
ATOM 5777 C C . LYS B 1 334 ? 27.591 3.814 74.126 1.00 68.93 334 LYS B C 1
ATOM 5778 O O . LYS B 1 334 ? 26.666 3.896 74.944 1.00 68.47 334 LYS B O 1
ATOM 5784 N N . GLY B 1 335 ? 27.696 4.565 73.036 1.00 70.23 335 GLY B N 1
ATOM 5785 C CA . GLY B 1 335 ? 26.664 5.469 72.598 1.00 71.28 335 GLY B CA 1
ATOM 5786 C C . GLY B 1 335 ? 25.402 4.724 72.226 1.00 72.25 335 GLY B C 1
ATOM 5787 O O . GLY B 1 335 ? 24.370 4.914 72.867 1.00 72.72 335 GLY B O 1
ATOM 5788 N N . MET B 1 336 ? 25.480 3.870 71.206 1.00 72.81 336 MET B N 1
ATOM 5789 C CA . MET B 1 336 ? 24.300 3.159 70.713 1.00 74.03 336 MET B CA 1
ATOM 5790 C C . MET B 1 336 ? 23.653 2.260 71.780 1.00 73.66 336 MET B C 1
ATOM 5791 O O . MET B 1 336 ? 22.458 1.972 71.693 1.00 74.05 336 MET B O 1
ATOM 5796 N N . THR B 1 337 ? 24.435 1.852 72.786 1.00 73.34 337 THR B N 1
ATOM 5797 C CA . THR B 1 337 ? 23.972 0.966 73.871 1.00 72.75 337 THR B CA 1
ATOM 5798 C C . THR B 1 337 ? 23.045 1.683 74.854 1.00 72.83 337 THR B C 1
ATOM 5799 O O . THR B 1 337 ? 22.077 1.089 75.350 1.00 72.94 337 THR B O 1
ATOM 5803 N N . CYS B 1 338 ? 23.355 2.948 75.140 1.00 72.73 338 CYS B N 1
ATOM 5804 C CA . CYS B 1 338 ? 22.509 3.793 75.992 1.00 72.51 338 CYS B CA 1
ATOM 5805 C C . CYS B 1 338 ? 21.418 4.469 75.164 1.00 72.46 338 CYS B C 1
ATOM 5806 O O . CYS B 1 338 ? 20.941 5.549 75.525 1.00 72.85 338 CYS B O 1
ATOM 5809 N N . LEU B 1 339 ? 21.016 3.819 74.069 1.00 72.28 339 LEU B N 1
ATOM 5810 C CA . LEU B 1 339 ? 20.110 4.415 73.088 1.00 72.26 339 LEU B CA 1
ATOM 5811 C C . LEU B 1 339 ? 19.026 3.444 72.636 1.00 72.06 339 LEU B C 1
ATOM 5812 O O . LEU B 1 339 ? 17.845 3.677 72.874 1.00 71.84 339 LEU B O 1
ATOM 5817 N N . TYR B 1 340 ? 19.424 2.349 71.999 1.00 72.29 340 TYR B N 1
ATOM 5818 C CA . TYR B 1 340 ? 18.451 1.373 71.511 1.00 72.57 340 TYR B CA 1
ATOM 5819 C C . TYR B 1 340 ? 17.589 0.865 72.674 1.00 71.89 340 TYR B C 1
ATOM 5820 O O . TYR B 1 340 ? 16.512 0.312 72.463 1.00 72.13 340 TYR B O 1
ATOM 5829 N N . GLU B 1 341 ? 18.053 1.095 73.899 1.00 71.06 341 GLU B N 1
ATOM 5830 C CA . GLU B 1 341 ? 17.354 0.615 75.081 1.00 70.24 341 GLU B CA 1
ATOM 5831 C C . GLU B 1 341 ? 16.514 1.705 75.741 1.00 70.16 341 GLU B C 1
ATOM 5832 O O . GLU B 1 341 ? 15.980 1.511 76.840 1.00 70.33 341 GLU B O 1
ATOM 5838 N N . LEU B 1 342 ? 16.385 2.846 75.070 1.00 69.57 342 LEU B N 1
ATOM 5839 C CA . LEU B 1 342 ? 15.501 3.908 75.547 1.00 69.09 342 LEU B CA 1
ATOM 5840 C C . LEU B 1 342 ? 14.104 3.766 74.967 1.00 68.94 342 LEU B C 1
ATOM 5841 O O . LEU B 1 342 ? 13.939 3.293 73.841 1.00 69.03 342 LEU B O 1
ATOM 5846 N N . GLU B 1 343 ? 13.106 4.169 75.751 1.00 68.70 343 GLU B N 1
ATOM 5847 C CA . GLU B 1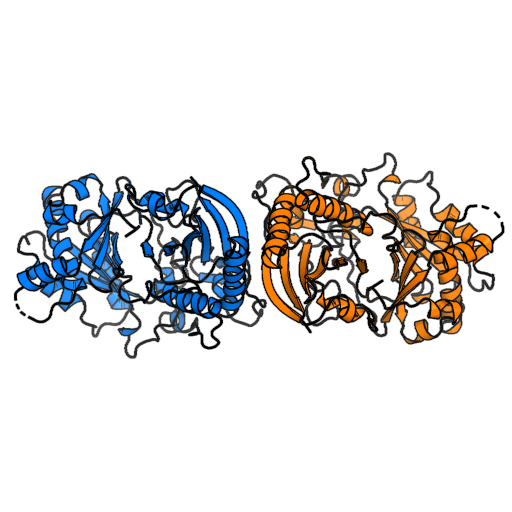 343 ? 11.767 4.442 75.232 1.00 68.31 343 GLU B CA 1
ATOM 5848 C C . GLU B 1 343 ? 11.783 5.857 74.650 1.00 67.83 343 GLU B C 1
ATOM 5849 O O . GLU B 1 343 ? 12.497 6.721 75.170 1.00 67.60 343 GLU B O 1
ATOM 5855 N N . PRO B 1 344 ? 10.999 6.096 73.574 1.00 67.62 344 PRO B N 1
ATOM 5856 C CA . PRO B 1 344 ? 11.075 7.324 72.765 1.00 67.02 344 PRO B CA 1
ATOM 5857 C C . PRO B 1 344 ? 11.242 8.614 73.558 1.00 66.20 344 PRO B C 1
ATOM 5858 O O . PRO B 1 344 ? 12.060 9.453 73.179 1.00 66.07 344 PRO B O 1
ATOM 5862 N N . GLN B 1 345 ? 10.495 8.752 74.653 1.00 65.35 345 GLN B N 1
ATOM 5863 C CA . GLN B 1 345 ? 10.404 10.019 75.375 1.00 64.66 345 GLN B CA 1
ATOM 5864 C C . GLN B 1 345 ? 11.641 10.379 76.206 1.00 64.25 345 GLN B C 1
ATOM 5865 O O . GLN B 1 345 ? 11.836 11.551 76.556 1.00 63.79 345 GLN B O 1
ATOM 5871 N N . GLU B 1 346 ? 12.471 9.381 76.507 1.00 63.90 346 GLU B N 1
ATOM 5872 C CA . GLU B 1 346 ? 13.612 9.564 77.419 1.00 63.81 346 GLU B CA 1
ATOM 5873 C C . GLU B 1 346 ? 14.835 10.199 76.778 1.00 63.52 346 GLU B C 1
ATOM 5874 O O . GLU B 1 346 ? 15.769 10.608 77.474 1.00 63.27 346 GLU B O 1
ATOM 5880 N N . LEU B 1 347 ? 14.815 10.291 75.455 1.00 63.60 347 LEU B N 1
ATOM 5881 C CA . LEU B 1 347 ? 15.929 10.850 74.701 1.00 63.61 347 LEU B CA 1
ATOM 5882 C C . LEU B 1 347 ? 15.680 12.277 74.240 1.00 63.72 347 LEU B C 1
ATOM 5883 O O . LEU B 1 347 ? 14.653 12.569 73.632 1.00 63.98 347 LEU B O 1
ATOM 5888 N N . LEU B 1 348 ? 16.643 13.151 74.511 1.00 63.80 348 LEU B N 1
ATOM 5889 C CA . LEU B 1 348 ? 16.671 14.479 73.915 1.00 64.00 348 LEU B CA 1
ATOM 5890 C C . LEU B 1 348 ? 18.009 14.712 73.172 1.00 64.65 348 LEU B C 1
ATOM 5891 O O . LEU B 1 348 ? 19.066 14.370 73.704 1.00 64.97 348 LEU B O 1
ATOM 5896 N N . SER B 1 349 ? 17.970 15.265 71.952 1.00 65.12 349 SER B N 1
ATOM 5897 C CA . SER B 1 349 ? 19.217 15.555 71.191 1.00 65.29 349 SER B CA 1
ATOM 5898 C C . SER B 1 349 ? 19.465 17.010 70.764 1.00 65.29 349 SER B C 1
ATOM 5899 O O . SER B 1 349 ? 18.539 17.808 70.614 1.00 64.77 349 SER B O 1
ATOM 5902 N N . PHE B 1 350 ? 20.750 17.313 70.585 1.00 65.87 350 PHE B N 1
ATOM 5903 C CA . PHE B 1 350 ? 21.236 18.600 70.109 1.00 66.10 350 PHE B CA 1
ATOM 5904 C C . PHE B 1 350 ? 22.420 18.397 69.168 1.00 66.76 350 PHE B C 1
ATOM 5905 O O . PHE B 1 350 ? 23.482 17.920 69.592 1.00 66.89 350 PHE B O 1
ATOM 5913 N N . THR B 1 351 ? 22.237 18.737 67.894 1.00 67.01 351 THR B N 1
ATOM 5914 C CA . THR B 1 351 ? 23.361 18.978 66.991 1.00 67.37 351 THR B CA 1
ATOM 5915 C C . THR B 1 351 ? 23.650 20.455 67.056 1.00 67.74 351 THR B C 1
ATOM 5916 O O . THR B 1 351 ? 22.707 21.247 67.157 1.00 68.56 351 THR B O 1
ATOM 5920 N N . SER B 1 352 ? 24.919 20.854 67.005 1.00 68.07 352 SER B N 1
ATOM 5921 C CA . SER B 1 352 ? 25.218 22.294 67.012 1.00 68.60 352 SER B CA 1
ATOM 5922 C C . SER B 1 352 ? 25.761 22.782 65.696 1.00 68.53 352 SER B C 1
ATOM 5923 O O . SER B 1 352 ? 26.699 22.200 65.144 1.00 68.46 352 SER B O 1
ATOM 5926 N N . TRP B 1 353 ? 25.170 23.875 65.226 1.00 68.71 353 TRP B N 1
ATOM 5927 C CA . TRP B 1 353 ? 25.640 24.616 64.067 1.00 69.05 353 TRP B CA 1
ATOM 5928 C C . TRP B 1 353 ? 26.417 25.852 64.530 1.00 69.03 353 TRP B C 1
ATOM 5929 O O . TRP B 1 353 ? 26.677 26.774 63.747 1.00 68.31 353 TRP B O 1
ATOM 5940 N N . CYS B 1 354 ? 26.786 25.862 65.809 1.00 69.74 354 CYS B N 1
ATOM 5941 C CA . CYS B 1 354 ? 27.400 27.044 66.434 1.00 70.60 354 CYS B CA 1
ATOM 5942 C C . CYS B 1 354 ? 28.859 27.252 65.990 1.00 70.25 354 CYS B C 1
ATOM 5943 O O . CYS B 1 354 ? 29.554 26.285 65.642 1.00 70.02 354 CYS B O 1
ATOM 5946 N N 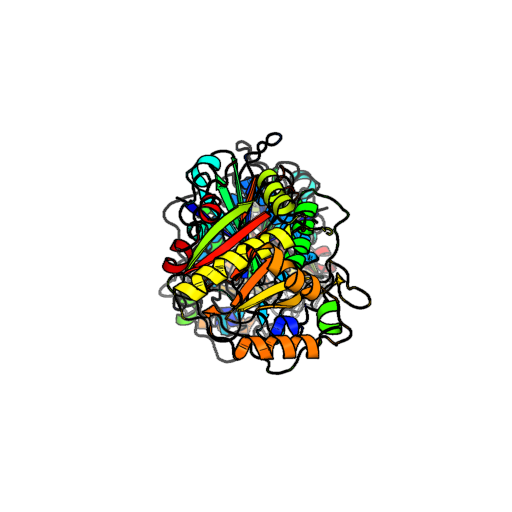. ARG B 1 355 ? 29.277 28.521 65.958 1.00 69.83 355 ARG B N 1
ATOM 5947 C CA . ARG B 1 355 ? 30.663 28.923 65.671 1.00 69.93 355 ARG B CA 1
ATOM 5948 C C . ARG B 1 355 ? 31.238 28.314 64.380 1.00 69.32 355 ARG B C 1
ATOM 5949 O O . ARG B 1 355 ? 32.332 27.748 64.394 1.00 69.31 355 ARG B O 1
ATOM 5957 N N . LEU B 1 356 ? 30.493 28.426 63.273 1.00 68.50 356 LEU B N 1
ATOM 5958 C CA . LEU B 1 356 ? 30.871 27.815 61.989 1.00 67.08 356 LEU B CA 1
ATOM 5959 C C . LEU B 1 356 ? 31.098 28.834 60.863 1.00 66.25 356 LEU B C 1
ATOM 5960 O O . LEU B 1 356 ? 31.449 28.457 59.720 1.00 65.14 356 LEU B O 1
ATOM 5965 N N . GLY B 1 357 ? 30.888 30.111 61.198 1.00 65.33 357 GLY B N 1
ATOM 5966 C CA . GLY B 1 357 ? 31.186 31.228 60.310 1.00 64.42 357 GLY B CA 1
ATOM 5967 C C . GLY B 1 357 ? 30.020 31.606 59.423 1.00 63.93 357 GLY B C 1
ATOM 5968 O O . GLY B 1 357 ? 30.180 32.393 58.486 1.00 63.62 357 GLY B O 1
ATOM 5969 N N . PHE B 1 358 ? 28.842 31.056 59.723 1.00 63.57 358 PHE B N 1
ATOM 5970 C CA . PHE B 1 358 ? 27.656 31.266 58.880 1.00 63.05 358 PHE B CA 1
ATOM 5971 C C . PHE B 1 358 ? 27.294 32.739 58.726 1.00 62.83 358 PHE B C 1
ATOM 5972 O O . PHE B 1 358 ? 26.950 33.166 57.637 1.00 63.35 358 PHE B O 1
ATOM 5980 N N . TYR B 1 359 ? 27.376 33.516 59.802 1.00 62.28 359 TYR B N 1
ATOM 5981 C CA . TYR B 1 359 ? 27.007 34.932 59.726 1.00 61.88 359 TYR B CA 1
ATOM 5982 C C . TYR B 1 359 ? 28.099 35.791 59.083 1.00 61.89 359 TYR B C 1
ATOM 5983 O O . TYR B 1 359 ? 27.984 37.015 59.030 1.00 61.71 359 TYR B O 1
ATOM 5992 N N . ASP B 1 360 ? 29.142 35.129 58.584 1.00 62.01 360 ASP B N 1
ATOM 5993 C CA . ASP B 1 360 ? 30.243 35.801 57.893 1.00 62.29 360 ASP B CA 1
ATOM 5994 C C . ASP B 1 360 ? 30.200 35.514 56.397 1.00 62.12 360 ASP B C 1
ATOM 5995 O O . ASP B 1 360 ? 30.982 36.076 55.636 1.00 62.57 360 ASP B O 1
ATOM 6000 N N . LEU B 1 361 ? 29.284 34.644 55.983 1.00 61.64 361 LEU B N 1
ATOM 6001 C CA . LEU B 1 361 ? 29.195 34.239 54.582 1.00 61.51 361 LEU B CA 1
ATOM 6002 C C . LEU B 1 361 ? 28.809 35.395 53.686 1.00 61.49 361 LEU B C 1
ATOM 6003 O O . LEU B 1 361 ? 27.651 35.841 53.663 1.00 61.37 361 LEU B O 1
ATOM 6008 N N . ASP B 1 362 ? 29.813 35.880 52.963 1.00 61.34 362 ASP B N 1
ATOM 6009 C CA . ASP B 1 362 ? 29.649 37.031 52.116 1.00 61.33 362 ASP B CA 1
ATOM 6010 C C . ASP B 1 362 ? 29.953 36.670 50.670 1.00 61.30 362 ASP B C 1
ATOM 6011 O O . ASP B 1 362 ? 31.074 36.270 50.334 1.00 61.37 362 ASP B O 1
ATOM 6016 N N . PHE B 1 363 ? 28.946 36.823 49.818 1.00 61.12 363 PHE B N 1
ATOM 6017 C CA . PHE B 1 363 ? 29.072 36.443 48.422 1.00 60.96 363 PHE B CA 1
ATOM 6018 C C . PHE B 1 363 ? 29.639 37.587 47.600 1.00 61.10 363 PHE B C 1
ATOM 6019 O O . PHE B 1 363 ? 29.998 37.395 46.430 1.00 61.14 363 PHE B O 1
ATOM 6027 N N . GLY B 1 364 ? 29.707 38.772 48.217 1.00 60.75 364 GLY B N 1
ATOM 6028 C CA . GLY B 1 364 ? 30.170 39.993 47.547 1.00 60.40 364 GLY B CA 1
ATOM 6029 C C . GLY B 1 364 ? 29.287 41.224 47.708 1.00 60.12 364 GLY B C 1
ATOM 6030 O O . GLY B 1 364 ? 29.602 42.271 47.165 1.00 60.26 364 GLY B O 1
ATOM 6031 N N . TRP B 1 365 ? 28.178 41.097 48.436 1.00 60.11 365 TRP B N 1
ATOM 6032 C CA . TRP B 1 365 ? 27.287 42.231 48.714 1.00 60.47 365 TRP B CA 1
ATOM 6033 C C . TRP B 1 365 ? 26.741 42.219 50.156 1.00 60.19 365 TRP B C 1
ATOM 6034 O O . TRP B 1 365 ? 25.652 42.730 50.428 1.00 60.30 365 TRP B O 1
ATOM 6045 N N . GLY B 1 366 ? 27.513 41.648 51.077 1.00 59.91 366 GLY B N 1
ATOM 6046 C CA . GLY B 1 366 ? 27.203 41.748 52.498 1.00 59.96 366 GLY B CA 1
ATOM 6047 C C . GLY B 1 366 ? 26.934 40.428 53.204 1.00 60.43 366 GLY B C 1
ATOM 6048 O O . GLY B 1 366 ? 26.684 39.388 52.567 1.00 60.53 366 GLY B O 1
ATOM 6049 N N . LYS B 1 367 ? 26.972 40.477 54.534 1.00 60.13 367 LYS B N 1
ATOM 6050 C CA . LYS B 1 367 ? 26.744 39.290 55.352 1.00 59.89 367 LYS B CA 1
ATOM 6051 C C . LYS B 1 367 ? 25.242 39.065 55.596 1.00 59.78 367 LYS B C 1
ATOM 6052 O O . LYS B 1 367 ? 24.436 39.966 55.343 1.00 59.74 367 LYS B O 1
ATOM 6058 N N . PRO B 1 368 ? 24.852 37.853 56.052 1.00 59.79 368 PRO B N 1
ATOM 6059 C CA . PRO B 1 368 ? 23.413 37.607 56.184 1.00 59.88 368 PRO B CA 1
ATOM 6060 C C . PRO B 1 368 ? 22.737 38.345 57.335 1.00 60.00 368 PRO B C 1
ATOM 6061 O O . PRO B 1 368 ? 23.375 38.661 58.343 1.00 60.04 368 PRO B O 1
ATOM 6065 N N . LEU B 1 369 ? 21.451 38.624 57.144 1.00 60.45 369 LEU B N 1
ATOM 6066 C CA . LEU B 1 369 ? 20.553 39.080 58.189 1.00 61.28 369 LEU B CA 1
ATOM 6067 C C . LEU B 1 369 ? 20.150 37.912 59.102 1.00 62.21 369 LEU B C 1
ATOM 6068 O O . LEU B 1 369 ? 20.034 38.080 60.317 1.00 62.81 369 LEU B O 1
ATOM 6073 N N . SER B 1 370 ? 19.931 36.731 58.528 1.00 62.72 370 SER B N 1
ATOM 6074 C CA . SER B 1 370 ? 19.574 35.579 59.334 1.00 63.17 370 SER B CA 1
ATOM 6075 C C . SER B 1 370 ? 19.835 34.279 58.602 1.00 63.47 370 SER B C 1
ATOM 6076 O O . SER B 1 370 ? 19.876 34.248 57.365 1.00 63.72 370 SER B O 1
ATOM 6079 N N . ALA B 1 371 ? 20.032 33.222 59.390 1.00 63.58 371 ALA B N 1
ATOM 6080 C CA . ALA B 1 371 ? 20.197 31.855 58.880 1.00 63.79 371 ALA B CA 1
ATOM 6081 C C . ALA B 1 371 ? 19.160 30.951 59.538 1.00 63.78 371 ALA B C 1
ATOM 6082 O O . ALA B 1 371 ? 18.915 31.024 60.744 1.00 64.55 371 ALA B O 1
ATOM 6084 N N . CYS B 1 372 ? 18.548 30.101 58.736 1.00 63.25 372 CYS B N 1
ATOM 6085 C CA . CYS B 1 372 ? 17.396 29.341 59.172 1.00 62.79 372 CYS B CA 1
ATOM 6086 C C . CYS B 1 372 ? 17.487 27.915 58.715 1.00 61.03 372 CYS B C 1
ATOM 6087 O O . CYS B 1 372 ? 18.357 27.586 57.946 1.00 60.76 372 CYS B O 1
ATOM 6090 N N . THR B 1 373 ? 16.579 27.086 59.198 1.00 60.28 373 THR B N 1
ATOM 6091 C CA . THR B 1 373 ? 16.399 25.744 58.669 1.00 60.70 373 THR B CA 1
ATOM 6092 C C . THR B 1 373 ? 14.915 25.446 58.635 1.00 60.85 373 THR B C 1
ATOM 6093 O O . THR B 1 373 ? 14.106 26.301 58.907 1.00 60.88 373 THR B O 1
ATOM 6097 N N . THR B 1 374 ? 14.564 24.222 58.310 1.00 61.91 374 THR B N 1
ATOM 6098 C CA . THR B 1 374 ? 13.174 23.838 58.260 1.00 63.22 374 THR B CA 1
ATOM 6099 C C . THR B 1 374 ? 12.895 22.730 59.291 1.00 64.15 374 THR B C 1
ATOM 6100 O O . THR B 1 374 ? 13.786 22.319 60.039 1.00 64.68 374 THR B O 1
ATOM 6104 N N . THR B 1 375 ? 11.654 22.268 59.351 1.00 64.86 375 THR B N 1
ATOM 6105 C CA . THR B 1 375 ? 11.229 21.350 60.401 1.00 65.29 375 THR B CA 1
ATOM 6106 C C . THR B 1 375 ? 11.786 19.961 60.191 1.00 65.43 375 THR B C 1
ATOM 6107 O O . THR B 1 375 ? 11.412 19.292 59.236 1.00 65.93 375 THR B O 1
ATOM 6111 N N . PHE B 1 376 ? 12.677 19.527 61.077 1.00 65.62 376 PHE B N 1
ATOM 6112 C CA . PHE B 1 376 ? 13.052 18.117 61.148 1.00 65.93 376 PHE B CA 1
ATOM 6113 C C . PHE B 1 376 ? 11.846 17.437 61.807 1.00 65.75 376 PHE B C 1
ATOM 6114 O O . PHE B 1 376 ? 11.535 17.719 62.967 1.00 65.77 376 PHE B O 1
ATOM 6122 N N . PRO B 1 377 ? 11.133 16.573 61.064 1.00 65.28 377 PRO B N 1
ATOM 6123 C CA . PRO B 1 377 ? 9.867 16.044 61.595 1.00 64.99 377 PRO B CA 1
ATOM 6124 C C . PRO B 1 377 ? 10.021 14.860 62.568 1.00 64.52 377 PRO B C 1
ATOM 6125 O O . PRO B 1 377 ? 9.474 13.770 62.335 1.00 64.66 377 PRO B O 1
ATOM 6129 N N . LYS B 1 378 ? 10.758 15.083 63.651 1.00 63.90 378 LYS B N 1
ATOM 6130 C CA . LYS B 1 378 ? 10.801 14.128 64.770 1.00 63.38 378 LYS B CA 1
ATOM 6131 C C . LYS B 1 378 ? 10.792 14.873 66.106 1.00 62.59 378 LYS B C 1
ATOM 6132 O O . LYS B 1 378 ? 11.428 15.934 66.220 1.00 62.06 378 LYS B O 1
ATOM 6138 N N . ARG B 1 379 ? 10.069 14.317 67.094 1.00 61.86 379 ARG B N 1
ATOM 6139 C CA . ARG B 1 379 ? 9.966 14.894 68.446 1.00 61.36 379 ARG B CA 1
ATOM 6140 C C . ARG B 1 379 ? 11.360 15.037 69.018 1.00 60.50 379 ARG B C 1
ATOM 6141 O O . ARG B 1 379 ? 12.175 14.141 68.861 1.00 60.59 379 ARG B O 1
ATOM 6149 N N . ASN B 1 380 ? 11.629 16.176 69.646 1.00 59.84 380 ASN B N 1
ATOM 6150 C CA . ASN B 1 380 ? 12.817 16.384 70.476 1.00 59.51 380 ASN B CA 1
ATOM 6151 C C . ASN B 1 380 ? 14.164 16.145 69.794 1.00 58.99 380 ASN B C 1
ATOM 6152 O O . ASN B 1 380 ? 15.136 15.744 70.437 1.00 59.02 380 ASN B O 1
ATOM 6157 N N . ALA B 1 381 ? 14.221 16.370 68.487 1.00 58.92 381 ALA B N 1
ATOM 6158 C CA . ALA B 1 381 ? 15.509 16.373 67.784 1.00 58.70 381 ALA B CA 1
ATOM 6159 C C . ALA B 1 381 ? 15.898 17.816 67.470 1.00 58.88 381 ALA B C 1
ATOM 6160 O O . ALA B 1 381 ? 15.607 18.323 66.396 1.00 59.51 381 ALA B O 1
ATOM 6162 N N . ALA B 1 382 ? 16.539 18.475 68.433 1.00 59.02 382 ALA B N 1
ATOM 6163 C CA . ALA B 1 382 ? 16.819 19.907 68.365 1.00 59.15 382 ALA B CA 1
ATOM 6164 C C . ALA B 1 382 ? 18.115 20.269 67.657 1.00 59.69 382 ALA B C 1
ATOM 6165 O O . ALA B 1 382 ? 18.956 19.434 67.415 1.00 59.49 382 ALA B O 1
ATOM 6167 N N . LEU B 1 383 ? 18.264 21.549 67.349 1.00 61.43 383 LEU B N 1
ATOM 6168 C CA . LEU B 1 383 ? 19.444 22.088 66.677 1.00 62.29 383 LEU B CA 1
ATOM 6169 C C . LEU B 1 383 ? 19.791 23.335 67.419 1.00 62.27 383 LEU B C 1
ATOM 6170 O O . LEU B 1 383 ? 18.885 24.112 67.751 1.00 61.80 383 LEU B O 1
ATOM 6175 N N . LEU B 1 384 ? 21.085 23.528 67.670 1.00 62.65 384 LEU B N 1
ATOM 6176 C CA . LEU B 1 384 ? 21.576 24.760 68.293 1.00 63.32 384 LEU B CA 1
ATOM 6177 C C . LEU B 1 384 ? 22.238 25.625 67.234 1.00 63.72 384 LEU B C 1
ATOM 6178 O O . LEU B 1 384 ? 22.986 25.122 66.400 1.00 63.67 384 LEU B O 1
ATOM 6183 N N . MET B 1 385 ? 21.938 26.924 67.271 1.00 64.77 385 MET B N 1
ATOM 6184 C CA . MET B 1 385 ? 22.434 27.907 66.290 1.00 65.99 385 MET B CA 1
ATOM 6185 C C . MET B 1 385 ? 23.014 29.165 66.939 1.00 65.35 385 MET B C 1
ATOM 6186 O O . MET B 1 385 ? 22.561 29.579 68.009 1.00 64.61 385 MET B O 1
ATOM 6191 N N . ASP B 1 386 ? 24.007 29.762 66.272 1.00 65.69 386 ASP B N 1
ATOM 6192 C CA . ASP B 1 386 ? 24.535 31.081 66.625 1.00 66.03 386 ASP B CA 1
ATOM 6193 C C . ASP B 1 386 ? 23.448 32.148 66.455 1.00 66.06 386 ASP B C 1
ATOM 6194 O O . ASP B 1 386 ? 22.438 31.909 65.796 1.00 66.02 386 ASP B O 1
ATOM 6199 N N . THR B 1 387 ? 23.664 33.324 67.048 1.00 66.30 387 THR B N 1
ATOM 6200 C CA . THR B 1 387 ? 22.856 34.523 66.761 1.00 66.38 387 THR B CA 1
ATOM 6201 C C . THR B 1 387 ? 23.643 35.431 65.820 1.00 66.10 387 THR B C 1
ATOM 6202 O O . THR B 1 387 ? 24.860 35.279 65.694 1.00 66.46 387 THR B O 1
ATOM 6206 N N . ARG B 1 388 ? 22.952 36.351 65.146 1.00 65.54 388 ARG B N 1
ATOM 6207 C CA . ARG B 1 388 ? 23.611 37.300 64.258 1.00 65.47 388 ARG B CA 1
ATOM 6208 C C . ARG B 1 388 ? 24.646 38.083 65.074 1.00 65.67 388 ARG B C 1
ATOM 6209 O O . ARG B 1 388 ? 25.783 38.267 64.634 1.00 65.72 388 ARG B O 1
ATOM 6217 N N . SER B 1 389 ? 24.242 38.485 66.282 1.00 65.73 389 SER B N 1
ATOM 6218 C CA . SER B 1 389 ? 25.064 39.247 67.237 1.00 65.81 389 SER B CA 1
ATOM 6219 C C . SER B 1 389 ? 26.278 38.520 67.866 1.00 66.04 389 SER B C 1
ATOM 6220 O O . SER B 1 389 ? 27.105 39.152 68.540 1.00 65.42 389 SER B O 1
ATOM 6223 N N . GLY B 1 390 ? 26.374 37.202 67.666 1.00 66.16 390 GLY B N 1
ATOM 6224 C CA . GLY B 1 390 ? 27.514 36.440 68.167 1.00 66.41 390 GLY B CA 1
ATOM 6225 C C . GLY B 1 390 ? 27.430 36.094 69.645 1.00 66.99 390 GLY B C 1
ATOM 6226 O O . GLY B 1 390 ? 28.048 35.120 70.091 1.00 67.32 390 GLY B O 1
ATOM 6227 N N . ASP B 1 391 ? 26.691 36.900 70.409 1.00 66.98 391 ASP B N 1
ATOM 6228 C CA . ASP B 1 391 ? 26.317 36.577 71.792 1.00 66.84 391 ASP B CA 1
ATOM 6229 C C . ASP B 1 391 ? 25.090 35.668 71.725 1.00 66.87 391 ASP B C 1
ATOM 6230 O O . ASP B 1 391 ? 24.425 35.602 70.684 1.00 67.09 391 ASP B O 1
ATOM 6235 N N . GLY B 1 392 ? 24.783 34.967 72.813 1.00 66.56 392 GLY B N 1
ATOM 6236 C CA . GLY B 1 392 ? 23.631 34.040 72.824 1.00 66.25 392 GLY B CA 1
ATOM 6237 C C . GLY B 1 392 ? 23.521 32.891 71.804 1.00 65.38 392 GLY B C 1
ATOM 6238 O O . GLY B 1 392 ? 24.380 32.706 70.939 1.00 65.74 392 GLY B O 1
ATOM 6239 N N . VAL B 1 393 ? 22.445 32.114 71.920 1.00 64.31 393 VAL B N 1
ATOM 6240 C CA . VAL B 1 393 ? 22.216 30.934 71.076 1.00 63.07 393 VAL B CA 1
ATOM 6241 C C . VAL B 1 393 ? 20.722 30.737 70.746 1.00 62.67 393 VAL B C 1
ATOM 6242 O O . VAL B 1 393 ? 19.847 31.041 71.569 1.00 62.88 393 VAL B O 1
ATOM 6246 N N . GLU B 1 394 ? 20.453 30.258 69.529 1.00 61.65 394 GLU B N 1
ATOM 6247 C CA . GLU B 1 394 ? 19.119 29.859 69.097 1.00 61.19 394 GLU B CA 1
ATOM 6248 C C . GLU B 1 394 ? 18.901 28.345 69.239 1.00 61.29 394 GLU B C 1
ATOM 6249 O O . GLU B 1 394 ? 19.691 27.523 68.749 1.00 61.53 394 GLU B O 1
ATOM 6255 N N . ALA B 1 395 ? 17.807 27.965 69.874 1.00 60.70 395 ALA B N 1
ATOM 6256 C CA . ALA B 1 395 ? 17.456 26.562 69.943 1.00 60.12 395 ALA B CA 1
ATOM 6257 C C . ALA B 1 395 ? 16.276 26.272 69.021 1.00 59.85 395 ALA B C 1
ATOM 6258 O O . ALA B 1 395 ? 15.173 26.755 69.242 1.00 60.57 395 ALA B O 1
ATOM 6260 N N . TRP B 1 396 ? 16.512 25.510 67.968 1.00 59.45 396 TRP B N 1
ATOM 6261 C CA . TRP B 1 396 ? 15.431 25.111 67.082 1.00 59.01 396 TRP B CA 1
ATOM 6262 C C . TRP B 1 396 ? 14.888 23.759 67.556 1.00 59.21 396 TRP B C 1
ATOM 6263 O O . TRP B 1 396 ? 15.460 22.708 67.290 1.00 59.42 396 TRP B O 1
ATOM 6274 N N . LEU B 1 397 ? 13.798 23.818 68.316 1.00 59.38 397 LEU B N 1
ATOM 6275 C CA . LEU B 1 397 ? 13.253 22.663 69.026 1.00 58.97 397 LEU B CA 1
ATOM 6276 C C . LEU B 1 397 ? 11.936 22.160 68.450 1.00 59.31 397 LEU B C 1
ATOM 6277 O O . LEU B 1 397 ? 10.900 22.823 68.545 1.00 59.71 397 LEU B O 1
ATOM 6282 N N . PRO B 1 398 ? 11.968 20.970 67.866 1.00 59.75 398 PRO B N 1
ATOM 6283 C CA . PRO B 1 398 ? 10.741 20.358 67.397 1.00 60.49 398 PRO B CA 1
ATOM 6284 C C . PRO B 1 398 ? 10.115 19.484 68.495 1.00 61.09 398 PRO B C 1
ATOM 6285 O O . PRO B 1 398 ? 10.813 18.679 69.132 1.00 60.80 398 PRO B O 1
ATOM 6289 N N . MET B 1 399 ? 8.816 19.659 68.728 1.00 61.56 399 MET B N 1
ATOM 6290 C CA . MET B 1 399 ? 8.101 18.858 69.728 1.00 62.39 399 MET B CA 1
ATOM 6291 C C . MET B 1 399 ? 6.706 18.498 69.258 1.00 62.29 399 MET B C 1
ATOM 6292 O O . MET B 1 399 ? 6.205 19.085 68.292 1.00 62.54 399 MET B O 1
ATOM 6297 N N . ALA B 1 400 ? 6.090 17.525 69.929 1.00 62.42 400 ALA B N 1
ATOM 6298 C CA . ALA B 1 400 ? 4.647 17.303 69.817 1.00 63.02 400 ALA B CA 1
ATOM 6299 C C . ALA B 1 400 ? 3.939 18.595 70.222 1.00 63.53 400 ALA B C 1
ATOM 6300 O O . ALA B 1 400 ? 4.325 19.234 71.202 1.00 63.62 400 ALA B O 1
ATOM 6302 N N . GLU B 1 401 ? 2.922 18.984 69.455 1.00 64.08 401 GLU B N 1
ATOM 6303 C CA . GLU B 1 401 ? 2.220 20.244 69.674 1.00 64.89 401 GLU B CA 1
ATOM 6304 C C . GLU B 1 401 ? 1.798 20.363 71.138 1.00 64.49 401 GLU B C 1
ATOM 6305 O O . GLU B 1 401 ? 2.082 21.365 71.799 1.00 64.66 401 GLU B O 1
ATOM 6311 N N . ASP B 1 402 ? 1.141 19.321 71.641 1.00 64.04 402 ASP B N 1
ATOM 6312 C CA . ASP B 1 402 ? 0.615 19.335 73.004 1.00 63.88 402 ASP B CA 1
ATOM 6313 C C . ASP B 1 402 ? 1.723 19.348 74.051 1.00 63.23 402 ASP B C 1
ATOM 6314 O O . ASP B 1 402 ? 1.486 19.737 75.190 1.00 63.11 402 ASP B O 1
ATOM 6319 N N . GLU B 1 403 ? 2.927 18.945 73.660 1.00 62.60 403 GLU B N 1
ATOM 6320 C CA . GLU B 1 403 ? 4.049 18.929 74.587 1.00 62.28 403 GLU B CA 1
ATOM 6321 C C . GLU B 1 403 ? 4.715 20.295 74.643 1.00 61.77 403 GLU B C 1
ATOM 6322 O O . GLU B 1 403 ? 5.015 20.798 75.724 1.00 61.40 403 GLU B O 1
ATOM 6328 N N . MET B 1 404 ? 4.917 20.898 73.476 1.00 61.44 404 MET B N 1
ATOM 6329 C CA . MET B 1 404 ? 5.423 22.249 73.375 1.00 61.78 404 MET B CA 1
ATOM 6330 C C . MET B 1 404 ? 4.589 23.158 74.280 1.00 62.11 404 MET B C 1
ATOM 6331 O O . MET B 1 404 ? 5.109 24.012 75.005 1.00 62.11 404 MET B O 1
ATOM 6336 N N . ALA B 1 405 ? 3.278 22.950 74.226 1.00 62.08 405 ALA B N 1
ATOM 6337 C CA . ALA B 1 405 ? 2.320 23.711 75.001 1.00 62.25 405 ALA B CA 1
ATOM 6338 C C . ALA B 1 405 ? 2.506 23.585 76.531 1.00 62.26 405 ALA B C 1
ATOM 6339 O O . ALA B 1 405 ? 2.119 24.484 77.283 1.00 62.46 405 ALA B O 1
ATOM 6341 N N . MET B 1 406 ? 3.103 22.479 76.968 1.00 62.14 406 MET B N 1
ATOM 6342 C CA . MET B 1 406 ? 3.310 22.169 78.388 1.00 61.97 406 MET B CA 1
ATOM 6343 C C . MET B 1 406 ? 4.541 22.858 78.986 1.00 60.99 406 MET B C 1
ATOM 6344 O O . MET B 1 406 ? 4.683 22.914 80.210 1.00 61.07 406 MET B O 1
ATOM 6349 N N . LEU B 1 407 ? 5.433 23.344 78.122 1.00 60.06 407 LEU B N 1
ATOM 6350 C CA . LEU B 1 407 ? 6.638 24.054 78.530 1.00 59.33 407 LEU B CA 1
ATOM 6351 C C . LEU B 1 407 ? 6.245 25.236 79.387 1.00 59.25 407 LEU B C 1
ATOM 6352 O O . LEU B 1 407 ? 5.194 25.830 79.164 1.00 59.76 407 LEU B O 1
ATOM 6357 N N . PRO B 1 408 ? 7.074 25.588 80.379 1.00 59.14 408 PRO B N 1
ATOM 6358 C CA . PRO B 1 408 ? 6.745 26.744 81.230 1.00 58.97 408 PRO B CA 1
ATOM 6359 C C . PRO B 1 408 ? 6.953 28.102 80.524 1.00 59.20 408 PRO B C 1
ATOM 6360 O O . PRO B 1 408 ? 7.687 28.176 79.538 1.00 59.09 408 PRO B O 1
ATOM 6364 N N . VAL B 1 409 ? 6.313 29.156 81.035 1.00 59.93 409 VAL B N 1
ATOM 6365 C CA . VAL B 1 409 ? 6.332 30.504 80.417 1.00 60.90 409 VAL B CA 1
ATOM 6366 C C . VAL B 1 409 ? 7.739 31.088 80.181 1.00 61.50 409 VAL B C 1
ATOM 6367 O O . VAL B 1 409 ? 8.008 31.662 79.121 1.00 61.50 409 VAL B O 1
ATOM 6371 N N . GLU B 1 410 ? 8.615 30.966 81.181 1.00 62.38 410 GLU B N 1
ATOM 6372 C CA . GLU B 1 410 ? 10.007 31.434 81.079 1.00 63.21 410 GLU B CA 1
ATOM 6373 C C . GLU B 1 410 ? 10.684 30.920 79.803 1.00 62.69 410 GLU B C 1
ATOM 6374 O O . GLU B 1 410 ? 11.503 31.624 79.206 1.00 63.05 410 GLU B O 1
ATOM 6380 N N . LEU B 1 411 ? 10.310 29.708 79.388 1.00 61.92 411 LEU B N 1
ATOM 6381 C CA . LEU B 1 411 ? 10.813 29.096 78.162 1.00 61.19 411 LEU B CA 1
ATOM 6382 C C . LEU B 1 411 ? 10.037 29.561 76.928 1.00 61.30 411 LEU B C 1
ATOM 6383 O O . LEU B 1 411 ? 10.629 30.036 75.949 1.00 61.23 411 LEU B O 1
ATOM 6388 N N . LEU B 1 412 ? 8.712 29.421 76.975 1.00 61.24 412 LEU B N 1
ATOM 6389 C CA . LEU B 1 412 ? 7.847 29.774 75.838 1.00 61.16 412 LEU B CA 1
ATOM 6390 C C . LEU B 1 412 ? 8.005 31.208 75.346 1.00 61.09 412 LEU B C 1
ATOM 6391 O O . LEU B 1 412 ? 7.816 31.467 74.161 1.00 61.18 412 LEU B O 1
ATOM 6396 N N . SER B 1 413 ? 8.334 32.132 76.252 1.00 61.09 413 SER B N 1
ATOM 6397 C CA . SER B 1 413 ? 8.499 33.550 75.882 1.00 61.07 413 SER B CA 1
ATOM 6398 C C . SER B 1 413 ? 9.770 33.783 75.050 1.00 60.97 413 SER B C 1
ATOM 6399 O O . SER B 1 413 ? 9.943 34.842 74.445 1.00 61.25 413 SER B O 1
ATOM 6402 N N . LEU B 1 414 ? 10.632 32.774 74.986 1.00 60.60 414 LEU B N 1
ATOM 6403 C CA . LEU B 1 414 ? 11.843 32.880 74.189 1.00 60.43 414 LEU B CA 1
ATOM 6404 C C . LEU B 1 414 ? 11.609 32.580 72.698 1.00 60.71 414 LEU B C 1
ATOM 6405 O O . LEU B 1 414 ? 12.482 32.832 71.852 1.00 60.33 414 LEU B O 1
ATOM 6410 N N . VAL B 1 415 ? 10.421 32.065 72.378 1.00 61.22 415 VAL B N 1
ATOM 6411 C CA . VAL B 1 415 ? 10.028 31.862 70.985 1.00 61.65 415 VAL B CA 1
ATOM 6412 C C . VAL B 1 415 ? 10.058 33.220 70.292 1.00 62.17 415 VAL B C 1
ATOM 6413 O O . VAL B 1 415 ? 9.416 34.194 70.755 1.00 62.33 415 VAL B O 1
ATOM 6417 N N . ASP B 1 416 ? 10.843 33.297 69.220 1.00 62.51 416 ASP B N 1
ATOM 6418 C CA . ASP B 1 416 ? 10.865 34.489 68.372 1.00 63.40 416 ASP B CA 1
ATOM 6419 C C . ASP B 1 416 ? 10.690 34.105 66.899 1.00 64.17 416 ASP B C 1
ATOM 6420 O O . ASP B 1 416 ? 11.360 33.172 66.401 1.00 63.89 416 ASP B O 1
ATOM 6425 N N . SER B 1 417 ? 9.796 34.822 66.211 1.00 64.75 417 SER B N 1
ATOM 6426 C CA . SER B 1 417 ? 9.485 34.515 64.810 1.00 65.78 417 SER B CA 1
ATOM 6427 C C . SER B 1 417 ? 9.846 35.657 63.857 1.00 65.97 417 SER B C 1
ATOM 6428 O O . SER B 1 417 ? 9.499 35.630 62.677 1.00 65.48 417 SER B O 1
ATOM 6431 N N . ASP B 1 418 ? 10.555 36.645 64.393 1.00 66.70 418 ASP B N 1
ATOM 6432 C CA . ASP B 1 418 ? 11.007 37.807 63.642 1.00 67.62 418 ASP B CA 1
ATOM 6433 C C . ASP B 1 418 ? 12.451 37.596 63.229 1.00 68.34 418 ASP B C 1
ATOM 6434 O O . ASP B 1 418 ? 13.335 37.531 64.087 1.00 68.40 418 ASP B O 1
ATOM 6439 N N . PHE B 1 419 ? 12.682 37.492 61.920 1.00 69.13 419 PHE B N 1
ATOM 6440 C CA . PHE B 1 419 ? 14.030 37.270 61.371 1.00 69.90 419 PHE B CA 1
ATOM 6441 C C . PHE B 1 419 ? 14.549 38.500 60.648 1.00 70.88 419 PHE B C 1
ATOM 6442 O O . PHE B 1 419 ? 15.456 38.390 59.809 1.00 71.23 419 PHE B O 1
ATOM 6450 N N . SER B 1 420 ? 13.977 39.657 60.995 1.00 71.49 420 SER B N 1
ATOM 6451 C CA . SER B 1 420 ? 14.162 40.907 60.261 1.00 72.27 420 SER B CA 1
ATOM 6452 C C . SER B 1 420 ? 15.048 41.905 61.005 1.00 73.11 420 SER B C 1
ATOM 6453 O O . SER B 1 420 ? 15.293 43.014 60.526 1.00 72.98 420 SER B O 1
ATOM 6456 N N . LYS B 1 421 ? 15.531 41.497 62.176 1.00 74.19 421 LYS B N 1
ATOM 6457 C CA . LYS B 1 421 ? 16.325 42.360 63.054 1.00 74.87 421 LYS B CA 1
ATOM 6458 C C . LYS B 1 421 ? 17.773 41.843 63.185 1.00 75.25 421 LYS B C 1
ATOM 6459 O O . LYS B 1 421 ? 18.145 40.774 62.672 1.00 75.31 421 LYS B O 1
#

Secondary structure (DSSP, 8-state):
-EEEEEEEEEEPSSPPPTTS-PPBPPHHHHTS-SSEEEEEEEE---SS----HHHHHHHHHHHHHHHTTTSGGGGSEEETTTEEE-----EEEEEEEESS-HHHHHS--SSGGGGGGGSSS-SSSSSSSPP-TT-SEEEEEEE-TTS-EEEEEEEETTT--HHHHHHHHHHHHHHHTT-S-----B-SHHHHHS---TTPPPPPP---SSEEEEEEEE-HHHHHHHHHHT-----HHHHHHHHHHHHHHHHHHHHSPP-S-EEEEEEEESGGGSSSPPPTTB-S--EEEEEEEE-TT----GGGGHHHHHHHT---SS-HHHHHHHHHHHHHTS-GGGEEEEEEETTS-GGG--SSS---SEEE-----STTEEEEEE-TTSSSEEEEEEEEHHHHHHS-HHHHTTB------/-EEEEEEEEEPPSSPPPTTS-PPBPPHHHHHS-S-EEEEEEEE---SS----HHHHHHHHHHHHHHHTTTSGGGGSEEETTTEEE-----EEEEEEEESS-HHHHHS--SSGGGGGGGSSS-SSSSSSS---TT-SEEEEEEE-TTS-EEEEEEEETTT--HHHHHHHHHHHHHHHTT-SS----B-SHHHHHSPPPTTPPPPP----SSEEEEEEEE-HHHHHHHHTT-----HHHHHHHHHHHHHHHHHHHHS---S-EEEEEEEESSTTSSS---TTB-S--EEEEEEEE-S-----GGGGHHHHHHHHS--SS-HHHHHHHHHHTTTTS-GGGEEEEEE-TTSSGGG--SSS---SEEE-----STTEEEEEE-TTSSSEEEEEEEEHHHHTTS-HHHHTTB------

CATH classification: 3.30.559.10 (+1 more: 3.30.559.10)

Solvent-accessible surface area: 36610 Å² total; per-residue (Å²): 152,40,103,115,60,13,52,7,15,0,19,2,20,61,91,20,73,180,99,89,149,28,5,121,3,0,38,14,0,4,60,46,33,13,11,6,7,3,0,0,0,0,1,58,70,27,179,139,37,152,77,54,69,3,46,11,1,37,92,1,14,40,9,0,0,99,0,0,49,70,0,24,3,3,0,0,44,11,74,67,16,73,42,7,72,26,84,24,29,0,0,18,2,5,8,2,94,5,98,27,100,5,57,129,36,0,84,100,16,96,96,6,69,123,2,62,71,7,10,19,35,18,3,29,48,77,59,207,114,151,20,76,88,62,18,0,0,3,1,18,1,0,16,9,97,51,31,0,7,0,2,0,0,1,0,0,45,1,8,0,11,19,24,0,0,4,10,0,0,72,3,1,2,12,11,22,112,59,80,140,151,25,73,97,19,40,21,77,34,0,14,156,89,9,83,67,77,134,151,24,108,32,60,155,26,97,50,35,158,79,20,49,7,42,15,0,29,0,55,139,134,45,9,34,54,4,106,72,107,7,114,203,140,25,56,62,37,18,0,0,0,0,5,1,2,33,12,8,1,53,5,5,57,75,81,63,53,46,96,86,85,6,2,0,7,13,22,37,46,13,3,71,42,19,150,110,91,17,39,103,80,0,2,0,2,0,36,13,69,8,55,6,43,12,85,12,151,29,94,114,97,7,40,62,0,3,38,44,1,95,85,17,71,110,137,78,177,56,79,74,94,98,50,37,110,119,3,80,94,28,51,150,157,25,83,108,18,5,51,3,23,5,50,32,7,27,177,32,33,8,30,88,6,33,1,49,28,29,113,4,31,8,1,0,2,5,12,46,16,66,90,5,19,4,29,2,1,28,21,118,78,39,55,2,2,8,0,1,1,2,1,1,99,72,2,13,75,83,7,45,123,92,0,54,90,30,48,26,30,42,3,22,154,165,39,114,92,32,1,23,1,11,0,32,9,70,61,112,23,67,185,76,86,150,28,3,127,3,0,55,12,0,4,89,46,34,14,9,3,8,2,0,0,0,0,1,50,66,25,173,109,44,145,87,43,63,6,34,11,2,44,85,0,11,60,9,0,10,126,2,0,44,81,0,24,3,3,0,0,40,10,81,66,14,70,44,7,79,33,81,28,32,0,0,26,0,2,5,2,97,5,123,28,95,6,51,134,36,0,75,95,14,98,104,8,82,138,2,59,67,10,11,21,34,20,3,27,50,80,59,208,128,148,17,76,76,62,16,1,0,4,0,13,0,0,15,10,103,46,29,0,4,0,1,0,0,0,0,0,46,0,8,0,10,21,28,0,0,4,3,0,0,59,0,0,2,14,16,21,110,58,97,132,148,36,54,93,21,39,15,75,35,0,13,174,78,8,88,65,84,133,152,25,111,29,57,150,24,109,42,31,151,73,21,43,8,55,12,1,28,0,77,124,136,52,1,30,52,10,92,81,106,25,150,160,70,51,59,41,19,0,0,0,0,8,1,2,52,8,8,2,53,8,7,58,69,90,74,45,57,127,80,98,6,0,0,7,11,22,40,49,1,2,64,46,25,152,102,83,21,45,101,84,0,2,0,3,0,35,1,76,13,44,6,43,17,79,32,128,30,110,110,102,14,44,78,0,8,44,54,1,128,104,23,50,110,126,68,196,36,64,46,94,84,21,37,126,120,2,130,83,48,42,181,119,37,72,124,23,6,50,3,29,2,43,40,9,23,185,39,32,10,32,89,6,31,2,50,33,30,115,9,34,7,2,0,0,4,10,45,14,70,80,12,21,3,30,0,1,28,23,128,59,42,49,1,0,8,0,0,1,1,1,0,98,74,6,11,74,89,7,45,121,89,1,64,80,27,52,40,25,48,4,28,161

InterPro domains:
  IPR023213 Chloramphenicol acetyltransferase-like domain superfamily [G3DSA:3.30.559.10] (2-210)
  IPR023213 Chloramphenicol acetyltransferase-like domain superfamily [G3DSA:3.30.559.10] (211-421)

Nearest PDB structures (foldseek):
  2bgh-assembly1_A  TM=1.002E+00  e=6.656E-97  Rauvolfia serpentina
  2bgh-assembly2_B  TM=9.955E-01  e=1.328E-89  Rauvolfia serpentina
  5kjv-assembly2_B  TM=8.059E-01  e=2.738E-34  Coleus scutellarioides
  6lpv-assembly1_A  TM=7.991E-01  e=2.610E-31  Arabidopsis thaliana
  5kjs-assembly1_A  TM=7.718E-01  e=1.169E-31  Arabidopsis thaliana

Foldseek 3Di:
DKDWDDKDFQFALDADPPPDDAFWFFALLLQAALFWFKKKFKAAQFDPDDDDPVRVVVLLRVLLNNLCNQVQLLQFWADHPTGTGSRNVGAIEIEMEDAAHPQVVFAFFPALQVVVVQAPAGRAPDDPGDGPSTRQKYWYWYAYPRNMIMIMMTGTQSWFDVLQVLLSLQQSLCVSQVDPDRDGADRPPRCVVGPHDPPRHYDYDDFDDQKGKFKFWQFQVNLVVQVVVLPPDDDQVLSVVLQVQLQLLVLLCVVPPQDFKAKEKEKAACQVLDPNGHDSRHGGPRIAIFMFIDTRVDDDDSSVRSVSVVVRPDRDPDDPVVSVCVVVVVVPPDDQSRYAYEYEPEPSCQQVRHNPRHGGLDMDGHDPRGARHWYWYADNVSGIIIITHMHRPVSVVSGDPVRVVRGGRGSSD/DKDWPDKDFQFAPDQDPPPPDAFWFFQLLQAAALFWFKKKFKAAAFPDDDDDPVVVVVLLRVLLNPLCNLVQQLQFWADHQGGTPSRNVGAMEIEMEDAAHPQVVFAFDPALQVCCVQASAGRDPDDPGDDPSTRQKYWYWYAYPRNMIMIMMTGTQSWFDLLQVLLSLQQSLCVSQVDDDHDGADRPPRCVVGPRDPPRHYDDDDFDDQKGKFKFWQFQVNQVCLCVVPPPDDQVLSVQLQVQVQLVVLLCVPPPLDWKAKEKEKDAQAVQAVVHHDSRHIGDRIAIWMFIDTRDDPDHSVVRSVRVVVRPPRDPDHRCVRRVVRVVVPVPDDQSRYAYEYEPEPSCQQVRHNPRHGGLDMDGHDPRDARHWYWYADNVRGTIMITGMHRPVSLVSGDPVRVVSGGRGSND

GO terms:
  GO:0050636 vinorine synthase activity (F, IDA)
  GO:0009820 alkaloid metabolic process (P, IDA)

Organism: Rauvolfia serpentina (NCBI:txid4060)

Radius of gyration: 33.64 Å; Cα contacts (8 Å, |Δi|>4): 1735; chains: 2; bounding box: 51×55×114 Å